Protein AF-0000000079658920 (afdb_homodimer)

Nearest PDB structures (foldseek):
  7w26-assembly2_B  TM=8.190E-01  e=7.888E-38  Angelica sinensis
  4g22-assembly1_A  TM=8.101E-01  e=5.324E-33  Coffea canephora
  4g22-assembly3_B-2  TM=8.137E-01  e=1.956E-32  Coffea canephora
  6mk2-assembly1_A  TM=7.259E-01  e=1.239E-28  Coleus scutellarioides
  2e1v-assembly2_B  TM=7.189E-01  e=1.686E-25  Chrysanthemum x morifolium

Structure (mmCIF, N/CA/C/O backbone):
data_AF-0000000079658920-model_v1
#
loop_
_entity.id
_entity.type
_entity.pdbx_description
1 polymer 'Vinorine synthase-like'
#
loop_
_atom_site.group_PDB
_atom_site.id
_atom_site.type_symbol
_atom_site.label_atom_id
_atom_site.label_alt_id
_atom_site.label_comp_id
_atom_site.label_asym_id
_atom_site.label_entity_id
_atom_site.label_seq_id
_atom_site.pdbx_PDB_ins_code
_atom_site.Cartn_x
_atom_site.Cartn_y
_atom_site.Cartn_z
_atom_site.occupancy
_atom_site.B_iso_or_equiv
_atom_site.auth_seq_id
_atom_site.auth_comp_id
_atom_site.auth_asym_id
_atom_site.auth_atom_id
_atom_site.pdbx_PDB_model_num
ATOM 1 N N . MET A 1 1 ? 18.172 -11.586 -19.516 1 80.75 1 MET A N 1
ATOM 2 C CA . MET A 1 1 ? 18.516 -10.297 -18.922 1 80.75 1 MET A CA 1
ATOM 3 C C . MET A 1 1 ? 18.297 -10.312 -17.406 1 80.75 1 MET A C 1
ATOM 5 O O . MET A 1 1 ? 17.406 -11.008 -16.922 1 80.75 1 MET A O 1
ATOM 9 N N . LYS A 1 2 ? 19.141 -9.602 -16.734 1 89.94 2 LYS A N 1
ATOM 10 C CA . LYS A 1 2 ? 18.969 -9.43 -15.289 1 89.94 2 LYS A CA 1
ATOM 11 C C . LYS A 1 2 ? 17.891 -8.391 -14.977 1 89.94 2 LYS A C 1
ATOM 13 O O . LYS A 1 2 ? 17.875 -7.32 -15.578 1 89.94 2 LYS A O 1
ATOM 18 N N . LEU A 1 3 ? 16.922 -8.805 -14.172 1 94.94 3 LEU A N 1
ATOM 19 C CA . LEU A 1 3 ? 15.828 -7.902 -13.812 1 94.94 3 LEU A CA 1
ATOM 20 C C . LEU A 1 3 ? 16.188 -7.082 -12.578 1 94.94 3 LEU A C 1
ATOM 22 O O . LEU A 1 3 ? 16.688 -7.625 -11.594 1 94.94 3 LEU A O 1
ATOM 26 N N . GLU A 1 4 ? 16.062 -5.867 -12.641 1 96.44 4 GLU A N 1
ATOM 27 C CA . GLU A 1 4 ? 16.125 -4.984 -11.477 1 96.44 4 GLU A CA 1
ATOM 28 C C . GLU A 1 4 ? 14.727 -4.648 -10.961 1 96.44 4 GLU A C 1
ATOM 30 O O . GLU A 1 4 ? 13.984 -3.91 -11.617 1 96.44 4 GLU A O 1
ATOM 35 N N . VAL A 1 5 ? 14.383 -5.215 -9.852 1 96.81 5 VAL A N 1
ATOM 36 C CA . VAL A 1 5 ? 13.055 -5.047 -9.266 1 96.81 5 VAL A CA 1
ATOM 37 C C . VAL A 1 5 ? 13.164 -4.328 -7.926 1 96.81 5 VAL A C 1
ATOM 39 O O . VAL A 1 5 ? 13.953 -4.727 -7.062 1 96.81 5 VAL A O 1
ATOM 42 N N . GLU A 1 6 ? 12.445 -3.264 -7.758 1 94.75 6 GLU A N 1
ATOM 43 C CA . GLU A 1 6 ? 12.43 -2.51 -6.508 1 94.75 6 GLU A CA 1
ATOM 44 C C . GLU A 1 6 ? 11.031 -2.441 -5.918 1 94.75 6 GLU A C 1
ATOM 46 O O . GLU A 1 6 ? 10.117 -1.874 -6.527 1 94.75 6 GLU A O 1
ATOM 51 N N . VAL A 1 7 ? 10.852 -3.025 -4.738 1 96.06 7 VAL A N 1
ATOM 52 C CA . VAL A 1 7 ? 9.57 -2.916 -4.047 1 96.06 7 VAL A CA 1
ATOM 53 C C . VAL A 1 7 ? 9.422 -1.518 -3.451 1 96.06 7 VAL A C 1
ATOM 55 O O . VAL A 1 7 ? 10.234 -1.099 -2.623 1 96.06 7 VAL A O 1
ATOM 58 N N . ILE A 1 8 ? 8.398 -0.801 -3.803 1 94.25 8 ILE A N 1
ATOM 59 C CA . ILE A 1 8 ? 8.266 0.607 -3.445 1 94.25 8 ILE A CA 1
ATOM 60 C C . ILE A 1 8 ? 7.305 0.755 -2.27 1 94.25 8 ILE A C 1
ATOM 62 O O . ILE A 1 8 ? 7.383 1.728 -1.514 1 94.25 8 ILE A O 1
ATOM 66 N N . CYS A 1 9 ? 6.352 -0.118 -2.156 1 94.94 9 CYS A N 1
ATOM 67 C CA . CYS A 1 9 ? 5.336 -0.075 -1.106 1 94.94 9 CYS A CA 1
ATOM 68 C C . CYS A 1 9 ? 4.902 -1.48 -0.71 1 94.94 9 CYS A C 1
ATOM 70 O O . CYS A 1 9 ? 4.617 -2.312 -1.572 1 94.94 9 CYS A O 1
ATOM 72 N N . LYS A 1 10 ? 4.988 -1.762 0.534 1 96.56 10 LYS A N 1
ATOM 73 C CA . LYS A 1 10 ? 4.461 -3.012 1.075 1 96.56 10 LYS A CA 1
ATOM 74 C C . LYS A 1 10 ? 3.133 -2.787 1.79 1 96.56 10 LYS A C 1
ATOM 76 O O . LYS A 1 10 ? 3.074 -2.066 2.789 1 96.56 10 LYS A O 1
ATOM 81 N N . GLY A 1 11 ? 2.084 -3.447 1.235 1 96.5 11 GLY A N 1
ATOM 82 C CA . GLY A 1 11 ? 0.766 -3.184 1.789 1 96.5 11 GLY A CA 1
ATOM 83 C C . GLY A 1 11 ? 0.024 -4.445 2.189 1 96.5 11 GLY A C 1
ATOM 84 O O . GLY A 1 11 ? 0.555 -5.551 2.064 1 96.5 11 GLY A O 1
ATOM 85 N N . MET A 1 12 ? -1.154 -4.258 2.826 1 98 12 MET A N 1
ATOM 86 C CA . MET A 1 12 ? -2.102 -5.309 3.188 1 98 12 MET A CA 1
ATOM 87 C C . MET A 1 12 ? -3.5 -4.977 2.676 1 98 12 MET A C 1
ATOM 89 O O . MET A 1 12 ? -3.934 -3.826 2.74 1 98 12 MET A O 1
ATOM 93 N N . ILE A 1 13 ? -4.152 -5.887 2.117 1 98.44 13 ILE A N 1
ATOM 94 C CA . ILE A 1 13 ? -5.547 -5.746 1.71 1 98.44 13 ILE A CA 1
ATOM 95 C C . ILE A 1 13 ? -6.414 -6.734 2.49 1 98.44 13 ILE A C 1
ATOM 97 O O . ILE A 1 13 ? -6.09 -7.922 2.572 1 98.44 13 ILE A O 1
ATOM 101 N N . LYS A 1 14 ? -7.469 -6.309 3.047 1 98 14 LYS A N 1
ATOM 102 C CA . LYS A 1 14 ? -8.398 -7.117 3.834 1 98 14 LYS A CA 1
ATOM 103 C C . LYS A 1 14 ? -9.688 -7.375 3.066 1 98 14 LYS A C 1
ATOM 105 O O . LYS A 1 14 ? -9.992 -6.672 2.102 1 98 14 LYS A O 1
ATOM 110 N N . PRO A 1 15 ? -10.398 -8.438 3.465 1 98 15 PRO A N 1
ATOM 111 C CA . PRO A 1 15 ? -11.711 -8.633 2.846 1 98 15 PRO A CA 1
ATOM 112 C C . PRO A 1 15 ? -12.656 -7.449 3.059 1 98 15 PRO A C 1
ATOM 114 O O . PRO A 1 15 ? -12.523 -6.727 4.051 1 98 15 PRO A O 1
ATOM 117 N N . SER A 1 16 ? -13.516 -7.277 2.086 1 96.06 16 SER A N 1
ATOM 118 C CA . SER A 1 16 ? -14.445 -6.148 2.127 1 96.06 16 SER A CA 1
ATOM 119 C C . SER A 1 16 ? -15.461 -6.312 3.252 1 96.06 16 SER A C 1
ATOM 121 O O . SER A 1 16 ? -16.016 -5.324 3.73 1 96.06 16 SER A O 1
ATOM 123 N N . SER A 1 17 ? -15.719 -7.523 3.65 1 96.12 17 SER A N 1
ATOM 124 C CA . SER A 1 17 ? -16.625 -7.828 4.758 1 96.12 17 SER A CA 1
ATOM 125 C C . SER A 1 17 ? -15.992 -8.836 5.715 1 96.12 17 SER A C 1
ATOM 127 O O . SER A 1 17 ? -15.242 -9.719 5.289 1 96.12 17 SER A O 1
ATOM 129 N N . PRO A 1 18 ? -16.312 -8.719 6.93 1 96.06 18 PRO A N 1
ATOM 130 C CA . PRO A 1 18 ? -15.711 -9.641 7.898 1 96.06 18 PRO A CA 1
ATOM 131 C C . PRO A 1 18 ? -16.188 -11.078 7.719 1 96.06 18 PRO A C 1
ATOM 133 O O . PRO A 1 18 ? -17.359 -11.305 7.398 1 96.06 18 PRO A O 1
ATOM 136 N N . THR A 1 19 ? -15.305 -11.969 7.961 1 97.62 19 THR A N 1
ATOM 137 C CA . THR A 1 19 ? -15.672 -13.375 7.953 1 97.62 19 THR A CA 1
ATOM 138 C C . THR A 1 19 ? -16.578 -13.711 9.141 1 97.62 19 THR A C 1
ATOM 140 O O . THR A 1 19 ? -16.25 -13.398 10.281 1 97.62 19 THR A O 1
ATOM 143 N N . PRO A 1 20 ? -17.75 -14.289 8.867 1 96.69 20 PRO A N 1
ATOM 144 C CA . PRO A 1 20 ? -18.625 -14.703 9.969 1 96.69 20 PRO A CA 1
ATOM 145 C C . PRO A 1 20 ? -17.922 -15.609 10.977 1 96.69 20 PRO A C 1
ATOM 147 O O . PRO A 1 20 ? -17.031 -16.375 10.602 1 96.69 20 PRO A O 1
ATOM 150 N N . GLN A 1 21 ? -18.359 -15.594 12.156 1 96.25 21 GLN A N 1
ATOM 151 C CA . GLN A 1 21 ? -17.719 -16.297 13.266 1 96.25 21 GLN A CA 1
ATOM 152 C C . GLN A 1 21 ? -17.672 -17.797 13 1 96.25 21 GLN A C 1
ATOM 154 O O . GLN A 1 21 ? -16.672 -18.453 13.305 1 96.25 21 GLN A O 1
ATOM 159 N N . GLN A 1 22 ? -18.688 -18.344 12.422 1 95.62 22 GLN A N 1
ATOM 160 C CA . GLN A 1 22 ? -18.797 -19.797 12.211 1 95.62 22 GLN A CA 1
ATOM 161 C C . GLN A 1 22 ? -17.812 -20.266 11.141 1 95.62 22 GLN A C 1
ATOM 163 O O . GLN A 1 22 ? -17.562 -21.469 11 1 95.62 22 GLN A O 1
ATOM 168 N N . LEU A 1 23 ? -17.281 -19.297 10.383 1 96.38 23 LEU A N 1
ATOM 169 C CA . LEU A 1 23 ? -16.391 -19.656 9.273 1 96.38 23 LEU A CA 1
ATOM 170 C C . LEU A 1 23 ? -14.945 -19.312 9.602 1 96.38 23 LEU A C 1
ATOM 172 O O . LEU A 1 23 ? -14.062 -19.422 8.75 1 96.38 23 LEU A O 1
ATOM 176 N N . ARG A 1 24 ? -14.664 -18.922 10.742 1 97.19 24 ARG A N 1
ATOM 177 C CA . ARG A 1 24 ? -13.352 -18.391 11.086 1 97.19 24 ARG A CA 1
ATOM 178 C C . ARG A 1 24 ? -12.344 -19.516 11.289 1 97.19 24 ARG A C 1
ATOM 180 O O . ARG A 1 24 ? -11.141 -19.266 11.352 1 97.19 24 ARG A O 1
ATOM 187 N N . HIS A 1 25 ? -12.875 -20.703 11.391 1 97.31 25 HIS A N 1
ATOM 188 C CA . HIS A 1 25 ? -12.023 -21.875 11.484 1 97.31 25 HIS A CA 1
ATOM 189 C C . HIS A 1 25 ? -12.125 -22.734 10.234 1 97.31 25 HIS A C 1
ATOM 191 O O . HIS A 1 25 ? -13.086 -23.5 10.078 1 97.31 25 HIS A O 1
ATOM 197 N N . TYR A 1 26 ? -11.156 -22.703 9.406 1 97.5 26 TYR A N 1
ATOM 198 C CA . TYR A 1 26 ? -11.109 -23.547 8.219 1 97.5 26 TYR A CA 1
ATOM 199 C C . TYR A 1 26 ? -10.211 -24.766 8.453 1 97.5 26 TYR A C 1
ATOM 201 O O . TYR A 1 26 ? -8.984 -24.641 8.469 1 97.5 26 TYR A O 1
ATOM 209 N N . GLN A 1 27 ? -10.797 -25.859 8.539 1 96.06 27 GLN A N 1
ATOM 210 C CA . GLN A 1 27 ? -10.078 -27.094 8.82 1 96.06 27 GLN A CA 1
ATOM 211 C C . GLN A 1 27 ? -9.375 -27.625 7.578 1 96.06 27 GLN A C 1
ATOM 213 O O . GLN A 1 27 ? -10 -27.828 6.535 1 96.06 27 GLN A O 1
ATOM 218 N N . LEU A 1 28 ? -8.062 -27.828 7.715 1 95.19 28 LEU A N 1
ATOM 219 C CA . LEU A 1 28 ? -7.34 -28.469 6.625 1 95.19 28 LEU A CA 1
ATOM 220 C C . LEU A 1 28 ? -7.746 -29.938 6.5 1 95.19 28 LEU A C 1
ATOM 222 O O . LEU A 1 28 ? -7.93 -30.625 7.508 1 95.19 28 LEU A O 1
ATOM 226 N N . SER A 1 29 ? -7.914 -30.406 5.285 1 93.88 29 SER A N 1
ATOM 227 C CA . SER A 1 29 ? -8.25 -31.797 5.039 1 93.88 29 SER A CA 1
ATOM 228 C C . SER A 1 29 ? -7.027 -32.688 5.172 1 93.88 29 SER A C 1
ATOM 230 O O . SER A 1 29 ? -5.902 -32.219 5.297 1 93.88 29 SER A O 1
ATOM 232 N N . LEU A 1 30 ? -7.281 -33.969 5.16 1 90.75 30 LEU A N 1
ATOM 233 C CA . LEU A 1 30 ? -6.191 -34.938 5.141 1 90.75 30 LEU A CA 1
ATOM 234 C C . LEU A 1 30 ? -5.25 -34.656 3.973 1 90.75 30 LEU A C 1
ATOM 236 O O . LEU A 1 30 ? -4.027 -34.719 4.125 1 90.75 30 LEU A O 1
ATOM 240 N N . LEU A 1 31 ? -5.832 -34.375 2.822 1 91.81 31 LEU A N 1
ATOM 241 C CA . LEU A 1 31 ? -5.035 -34.125 1.628 1 91.81 31 LEU A CA 1
ATOM 242 C C . LEU A 1 31 ? -4.215 -32.844 1.782 1 91.81 31 LEU A C 1
ATOM 244 O O . LEU A 1 31 ? -3.07 -32.781 1.332 1 91.81 31 LEU A O 1
ATOM 248 N N . ASP A 1 32 ? -4.793 -31.844 2.402 1 92.44 32 ASP A N 1
ATOM 249 C CA . ASP A 1 32 ? -4.062 -30.609 2.684 1 92.44 32 ASP A CA 1
ATOM 250 C C . ASP A 1 32 ? -2.852 -30.875 3.572 1 92.44 32 ASP A C 1
ATOM 252 O O . ASP A 1 32 ? -1.776 -30.312 3.35 1 92.44 32 ASP A O 1
ATOM 256 N N . GLN A 1 33 ? -3.014 -31.688 4.504 1 89.88 33 GLN A N 1
ATOM 257 C CA . GLN A 1 33 ? -1.978 -31.953 5.492 1 89.88 33 GLN A CA 1
ATOM 258 C C . GLN A 1 33 ? -0.792 -32.688 4.867 1 89.88 33 GLN A C 1
ATOM 260 O O . GLN A 1 33 ? 0.311 -32.688 5.414 1 89.88 33 GLN A O 1
ATOM 265 N N . GLN A 1 34 ? -0.975 -33.281 3.734 1 87.06 34 GLN A N 1
ATOM 266 C CA . GLN A 1 34 ? 0.05 -34.094 3.096 1 87.06 34 GLN A CA 1
ATOM 267 C C . GLN A 1 34 ? 0.848 -33.281 2.078 1 87.06 34 GLN A C 1
ATOM 269 O O . GLN A 1 34 ? 1.744 -33.812 1.419 1 87.06 34 GLN A O 1
ATOM 274 N N . ILE A 1 35 ? 0.505 -32.062 1.986 1 88.69 35 ILE A N 1
ATOM 275 C CA . ILE A 1 35 ? 1.158 -31.219 0.992 1 88.69 35 ILE A CA 1
ATOM 276 C C . ILE A 1 35 ? 2.168 -30.297 1.678 1 88.69 35 ILE A C 1
ATOM 278 O O . ILE A 1 35 ? 1.922 -29.812 2.785 1 88.69 35 ILE A O 1
ATOM 282 N N . ASN A 1 36 ? 3.289 -30.062 0.989 1 86.5 36 ASN A N 1
ATOM 283 C CA . ASN A 1 36 ? 4.309 -29.156 1.504 1 86.5 36 ASN A CA 1
ATOM 284 C C . ASN A 1 36 ? 3.836 -27.703 1.465 1 86.5 36 ASN A C 1
ATOM 286 O O . ASN A 1 36 ? 2.986 -27.344 0.647 1 86.5 36 ASN A O 1
ATOM 290 N N . SER A 1 37 ? 4.477 -26.953 2.342 1 91.25 37 SER A N 1
ATOM 291 C CA . SER A 1 37 ? 4.125 -25.531 2.445 1 91.25 37 SER A CA 1
ATOM 292 C C . SER A 1 37 ? 4.883 -24.703 1.419 1 91.25 37 SER A C 1
ATOM 294 O O . SER A 1 37 ? 5.797 -23.953 1.771 1 91.25 37 SER A O 1
ATOM 296 N N . VAL A 1 38 ? 4.52 -24.812 0.204 1 93.81 38 VAL A N 1
ATOM 297 C CA . VAL A 1 38 ? 5.07 -24.016 -0.888 1 93.81 38 VAL A CA 1
ATOM 298 C C . VAL A 1 38 ? 3.951 -23.234 -1.563 1 93.81 38 VAL A C 1
ATOM 300 O O . VAL A 1 38 ? 2.77 -23.5 -1.344 1 93.81 38 VAL A O 1
ATOM 303 N N . TYR A 1 39 ? 4.328 -22.266 -2.332 1 96.31 39 TYR A N 1
ATOM 304 C CA . TYR A 1 39 ? 3.314 -21.469 -3.002 1 96.31 39 TYR A CA 1
ATOM 305 C C . TYR A 1 39 ? 3.084 -21.953 -4.426 1 96.31 39 TYR A C 1
ATOM 307 O O . TYR A 1 39 ? 4.039 -22.219 -5.16 1 96.31 39 TYR A O 1
ATOM 315 N N . ASN A 1 40 ? 1.771 -22.172 -4.746 1 96.44 40 ASN A N 1
ATOM 316 C CA . ASN A 1 40 ? 1.408 -22.047 -6.152 1 96.44 40 ASN A CA 1
ATOM 317 C C . ASN A 1 40 ? 1.573 -20.609 -6.645 1 96.44 40 ASN A C 1
ATOM 319 O O . ASN A 1 40 ? 1.182 -19.672 -5.957 1 96.44 40 ASN A O 1
ATOM 323 N N . HIS A 1 41 ? 2.18 -20.484 -7.785 1 97.38 41 HIS A N 1
ATOM 324 C CA . HIS A 1 41 ? 2.531 -19.125 -8.18 1 97.38 41 HIS A CA 1
ATOM 325 C C . HIS A 1 41 ? 2.5 -18.953 -9.695 1 97.38 41 HIS A C 1
ATOM 327 O O . HIS A 1 41 ? 2.848 -19.891 -10.43 1 97.38 41 HIS A O 1
ATOM 333 N N . LEU A 1 42 ? 2.021 -17.828 -10.164 1 98.25 42 LEU A N 1
ATOM 334 C CA . LEU A 1 42 ? 2.098 -17.391 -11.547 1 98.25 42 LEU A CA 1
ATOM 335 C C . LEU A 1 42 ? 2.234 -15.875 -11.633 1 98.25 42 LEU A C 1
ATOM 337 O O . LEU A 1 42 ? 1.786 -15.164 -10.734 1 98.25 42 LEU A O 1
ATOM 341 N N . VAL A 1 43 ? 2.889 -15.445 -12.602 1 98.38 43 VAL A N 1
ATOM 342 C CA . VAL A 1 43 ? 2.865 -14.023 -12.953 1 98.38 43 VAL A CA 1
ATOM 343 C C . VAL A 1 43 ? 2.121 -13.828 -14.266 1 98.38 43 VAL A C 1
ATOM 345 O O . VAL A 1 43 ? 2.398 -14.516 -15.258 1 98.38 43 VAL A O 1
ATOM 348 N N . LEU A 1 44 ? 1.164 -12.984 -14.297 1 98.56 44 LEU A N 1
ATOM 349 C CA . LEU A 1 44 ? 0.409 -12.617 -15.484 1 98.56 44 LEU A CA 1
ATOM 350 C C . LEU A 1 44 ? 0.852 -11.258 -16.016 1 98.56 44 LEU A C 1
ATOM 352 O O . LEU A 1 44 ? 0.847 -10.266 -15.281 1 98.56 44 LEU A O 1
ATOM 356 N N . PHE A 1 45 ? 1.228 -11.18 -17.281 1 97.69 45 PHE A N 1
ATOM 357 C CA . PHE A 1 45 ? 1.754 -9.945 -17.859 1 97.69 45 PHE A CA 1
ATOM 358 C C . PHE A 1 45 ? 0.73 -9.289 -18.781 1 97.69 45 PHE A C 1
ATOM 360 O O . PHE A 1 45 ? 0.148 -9.953 -19.641 1 97.69 45 PHE A O 1
ATOM 367 N N . TYR A 1 46 ? 0.534 -8.008 -18.594 1 95.75 46 TYR A N 1
ATOM 368 C CA . TYR A 1 46 ? -0.399 -7.207 -19.375 1 95.75 46 TYR A CA 1
ATOM 369 C C . TYR A 1 46 ? 0.312 -6.027 -20.016 1 95.75 46 TYR A C 1
ATOM 371 O O . TYR A 1 46 ? 0.923 -5.203 -19.328 1 95.75 46 TYR A O 1
ATOM 379 N N . PRO A 1 47 ? 0.262 -5.949 -21.297 1 92.06 47 PRO A N 1
ATOM 380 C CA . PRO A 1 47 ? 0.896 -4.816 -21.969 1 92.06 47 PRO A CA 1
ATOM 381 C C . PRO A 1 47 ? 0.106 -3.518 -21.812 1 92.06 47 PRO A C 1
ATOM 383 O O . PRO A 1 47 ? -1.061 -3.547 -21.406 1 92.06 47 PRO A O 1
ATOM 386 N N . THR A 1 48 ? 0.91 -2.438 -22.016 1 82.31 48 THR A N 1
ATOM 387 C CA . THR A 1 48 ? 0.221 -1.151 -22.047 1 82.31 48 THR A CA 1
ATOM 388 C C . THR A 1 48 ? -0.742 -1.075 -23.219 1 82.31 48 THR A C 1
ATOM 390 O O . THR A 1 48 ? -0.492 -1.672 -24.281 1 82.31 48 THR A O 1
ATOM 393 N N . LYS A 1 49 ? -1.898 -0.657 -23.125 1 65.69 49 LYS A N 1
ATOM 394 C CA . LYS A 1 49 ? -2.82 -0.544 -24.25 1 65.69 49 LYS A CA 1
ATOM 395 C C . LYS A 1 49 ? -2.322 0.475 -25.281 1 65.69 49 LYS A C 1
ATOM 397 O O . LYS A 1 49 ? -1.954 1.595 -24.906 1 65.69 49 LYS A O 1
ATOM 402 N N . THR A 1 50 ? -1.525 -0.015 -26.375 1 53 50 THR A N 1
ATOM 403 C CA . THR A 1 50 ? -1.01 0.824 -27.453 1 53 50 THR A CA 1
ATOM 404 C C . THR A 1 50 ? -2.105 1.734 -28 1 53 50 THR A C 1
ATOM 406 O O . THR A 1 50 ? -1.822 2.674 -28.75 1 53 50 THR A O 1
ATOM 409 N N . ASN A 1 51 ? -3.303 1.264 -28.484 1 44 51 ASN A N 1
ATOM 410 C CA . ASN A 1 51 ? -4.039 2.203 -29.312 1 44 51 ASN A CA 1
ATOM 411 C C . ASN A 1 51 ? -4.16 3.572 -28.656 1 44 51 ASN A C 1
ATOM 413 O O . ASN A 1 51 ? -4.145 3.676 -27.422 1 44 51 ASN A O 1
ATOM 417 N N . VAL A 1 52 ? -4.293 4.59 -29.703 1 41.78 52 VAL A N 1
ATOM 418 C CA . VAL A 1 52 ? -4.297 6.035 -29.5 1 41.78 52 VAL A CA 1
ATOM 419 C C . VAL A 1 52 ? -4.941 6.363 -28.156 1 41.78 52 VAL A C 1
ATOM 421 O O . VAL A 1 52 ? -4.406 7.156 -27.375 1 41.78 52 VAL A O 1
ATOM 424 N N . GLN A 1 53 ? -6.195 6.375 -28.344 1 41.91 53 GLN A N 1
ATOM 425 C CA . GLN A 1 53 ? -7.008 7.148 -27.406 1 41.91 53 GLN A CA 1
ATOM 426 C C . GLN A 1 53 ? -6.871 6.609 -25.984 1 41.91 53 GLN A C 1
ATOM 428 O O . GLN A 1 53 ? -7.414 7.191 -25.047 1 41.91 53 GLN A O 1
ATOM 433 N N . THR A 1 54 ? -6.762 5.176 -25.797 1 47.06 54 THR A N 1
ATOM 434 C CA . THR A 1 54 ? -7.035 4.566 -24.5 1 47.06 54 THR A CA 1
ATOM 435 C C . THR A 1 54 ? -5.789 4.586 -23.609 1 47.06 54 THR A C 1
ATOM 437 O O . THR A 1 54 ? -4.684 4.324 -24.094 1 47.06 54 THR A O 1
ATOM 440 N N . HIS A 1 55 ? -5.906 5.156 -22.312 1 54.25 55 HIS A N 1
ATOM 441 C CA . HIS A 1 55 ? -5.383 5.656 -21.047 1 54.25 55 HIS A CA 1
ATOM 442 C C . HIS A 1 55 ? -4.66 4.555 -20.281 1 54.25 55 HIS A C 1
ATOM 444 O O . HIS A 1 55 ? -5.094 3.402 -20.281 1 54.25 55 HIS A O 1
ATOM 450 N N . ASN A 1 56 ? -3.223 4.488 -20.172 1 67.62 56 ASN A N 1
ATOM 451 C CA . ASN A 1 56 ? -2.508 3.881 -19.062 1 67.62 56 ASN A CA 1
ATOM 452 C C . ASN A 1 56 ? -3.432 3.645 -17.859 1 67.62 56 ASN A C 1
ATOM 454 O O . ASN A 1 56 ? -4.441 4.336 -17.719 1 67.62 56 ASN A O 1
ATOM 458 N N . ILE A 1 57 ? -3.223 2.398 -17.359 1 81.62 57 ILE A N 1
ATOM 459 C CA . ILE A 1 57 ? -3.932 2.166 -16.109 1 81.62 57 ILE A CA 1
ATOM 460 C C . ILE A 1 57 ? -3.879 3.426 -15.242 1 81.62 57 ILE A C 1
ATOM 462 O O . ILE A 1 57 ? -2.797 3.928 -14.93 1 81.62 57 ILE A O 1
ATOM 466 N N . ASN A 1 58 ? -5.027 4.012 -15.086 1 85.62 58 ASN A N 1
ATOM 467 C CA . ASN A 1 58 ? -5.059 5.227 -14.273 1 85.62 58 ASN A CA 1
ATOM 468 C C . ASN A 1 58 ? -5.332 4.914 -12.805 1 85.62 58 ASN A C 1
ATOM 470 O O . ASN A 1 58 ? -5.488 3.75 -12.438 1 85.62 58 ASN A O 1
ATOM 474 N N . ILE A 1 59 ? -5.41 5.887 -12.008 1 86.56 59 ILE A N 1
ATOM 475 C CA . ILE A 1 59 ? -5.5 5.734 -10.555 1 86.56 59 ILE A CA 1
ATOM 476 C C . ILE A 1 59 ? -6.832 5.082 -10.188 1 86.56 59 ILE A C 1
ATOM 478 O O . ILE A 1 59 ? -6.898 4.277 -9.258 1 86.56 59 ILE A O 1
ATOM 482 N N . LEU A 1 60 ? -7.906 5.441 -10.898 1 87 60 LEU A N 1
ATOM 483 C CA . LEU A 1 60 ? -9.211 4.852 -10.609 1 87 60 LEU A CA 1
ATOM 484 C C . LEU A 1 60 ? -9.227 3.367 -10.953 1 87 60 LEU A C 1
ATOM 486 O O . LEU A 1 60 ? -9.82 2.562 -10.234 1 87 60 LEU A O 1
ATOM 490 N N . ASP A 1 61 ? -8.562 3.047 -12.062 1 88.94 61 ASP A N 1
ATOM 491 C CA . ASP A 1 61 ? -8.422 1.643 -12.438 1 88.94 61 ASP A CA 1
ATOM 492 C C . ASP A 1 61 ? -7.703 0.852 -11.344 1 88.94 61 ASP A C 1
ATOM 494 O O . ASP A 1 61 ? -8.109 -0.258 -11 1 88.94 61 ASP A O 1
ATOM 498 N N . LEU A 1 62 ? -6.672 1.408 -10.891 1 90.25 62 LEU A N 1
ATOM 499 C CA . LEU A 1 62 ? -5.871 0.743 -9.867 1 90.25 62 LEU A CA 1
ATOM 500 C C . LEU A 1 62 ? -6.664 0.575 -8.578 1 90.25 62 LEU A C 1
ATOM 502 O O . LEU A 1 62 ? -6.566 -0.458 -7.914 1 90.25 62 LEU A O 1
ATOM 506 N N . HIS A 1 63 ? -7.398 1.564 -8.188 1 90.44 63 HIS A N 1
ATOM 507 C CA . HIS A 1 63 ? -8.25 1.474 -7.008 1 90.44 63 HIS A CA 1
ATOM 508 C C . HIS A 1 63 ? -9.297 0.377 -7.168 1 90.44 63 HIS A C 1
ATOM 510 O O . HIS A 1 63 ? -9.539 -0.394 -6.238 1 90.44 63 HIS A O 1
ATOM 516 N N . HIS A 1 64 ? -9.883 0.399 -8.312 1 92.31 64 HIS A N 1
ATOM 517 C CA . HIS A 1 64 ? -10.875 -0.637 -8.594 1 92.31 64 HIS A CA 1
ATOM 518 C C . HIS A 1 64 ? -10.25 -2.027 -8.523 1 92.31 64 HIS A C 1
ATOM 520 O O . HIS A 1 64 ? -10.867 -2.963 -8.016 1 92.31 64 HIS A O 1
ATOM 526 N N . PHE A 1 65 ? -9.133 -2.117 -9.094 1 95.75 65 PHE A N 1
ATOM 527 C CA . PHE A 1 65 ? -8.391 -3.373 -9.07 1 95.75 65 PHE A CA 1
ATOM 528 C C . PHE A 1 65 ? -8.156 -3.838 -7.633 1 95.75 65 PHE A C 1
ATOM 530 O O . PHE A 1 65 ? -8.445 -4.988 -7.293 1 95.75 65 PHE A O 1
ATOM 537 N N . LYS A 1 66 ? -7.664 -2.979 -6.777 1 96.19 66 LYS A N 1
ATOM 538 C CA . LYS A 1 66 ? -7.398 -3.316 -5.383 1 96.19 66 LYS A CA 1
ATOM 539 C C . LYS A 1 66 ? -8.688 -3.643 -4.641 1 96.19 66 LYS A C 1
ATOM 541 O O . LYS A 1 66 ? -8.734 -4.578 -3.838 1 96.19 66 LYS A O 1
ATOM 546 N N . LEU A 1 67 ? -9.734 -2.895 -4.895 1 95.94 67 LEU A N 1
ATOM 547 C CA . LEU A 1 67 ? -11.031 -3.158 -4.277 1 95.94 67 LEU A CA 1
ATOM 548 C C . LEU A 1 67 ? -11.547 -4.543 -4.66 1 95.94 67 LEU A C 1
ATOM 550 O O . LEU A 1 67 ? -12.164 -5.23 -3.84 1 95.94 67 LEU A O 1
ATOM 554 N N . SER A 1 68 ? -11.312 -4.891 -5.91 1 97.88 68 SER A N 1
ATOM 555 C CA . SER A 1 68 ? -11.781 -6.191 -6.371 1 97.88 68 SER A CA 1
ATOM 556 C C . SER A 1 68 ? -11.078 -7.324 -5.641 1 97.88 68 SER A C 1
ATOM 558 O O . SER A 1 68 ? -11.656 -8.391 -5.422 1 97.88 68 SER A O 1
ATOM 560 N N . VAL A 1 69 ? -9.766 -7.16 -5.273 1 98.56 69 VAL A N 1
ATOM 561 C CA . VAL A 1 69 ? -9.078 -8.148 -4.453 1 98.56 69 VAL A CA 1
ATOM 562 C C . VAL A 1 69 ? -9.836 -8.344 -3.139 1 98.56 69 VAL A C 1
ATOM 564 O O . VAL A 1 69 ? -10.109 -9.477 -2.74 1 98.56 69 VAL A O 1
ATOM 567 N N . SER A 1 70 ? -10.156 -7.219 -2.512 1 98.12 70 SER A N 1
ATOM 568 C CA . SER A 1 70 ? -10.859 -7.234 -1.237 1 98.12 70 SER A CA 1
ATOM 569 C C . SER A 1 70 ? -12.203 -7.957 -1.359 1 98.12 70 SER A C 1
ATOM 571 O O . SER A 1 70 ? -12.562 -8.75 -0.49 1 98.12 70 SER A O 1
ATOM 573 N N . GLN A 1 71 ? -12.883 -7.672 -2.381 1 97.81 71 GLN A N 1
ATOM 574 C CA . GLN A 1 71 ? -14.188 -8.297 -2.619 1 97.81 71 GLN A CA 1
ATOM 575 C C . GLN A 1 71 ? -14.039 -9.797 -2.852 1 97.81 71 GLN A C 1
ATOM 577 O O . GLN A 1 71 ? -14.828 -10.586 -2.332 1 97.81 71 GLN A O 1
ATOM 582 N N . ALA A 1 72 ? -13.062 -10.172 -3.639 1 98.5 72 ALA A N 1
ATOM 583 C CA . ALA A 1 72 ? -12.828 -11.594 -3.896 1 98.5 72 ALA A CA 1
ATOM 584 C C . ALA A 1 72 ? -12.508 -12.336 -2.605 1 98.5 72 ALA A C 1
ATOM 586 O O . ALA A 1 72 ? -13 -13.445 -2.381 1 98.5 72 ALA A O 1
ATOM 587 N N . LEU A 1 73 ? -11.727 -11.719 -1.748 1 98.56 73 LEU A N 1
ATOM 588 C CA . LEU A 1 73 ? -11.289 -12.344 -0.504 1 98.56 73 LEU A CA 1
ATOM 589 C C . LEU A 1 73 ? -12.477 -12.617 0.413 1 98.56 73 LEU A C 1
ATOM 591 O O . LEU A 1 73 ? -12.422 -13.531 1.242 1 98.56 73 LEU A O 1
ATOM 595 N N . THR A 1 74 ? -13.531 -11.859 0.273 1 97.62 74 THR A N 1
ATOM 596 C CA . THR A 1 74 ? -14.734 -12.094 1.075 1 97.62 74 THR A CA 1
ATOM 597 C C . THR A 1 74 ? -15.305 -13.484 0.798 1 97.62 74 THR A C 1
ATOM 599 O O . THR A 1 74 ? -15.836 -14.133 1.702 1 97.62 74 THR A O 1
ATOM 602 N N . HIS A 1 75 ? -15.211 -13.898 -0.432 1 97.56 75 HIS A N 1
ATOM 603 C CA . HIS A 1 75 ? -15.719 -15.211 -0.82 1 97.56 75 HIS A CA 1
ATOM 604 C C . HIS A 1 75 ? -14.703 -16.312 -0.537 1 97.56 75 HIS A C 1
ATOM 606 O O . HIS A 1 75 ? -15.07 -17.469 -0.334 1 97.56 75 HIS A O 1
ATOM 612 N N . PHE A 1 76 ? -13.453 -15.977 -0.566 1 98.44 76 PHE A N 1
ATOM 613 C CA . PHE A 1 76 ? -12.359 -16.906 -0.329 1 98.44 76 PHE A CA 1
ATOM 614 C C . PHE A 1 76 ? -11.672 -16.625 1 1 98.44 76 PHE A C 1
ATOM 616 O O . PHE A 1 76 ? -10.453 -16.469 1.053 1 98.44 76 PHE A O 1
ATOM 623 N N . TYR A 1 77 ? -12.445 -16.625 2.066 1 97.81 77 TYR A N 1
ATOM 624 C CA . TYR A 1 77 ? -12.07 -16.078 3.363 1 97.81 77 TYR A CA 1
ATOM 625 C C . TYR A 1 77 ? -10.844 -16.797 3.928 1 97.81 77 TYR A C 1
ATOM 627 O O . TYR A 1 77 ? -10.016 -16.172 4.598 1 97.81 77 TYR A O 1
ATOM 635 N N . PRO A 1 78 ? -10.57 -18.094 3.666 1 98.44 78 PRO A N 1
ATOM 636 C CA . PRO A 1 78 ? -9.352 -18.719 4.203 1 98.44 78 PRO A CA 1
ATOM 637 C C . PRO A 1 78 ? -8.078 -18.078 3.668 1 98.44 78 PRO A C 1
ATOM 639 O O . PRO A 1 78 ? -7.043 -18.078 4.344 1 98.44 78 PRO A O 1
ATOM 642 N N . LEU A 1 79 ? -8.164 -17.5 2.461 1 98.62 79 LEU A N 1
ATOM 643 C CA . LEU A 1 79 ? -6.977 -16.922 1.835 1 98.62 79 LEU A CA 1
ATOM 644 C C . LEU A 1 79 ? -6.551 -15.656 2.557 1 98.62 79 LEU A C 1
ATOM 646 O O . LEU A 1 79 ? -5.414 -15.195 2.398 1 98.62 79 LEU A O 1
ATOM 650 N N . ALA A 1 80 ? -7.434 -15.023 3.297 1 98.56 80 ALA A N 1
ATOM 651 C CA . ALA A 1 80 ? -7.141 -13.781 4.004 1 98.56 80 ALA A CA 1
ATOM 652 C C . ALA A 1 80 ? -6.785 -14.047 5.461 1 98.56 80 ALA A C 1
ATOM 654 O O . ALA A 1 80 ? -6.695 -13.117 6.27 1 98.56 80 ALA A O 1
ATOM 655 N N . GLY A 1 81 ? -6.652 -15.367 5.859 1 98.56 81 GLY A N 1
ATOM 656 C CA . GLY A 1 81 ? -6.34 -15.75 7.227 1 98.56 81 GLY A CA 1
ATOM 657 C C . GLY A 1 81 ? -4.863 -16.016 7.445 1 98.56 81 GLY A C 1
ATOM 658 O O . GLY A 1 81 ? -4.016 -15.453 6.75 1 98.56 81 GLY A O 1
ATOM 659 N N . ARG A 1 82 ? -4.59 -16.812 8.484 1 98.75 82 ARG A N 1
ATOM 660 C CA . ARG A 1 82 ? -3.256 -17.281 8.844 1 98.75 82 ARG A CA 1
ATOM 661 C C . ARG A 1 82 ? -3.248 -18.781 9.086 1 98.75 82 ARG A C 1
ATOM 663 O O . ARG A 1 82 ? -4.09 -19.297 9.828 1 98.75 82 ARG A O 1
ATOM 670 N N . ILE A 1 83 ? -2.369 -19.453 8.344 1 97.31 83 ILE A N 1
ATOM 671 C CA . ILE A 1 83 ? -2.24 -20.891 8.531 1 97.31 83 ILE A CA 1
ATOM 672 C C . ILE A 1 83 ? -1.636 -21.172 9.906 1 97.31 83 ILE A C 1
ATOM 674 O O . ILE A 1 83 ? -0.632 -20.562 10.289 1 97.31 83 ILE A O 1
ATOM 678 N N . LYS A 1 84 ? -2.252 -22.016 10.562 1 95.5 84 LYS A N 1
ATOM 679 C CA . LYS A 1 84 ? -1.77 -22.422 11.875 1 95.5 84 LYS A CA 1
ATOM 680 C C . LYS A 1 84 ? -1.253 -23.859 11.836 1 95.5 84 LYS A C 1
ATOM 682 O O . LYS A 1 84 ? -2.02 -24.812 12.031 1 95.5 84 LYS A O 1
ATOM 687 N N . GLY A 1 85 ? 0.095 -23.906 11.625 1 90.38 85 GLY A N 1
ATOM 688 C CA . GLY A 1 85 ? 0.685 -25.219 11.516 1 90.38 85 GLY A CA 1
ATOM 689 C C . GLY A 1 85 ? 0.119 -26.031 10.359 1 90.38 85 GLY A C 1
ATOM 690 O O . GLY A 1 85 ? 0.039 -25.531 9.234 1 90.38 85 GLY A O 1
ATOM 691 N N . ASN A 1 86 ? -0.096 -27.359 10.617 1 91.44 86 ASN A N 1
ATOM 692 C CA . ASN A 1 86 ? -0.662 -28.281 9.633 1 91.44 86 ASN A CA 1
ATOM 693 C C . ASN A 1 86 ? -2.08 -28.703 10.008 1 91.44 86 ASN A C 1
ATOM 695 O O . ASN A 1 86 ? -2.477 -29.844 9.781 1 91.44 86 ASN A O 1
ATOM 699 N N . SER A 1 87 ? -2.775 -27.75 10.586 1 92.44 87 SER A N 1
ATOM 700 C CA . SER A 1 87 ? -4.051 -28.156 11.172 1 92.44 87 SER A CA 1
ATOM 701 C C . SER A 1 87 ? -5.203 -27.344 10.578 1 92.44 87 SER A C 1
ATOM 703 O O . SER A 1 87 ? -6.195 -27.922 10.117 1 92.44 87 SER A O 1
ATOM 705 N N . PHE A 1 88 ? -5.113 -26.016 10.711 1 95.75 88 PHE A N 1
ATOM 706 C CA . PHE A 1 88 ? -6.23 -25.203 10.242 1 95.75 88 PHE A CA 1
ATOM 707 C C . PHE A 1 88 ? -5.758 -23.812 9.828 1 95.75 88 PHE A C 1
ATOM 709 O O . PHE A 1 88 ? -4.586 -23.484 10 1 95.75 88 PHE A O 1
ATOM 716 N N . VAL A 1 89 ? -6.609 -23.094 9.172 1 97.56 89 VAL A N 1
ATOM 717 C CA . VAL A 1 89 ? -6.402 -21.688 8.891 1 97.56 89 VAL A CA 1
ATOM 718 C C . VAL A 1 89 ? -7.281 -20.844 9.812 1 97.56 89 VAL A C 1
ATOM 720 O O . VAL A 1 89 ? -8.484 -21.078 9.922 1 97.56 89 VAL A O 1
ATOM 723 N N . ASP A 1 90 ? -6.652 -19.953 10.547 1 98.56 90 ASP A N 1
ATOM 724 C CA . ASP A 1 90 ? -7.391 -18.938 11.297 1 98.56 90 ASP A CA 1
ATOM 725 C C . ASP A 1 90 ? -7.863 -17.828 10.375 1 98.56 90 ASP A C 1
ATOM 727 O O . ASP A 1 90 ? -7.086 -16.938 10.023 1 98.56 90 ASP A O 1
ATOM 731 N N . CYS A 1 91 ? -9.125 -17.906 10.008 1 98.56 91 CYS A N 1
ATOM 732 C CA . CYS A 1 91 ? -9.695 -16.906 9.109 1 98.56 91 CYS A CA 1
ATOM 733 C C . CYS A 1 91 ? -10 -15.609 9.859 1 98.56 91 CYS A C 1
ATOM 735 O O . CYS A 1 91 ? -11.164 -15.227 9.992 1 98.56 91 CYS A O 1
ATOM 737 N N . ASN A 1 92 ? -9.008 -14.891 10.227 1 98 92 ASN A N 1
ATOM 738 C CA . ASN A 1 92 ? -9.078 -13.734 11.117 1 98 92 ASN A CA 1
ATOM 739 C C . ASN A 1 92 ? -9.133 -12.422 10.328 1 98 92 ASN A C 1
ATOM 741 O O . ASN A 1 92 ? -9.055 -11.344 10.906 1 98 92 ASN A O 1
ATOM 745 N N . ASP A 1 93 ? -9.172 -12.453 9.039 1 97.69 93 ASP A N 1
ATOM 746 C CA . ASP A 1 93 ? -9.344 -11.312 8.148 1 97.69 93 ASP A CA 1
ATOM 747 C C . ASP A 1 93 ? -8.172 -10.344 8.258 1 97.69 93 ASP A C 1
ATOM 749 O O . ASP A 1 93 ? -8.336 -9.133 8.086 1 97.69 93 ASP A O 1
ATOM 753 N N . GLU A 1 94 ? -7 -10.844 8.648 1 97.38 94 GLU A N 1
ATOM 754 C CA . GLU A 1 94 ? -5.82 -9.984 8.703 1 97.38 94 GLU A CA 1
ATOM 755 C C . GLU A 1 94 ? -5.379 -9.562 7.305 1 97.38 94 GLU A C 1
ATOM 757 O O . GLU A 1 94 ? -4.586 -8.633 7.152 1 97.38 94 GLU A O 1
ATOM 762 N N . GLY A 1 95 ? -5.922 -10.234 6.297 1 98 95 GLY A N 1
ATOM 763 C CA . GLY A 1 95 ? -5.699 -9.805 4.926 1 98 95 GLY A CA 1
ATOM 764 C C . GLY A 1 95 ? -4.477 -10.445 4.293 1 98 95 GLY A C 1
ATOM 765 O O . GLY A 1 95 ? -3.938 -11.422 4.816 1 98 95 GLY A O 1
ATOM 766 N N . ILE A 1 96 ? -4.141 -10.016 3.117 1 98.75 96 ILE A N 1
ATOM 767 C CA . ILE A 1 96 ? -3.027 -10.586 2.359 1 98.75 96 ILE A CA 1
ATOM 768 C C . ILE A 1 96 ? -2.002 -9.492 2.059 1 98.75 96 ILE A C 1
ATOM 770 O O . ILE A 1 96 ? -2.363 -8.328 1.872 1 98.75 96 ILE A O 1
ATOM 774 N N . PRO A 1 97 ? -0.713 -9.859 2.004 1 98.44 97 PRO A N 1
ATOM 775 C CA . PRO A 1 97 ? 0.278 -8.906 1.501 1 98.44 97 PRO A CA 1
ATOM 776 C C . PRO A 1 97 ? 0.011 -8.484 0.058 1 98.44 97 PRO A C 1
ATOM 778 O O . PRO A 1 97 ? -0.337 -9.32 -0.78 1 98.44 97 PRO A O 1
ATOM 781 N N . PHE A 1 98 ? 0.057 -7.258 -0.187 1 98.38 98 PHE A N 1
ATOM 782 C CA . PHE A 1 98 ? -0.043 -6.652 -1.51 1 98.38 98 PHE A CA 1
ATOM 783 C C . PHE A 1 98 ? 1.104 -5.68 -1.747 1 98.38 98 PHE A C 1
ATOM 785 O O . PHE A 1 98 ? 1.04 -4.52 -1.329 1 98.38 98 PHE A O 1
ATOM 792 N N . ASN A 1 99 ? 2.111 -6.078 -2.469 1 98.06 99 ASN A N 1
ATOM 793 C CA . ASN A 1 99 ? 3.283 -5.25 -2.725 1 98.06 99 ASN A CA 1
ATOM 794 C C . ASN A 1 99 ? 3.195 -4.555 -4.078 1 98.06 99 ASN A C 1
ATOM 796 O O . ASN A 1 99 ? 2.607 -5.094 -5.02 1 98.06 99 ASN A O 1
ATOM 800 N N . GLU A 1 100 ? 3.715 -3.41 -4.133 1 96.94 100 GLU A N 1
ATOM 801 C CA . GLU A 1 100 ? 3.908 -2.697 -5.395 1 96.94 100 GLU A CA 1
ATOM 802 C C . GLU A 1 100 ? 5.391 -2.539 -5.715 1 96.94 100 GLU A C 1
ATOM 804 O O . GLU A 1 100 ? 6.156 -2.025 -4.898 1 96.94 100 GLU A O 1
ATOM 809 N N . ALA A 1 101 ? 5.781 -2.971 -6.906 1 97.44 101 ALA A N 1
ATOM 810 C CA . ALA A 1 101 ? 7.188 -2.943 -7.293 1 97.44 101 ALA A CA 1
ATOM 811 C C . ALA A 1 101 ? 7.367 -2.305 -8.664 1 97.44 101 ALA A C 1
ATOM 813 O O . ALA A 1 101 ? 6.449 -2.324 -9.492 1 97.44 101 ALA A O 1
ATOM 814 N N . GLN A 1 102 ? 8.492 -1.761 -8.875 1 95.5 102 GLN A N 1
ATOM 815 C CA . GLN A 1 102 ? 8.922 -1.257 -10.172 1 95.5 102 GLN A CA 1
ATOM 816 C C . GLN A 1 102 ? 9.984 -2.166 -10.789 1 95.5 102 GLN A C 1
ATOM 818 O O . GLN A 1 102 ? 10.93 -2.574 -10.117 1 95.5 102 GLN A O 1
ATOM 823 N N . VAL A 1 103 ? 9.719 -2.547 -11.969 1 96.81 103 VAL A N 1
ATOM 824 C CA . VAL A 1 103 ? 10.703 -3.299 -12.742 1 96.81 103 VAL A CA 1
ATOM 825 C C . VAL A 1 103 ? 11.406 -2.367 -13.727 1 96.81 103 VAL A C 1
ATOM 827 O O . VAL A 1 103 ? 10.766 -1.816 -14.625 1 96.81 103 VAL A O 1
ATOM 830 N N . LYS A 1 104 ? 12.695 -2.211 -13.633 1 95.62 104 LYS A N 1
ATOM 831 C CA . LYS A 1 104 ? 13.438 -1.213 -14.391 1 95.62 104 LYS A CA 1
ATOM 832 C C . LYS A 1 104 ? 13.773 -1.727 -15.789 1 95.62 104 LYS A C 1
ATOM 834 O O . LYS A 1 104 ? 14.953 -1.83 -16.141 1 95.62 104 LYS A O 1
ATOM 839 N N . CYS A 1 105 ? 12.844 -1.985 -16.594 1 96.25 105 CYS A N 1
ATOM 840 C CA . CYS A 1 105 ? 12.938 -2.354 -18 1 96.25 105 CYS A CA 1
ATOM 841 C C . CYS A 1 105 ? 11.57 -2.305 -18.672 1 96.25 105 CYS A C 1
ATOM 843 O O . CYS A 1 105 ? 10.562 -2.061 -18 1 96.25 105 CYS A O 1
ATOM 845 N N . ARG A 1 106 ? 11.57 -2.346 -19.938 1 94.62 106 ARG A N 1
ATOM 846 C CA . ARG A 1 106 ? 10.32 -2.459 -20.672 1 94.62 106 ARG A CA 1
ATOM 847 C C . ARG A 1 106 ? 9.781 -3.887 -20.625 1 94.62 106 ARG A C 1
ATOM 849 O O . ARG A 1 106 ? 10.555 -4.844 -20.594 1 94.62 106 ARG A O 1
ATOM 856 N N . LEU A 1 107 ? 8.477 -4.066 -20.625 1 95.62 107 LEU A N 1
ATOM 857 C CA . LEU A 1 107 ? 7.871 -5.395 -20.594 1 95.62 107 LEU A CA 1
ATOM 858 C C . LEU A 1 107 ? 8.32 -6.219 -21.797 1 95.62 107 LEU A C 1
ATOM 860 O O . LEU A 1 107 ? 8.57 -7.422 -21.672 1 95.62 107 LEU A O 1
ATOM 864 N N . SER A 1 108 ? 8.453 -5.57 -22.953 1 95.12 108 SER A N 1
ATOM 865 C CA . SER A 1 108 ? 8.867 -6.258 -24.172 1 95.12 108 SER A CA 1
ATOM 866 C C . SER A 1 108 ? 10.242 -6.895 -24 1 95.12 108 SER A C 1
ATOM 868 O O . SER A 1 108 ? 10.508 -7.957 -24.578 1 95.12 108 SER A O 1
ATOM 870 N N . ASP A 1 109 ? 11.078 -6.215 -23.219 1 95.25 109 ASP A N 1
ATOM 871 C CA . ASP A 1 109 ? 12.414 -6.75 -22.984 1 95.25 109 ASP A CA 1
ATOM 872 C C . ASP A 1 109 ? 12.344 -8.07 -22.219 1 95.25 109 ASP A C 1
ATOM 874 O O . ASP A 1 109 ? 13.062 -9.023 -22.531 1 95.25 109 ASP A O 1
ATOM 878 N N . LEU A 1 110 ? 11.539 -8.117 -21.234 1 95.5 110 LEU A N 1
ATOM 879 C CA . LEU A 1 110 ? 11.367 -9.336 -20.453 1 95.5 110 LEU A CA 1
ATOM 880 C C . LEU A 1 110 ? 10.758 -10.445 -21.312 1 95.5 110 LEU A C 1
ATOM 882 O O . LEU A 1 110 ? 11.203 -11.594 -21.25 1 95.5 110 LEU A O 1
ATOM 886 N N . LEU A 1 111 ? 9.742 -10.078 -22.109 1 94.81 111 LEU A N 1
ATOM 887 C CA . LEU A 1 111 ? 9.031 -11.062 -22.922 1 94.81 111 LEU A CA 1
ATOM 888 C C . LEU A 1 111 ? 9.945 -11.664 -23.969 1 94.81 111 LEU A C 1
ATOM 890 O O . LEU A 1 111 ? 9.797 -12.828 -24.344 1 94.81 111 LEU A O 1
ATOM 894 N N . HIS A 1 112 ? 10.875 -10.922 -24.422 1 92.81 112 HIS A N 1
ATOM 895 C CA . HIS A 1 112 ? 11.773 -11.352 -25.484 1 92.81 112 HIS A CA 1
ATOM 896 C C . HIS A 1 112 ? 12.781 -12.383 -24.969 1 92.81 112 HIS A C 1
ATOM 898 O O . HIS A 1 112 ? 13.117 -13.336 -25.672 1 92.81 112 HIS A O 1
ATOM 904 N N . ASP A 1 113 ? 13.242 -12.195 -23.812 1 90.62 113 ASP A N 1
ATOM 905 C CA . ASP A 1 113 ? 14.258 -13.094 -23.281 1 90.62 113 ASP A CA 1
ATOM 906 C C . ASP A 1 113 ? 14.07 -13.312 -21.781 1 90.62 113 ASP A C 1
ATOM 908 O O . ASP A 1 113 ? 14.914 -12.898 -20.984 1 90.62 113 ASP A O 1
ATOM 912 N N . PRO A 1 114 ? 13.07 -14 -21.5 1 92.56 114 PRO A N 1
ATOM 913 C CA . PRO A 1 114 ? 12.867 -14.242 -20.062 1 92.56 114 PRO A CA 1
ATOM 914 C C . PRO A 1 114 ? 13.906 -15.195 -19.469 1 92.56 114 PRO A C 1
ATOM 916 O O . PRO A 1 114 ? 14.219 -16.219 -20.078 1 92.56 114 PRO A O 1
ATOM 919 N N . VAL A 1 115 ? 14.477 -14.852 -18.406 1 92.62 115 VAL A N 1
ATOM 920 C CA . VAL A 1 115 ? 15.383 -15.703 -17.625 1 92.62 115 VAL A CA 1
ATOM 921 C C . VAL A 1 115 ? 14.656 -16.25 -16.406 1 92.62 115 VAL A C 1
ATOM 923 O O . VAL A 1 115 ? 14.328 -15.492 -15.484 1 92.62 115 VAL A O 1
ATOM 926 N N . PRO A 1 116 ? 14.445 -17.547 -16.328 1 91.94 116 PRO A N 1
ATOM 927 C CA . PRO A 1 116 ? 13.602 -18.125 -15.289 1 91.94 116 PRO A CA 1
ATOM 928 C C . PRO A 1 116 ? 14.039 -17.734 -13.883 1 91.94 116 PRO A C 1
ATOM 930 O O . PRO A 1 116 ? 13.203 -17.359 -13.047 1 91.94 116 PRO A O 1
ATOM 933 N N . ASP A 1 117 ? 15.273 -17.656 -13.594 1 88.38 117 ASP A N 1
ATOM 934 C CA . ASP A 1 117 ? 15.789 -17.359 -12.258 1 88.38 117 ASP A CA 1
ATOM 935 C C . ASP A 1 117 ? 15.477 -15.922 -11.859 1 88.38 117 ASP A C 1
ATOM 937 O O . ASP A 1 117 ? 15.367 -15.617 -10.664 1 88.38 117 ASP A O 1
ATOM 941 N N . GLU A 1 118 ? 15.375 -15.062 -12.828 1 94.88 118 GLU A N 1
ATOM 942 C CA . GLU A 1 118 ? 15.117 -13.656 -12.562 1 94.88 118 GLU A CA 1
ATOM 943 C C . GLU A 1 118 ? 13.648 -13.406 -12.242 1 94.88 118 GLU A C 1
ATOM 945 O O . GLU A 1 118 ? 13.305 -12.422 -11.594 1 94.88 118 GLU A O 1
ATOM 950 N N . LEU A 1 119 ? 12.82 -14.352 -12.602 1 96.75 119 LEU A N 1
ATOM 951 C CA . LEU A 1 119 ? 11.383 -14.148 -12.461 1 96.75 119 LEU A CA 1
ATOM 952 C C . LEU A 1 119 ? 10.961 -14.25 -11 1 96.75 119 LEU A C 1
ATOM 954 O O . LEU A 1 119 ? 9.906 -13.742 -10.625 1 96.75 119 LEU A O 1
ATOM 958 N N . ASN A 1 120 ? 11.781 -14.898 -10.148 1 96.31 120 ASN A N 1
ATOM 959 C CA . ASN A 1 120 ? 11.477 -15.039 -8.734 1 96.31 120 ASN A CA 1
ATOM 960 C C . ASN A 1 120 ? 11.406 -13.68 -8.039 1 96.31 120 ASN A C 1
ATOM 962 O O . ASN A 1 120 ? 10.727 -13.539 -7.02 1 96.31 120 ASN A O 1
ATOM 966 N N . LYS A 1 121 ? 12.047 -12.672 -8.625 1 97.19 121 LYS A N 1
ATOM 967 C CA . LYS A 1 121 ? 12.086 -11.336 -8.039 1 97.19 121 LYS A CA 1
ATOM 968 C C . LYS A 1 121 ? 10.727 -10.641 -8.156 1 97.19 121 LYS A C 1
ATOM 970 O O . LYS A 1 121 ? 10.484 -9.625 -7.504 1 97.19 121 LYS A O 1
ATOM 975 N N . LEU A 1 122 ? 9.859 -11.188 -8.953 1 98.19 122 LEU A N 1
ATOM 976 C CA . LEU A 1 122 ? 8.578 -10.531 -9.234 1 98.19 122 LEU A CA 1
ATOM 977 C C . LEU A 1 122 ? 7.531 -10.93 -8.203 1 98.19 122 LEU A C 1
ATOM 979 O O . LEU A 1 122 ? 6.418 -10.391 -8.203 1 98.19 122 LEU A O 1
ATOM 983 N N . TYR A 1 123 ? 7.863 -11.875 -7.312 1 97.94 123 TYR A N 1
ATOM 984 C CA . TYR A 1 123 ? 6.895 -12.375 -6.344 1 97.94 123 TYR A CA 1
ATOM 985 C C . TYR A 1 123 ? 7.051 -11.672 -5 1 97.94 123 TYR A C 1
ATOM 987 O O . TYR A 1 123 ? 8.117 -11.133 -4.695 1 97.94 123 TYR A O 1
ATOM 995 N N . PRO A 1 124 ? 5.988 -11.633 -4.16 1 96.44 124 PRO A N 1
ATOM 996 C CA . PRO A 1 124 ? 6.023 -10.891 -2.896 1 96.44 124 PRO A CA 1
ATOM 997 C C . PRO A 1 124 ? 6.84 -11.602 -1.818 1 96.44 124 PRO A C 1
ATOM 999 O O . PRO A 1 124 ? 7.234 -10.984 -0.828 1 96.44 124 PRO A O 1
ATOM 1002 N N . PHE A 1 125 ? 7.047 -12.961 -2.016 1 92.12 125 PHE A N 1
ATOM 1003 C CA . PHE A 1 125 ? 7.746 -13.766 -1.019 1 92.12 125 PHE A CA 1
ATOM 1004 C C . PHE A 1 125 ? 8.492 -14.914 -1.68 1 92.12 125 PHE A C 1
ATOM 1006 O O . PHE A 1 125 ? 8.25 -15.234 -2.846 1 92.12 125 PHE A O 1
ATOM 1013 N N . PRO A 1 126 ? 9.445 -15.469 -0.756 1 92.19 126 PRO A N 1
ATOM 1014 C CA . PRO A 1 126 ? 10.016 -16.719 -1.239 1 92.19 126 PRO A CA 1
ATOM 1015 C C . PRO A 1 126 ? 8.961 -17.797 -1.482 1 92.19 126 PRO A C 1
ATOM 1017 O O . PRO A 1 126 ? 8.07 -18 -0.649 1 92.19 126 PRO A O 1
ATOM 1020 N N . LEU A 1 127 ? 9.07 -18.484 -2.527 1 93.69 127 LEU A N 1
ATOM 1021 C CA . LEU A 1 127 ? 8.023 -19.391 -2.982 1 93.69 127 LEU A CA 1
ATOM 1022 C C . LEU A 1 127 ? 8.008 -20.672 -2.141 1 93.69 127 LEU A C 1
ATOM 1024 O O . LEU A 1 127 ? 7.023 -21.406 -2.158 1 93.69 127 LEU A O 1
ATOM 1028 N N . ASP A 1 128 ? 9.07 -20.984 -1.388 1 91.25 128 ASP A N 1
ATOM 1029 C CA . ASP A 1 128 ? 9.156 -22.219 -0.621 1 91.25 128 ASP A CA 1
ATOM 1030 C C . ASP A 1 128 ? 8.797 -21.984 0.844 1 91.25 128 ASP A C 1
ATOM 1032 O O . ASP A 1 128 ? 8.992 -22.859 1.688 1 91.25 128 ASP A O 1
ATOM 1036 N N . ASP A 1 129 ? 8.281 -20.828 1.11 1 89.56 129 ASP A N 1
ATOM 1037 C CA . ASP A 1 129 ? 7.91 -20.516 2.486 1 89.56 129 ASP A CA 1
ATOM 1038 C C . ASP A 1 129 ? 6.449 -20.078 2.574 1 89.56 129 ASP A C 1
ATOM 1040 O O . ASP A 1 129 ? 6.16 -18.891 2.734 1 89.56 129 ASP A O 1
ATOM 1044 N N . ALA A 1 130 ? 5.621 -21.047 2.625 1 92.62 130 ALA A N 1
ATOM 1045 C CA . ALA A 1 130 ? 4.188 -20.766 2.703 1 92.62 130 ALA A CA 1
ATOM 1046 C C . ALA A 1 130 ? 3.594 -21.312 4 1 92.62 130 ALA A C 1
ATOM 1048 O O . ALA A 1 130 ? 2.523 -21.922 3.992 1 92.62 130 ALA A O 1
ATOM 1049 N N . LYS A 1 131 ? 4.219 -21.062 5.133 1 91.44 131 LYS A N 1
ATOM 1050 C CA . LYS A 1 131 ? 3.816 -21.688 6.387 1 91.44 131 LYS A CA 1
ATOM 1051 C C . LYS A 1 131 ? 2.738 -20.875 7.094 1 91.44 131 LYS A C 1
ATOM 1053 O O . LYS A 1 131 ? 1.934 -21.422 7.848 1 91.44 131 LYS A O 1
ATOM 1058 N N . VAL A 1 132 ? 2.715 -19.609 6.777 1 96.12 132 VAL A N 1
ATOM 1059 C CA . VAL A 1 132 ? 1.858 -18.766 7.598 1 96.12 132 VAL A CA 1
ATOM 1060 C C . VAL A 1 132 ? 0.862 -18.016 6.711 1 96.12 132 VAL A C 1
ATOM 1062 O O . VAL A 1 132 ? -0.342 -18.031 6.977 1 96.12 132 VAL A O 1
ATOM 1065 N N . LEU A 1 133 ? 1.339 -17.391 5.637 1 97.88 133 LEU A N 1
ATOM 1066 C CA . LEU A 1 133 ? 0.508 -16.578 4.762 1 97.88 133 LEU A CA 1
ATOM 1067 C C . LEU A 1 133 ? -0.096 -17.406 3.639 1 97.88 133 LEU A C 1
ATOM 1069 O O . LEU A 1 133 ? 0.632 -17.984 2.828 1 97.88 133 LEU A O 1
ATOM 1073 N N . PRO A 1 134 ? -1.393 -17.438 3.523 1 98.12 134 PRO A N 1
ATOM 1074 C CA . PRO A 1 134 ? -2.01 -18.266 2.488 1 98.12 134 PRO A CA 1
ATOM 1075 C C . PRO A 1 134 ? -1.871 -17.672 1.09 1 98.12 134 PRO A C 1
ATOM 1077 O O . PRO A 1 134 ? -1.886 -18.406 0.098 1 98.12 134 PRO A O 1
ATOM 1080 N N . MET A 1 135 ? -1.769 -16.359 1.069 1 98.5 135 MET A N 1
ATOM 1081 C CA . MET A 1 135 ? -1.816 -15.719 -0.241 1 98.5 135 MET A CA 1
ATOM 1082 C C . MET A 1 135 ? -1.078 -14.383 -0.219 1 98.5 135 MET A C 1
ATOM 1084 O O . MET A 1 135 ? -0.96 -13.75 0.833 1 98.5 135 MET A O 1
ATOM 1088 N N . GLY A 1 136 ? -0.602 -14.008 -1.352 1 98.56 136 GLY A N 1
ATOM 1089 C CA . GLY A 1 136 ? -0.015 -12.688 -1.555 1 98.56 136 GLY A CA 1
ATOM 1090 C C . GLY A 1 136 ? 0.048 -12.281 -3.014 1 98.56 136 GLY A C 1
ATOM 1091 O O . GLY A 1 136 ? -0 -13.133 -3.904 1 98.56 136 GLY A O 1
ATOM 1092 N N . ILE A 1 137 ? 0.093 -10.961 -3.23 1 98.81 137 ILE A N 1
ATOM 1093 C CA . ILE A 1 137 ? 0.143 -10.398 -4.578 1 98.81 137 ILE A CA 1
ATOM 1094 C C . ILE A 1 137 ? 1.252 -9.359 -4.664 1 98.81 137 ILE A C 1
ATOM 1096 O O . ILE A 1 137 ? 1.455 -8.578 -3.729 1 98.81 137 ILE A O 1
ATOM 1100 N N . GLN A 1 138 ? 1.996 -9.375 -5.66 1 98.62 138 GLN A N 1
ATOM 1101 C CA . GLN A 1 138 ? 2.867 -8.258 -6.004 1 98.62 138 GLN A CA 1
ATOM 1102 C C . GLN A 1 138 ? 2.51 -7.68 -7.371 1 98.62 138 GLN A C 1
ATOM 1104 O O . GLN A 1 138 ? 2.441 -8.414 -8.359 1 98.62 138 GLN A O 1
ATOM 1109 N N . LEU A 1 139 ? 2.168 -6.438 -7.398 1 97.81 139 LEU A N 1
ATOM 1110 C CA . LEU A 1 139 ? 1.946 -5.699 -8.633 1 97.81 139 LEU A CA 1
ATOM 1111 C C . LEU A 1 139 ? 3.252 -5.113 -9.156 1 97.81 139 LEU A C 1
ATOM 1113 O O . LEU A 1 139 ? 3.824 -4.211 -8.547 1 97.81 139 LEU A O 1
ATOM 1117 N N . ASN A 1 140 ? 3.773 -5.598 -10.328 1 97.69 140 ASN A N 1
ATOM 1118 C CA . ASN A 1 140 ? 5.012 -5.148 -10.953 1 97.69 140 ASN A CA 1
ATOM 1119 C C . ASN A 1 140 ? 4.738 -4.188 -12.109 1 97.69 140 ASN A C 1
ATOM 1121 O O . ASN A 1 140 ? 4.066 -4.551 -13.078 1 97.69 140 ASN A O 1
ATOM 1125 N N . THR A 1 141 ? 5.195 -3.047 -12 1 95.44 141 THR A N 1
ATOM 1126 C CA . THR A 1 141 ? 5.023 -2.062 -13.062 1 95.44 141 THR A CA 1
ATOM 1127 C C . THR A 1 141 ? 6.324 -1.87 -13.836 1 95.44 141 THR A C 1
ATOM 1129 O O . THR A 1 141 ? 7.379 -1.626 -13.242 1 95.44 141 THR A O 1
ATOM 1132 N N . PHE A 1 142 ? 6.23 -1.976 -15.109 1 95.62 142 PHE A N 1
ATOM 1133 C CA . PHE A 1 142 ? 7.383 -1.822 -15.992 1 95.62 142 PHE A CA 1
ATOM 1134 C C . PHE A 1 142 ? 7.527 -0.375 -16.438 1 95.62 142 PHE A C 1
ATOM 1136 O O . PHE A 1 142 ? 6.594 0.418 -16.328 1 95.62 142 PHE A O 1
ATOM 1143 N N . ASP A 1 143 ? 8.648 -0.015 -16.969 1 93.12 143 ASP A N 1
ATOM 1144 C CA . ASP A 1 143 ? 8.945 1.354 -17.375 1 93.12 143 ASP A CA 1
ATOM 1145 C C . ASP A 1 143 ? 7.996 1.825 -18.484 1 93.12 143 ASP A C 1
ATOM 1147 O O . ASP A 1 143 ? 7.723 3.021 -18.594 1 93.12 143 ASP A O 1
ATOM 1151 N N . CYS A 1 144 ? 7.461 0.97 -19.25 1 92 144 CYS A N 1
ATOM 1152 C CA . CYS A 1 144 ? 6.594 1.307 -20.375 1 92 144 CYS A CA 1
ATOM 1153 C C . CYS A 1 144 ? 5.145 1.433 -19.922 1 92 144 CYS A C 1
ATOM 1155 O O . CYS A 1 144 ? 4.266 1.75 -20.734 1 92 144 CYS A O 1
ATOM 1157 N N . GLY A 1 145 ? 4.887 1.076 -18.672 1 90.75 145 GLY A N 1
ATOM 1158 C CA . GLY A 1 145 ? 3.52 1.118 -18.172 1 90.75 145 GLY A CA 1
ATOM 1159 C C . GLY A 1 145 ? 2.842 -0.24 -18.172 1 90.75 145 GLY A C 1
ATOM 1160 O O . GLY A 1 145 ? 1.74 -0.39 -17.641 1 90.75 145 GLY A O 1
ATOM 1161 N N . GLY A 1 146 ? 3.502 -1.27 -18.797 1 93.69 146 GLY A N 1
ATOM 1162 C CA . GLY A 1 146 ? 3.006 -2.629 -18.656 1 93.69 146 GLY A CA 1
ATOM 1163 C C . GLY A 1 146 ? 3.043 -3.139 -17.234 1 93.69 146 GLY A C 1
ATOM 1164 O O . GLY A 1 146 ? 3.768 -2.598 -16.391 1 93.69 146 GLY A O 1
ATOM 1165 N N . ILE A 1 147 ? 2.24 -4.164 -16.953 1 94.94 147 ILE A N 1
ATOM 1166 C CA . ILE A 1 147 ? 2.195 -4.637 -15.57 1 94.94 147 ILE A CA 1
ATOM 1167 C C . ILE A 1 147 ? 2.346 -6.156 -15.547 1 94.94 147 ILE A C 1
ATOM 1169 O O . ILE A 1 147 ? 2.023 -6.836 -16.516 1 94.94 147 ILE A O 1
ATOM 1173 N N . GLY A 1 148 ? 2.955 -6.629 -14.539 1 97.31 148 GLY A N 1
ATOM 1174 C CA . GLY A 1 148 ? 2.982 -8.031 -14.141 1 97.31 148 GLY A CA 1
ATOM 1175 C C . GLY A 1 148 ? 2.332 -8.281 -12.797 1 97.31 148 GLY A C 1
ATOM 1176 O O . GLY A 1 148 ? 2.742 -7.703 -11.789 1 97.31 148 GLY A O 1
ATOM 1177 N N . ILE A 1 149 ? 1.287 -9.094 -12.75 1 98.38 149 ILE A N 1
ATOM 1178 C CA . ILE A 1 149 ? 0.613 -9.453 -11.508 1 98.38 149 ILE A CA 1
ATOM 1179 C C . ILE A 1 149 ? 1.102 -10.82 -11.031 1 98.38 149 ILE A C 1
ATOM 1181 O O . ILE A 1 149 ? 0.81 -11.844 -11.656 1 98.38 149 ILE A O 1
ATOM 1185 N N . ALA A 1 150 ? 1.837 -10.828 -10 1 98.75 150 ALA A N 1
ATOM 1186 C CA . ALA A 1 150 ? 2.285 -12.078 -9.398 1 98.75 150 ALA A CA 1
ATOM 1187 C C . ALA A 1 150 ? 1.34 -12.523 -8.289 1 98.75 150 ALA A C 1
ATOM 1189 O O . ALA A 1 150 ? 1.128 -11.797 -7.312 1 98.75 150 ALA A O 1
ATOM 1190 N N . LEU A 1 151 ? 0.786 -13.641 -8.414 1 98.62 151 LEU A N 1
ATOM 1191 C CA . LEU A 1 151 ? -0.131 -14.203 -7.438 1 98.62 151 LEU A CA 1
ATOM 1192 C C . LEU A 1 151 ? 0.456 -15.469 -6.809 1 98.62 151 LEU A C 1
ATOM 1194 O O . LEU A 1 151 ? 0.887 -16.375 -7.52 1 98.62 151 LEU A O 1
ATOM 1198 N N . CYS A 1 152 ? 0.554 -15.5 -5.516 1 98.38 152 CYS A N 1
ATOM 1199 C CA . CYS A 1 152 ? 0.966 -16.672 -4.746 1 98.38 152 CYS A CA 1
ATOM 1200 C C . CYS A 1 152 ? -0.169 -17.156 -3.857 1 98.38 152 CYS A C 1
ATOM 1202 O O . CYS A 1 152 ? -0.787 -16.375 -3.137 1 98.38 152 CYS A O 1
ATOM 1204 N N . ILE A 1 153 ? -0.488 -18.359 -3.932 1 98.31 153 ILE A N 1
ATOM 1205 C CA . ILE A 1 153 ? -1.427 -19.031 -3.029 1 98.31 153 ILE A CA 1
ATOM 1206 C C . ILE A 1 153 ? -0.784 -20.281 -2.438 1 98.31 153 ILE A C 1
ATOM 1208 O O . ILE A 1 153 ? -0.232 -21.109 -3.17 1 98.31 153 ILE A O 1
ATOM 1212 N N . SER A 1 154 ? -0.836 -20.453 -1.191 1 97.5 154 SER A N 1
ATOM 1213 C CA . SER A 1 154 ? -0.214 -21.594 -0.514 1 97.5 154 SER A CA 1
ATOM 1214 C C . SER A 1 154 ? -0.799 -22.906 -0.998 1 97.5 154 SER A C 1
ATOM 1216 O O . SER A 1 154 ? -2.02 -23.078 -1.015 1 97.5 154 SER A O 1
ATOM 1218 N N . HIS A 1 155 ? 0.075 -23.781 -1.335 1 95.69 155 HIS A N 1
ATOM 1219 C CA . HIS A 1 155 ? -0.341 -25.125 -1.729 1 95.69 155 HIS A CA 1
ATOM 1220 C C . HIS A 1 155 ? -0.983 -25.875 -0.563 1 95.69 155 HIS A C 1
ATOM 1222 O O . HIS A 1 155 ? -1.677 -26.875 -0.766 1 95.69 155 HIS A O 1
ATOM 1228 N N . LYS A 1 156 ? -0.83 -25.391 0.616 1 94.12 156 LYS A N 1
ATOM 1229 C CA . LYS A 1 156 ? -1.449 -25.984 1.802 1 94.12 156 LYS A CA 1
ATOM 1230 C C . LYS A 1 156 ? -2.969 -25.844 1.754 1 94.12 156 LYS A C 1
ATOM 1232 O O . LYS A 1 156 ? -3.688 -26.609 2.398 1 94.12 156 LYS A O 1
ATOM 1237 N N . ILE A 1 157 ? -3.422 -24.938 0.968 1 94.94 157 ILE A N 1
ATOM 1238 C CA . ILE A 1 157 ? -4.844 -24.625 1.068 1 94.94 157 ILE A CA 1
ATOM 1239 C C . ILE A 1 157 ? -5.543 -24.969 -0.243 1 94.94 157 ILE A C 1
ATOM 1241 O O . ILE A 1 157 ? -6.77 -25.094 -0.285 1 94.94 157 ILE A O 1
ATOM 1245 N N . GLY A 1 158 ? -4.715 -25.109 -1.241 1 96.25 158 GLY A N 1
ATOM 1246 C CA . GLY A 1 158 ? -5.387 -25.344 -2.508 1 96.25 158 GLY A CA 1
ATOM 1247 C C . GLY A 1 158 ? -4.457 -25.875 -3.588 1 96.25 158 GLY A C 1
ATOM 1248 O O . GLY A 1 158 ? -3.242 -25.672 -3.514 1 96.25 158 GLY A O 1
ATOM 1249 N N . ASP A 1 159 ? -5.078 -26.5 -4.586 1 97 159 ASP A N 1
ATOM 1250 C CA . ASP A 1 159 ? -4.379 -27.016 -5.754 1 97 159 ASP A CA 1
ATOM 1251 C C . ASP A 1 159 ? -4.52 -26.078 -6.949 1 97 159 ASP A C 1
ATOM 1253 O O . ASP A 1 159 ? -4.898 -24.922 -6.785 1 97 159 ASP A O 1
ATOM 1257 N N . ALA A 1 160 ? -4.176 -26.5 -8.125 1 97.19 160 ALA A N 1
ATOM 1258 C CA . ALA A 1 160 ? -4.176 -25.656 -9.32 1 97.19 160 ALA A CA 1
ATOM 1259 C C . ALA A 1 160 ? -5.582 -25.156 -9.641 1 97.19 160 ALA A C 1
ATOM 1261 O O . ALA A 1 160 ? -5.773 -23.984 -9.953 1 97.19 160 ALA A O 1
ATOM 1262 N N . LEU A 1 161 ? -6.523 -26.094 -9.586 1 97.38 161 LEU A N 1
ATOM 1263 C CA . LEU A 1 161 ? -7.883 -25.672 -9.914 1 97.38 161 LEU A CA 1
ATOM 1264 C C . LEU A 1 161 ? -8.391 -24.641 -8.906 1 97.38 161 LEU A C 1
ATOM 1266 O O . LEU A 1 161 ? -9.07 -23.688 -9.281 1 97.38 161 LEU A O 1
ATOM 1270 N N . SER A 1 162 ? -8.125 -24.844 -7.637 1 97.94 162 SER A N 1
ATOM 1271 C CA . SER A 1 162 ? -8.453 -23.844 -6.625 1 97.94 162 SER A CA 1
ATOM 1272 C C . SER A 1 162 ? -7.805 -22.5 -6.949 1 97.94 162 SER A C 1
ATOM 1274 O O . SER A 1 162 ? -8.445 -21.453 -6.836 1 97.94 162 SER A O 1
ATOM 1276 N N . TYR A 1 163 ? -6.523 -22.562 -7.348 1 98.06 163 TYR A N 1
ATOM 1277 C CA . TYR A 1 163 ? -5.781 -21.375 -7.734 1 98.06 163 TYR A CA 1
ATOM 1278 C C . TYR A 1 163 ? -6.508 -20.609 -8.836 1 98.06 163 TYR A C 1
ATOM 1280 O O . TYR A 1 163 ? -6.762 -19.422 -8.703 1 98.06 163 TYR A O 1
ATOM 1288 N N . PHE A 1 164 ? -6.922 -21.297 -9.852 1 97.94 164 PHE A N 1
ATOM 1289 C CA . PHE A 1 164 ? -7.523 -20.656 -11.008 1 97.94 164 PHE A CA 1
ATOM 1290 C C . PHE A 1 164 ? -8.961 -20.25 -10.711 1 97.94 164 PHE A C 1
ATOM 1292 O O . PHE A 1 164 ? -9.469 -19.266 -11.273 1 97.94 164 PHE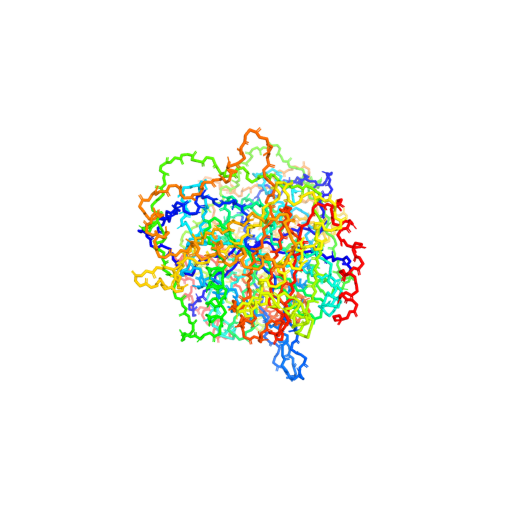 A O 1
ATOM 1299 N N . THR A 1 165 ? -9.625 -21 -9.844 1 97.69 165 THR A N 1
ATOM 1300 C CA . THR A 1 165 ? -10.953 -20.578 -9.43 1 97.69 165 THR A CA 1
ATOM 1301 C C . THR A 1 165 ? -10.906 -19.188 -8.773 1 97.69 165 THR A C 1
ATOM 1303 O O . THR A 1 165 ? -11.695 -18.312 -9.109 1 97.69 165 THR A O 1
ATOM 1306 N N . PHE A 1 166 ? -9.969 -19.062 -7.895 1 98.44 166 PHE A N 1
ATOM 1307 C CA . PHE A 1 166 ? -9.812 -17.75 -7.281 1 98.44 166 PHE A CA 1
ATOM 1308 C C . PHE A 1 166 ? -9.461 -16.703 -8.328 1 98.44 166 PHE A C 1
ATOM 1310 O O . PHE A 1 166 ? -10.117 -15.664 -8.422 1 98.44 166 PHE A O 1
ATOM 1317 N N . LEU A 1 167 ? -8.398 -16.922 -9.086 1 98.56 167 LEU A N 1
ATOM 1318 C CA . LEU A 1 167 ? -7.863 -15.953 -10.047 1 98.56 167 LEU A CA 1
ATOM 1319 C C . LEU A 1 167 ? -8.945 -15.484 -11.008 1 98.56 167 LEU A C 1
ATOM 1321 O O . LEU A 1 167 ? -9.133 -14.273 -11.195 1 98.56 167 LEU A O 1
ATOM 1325 N N . ASN A 1 168 ? -9.68 -16.391 -11.547 1 97.62 168 ASN A N 1
ATOM 1326 C CA . ASN A 1 168 ? -10.656 -16.016 -12.57 1 97.62 168 ASN A CA 1
ATOM 1327 C C . ASN A 1 168 ? -11.906 -15.406 -11.953 1 97.62 168 ASN A C 1
ATOM 1329 O O . ASN A 1 168 ? -12.547 -14.555 -12.562 1 97.62 168 ASN A O 1
ATOM 1333 N N . THR A 1 169 ? -12.25 -15.859 -10.758 1 98.12 169 THR A N 1
ATOM 1334 C CA . THR A 1 169 ? -13.336 -15.203 -10.039 1 98.12 169 THR A CA 1
ATOM 1335 C C . THR A 1 169 ? -12.961 -13.758 -9.695 1 98.12 169 THR A C 1
ATOM 1337 O O . THR A 1 169 ? -13.773 -12.844 -9.875 1 98.12 169 THR A O 1
ATOM 1340 N N . TRP A 1 170 ? -11.758 -13.633 -9.211 1 98.62 170 TRP A N 1
ATOM 1341 C CA . TRP A 1 170 ? -11.234 -12.297 -8.93 1 98.62 170 TRP A CA 1
ATOM 1342 C C . TRP A 1 170 ? -11.312 -11.414 -10.172 1 98.62 170 TRP A C 1
ATOM 1344 O O . TRP A 1 170 ? -11.805 -10.281 -10.102 1 98.62 170 TRP A O 1
ATOM 1354 N N . ALA A 1 171 ? -10.859 -11.867 -11.312 1 98.19 171 ALA A N 1
ATOM 1355 C CA . ALA A 1 171 ? -10.914 -11.125 -12.562 1 98.19 171 ALA A CA 1
ATOM 1356 C C . ALA A 1 171 ? -12.352 -10.789 -12.945 1 98.19 171 ALA A C 1
ATOM 1358 O O . ALA A 1 171 ? -12.641 -9.68 -13.406 1 98.19 171 ALA A O 1
ATOM 1359 N N . ALA A 1 172 ? -13.234 -11.711 -12.75 1 98.12 172 ALA A N 1
ATOM 1360 C CA . ALA A 1 172 ? -14.648 -11.477 -13.047 1 98.12 172 ALA A CA 1
ATOM 1361 C C . ALA A 1 172 ? -15.219 -10.383 -12.156 1 98.12 172 ALA A C 1
ATOM 1363 O O . ALA A 1 172 ? -15.945 -9.5 -12.633 1 98.12 172 ALA A O 1
ATOM 1364 N N . ILE A 1 173 ? -14.883 -10.438 -10.906 1 98 173 ILE A N 1
ATOM 1365 C CA . ILE A 1 173 ? -15.336 -9.422 -9.969 1 98 173 ILE A CA 1
ATOM 1366 C C . ILE A 1 173 ? -14.805 -8.055 -10.398 1 98 173 ILE A C 1
ATOM 1368 O O . ILE A 1 173 ? -15.547 -7.066 -10.391 1 98 173 ILE A O 1
ATOM 1372 N N . ALA A 1 174 ? -13.562 -7.988 -10.773 1 96.88 174 ALA A N 1
ATOM 1373 C CA . ALA A 1 174 ? -12.938 -6.738 -11.195 1 96.88 174 ALA A CA 1
ATOM 1374 C C . ALA A 1 174 ? -13.688 -6.125 -12.375 1 96.88 174 ALA A C 1
ATOM 1376 O O . ALA A 1 174 ? -13.797 -4.902 -12.484 1 96.88 174 ALA A O 1
ATOM 1377 N N . ARG A 1 175 ? -14.266 -6.93 -13.211 1 95.44 175 ARG A N 1
ATOM 1378 C CA . ARG A 1 175 ? -14.961 -6.449 -14.398 1 95.44 175 ARG A CA 1
ATOM 1379 C C . ARG A 1 175 ? -16.438 -6.242 -14.117 1 95.44 175 ARG A C 1
ATOM 1381 O O . ARG A 1 175 ? -17.188 -5.781 -14.984 1 95.44 175 ARG A O 1
ATOM 1388 N N . GLY A 1 176 ? -16.891 -6.668 -13.008 1 95.06 176 GLY A N 1
ATOM 1389 C CA . GLY A 1 176 ? -18.312 -6.617 -12.719 1 95.06 176 GLY A CA 1
ATOM 1390 C C . GLY A 1 176 ? -19.109 -7.695 -13.43 1 95.06 176 GLY A C 1
ATOM 1391 O O . GLY A 1 176 ? -20.297 -7.523 -13.695 1 95.06 176 GLY A O 1
ATOM 1392 N N . ASP A 1 177 ? -18.422 -8.695 -13.82 1 96 177 ASP A N 1
ATOM 1393 C CA . ASP A 1 177 ? -19.031 -9.82 -14.531 1 96 177 ASP A CA 1
ATOM 1394 C C . ASP A 1 177 ? -19.625 -10.828 -13.555 1 96 177 ASP A C 1
ATOM 1396 O O . ASP A 1 177 ? -19.047 -11.906 -13.344 1 96 177 ASP A O 1
ATOM 1400 N N . THR A 1 178 ? -20.75 -10.633 -13.086 1 94 178 THR A N 1
ATOM 1401 C CA . THR A 1 178 ? -21.391 -11.43 -12.039 1 94 178 THR A CA 1
ATOM 1402 C C . THR A 1 178 ? -21.688 -12.836 -12.531 1 94 178 THR A C 1
ATOM 1404 O O . THR A 1 178 ? -21.703 -13.789 -11.742 1 94 178 THR A O 1
ATOM 1407 N N . LYS A 1 179 ? -21.906 -12.969 -13.805 1 94.31 179 LYS A N 1
ATOM 1408 C CA . LYS A 1 179 ? -22.25 -14.258 -14.391 1 94.31 179 LYS A CA 1
ATOM 1409 C C . LYS A 1 179 ? -21.109 -15.25 -14.281 1 94.31 179 LYS A C 1
ATOM 1411 O O . LYS A 1 179 ? -21.328 -16.469 -14.195 1 94.31 179 LYS A O 1
ATOM 1416 N N . ASN A 1 180 ? -19.906 -14.711 -14.281 1 93.75 180 ASN A N 1
ATOM 1417 C CA . ASN A 1 180 ? -18.75 -15.594 -14.281 1 93.75 180 ASN A CA 1
ATOM 1418 C C . ASN A 1 180 ? -18.078 -15.648 -12.914 1 93.75 180 ASN A C 1
ATOM 1420 O O . ASN A 1 180 ? -16.953 -16.141 -12.781 1 93.75 180 ASN A O 1
ATOM 1424 N N . VAL A 1 181 ? -18.703 -15.078 -11.898 1 95.56 181 VAL A N 1
ATOM 1425 C CA . VAL A 1 181 ? -18.234 -15.227 -10.531 1 95.56 181 VAL A CA 1
ATOM 1426 C C . VAL A 1 181 ? -18.594 -16.609 -10.008 1 95.56 181 VAL A C 1
ATOM 1428 O O . VAL A 1 181 ? -19.766 -17 -10.023 1 95.56 181 VAL A O 1
ATOM 1431 N N . VAL A 1 182 ? -17.641 -17.391 -9.664 1 94.88 182 VAL A N 1
ATOM 1432 C CA . VAL A 1 182 ? -17.812 -18.75 -9.164 1 94.88 182 VAL A CA 1
ATOM 1433 C C . VAL A 1 182 ? -17.438 -18.812 -7.684 1 94.88 182 VAL A C 1
ATOM 1435 O O . VAL A 1 182 ? -16.281 -18.547 -7.32 1 94.88 182 VAL A O 1
ATOM 1438 N N . LEU A 1 183 ? -18.344 -19.156 -6.852 1 95.88 183 LEU A N 1
ATOM 1439 C CA . LEU A 1 183 ? -18.078 -19.234 -5.422 1 95.88 183 LEU A CA 1
ATOM 1440 C C . LEU A 1 183 ? -17.438 -20.562 -5.051 1 95.88 183 LEU A C 1
ATOM 1442 O O . LEU A 1 183 ? -17.859 -21.609 -5.555 1 95.88 183 LEU A O 1
ATOM 1446 N N . PRO A 1 184 ? -16.406 -20.516 -4.246 1 97.56 184 PRO A N 1
ATOM 1447 C CA . PRO A 1 184 ? -15.758 -21.766 -3.826 1 97.56 184 PRO A CA 1
ATOM 1448 C C . PRO A 1 184 ? -16.625 -22.594 -2.877 1 97.56 184 PRO A C 1
ATOM 1450 O O . PRO A 1 184 ? -17.422 -22.031 -2.115 1 97.56 184 PRO A O 1
ATOM 1453 N N . GLU A 1 185 ? -16.484 -23.859 -2.975 1 97.62 185 GLU A N 1
ATOM 1454 C CA . GLU A 1 185 ? -17.078 -24.812 -2.029 1 97.62 185 GLU A CA 1
ATOM 1455 C C . GLU A 1 185 ? -16.016 -25.406 -1.117 1 97.62 185 GLU A C 1
ATOM 1457 O O . GLU A 1 185 ? -15.125 -26.141 -1.579 1 97.62 185 GLU A O 1
ATOM 1462 N N . PHE A 1 186 ? -16.109 -25.078 0.135 1 97.44 186 PHE A N 1
ATOM 1463 C CA . PHE A 1 186 ? -15.117 -25.562 1.091 1 97.44 186 PHE A CA 1
ATOM 1464 C C . PHE A 1 186 ? -15.57 -26.859 1.74 1 97.44 186 PHE A C 1
ATOM 1466 O O . PHE A 1 186 ? -15.922 -26.875 2.922 1 97.44 186 PHE A O 1
ATOM 1473 N N . VAL A 1 187 ? -15.422 -27.969 1.01 1 95.69 187 VAL A N 1
ATOM 1474 C CA . VAL A 1 187 ? -15.977 -29.25 1.466 1 95.69 187 VAL A CA 1
ATOM 1475 C C . VAL A 1 187 ? -14.852 -30.266 1.656 1 95.69 187 VAL A C 1
ATOM 1477 O O . VAL A 1 187 ? -15.102 -31.422 2.006 1 95.69 187 VAL A O 1
ATOM 1480 N N . SER A 1 188 ? -13.625 -29.875 1.437 1 95 188 SER A N 1
ATOM 1481 C CA . SER A 1 188 ? -12.508 -30.797 1.379 1 95 188 SER A CA 1
ATOM 1482 C C . SER A 1 188 ? -12.352 -31.562 2.689 1 95 188 SER A C 1
ATOM 1484 O O . SER A 1 188 ? -12.164 -32.781 2.686 1 95 188 SER A O 1
ATOM 1486 N N . ALA A 1 189 ? -12.469 -30.891 3.807 1 94.19 189 ALA A N 1
ATOM 1487 C CA . ALA A 1 189 ? -12.281 -31.531 5.102 1 94.19 189 ALA A CA 1
ATOM 1488 C C . ALA A 1 189 ? -13.406 -32.531 5.391 1 94.19 189 ALA A C 1
ATOM 1490 O O . ALA A 1 189 ? -13.203 -33.5 6.094 1 94.19 189 ALA A O 1
ATOM 1491 N N . LYS A 1 190 ? -14.578 -32.219 4.926 1 94.25 190 LYS A N 1
ATOM 1492 C CA . LYS A 1 190 ? -15.695 -33.125 5.062 1 94.25 190 LYS A CA 1
ATOM 1493 C C . LYS A 1 190 ? -15.469 -34.375 4.219 1 94.25 190 LYS A C 1
ATOM 1495 O O . LYS A 1 190 ? -15.766 -35.5 4.652 1 94.25 190 LYS A O 1
ATOM 1500 N N . LEU A 1 191 ? -14.969 -34.219 3.014 1 94.19 191 LEU A N 1
ATOM 1501 C CA . LEU A 1 191 ? -14.727 -35.312 2.088 1 94.19 191 LEU A CA 1
ATOM 1502 C C . LEU A 1 191 ? -13.539 -36.156 2.543 1 94.19 191 LEU A C 1
ATOM 1504 O O . LEU A 1 191 ? -13.531 -37.375 2.369 1 94.19 191 LEU A O 1
ATOM 1508 N N . PHE A 1 192 ? -12.531 -35.469 3.055 1 93.25 192 PHE A N 1
ATOM 1509 C CA . PHE A 1 192 ? -11.312 -36.125 3.541 1 93.25 192 PHE A CA 1
ATOM 1510 C C . PHE A 1 192 ? -10.953 -35.594 4.934 1 93.25 192 PHE A C 1
ATOM 1512 O O . PHE A 1 192 ? -10.062 -34.781 5.09 1 93.25 192 PHE A O 1
ATOM 1519 N N . PRO A 1 193 ? -11.523 -36.156 5.93 1 91.88 193 PRO A N 1
ATOM 1520 C CA . PRO A 1 193 ? -11.297 -35.688 7.293 1 91.88 193 PRO A CA 1
ATOM 1521 C C . PRO A 1 193 ? -9.828 -35.781 7.715 1 91.88 193 PRO A C 1
ATOM 1523 O O . PRO A 1 193 ? -9.141 -36.75 7.375 1 91.88 193 PRO A O 1
ATOM 1526 N N . PRO A 1 194 ? -9.406 -34.625 8.406 1 88.88 194 PRO A N 1
ATOM 1527 C CA . PRO A 1 194 ? -8.008 -34.625 8.836 1 88.88 194 PRO A CA 1
ATOM 1528 C C . PRO A 1 194 ? -7.688 -35.719 9.836 1 88.88 194 PRO A C 1
ATOM 1530 O O . PRO A 1 194 ? -8.594 -36.25 10.508 1 88.88 194 PRO A O 1
ATOM 1533 N N . ARG A 1 195 ? -6.477 -36.188 9.867 1 77.81 195 ARG A N 1
ATOM 1534 C CA . ARG A 1 195 ? -6.004 -37.125 10.875 1 77.81 195 ARG A CA 1
ATOM 1535 C C . ARG A 1 195 ? -5.414 -36.375 12.078 1 77.81 195 ARG A C 1
ATOM 1537 O O . ARG A 1 195 ? -4.895 -35.281 11.945 1 77.81 195 ARG A O 1
ATOM 1544 N N . ASN A 1 196 ? -5.988 -36.344 13.32 1 64.12 196 ASN A N 1
ATOM 1545 C CA . ASN A 1 196 ? -5.48 -35.719 14.539 1 64.12 196 ASN A CA 1
ATOM 1546 C C . ASN A 1 196 ? -3.957 -35.719 14.586 1 64.12 196 ASN A C 1
ATOM 1548 O O . ASN A 1 196 ? -3.361 -35.5 15.641 1 64.12 196 ASN A O 1
ATOM 1552 N N . ILE A 1 197 ? -3.189 -36.375 13.703 1 52.94 197 ILE A N 1
ATOM 1553 C CA . ILE A 1 197 ? -1.788 -36.688 13.945 1 52.94 197 ILE A CA 1
ATOM 1554 C C . ILE A 1 197 ? -0.924 -35.469 13.68 1 52.94 197 ILE A C 1
ATOM 1556 O O . ILE A 1 197 ? -1.118 -34.781 12.68 1 52.94 197 ILE A O 1
ATOM 1560 N N . SER A 1 198 ? -0.36 -34.906 14.672 1 52.94 198 SER A N 1
ATOM 1561 C CA . SER A 1 198 ? 0.803 -34.031 14.531 1 52.94 198 SER A CA 1
ATOM 1562 C C . SER A 1 198 ? 1.654 -34.406 13.336 1 52.94 198 SER A C 1
ATOM 1564 O O . SER A 1 198 ? 2.742 -34.969 13.492 1 52.94 198 SER A O 1
ATOM 1566 N N . LEU A 1 199 ? 1.098 -34.875 12.352 1 52.41 199 LEU A N 1
ATOM 1567 C CA . LEU A 1 199 ? 1.941 -35.312 11.258 1 52.41 199 LEU A CA 1
ATOM 1568 C C . LEU A 1 199 ? 2.875 -34.219 10.789 1 52.41 199 LEU A C 1
ATOM 1570 O O . LEU A 1 199 ? 2.436 -33.094 10.555 1 52.41 199 LEU A O 1
ATOM 1574 N N . PRO A 1 200 ? 4.137 -34.531 11.164 1 53.69 200 PRO A N 1
ATOM 1575 C CA . PRO A 1 200 ? 5.121 -33.562 10.664 1 53.69 200 PRO A CA 1
ATOM 1576 C C . PRO A 1 200 ? 4.914 -33.219 9.188 1 53.69 200 PRO A C 1
ATOM 1578 O O . PRO A 1 200 ? 4.359 -34 8.438 1 53.69 200 PRO A O 1
ATOM 1581 N N . GLU A 1 201 ? 4.879 -32 8.844 1 56.69 201 GLU A N 1
ATOM 1582 C CA . GLU A 1 201 ? 4.914 -31.594 7.438 1 56.69 201 GLU A CA 1
ATOM 1583 C C . GLU A 1 201 ? 5.828 -32.5 6.625 1 56.69 201 GLU A C 1
ATOM 1585 O O . GLU A 1 201 ? 6.883 -32.938 7.109 1 56.69 201 GLU A O 1
ATOM 1590 N N . PRO A 1 202 ? 5.273 -33.25 5.551 1 51.5 202 PRO A N 1
ATOM 1591 C CA . PRO A 1 202 ? 6.191 -34.031 4.719 1 51.5 202 PRO A CA 1
ATOM 1592 C C . PRO A 1 202 ? 7.512 -33.312 4.465 1 51.5 202 PRO A C 1
ATOM 1594 O O . PRO A 1 202 ? 7.535 -32.094 4.32 1 51.5 202 PRO A O 1
ATOM 1597 N N . ALA A 1 203 ? 8.578 -33.875 5.141 1 46.47 203 ALA A N 1
ATOM 1598 C CA . ALA A 1 203 ? 9.914 -33.312 4.961 1 46.47 203 ALA A CA 1
ATOM 1599 C C . ALA A 1 203 ? 10.219 -33.062 3.486 1 46.47 203 ALA A C 1
ATOM 1601 O O . ALA A 1 203 ? 10.422 -34 2.721 1 46.47 203 ALA A O 1
ATOM 1602 N N . LEU A 1 204 ? 9.406 -32.281 2.826 1 48.72 204 LEU A N 1
ATOM 1603 C CA . LEU A 1 204 ? 9.961 -32.062 1.493 1 48.72 204 LEU A CA 1
ATOM 1604 C C . LEU A 1 204 ? 11.477 -31.938 1.544 1 48.72 204 LEU A C 1
ATOM 1606 O O . LEU A 1 204 ? 12.023 -31.328 2.461 1 48.72 204 LEU A O 1
ATOM 1610 N N . GLU A 1 205 ? 12.141 -32.844 1.053 1 47.91 205 GLU A N 1
ATOM 1611 C CA . GLU A 1 205 ? 13.547 -32.562 0.831 1 47.91 205 GLU A CA 1
ATOM 1612 C C . GLU A 1 205 ? 13.773 -31.047 0.634 1 47.91 205 GLU A C 1
ATOM 1614 O O . GLU A 1 205 ? 13.062 -30.406 -0.138 1 47.91 205 GLU A O 1
ATOM 1619 N N . THR A 1 206 ? 14.25 -30.328 1.612 1 49 206 THR A N 1
ATOM 1620 C CA . THR A 1 206 ? 14.695 -28.953 1.711 1 49 206 THR A CA 1
ATOM 1621 C C . THR A 1 206 ? 14.992 -28.375 0.327 1 49 206 THR A C 1
ATOM 1623 O O . THR A 1 206 ? 15.352 -29.109 -0.591 1 49 206 THR A O 1
ATOM 1626 N N . SER A 1 207 ? 14.602 -27.047 0.194 1 56.25 207 SER A N 1
ATOM 1627 C CA . SER A 1 207 ? 15.133 -26.141 -0.827 1 56.25 207 SER A CA 1
ATOM 1628 C C . SER A 1 207 ? 16.562 -26.5 -1.196 1 56.25 207 SER A C 1
ATOM 1630 O O . SER A 1 207 ? 17.453 -26.531 -0.335 1 56.25 207 SER A O 1
ATOM 1632 N N . GLU A 1 208 ? 16.656 -27.344 -2.219 1 63.06 208 GLU A N 1
ATOM 1633 C CA . GLU A 1 208 ? 18.016 -27.562 -2.701 1 63.06 208 GLU A CA 1
ATOM 1634 C C . GLU A 1 208 ? 18.594 -26.297 -3.322 1 63.06 208 GLU A C 1
ATOM 1636 O O . GLU A 1 208 ? 17.922 -25.625 -4.105 1 63.06 208 GLU A O 1
ATOM 1641 N N . LYS A 1 209 ? 19.469 -25.797 -2.801 1 66.62 209 LYS A N 1
ATOM 1642 C CA . LYS A 1 209 ? 20.141 -24.562 -3.182 1 66.62 209 LYS A CA 1
ATOM 1643 C C . LYS A 1 209 ? 20.75 -24.672 -4.574 1 66.62 209 LYS A C 1
ATOM 1645 O O . LYS A 1 209 ? 20.922 -23.656 -5.27 1 66.62 209 LYS A O 1
ATOM 1650 N N . ASN A 1 210 ? 20.656 -25.938 -5.234 1 86 210 ASN A N 1
ATOM 1651 C CA . ASN A 1 210 ? 21.344 -26.094 -6.508 1 86 210 ASN A CA 1
ATOM 1652 C C . ASN A 1 210 ? 20.422 -26.609 -7.598 1 86 210 ASN A C 1
ATOM 1654 O O . ASN A 1 210 ? 20.75 -27.547 -8.312 1 86 210 ASN A O 1
ATOM 1658 N N . ILE A 1 211 ? 19.312 -25.906 -7.633 1 91.88 211 ILE A N 1
ATOM 1659 C CA . ILE A 1 211 ? 18.359 -26.266 -8.672 1 91.88 211 ILE A CA 1
ATOM 1660 C C . ILE A 1 211 ? 18.438 -25.25 -9.812 1 91.88 211 ILE A C 1
ATOM 1662 O O . ILE A 1 211 ? 18.531 -24.047 -9.578 1 91.88 211 ILE A O 1
ATOM 1666 N N . ALA A 1 212 ? 18.5 -25.75 -10.953 1 93 212 ALA A N 1
ATOM 1667 C CA . ALA A 1 212 ? 18.438 -24.922 -12.156 1 93 212 ALA A CA 1
ATOM 1668 C C . ALA A 1 212 ? 17.109 -25.141 -12.898 1 93 212 ALA A C 1
ATOM 1670 O O . ALA A 1 212 ? 16.609 -26.266 -12.938 1 93 212 ALA A O 1
ATOM 1671 N N . THR A 1 213 ? 16.578 -24.094 -13.477 1 95.06 213 THR A N 1
ATOM 1672 C CA . THR A 1 213 ? 15.32 -24.156 -14.211 1 95.06 213 THR A CA 1
ATOM 1673 C C . THR A 1 213 ? 15.531 -23.812 -15.68 1 95.06 213 THR A C 1
ATOM 1675 O O . THR A 1 213 ? 16.25 -22.875 -16 1 95.06 213 THR A O 1
ATOM 1678 N N . LYS A 1 214 ? 14.953 -24.609 -16.516 1 93.69 214 LYS A N 1
ATOM 1679 C CA . LYS A 1 214 ? 14.945 -24.359 -17.953 1 93.69 214 LYS A CA 1
ATOM 1680 C C . LYS A 1 214 ? 13.523 -24.312 -18.5 1 93.69 214 LYS A C 1
ATOM 1682 O O . LYS A 1 214 ? 12.703 -25.172 -18.172 1 93.69 214 LYS A O 1
ATOM 1687 N N . ARG A 1 215 ? 13.234 -23.281 -19.219 1 94.31 215 ARG A N 1
ATOM 1688 C CA . ARG A 1 215 ? 11.969 -23.156 -19.938 1 94.31 215 ARG A CA 1
ATOM 1689 C C . ARG A 1 215 ? 12.102 -23.594 -21.375 1 94.31 215 ARG A C 1
ATOM 1691 O O . ARG A 1 215 ? 12.953 -23.078 -22.109 1 94.31 215 ARG A O 1
ATOM 1698 N N . VAL A 1 216 ? 11.32 -24.547 -21.781 1 94.38 216 VAL A N 1
ATOM 1699 C CA . VAL A 1 216 ? 11.305 -25.016 -23.156 1 94.38 216 VAL A CA 1
ATOM 1700 C C . VAL A 1 216 ? 9.906 -24.844 -23.75 1 94.38 216 VAL A C 1
ATOM 1702 O O . VAL A 1 216 ? 8.922 -25.312 -23.172 1 94.38 216 VAL A O 1
ATOM 1705 N N . VAL A 1 217 ? 9.859 -24.188 -24.875 1 94.5 217 VAL A N 1
ATOM 1706 C CA . VAL A 1 217 ? 8.57 -23.984 -25.531 1 94.5 217 VAL A CA 1
ATOM 1707 C C . VAL A 1 217 ? 8.438 -24.953 -26.719 1 94.5 217 VAL A C 1
ATOM 1709 O O . VAL A 1 217 ? 9.234 -24.906 -27.656 1 94.5 217 VAL A O 1
ATOM 1712 N N . PHE A 1 218 ? 7.477 -25.844 -26.656 1 96.31 218 PHE A N 1
ATOM 1713 C CA . PHE A 1 218 ? 7.16 -26.766 -27.734 1 96.31 218 PHE A CA 1
ATOM 1714 C C . PHE A 1 218 ? 6.016 -26.219 -28.594 1 96.31 218 PHE A C 1
ATOM 1716 O O . PHE A 1 218 ? 4.918 -26 -28.078 1 96.31 218 PHE A O 1
ATOM 1723 N N . SER A 1 219 ? 6.293 -26.031 -29.844 1 94.94 219 SER A N 1
ATOM 1724 C CA . SER A 1 219 ? 5.25 -25.609 -30.766 1 94.94 219 SER A CA 1
ATOM 1725 C C . SER A 1 219 ? 4.25 -26.719 -31.031 1 94.94 219 SER A C 1
ATOM 1727 O O . SER A 1 219 ? 4.516 -27.891 -30.719 1 94.94 219 SER A O 1
ATOM 1729 N N . ALA A 1 220 ? 3.141 -26.344 -31.641 1 94.62 220 ALA A N 1
ATOM 1730 C CA . ALA A 1 220 ? 2.119 -27.328 -32 1 94.62 220 ALA A CA 1
ATOM 1731 C C . ALA A 1 220 ? 2.686 -28.391 -32.938 1 94.62 220 ALA A C 1
ATOM 1733 O O . ALA A 1 220 ? 2.412 -29.578 -32.75 1 94.62 220 ALA A O 1
ATOM 1734 N N . SER A 1 221 ? 3.449 -28 -33.906 1 94.44 221 SER A N 1
ATOM 1735 C CA . SER A 1 221 ? 4.023 -28.922 -34.875 1 94.44 221 SER A CA 1
ATOM 1736 C C . SER A 1 221 ? 5.008 -29.891 -34.219 1 94.44 221 SER A C 1
ATOM 1738 O O . SER A 1 221 ? 5.016 -31.078 -34.5 1 94.44 221 SER A O 1
ATOM 1740 N N . LYS A 1 222 ? 5.781 -29.344 -33.312 1 94.69 222 LYS A N 1
ATOM 1741 C CA . LYS A 1 222 ? 6.766 -30.172 -32.625 1 94.69 222 LYS A CA 1
ATOM 1742 C C . LYS A 1 222 ? 6.082 -31.172 -31.703 1 94.69 222 LYS A C 1
ATOM 1744 O O . LYS A 1 222 ? 6.531 -32.312 -31.562 1 94.69 222 LYS A O 1
ATOM 1749 N N . ILE A 1 223 ? 5.078 -30.75 -31.047 1 95.62 223 ILE A N 1
ATOM 1750 C CA . ILE A 1 223 ? 4.316 -31.641 -30.172 1 95.62 223 ILE A CA 1
ATOM 1751 C C . ILE A 1 223 ? 3.742 -32.812 -30.984 1 95.62 223 ILE A C 1
ATOM 1753 O O . ILE A 1 223 ? 3.801 -33.969 -30.562 1 95.62 223 ILE A O 1
ATOM 1757 N N . GLU A 1 224 ? 3.197 -32.5 -32.188 1 94.12 224 GLU A N 1
ATOM 1758 C CA . GLU A 1 224 ? 2.639 -33.531 -33.031 1 94.12 224 GLU A CA 1
ATOM 1759 C C . GLU A 1 224 ? 3.715 -34.531 -33.5 1 94.12 224 GLU A C 1
ATOM 1761 O O . GLU A 1 224 ? 3.463 -35.719 -33.594 1 94.12 224 GLU A O 1
ATOM 1766 N N . GLU A 1 225 ? 4.855 -33.969 -33.781 1 93.31 225 GLU A N 1
ATOM 1767 C CA . GLU A 1 225 ? 5.973 -34.812 -34.156 1 93.31 225 GLU A CA 1
ATOM 1768 C C . GLU A 1 225 ? 6.32 -35.781 -33 1 93.31 225 GLU A C 1
ATOM 1770 O O . GLU A 1 225 ? 6.535 -36.969 -33.25 1 93.31 225 GLU A O 1
ATOM 1775 N N . ILE A 1 226 ? 6.402 -35.281 -31.797 1 93.06 226 ILE A N 1
ATOM 1776 C CA . ILE A 1 226 ? 6.746 -36.062 -30.625 1 93.06 226 ILE A CA 1
ATOM 1777 C C . ILE A 1 226 ? 5.637 -37.094 -30.359 1 93.06 226 ILE A C 1
ATOM 1779 O O . ILE A 1 226 ? 5.906 -38.25 -30.047 1 93.06 226 ILE A O 1
ATOM 1783 N N . ARG A 1 227 ? 4.402 -36.625 -30.453 1 93.56 227 ARG A N 1
ATOM 1784 C CA . ARG A 1 227 ? 3.262 -37.531 -30.281 1 93.56 227 ARG A CA 1
ATOM 1785 C C . ARG A 1 227 ? 3.344 -38.719 -31.25 1 93.56 227 ARG A C 1
ATOM 1787 O O . ARG A 1 227 ? 3.068 -39.844 -30.859 1 93.56 227 ARG A O 1
ATOM 1794 N N . ALA A 1 228 ? 3.701 -38.438 -32.5 1 90.75 228 ALA A N 1
ATOM 1795 C CA . ALA A 1 228 ? 3.797 -39.5 -33.531 1 90.75 228 ALA A CA 1
ATOM 1796 C C . ALA A 1 228 ? 4.871 -40.5 -33.156 1 90.75 228 ALA A C 1
ATOM 1798 O O . ALA A 1 228 ? 4.711 -41.719 -33.438 1 90.75 228 ALA A O 1
ATOM 1799 N N . LYS A 1 229 ? 5.879 -40.031 -32.625 1 86.94 229 LYS A N 1
ATOM 1800 C CA . LYS A 1 229 ? 6.973 -40.906 -32.219 1 86.94 229 LYS A CA 1
ATOM 1801 C C . LYS A 1 229 ? 6.52 -41.906 -31.156 1 86.94 229 LYS A C 1
ATOM 1803 O O . LYS A 1 229 ? 7 -43.031 -31.125 1 86.94 229 LYS A O 1
ATOM 1808 N N . TYR A 1 230 ? 5.637 -41.5 -30.328 1 87.75 230 TYR A N 1
ATOM 1809 C CA . TYR A 1 230 ? 5.227 -42.344 -29.203 1 87.75 230 TYR A CA 1
ATOM 1810 C C . TYR A 1 230 ? 3.904 -43.031 -29.5 1 87.75 230 TYR A C 1
ATOM 1812 O O . TYR A 1 230 ? 3.387 -43.781 -28.672 1 87.75 230 TYR A O 1
ATOM 1820 N N . ALA A 1 231 ? 3.189 -42.719 -30.688 1 84.12 231 ALA A N 1
ATOM 1821 C CA . ALA A 1 231 ? 1.916 -43.312 -31.094 1 84.12 231 ALA A CA 1
ATOM 1822 C C . ALA A 1 231 ? 2.111 -44.719 -31.594 1 84.12 231 ALA A C 1
ATOM 1824 O O . ALA A 1 231 ? 1.224 -45.562 -31.453 1 84.12 231 ALA A O 1
ATOM 1825 N N . ALA A 1 232 ? 3.082 -45.094 -32.344 1 66.44 232 ALA A N 1
ATOM 1826 C CA . ALA A 1 232 ? 3.264 -46.312 -33.094 1 66.44 232 ALA A CA 1
ATOM 1827 C C . ALA A 1 232 ? 3.016 -47.531 -32.25 1 66.44 232 ALA A C 1
ATOM 1829 O O . ALA A 1 232 ? 2.578 -48.594 -32.75 1 66.44 232 ALA A O 1
ATOM 1830 N N . ASP A 1 233 ? 3.041 -47.438 -31.062 1 61.22 233 ASP A N 1
ATOM 1831 C CA . ASP A 1 233 ? 2.93 -48.625 -30.25 1 61.22 233 ASP A CA 1
ATOM 1832 C C . ASP A 1 233 ? 1.62 -48.656 -29.453 1 61.22 233 ASP A C 1
ATOM 1834 O O . ASP A 1 233 ? 1.397 -49.531 -28.625 1 61.22 233 ASP A O 1
ATOM 1838 N N . HIS A 1 234 ? 0.785 -47.625 -29.812 1 65 234 HIS A N 1
ATOM 1839 C CA . HIS A 1 234 ? -0.342 -47.531 -28.891 1 65 234 HIS A CA 1
ATOM 1840 C C . HIS A 1 234 ? -1.67 -47.531 -29.641 1 65 234 HIS A C 1
ATOM 1842 O O . HIS A 1 234 ? -1.739 -47.125 -30.797 1 65 234 HIS A O 1
ATOM 1848 N N . GLU A 1 235 ? -2.566 -48.312 -29.109 1 67.06 235 GLU A N 1
ATOM 1849 C CA . GLU A 1 235 ? -3.93 -48.375 -29.625 1 67.06 235 GLU A CA 1
ATOM 1850 C C . GLU A 1 235 ? -4.547 -47 -29.703 1 67.06 235 GLU A C 1
ATOM 1852 O O . GLU A 1 235 ? -5.246 -46.656 -30.672 1 67.06 235 GLU A O 1
ATOM 1857 N N . ARG A 1 236 ? -4.273 -46.156 -28.703 1 83.75 236 ARG A N 1
ATOM 1858 C CA . ARG A 1 236 ? -4.777 -44.781 -28.641 1 83.75 236 ARG A CA 1
ATOM 1859 C C . ARG A 1 236 ? -3.639 -43.781 -28.734 1 83.75 236 ARG A C 1
ATOM 1861 O O . ARG A 1 236 ? -2.58 -43.969 -28.141 1 83.75 236 ARG A O 1
ATOM 1868 N N . ARG A 1 237 ? -3.832 -42.812 -29.516 1 88.94 237 ARG A N 1
ATOM 1869 C CA . ARG A 1 237 ? -2.85 -41.75 -29.672 1 88.94 237 ARG A CA 1
ATOM 1870 C C . ARG A 1 237 ? -2.533 -41.094 -28.328 1 88.94 237 ARG A C 1
ATOM 1872 O O . ARG A 1 237 ? -3.439 -40.812 -27.547 1 88.94 237 ARG A O 1
ATOM 1879 N N . PRO A 1 238 ? -1.272 -40.906 -28.016 1 92.75 238 PRO A N 1
ATOM 1880 C CA . PRO A 1 238 ? -0.907 -40.25 -26.766 1 92.75 238 PRO A CA 1
ATOM 1881 C C . PRO A 1 238 ? -1.399 -38.812 -26.672 1 92.75 238 PRO A C 1
ATOM 1883 O O . PRO A 1 238 ? -1.452 -38.125 -27.688 1 92.75 238 PRO A O 1
ATOM 1886 N N . SER A 1 239 ? -1.903 -38.375 -25.516 1 93.5 239 SER A N 1
ATOM 1887 C CA . SER A 1 239 ? -2.182 -36.969 -25.312 1 93.5 239 SER A CA 1
ATOM 1888 C C . SER A 1 239 ? -0.907 -36.125 -25.406 1 93.5 239 SER A C 1
ATOM 1890 O O . SER A 1 239 ? 0.199 -36.688 -25.375 1 93.5 239 SER A O 1
ATOM 1892 N N . ARG A 1 240 ? -0.972 -34.875 -25.578 1 95.38 240 ARG A N 1
ATOM 1893 C CA . ARG A 1 240 ? 0.175 -33.969 -25.656 1 95.38 240 ARG A CA 1
ATOM 1894 C C . ARG A 1 240 ? 1.043 -34.094 -24.406 1 95.38 240 ARG A C 1
ATOM 1896 O O . ARG A 1 240 ? 2.268 -34.188 -24.5 1 95.38 240 ARG A O 1
ATOM 1903 N N . VAL A 1 241 ? 0.425 -34.156 -23.219 1 95.56 241 VAL A N 1
ATOM 1904 C CA . VAL A 1 241 ? 1.132 -34.188 -21.938 1 95.56 241 VAL A CA 1
ATOM 1905 C C . VAL A 1 241 ? 1.836 -35.562 -21.797 1 95.56 241 VAL A C 1
ATOM 1907 O O . VAL A 1 241 ? 2.986 -35.594 -21.359 1 95.56 241 VAL A O 1
ATOM 1910 N N . GLU A 1 242 ? 1.191 -36.656 -22.172 1 94.25 242 GLU A N 1
ATOM 1911 C CA . GLU A 1 242 ? 1.802 -37.969 -22.109 1 94.25 242 GLU A CA 1
ATOM 1912 C C . GLU A 1 242 ? 3.053 -38.062 -22.984 1 94.25 242 GLU A C 1
ATOM 1914 O O . GLU A 1 242 ? 4.098 -38.531 -22.531 1 94.25 242 GLU A O 1
ATOM 1919 N N . ALA A 1 243 ? 2.859 -37.594 -24.172 1 94.5 243 ALA A N 1
ATOM 1920 C CA . ALA A 1 243 ? 3.961 -37.656 -25.125 1 94.5 243 ALA A CA 1
ATOM 1921 C C . ALA A 1 243 ? 5.145 -36.812 -24.656 1 94.5 243 ALA A C 1
ATOM 1923 O O . ALA A 1 243 ? 6.289 -37.25 -24.688 1 94.5 243 ALA A O 1
ATOM 1924 N N . LEU A 1 244 ? 4.895 -35.594 -24.203 1 96.44 244 LEU A N 1
ATOM 1925 C CA . LEU A 1 244 ? 5.961 -34.688 -23.766 1 96.44 244 LEU A CA 1
ATOM 1926 C C . LEU A 1 244 ? 6.617 -35.219 -22.5 1 96.44 244 LEU A C 1
ATOM 1928 O O . LEU A 1 244 ? 7.824 -35.062 -22.297 1 96.44 244 LEU A O 1
ATOM 1932 N N . SER A 1 245 ? 5.805 -35.812 -21.562 1 96.31 245 SER A N 1
ATOM 1933 C CA . SER A 1 245 ? 6.371 -36.438 -20.375 1 96.31 245 SER A CA 1
ATOM 1934 C C . SER A 1 245 ? 7.34 -37.531 -20.75 1 96.31 245 SER A C 1
ATOM 1936 O O . SER A 1 245 ? 8.453 -37.594 -20.219 1 96.31 245 SER A O 1
ATOM 1938 N N . ALA A 1 246 ? 6.871 -38.375 -21.641 1 93.06 246 ALA A N 1
ATOM 1939 C CA . ALA A 1 246 ? 7.711 -39.5 -22.078 1 93.06 246 ALA A CA 1
ATOM 1940 C C . ALA A 1 246 ? 8.984 -38.969 -22.734 1 93.06 246 ALA A C 1
ATOM 1942 O O . ALA A 1 246 ? 10.078 -39.5 -22.5 1 93.06 246 ALA A O 1
ATOM 1943 N N . TYR A 1 247 ? 8.82 -38.031 -23.578 1 94.19 247 TYR A N 1
ATOM 1944 C CA . TYR A 1 247 ? 9.953 -37.469 -24.297 1 94.19 247 TYR A CA 1
ATOM 1945 C C . TYR A 1 247 ? 10.977 -36.875 -23.344 1 94.19 247 TYR A C 1
ATOM 1947 O O . TYR A 1 247 ? 12.164 -37.188 -23.422 1 94.19 247 TYR A O 1
ATOM 1955 N N . ILE A 1 248 ? 10.57 -36 -22.438 1 95.38 248 ILE A N 1
ATOM 1956 C CA . ILE A 1 248 ? 11.469 -35.344 -21.5 1 95.38 248 ILE A CA 1
ATOM 1957 C C . ILE A 1 248 ? 12.141 -36.375 -20.594 1 95.38 248 ILE A C 1
ATOM 1959 O O . ILE A 1 248 ? 13.344 -36.281 -20.344 1 95.38 248 ILE A O 1
ATOM 1963 N N . TRP A 1 249 ? 11.336 -37.312 -20.109 1 93.31 249 TRP A N 1
ATOM 1964 C CA . TRP A 1 249 ? 11.891 -38.406 -19.312 1 93.31 249 TRP A CA 1
ATOM 1965 C C . TRP A 1 249 ? 12.977 -39.125 -20.078 1 93.31 249 TRP A C 1
ATOM 1967 O O . TRP A 1 249 ? 14.062 -39.375 -19.547 1 93.31 249 TRP A O 1
ATOM 1977 N N . SER A 1 250 ? 12.703 -39.5 -21.281 1 91.06 250 SER A N 1
ATOM 1978 C CA . SER A 1 250 ? 13.656 -40.219 -22.094 1 91.06 250 SER A CA 1
ATOM 1979 C C . SER A 1 250 ? 14.945 -39.438 -22.312 1 91.06 250 SER A C 1
ATOM 1981 O O . SER A 1 250 ? 16.047 -40 -22.25 1 91.06 250 SER A O 1
ATOM 1983 N N . ARG A 1 251 ? 14.734 -38.156 -22.609 1 93.38 251 ARG A N 1
ATOM 1984 C CA . ARG A 1 251 ? 15.906 -37.312 -22.797 1 93.38 251 ARG A CA 1
ATOM 1985 C C . ARG A 1 251 ? 16.703 -37.188 -21.5 1 93.38 251 ARG A C 1
ATOM 1987 O O . ARG A 1 251 ? 17.938 -37.156 -21.531 1 93.38 251 ARG A O 1
ATOM 1994 N N . PHE A 1 252 ? 16.031 -37.094 -20.406 1 93.12 252 PHE A N 1
ATOM 1995 C CA . PHE A 1 252 ? 16.688 -37 -19.094 1 93.12 252 PHE A CA 1
ATOM 1996 C C . PHE A 1 252 ? 17.516 -38.25 -18.812 1 93.12 252 PHE A C 1
ATOM 1998 O O . PHE A 1 252 ? 18.688 -38.125 -18.422 1 93.12 252 PHE A O 1
ATOM 2005 N N . ILE A 1 253 ? 16.922 -39.406 -19 1 89.5 253 ILE A N 1
ATOM 2006 C CA . ILE A 1 253 ? 17.609 -40.656 -18.75 1 89.5 253 ILE A CA 1
ATOM 2007 C C . ILE A 1 253 ? 18.797 -40.812 -19.688 1 89.5 253 ILE A C 1
ATOM 2009 O O . ILE A 1 253 ? 19.891 -41.188 -19.266 1 89.5 253 ILE A O 1
ATOM 2013 N N . ALA A 1 254 ? 18.578 -40.469 -20.906 1 89.56 254 ALA A N 1
ATOM 2014 C CA . ALA A 1 254 ? 19.625 -40.625 -21.922 1 89.56 254 ALA A CA 1
ATOM 2015 C C . ALA A 1 254 ? 20.797 -39.719 -21.641 1 89.56 254 ALA A C 1
ATOM 2017 O O . ALA A 1 254 ? 21.953 -40.094 -21.797 1 89.56 254 ALA A O 1
ATOM 2018 N N . SER A 1 255 ? 20.5 -38.5 -21.281 1 92.12 255 SER A N 1
ATOM 2019 C CA . SER A 1 255 ? 21.547 -37.5 -21.125 1 92.12 255 SER A CA 1
ATOM 2020 C C . SER A 1 255 ? 22.297 -37.656 -19.812 1 92.12 255 SER A C 1
ATOM 2022 O O . SER A 1 255 ? 23.5 -37.438 -19.734 1 92.12 255 SER A O 1
ATOM 2024 N N . THR A 1 256 ? 21.625 -38.031 -18.734 1 89.31 256 THR A N 1
ATOM 2025 C CA . THR A 1 256 ? 22.25 -38.125 -17.422 1 89.31 256 THR A CA 1
ATOM 2026 C C . THR A 1 256 ? 22.828 -39.531 -17.219 1 89.31 256 THR A C 1
ATOM 2028 O O . THR A 1 256 ? 23.594 -39.75 -16.281 1 89.31 256 THR A O 1
ATOM 2031 N N . LYS A 1 257 ? 22.531 -40.438 -18.047 1 82.94 257 LYS A N 1
ATOM 2032 C CA . LYS A 1 257 ? 22.984 -41.844 -17.984 1 82.94 257 LYS A CA 1
ATOM 2033 C C . LYS A 1 257 ? 22.562 -42.5 -16.672 1 82.94 257 LYS A C 1
ATOM 2035 O O . LYS A 1 257 ? 23.266 -43.375 -16.156 1 82.94 257 LYS A O 1
ATOM 2040 N N . LYS A 1 258 ? 21.641 -41.875 -16.125 1 78 258 LYS A N 1
ATOM 2041 C CA . LYS A 1 258 ? 21.094 -42.5 -14.922 1 78 258 LYS A CA 1
ATOM 2042 C C . LYS A 1 258 ? 20.234 -43.719 -15.266 1 78 258 LYS A C 1
ATOM 2044 O O . LYS A 1 258 ? 19.734 -43.812 -16.391 1 78 258 LYS A O 1
ATOM 2049 N N . LYS A 1 259 ? 20.391 -44.625 -14.32 1 72.31 259 LYS A N 1
ATOM 2050 C CA . LYS A 1 259 ? 19.5 -45.781 -14.523 1 72.31 259 LYS A CA 1
ATOM 2051 C C . LYS A 1 259 ? 18.047 -45.406 -14.289 1 72.31 259 LYS A C 1
ATOM 2053 O O . LYS A 1 259 ? 17.734 -44.625 -13.391 1 72.31 259 LYS A O 1
ATOM 2058 N N . PRO A 1 260 ? 17.266 -45.875 -15.234 1 62.03 260 PRO A N 1
ATOM 2059 C CA . PRO A 1 260 ? 15.836 -45.625 -15.016 1 62.03 260 PRO A CA 1
ATOM 2060 C C . PRO A 1 260 ? 15.359 -46.031 -13.625 1 62.03 260 PRO A C 1
ATOM 2062 O O . PRO A 1 260 ? 14.555 -45.344 -13.008 1 62.03 260 PRO A O 1
ATOM 2065 N N . SER A 1 261 ? 15.867 -47.125 -13.25 1 64.19 261 SER A N 1
ATOM 2066 C CA . SER A 1 261 ? 15.633 -47.531 -11.867 1 64.19 261 SER A CA 1
ATOM 2067 C C . SER A 1 261 ? 16.75 -47 -10.953 1 64.19 261 SER A C 1
ATOM 2069 O O . SER A 1 261 ? 17.906 -46.969 -11.352 1 64.19 261 SER A O 1
ATOM 2071 N N . PRO A 1 262 ? 16.359 -46.375 -9.906 1 68.56 262 PRO A N 1
ATOM 2072 C CA . PRO A 1 262 ? 15.133 -46.344 -9.109 1 68.56 262 PRO A CA 1
ATOM 2073 C C . PRO A 1 262 ? 14.297 -45.094 -9.383 1 68.56 262 PRO A C 1
ATOM 2075 O O . PRO A 1 262 ? 13.469 -44.719 -8.562 1 68.56 262 PRO A O 1
ATOM 2078 N N . ASN A 1 263 ? 14.469 -44.562 -10.555 1 78 263 ASN A N 1
ATOM 2079 C CA . ASN A 1 263 ? 13.703 -43.375 -10.859 1 78 263 ASN A CA 1
ATOM 2080 C C . ASN A 1 263 ? 12.258 -43.688 -11.234 1 78 263 ASN A C 1
ATOM 2082 O O . ASN A 1 263 ? 12.008 -44.688 -11.938 1 78 263 ASN A O 1
ATOM 2086 N N . VAL A 1 264 ? 11.336 -43 -10.594 1 87.88 264 VAL A N 1
ATOM 2087 C CA . VAL A 1 264 ? 9.922 -43.219 -10.898 1 87.88 264 VAL A CA 1
ATOM 2088 C C . VAL A 1 264 ? 9.312 -41.906 -11.422 1 87.88 264 VAL A C 1
ATOM 2090 O O . VAL A 1 264 ? 9.719 -40.812 -11.016 1 87.88 264 VAL A O 1
ATOM 2093 N N . MET A 1 265 ? 8.352 -42.125 -12.352 1 92.31 265 MET A N 1
ATOM 2094 C CA . MET A 1 265 ? 7.602 -40.969 -12.852 1 92.31 265 MET A CA 1
ATOM 2095 C C . MET A 1 265 ? 6.336 -40.75 -12.039 1 92.31 265 MET A C 1
ATOM 2097 O O . MET A 1 265 ? 5.629 -41.688 -11.703 1 92.31 265 MET A O 1
ATOM 2101 N N . ILE A 1 266 ? 6.129 -39.5 -11.672 1 93.12 266 ILE A N 1
ATOM 2102 C CA . ILE A 1 266 ? 4.934 -39.125 -10.906 1 93.12 266 ILE A CA 1
ATOM 2103 C C . ILE A 1 266 ? 4.098 -38.125 -11.703 1 93.12 266 ILE A C 1
ATOM 2105 O O . ILE A 1 266 ? 4.625 -37.156 -12.227 1 93.12 266 ILE A O 1
ATOM 2109 N N . HIS A 1 267 ? 2.812 -38.438 -11.875 1 94.56 267 HIS A N 1
ATOM 2110 C CA . HIS A 1 267 ? 1.875 -37.5 -12.5 1 94.56 267 HIS A CA 1
ATOM 2111 C C . HIS A 1 267 ? 0.762 -37.094 -11.531 1 94.56 267 HIS A C 1
ATOM 2113 O O . HIS A 1 267 ? 0.269 -37.938 -10.773 1 94.56 267 HIS A O 1
ATOM 2119 N N . THR A 1 268 ? 0.411 -35.875 -11.508 1 94 268 THR A N 1
ATOM 2120 C CA . THR A 1 268 ? -0.689 -35.406 -10.664 1 94 268 THR A CA 1
ATOM 2121 C C . THR A 1 268 ? -2.031 -35.625 -11.359 1 94 268 THR A C 1
ATOM 2123 O O . THR A 1 268 ? -2.148 -35.469 -12.57 1 94 268 THR A O 1
ATOM 2126 N N . VAL A 1 269 ? -3.006 -36.062 -10.602 1 94.25 269 VAL A N 1
ATOM 2127 C CA . VAL A 1 269 ? -4.32 -36.406 -11.141 1 94.25 269 VAL A CA 1
ATOM 2128 C C . VAL A 1 269 ? -5.406 -35.688 -10.344 1 94.25 269 VAL A C 1
ATOM 2130 O O . VAL A 1 269 ? -5.438 -35.75 -9.109 1 94.25 269 VAL A O 1
ATOM 2133 N N . ASN A 1 270 ? -6.242 -34.969 -11.023 1 94.81 270 ASN A N 1
ATOM 2134 C CA . ASN A 1 270 ? -7.395 -34.312 -10.406 1 94.81 270 ASN A CA 1
ATOM 2135 C C . ASN A 1 270 ? -8.438 -35.312 -9.953 1 94.81 270 ASN A C 1
ATOM 2137 O O . ASN A 1 270 ? -8.953 -36.094 -10.766 1 94.81 270 ASN A O 1
ATOM 2141 N N . LEU A 1 271 ? -8.836 -35.281 -8.75 1 96.12 271 LEU A N 1
ATOM 2142 C CA . LEU A 1 271 ? -9.742 -36.312 -8.195 1 96.12 271 LEU A CA 1
ATOM 2143 C C . LEU A 1 271 ? -11.195 -35.906 -8.414 1 96.12 271 LEU A C 1
ATOM 2145 O O . LEU A 1 271 ? -12.102 -36.719 -8.297 1 96.12 271 LEU A O 1
ATOM 2149 N N . ARG A 1 272 ? -11.422 -34.625 -8.602 1 96.75 272 ARG A N 1
ATOM 2150 C CA . ARG A 1 272 ? -12.789 -34.094 -8.648 1 96.75 272 ARG A CA 1
ATOM 2151 C C . ARG A 1 272 ? -13.617 -34.875 -9.68 1 96.75 272 ARG A C 1
ATOM 2153 O O . ARG A 1 272 ? -14.789 -35.156 -9.445 1 96.75 272 ARG A O 1
ATOM 2160 N N . THR A 1 273 ? -13.023 -35.219 -10.75 1 94.69 273 THR A N 1
ATOM 2161 C CA . THR A 1 273 ? -13.742 -35.875 -11.836 1 94.69 273 THR A CA 1
ATOM 2162 C C . THR A 1 273 ? -13.859 -37.375 -11.578 1 94.69 273 THR A C 1
ATOM 2164 O O . THR A 1 273 ? -14.555 -38.094 -12.312 1 94.69 273 THR A O 1
ATOM 2167 N N . LYS A 1 274 ? -13.195 -37.906 -10.562 1 95.69 274 LYS A N 1
ATOM 2168 C CA . LYS A 1 274 ? -13.188 -39.312 -10.258 1 95.69 274 LYS A CA 1
ATOM 2169 C C . LYS A 1 274 ? -14.258 -39.688 -9.234 1 95.69 274 LYS A C 1
ATOM 2171 O O . LYS A 1 274 ? -14.469 -40.844 -8.922 1 95.69 274 LYS A O 1
ATOM 2176 N N . PHE A 1 275 ? -14.883 -38.656 -8.711 1 95.19 275 PHE A N 1
ATOM 2177 C CA . PHE A 1 275 ? -16.016 -38.875 -7.816 1 95.19 275 PHE A CA 1
ATOM 2178 C C . PHE A 1 275 ? -17.234 -39.344 -8.594 1 95.19 275 PHE A C 1
ATOM 2180 O O . PHE A 1 275 ? -17.328 -39.125 -9.805 1 95.19 275 PHE A O 1
ATOM 2187 N N . GLU A 1 276 ? -18.156 -40.031 -7.832 1 93.25 276 GLU A N 1
ATOM 2188 C CA . GLU A 1 276 ? -19.453 -40.375 -8.391 1 93.25 276 GLU A CA 1
ATOM 2189 C C . GLU A 1 276 ? -20.594 -39.906 -7.484 1 93.25 276 GLU A C 1
ATOM 2191 O O . GLU A 1 276 ? -20.797 -40.469 -6.398 1 93.25 276 GLU A O 1
ATOM 2196 N N . PRO A 1 277 ? -21.344 -39 -7.977 1 94.62 277 PRO A N 1
ATOM 2197 C CA . PRO A 1 277 ? -21.094 -38.156 -9.164 1 94.62 277 PRO A CA 1
ATOM 2198 C C . PRO A 1 277 ? -19.859 -37.281 -9.016 1 94.62 277 PRO A C 1
ATOM 2200 O O . PRO A 1 277 ? -19.359 -37.094 -7.906 1 94.62 277 PRO A O 1
ATOM 2203 N N . PRO A 1 278 ? -19.359 -36.75 -10.133 1 95.75 278 PRO A N 1
ATOM 2204 C CA . PRO A 1 278 ? -18.188 -35.875 -10.039 1 95.75 278 PRO A CA 1
ATOM 2205 C C . PRO A 1 278 ? -18.406 -34.688 -9.117 1 95.75 278 PRO A C 1
ATOM 2207 O O . PRO A 1 278 ? -19.531 -34.188 -9 1 95.75 278 PRO A O 1
ATOM 2210 N N . LEU A 1 279 ? -17.328 -34.312 -8.477 1 96 279 LEU A N 1
ATOM 2211 C CA . LEU A 1 279 ? -17.391 -33.125 -7.645 1 96 279 LEU A CA 1
ATOM 2212 C C . LEU A 1 279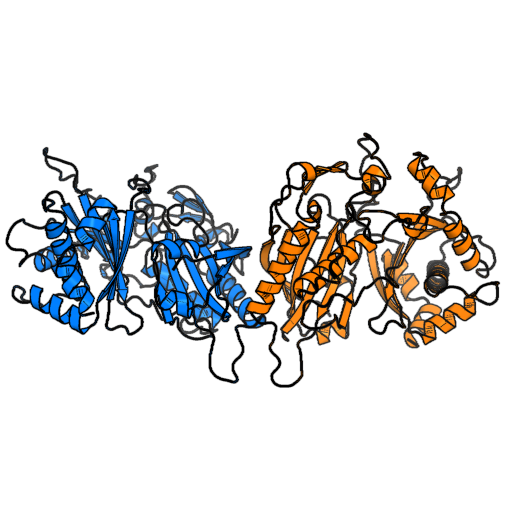 ? -17.453 -31.859 -8.5 1 96 279 LEU A C 1
ATOM 2214 O O . LEU A 1 279 ? -16.953 -31.844 -9.633 1 96 279 LEU A O 1
ATOM 2218 N N . SER A 1 280 ? -18.016 -30.859 -7.938 1 94.75 280 SER A N 1
ATOM 2219 C CA . SER A 1 280 ? -18.016 -29.562 -8.617 1 94.75 280 SER A CA 1
ATOM 2220 C C . SER A 1 280 ? -16.594 -29.047 -8.812 1 94.75 280 SER A C 1
ATOM 2222 O O . SER A 1 280 ? -15.719 -29.281 -7.98 1 94.75 280 SER A O 1
ATOM 2224 N N . ALA A 1 281 ? -16.406 -28.312 -9.906 1 93.19 281 ALA A N 1
ATOM 2225 C CA . ALA A 1 281 ? -15.109 -27.688 -10.164 1 93.19 281 ALA A CA 1
ATOM 2226 C C . ALA A 1 281 ? -14.789 -26.641 -9.102 1 93.19 281 ALA A C 1
ATOM 2228 O O . ALA A 1 281 ? -13.625 -26.266 -8.922 1 93.19 281 ALA A O 1
ATOM 2229 N N . GLN A 1 282 ? -15.812 -26.219 -8.398 1 94.81 282 GLN A N 1
ATOM 2230 C CA . GLN A 1 282 ? -15.633 -25.156 -7.426 1 94.81 282 GLN A CA 1
ATOM 2231 C C . GLN A 1 282 ? -15.25 -25.719 -6.059 1 94.81 282 GLN A C 1
ATOM 2233 O O . GLN A 1 282 ? -15.023 -24.953 -5.113 1 94.81 282 GLN A O 1
ATOM 2238 N N . SER A 1 283 ? -15.164 -27.062 -6.012 1 97.5 283 SER A N 1
ATOM 2239 C CA . SER A 1 283 ? -14.648 -27.641 -4.77 1 97.5 283 SER A CA 1
ATOM 2240 C C . SER A 1 283 ? -13.219 -27.188 -4.496 1 97.5 283 SER A C 1
ATOM 2242 O O . SER A 1 283 ? -12.289 -27.594 -5.199 1 97.5 283 SER A O 1
ATOM 2244 N N . PHE A 1 284 ? -13.094 -26.391 -3.447 1 97.81 284 PHE A N 1
ATOM 2245 C CA . PHE A 1 284 ? -11.828 -25.719 -3.139 1 97.81 284 PHE A CA 1
ATOM 2246 C C . PHE A 1 284 ? -10.977 -26.594 -2.221 1 97.81 284 PHE A C 1
ATOM 2248 O O . PHE A 1 284 ? -11.492 -27.219 -1.298 1 97.81 284 PHE A O 1
ATOM 2255 N N . GLY A 1 285 ? -9.664 -26.656 -2.49 1 97.31 285 GLY A N 1
ATOM 2256 C CA . GLY A 1 285 ? -8.734 -27.438 -1.686 1 97.31 285 GLY A CA 1
ATOM 2257 C C . GLY A 1 285 ? -7.758 -28.25 -2.516 1 97.31 285 GLY A C 1
ATOM 2258 O O . GLY A 1 285 ? -7.707 -28.109 -3.738 1 97.31 285 GLY A O 1
ATOM 2259 N N . ASN A 1 286 ? -6.891 -28.938 -1.818 1 96.38 286 ASN A N 1
ATOM 2260 C CA . ASN A 1 286 ? -6.047 -29.922 -2.48 1 96.38 286 ASN A CA 1
ATOM 2261 C C . ASN A 1 286 ? -6.805 -31.219 -2.756 1 96.38 286 ASN A C 1
ATOM 2263 O O . ASN A 1 286 ? -6.812 -32.125 -1.926 1 96.38 286 ASN A O 1
ATOM 2267 N N . ILE A 1 287 ? -7.414 -31.266 -3.938 1 96.5 287 ILE A N 1
ATOM 2268 C CA . ILE A 1 287 ? -8.203 -32.438 -4.305 1 96.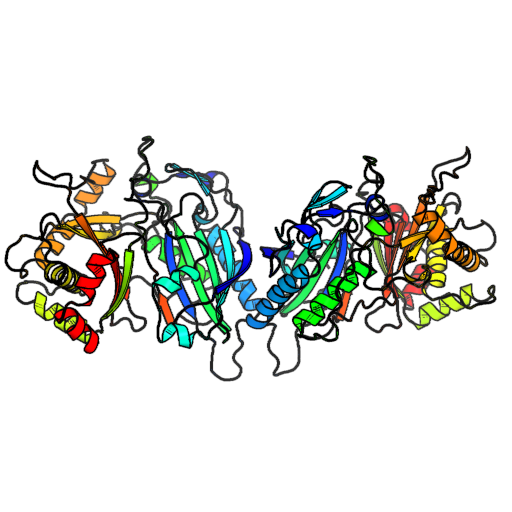5 287 ILE A CA 1
ATOM 2269 C C . ILE A 1 287 ? -7.562 -33.125 -5.496 1 96.5 287 ILE A C 1
ATOM 2271 O O . ILE A 1 287 ? -8.141 -33.188 -6.582 1 96.5 287 ILE A O 1
ATOM 2275 N N . PHE A 1 288 ? -6.387 -33.625 -5.242 1 94.94 288 PHE A N 1
ATOM 2276 C CA . PHE A 1 288 ? -5.633 -34.375 -6.25 1 94.94 288 PHE A CA 1
ATOM 2277 C C . PHE A 1 288 ? -4.812 -35.469 -5.609 1 94.94 288 PHE A C 1
ATOM 2279 O O . PHE A 1 288 ? -4.664 -35.531 -4.387 1 94.94 288 PHE A O 1
ATOM 2286 N N . ARG A 1 289 ? -4.391 -36.375 -6.414 1 92.81 289 ARG A N 1
ATOM 2287 C CA . ARG A 1 289 ? -3.455 -37.438 -6.035 1 92.81 289 ARG A CA 1
ATOM 2288 C C . ARG A 1 289 ? -2.418 -37.656 -7.125 1 92.81 289 ARG A C 1
ATOM 2290 O O . ARG A 1 289 ? -2.406 -36.969 -8.141 1 92.81 289 ARG A O 1
ATOM 2297 N N . VAL A 1 290 ? -1.496 -38.5 -6.82 1 92.81 290 VAL A N 1
ATOM 2298 C CA . VAL A 1 290 ? -0.403 -38.719 -7.766 1 92.81 290 VAL A CA 1
ATOM 2299 C C . VAL A 1 290 ? -0.441 -40.156 -8.289 1 92.81 290 VAL A C 1
ATOM 2301 O O . VAL A 1 290 ? -0.749 -41.094 -7.543 1 92.81 290 VAL A O 1
ATOM 2304 N N . ALA A 1 291 ? -0.219 -40.281 -9.547 1 93.19 291 ALA A N 1
ATOM 2305 C CA . ALA A 1 291 ? 0.002 -41.594 -10.18 1 93.19 291 ALA A CA 1
ATOM 2306 C C . ALA A 1 291 ? 1.492 -41.875 -10.328 1 93.19 291 ALA A C 1
ATOM 2308 O O . ALA A 1 291 ? 2.242 -41.062 -10.867 1 93.19 291 ALA A O 1
ATOM 2309 N N . ILE A 1 292 ? 1.923 -43 -9.867 1 91.19 292 ILE A N 1
ATOM 2310 C CA . ILE A 1 292 ? 3.334 -43.375 -9.891 1 91.19 292 ILE A CA 1
ATOM 2311 C C . ILE A 1 292 ? 3.568 -44.406 -10.977 1 91.19 292 ILE A C 1
ATOM 2313 O O . ILE A 1 292 ? 2.91 -45.469 -10.984 1 91.19 292 ILE A O 1
ATOM 2317 N N . THR A 1 293 ? 4.391 -44.156 -11.867 1 90.88 293 THR A N 1
ATOM 2318 C CA . THR A 1 293 ? 4.793 -45.062 -12.922 1 90.88 293 THR A CA 1
ATOM 2319 C C . THR A 1 293 ? 6.246 -45.5 -12.734 1 90.88 293 THR A C 1
ATOM 2321 O O . THR A 1 293 ? 7.145 -44.656 -12.672 1 90.88 293 THR A O 1
ATOM 2324 N N . VAL A 1 294 ? 6.496 -46.719 -12.594 1 87.44 294 VAL A N 1
ATOM 2325 C CA . VAL A 1 294 ? 7.84 -47.281 -12.602 1 87.44 294 VAL A CA 1
ATOM 2326 C C . VAL A 1 294 ? 8.188 -47.781 -14 1 87.44 294 VAL A C 1
ATOM 2328 O O . VAL A 1 294 ? 7.801 -48.875 -14.391 1 87.44 294 VAL A O 1
ATOM 2331 N N . PRO A 1 295 ? 8.891 -46.938 -14.719 1 84.88 295 PRO A N 1
ATOM 2332 C CA . PRO A 1 295 ? 9.164 -47.312 -16.109 1 84.88 295 PRO A CA 1
ATOM 2333 C C . PRO A 1 295 ? 9.969 -48.625 -16.219 1 84.88 295 PRO A C 1
ATOM 2335 O O . PRO A 1 295 ? 10.898 -48.844 -15.438 1 84.88 295 PRO A O 1
ATOM 2338 N N . SER A 1 296 ? 9.523 -49.594 -16.969 1 76.19 296 SER A N 1
ATOM 2339 C CA . SER A 1 296 ? 10.234 -50.844 -17.234 1 76.19 296 SER A CA 1
ATOM 2340 C C . SER A 1 296 ? 11.406 -50.625 -18.188 1 76.19 296 SER A C 1
ATOM 2342 O O . SER A 1 296 ? 11.375 -49.719 -19.016 1 76.19 296 SER A O 1
ATOM 2344 N N . MET A 1 297 ? 12.617 -51.031 -17.891 1 61.62 297 MET A N 1
ATOM 2345 C CA . MET A 1 297 ? 13.867 -50.906 -18.625 1 61.62 297 MET A CA 1
ATOM 2346 C C . MET A 1 297 ? 13.695 -51.344 -20.078 1 61.62 297 MET A C 1
ATOM 2348 O O . MET A 1 297 ? 14.586 -51.125 -20.906 1 61.62 297 MET A O 1
ATOM 2352 N N . ASP A 1 298 ? 12.648 -51.969 -20.406 1 58.12 298 ASP A N 1
ATOM 2353 C CA . ASP A 1 298 ? 12.648 -52.406 -21.797 1 58.12 298 ASP A CA 1
ATOM 2354 C C . ASP A 1 298 ? 12.508 -51.219 -22.734 1 58.12 298 ASP A C 1
ATOM 2356 O O . ASP A 1 298 ? 12.352 -50.062 -22.297 1 58.12 298 ASP A O 1
ATOM 2360 N N . ASP A 1 299 ? 12.305 -51.344 -24.172 1 49.69 299 ASP A N 1
ATOM 2361 C CA . ASP A 1 299 ? 12.359 -50.406 -25.281 1 49.69 299 ASP A CA 1
ATOM 2362 C C . ASP A 1 299 ? 11.32 -49.281 -25.125 1 49.69 299 ASP A C 1
ATOM 2364 O O . ASP A 1 299 ? 10.125 -49.562 -24.969 1 49.69 299 ASP A O 1
ATOM 2368 N N . GLY A 1 300 ? 11.617 -48.094 -24.438 1 55.28 300 GLY A N 1
ATOM 2369 C CA . GLY A 1 300 ? 10.914 -46.844 -24.375 1 55.28 300 GLY A CA 1
ATOM 2370 C C . GLY A 1 300 ? 9.523 -46.906 -24.984 1 55.28 300 GLY A C 1
ATOM 2371 O O . GLY A 1 300 ? 8.719 -45.969 -24.797 1 55.28 300 GLY A O 1
ATOM 2372 N N . SER A 1 301 ? 9.219 -47.875 -25.906 1 57.69 301 SER A N 1
ATOM 2373 C CA . SER A 1 301 ? 8.008 -47.906 -26.719 1 57.69 301 SER A CA 1
ATOM 2374 C C . SER A 1 301 ? 6.773 -48.156 -25.859 1 57.69 301 SER A C 1
ATOM 2376 O O . SER A 1 301 ? 5.672 -47.719 -26.219 1 57.69 301 SER A O 1
ATOM 2378 N N . ASN A 1 302 ? 6.98 -48.438 -24.531 1 81.56 302 ASN A N 1
ATOM 2379 C CA . ASN A 1 302 ? 5.828 -48.781 -23.719 1 81.56 302 ASN A CA 1
ATOM 2380 C C . ASN A 1 302 ? 5.629 -47.812 -22.562 1 81.56 302 ASN A C 1
ATOM 2382 O O . ASN A 1 302 ? 4.711 -47.969 -21.766 1 81.56 302 ASN A O 1
ATOM 2386 N N . LEU A 1 303 ? 6.328 -46.719 -22.703 1 87.38 303 LEU A N 1
ATOM 2387 C CA . LEU A 1 303 ? 6.309 -45.812 -21.562 1 87.38 303 LEU A CA 1
ATOM 2388 C C . LEU A 1 303 ? 4.961 -45.125 -21.438 1 87.38 303 LEU A C 1
ATOM 2390 O O . LEU A 1 303 ? 4.406 -45 -20.344 1 87.38 303 LEU A O 1
ATOM 2394 N N . VAL A 1 304 ? 4.367 -44.656 -22.562 1 91.75 304 VAL A N 1
ATOM 2395 C CA . VAL A 1 304 ? 3.086 -43.969 -22.562 1 91.75 304 VAL A CA 1
ATOM 2396 C C . VAL A 1 304 ? 1.994 -44.875 -22.016 1 91.75 304 VAL A C 1
ATOM 2398 O O . VAL A 1 304 ? 1.139 -44.438 -21.25 1 91.75 304 VAL A O 1
ATOM 2401 N N . SER A 1 305 ? 2.084 -46.094 -22.422 1 89.19 305 SER A N 1
ATOM 2402 C CA . SER A 1 305 ? 1.102 -47.062 -21.938 1 89.19 305 SER A CA 1
ATOM 2403 C C . SER A 1 305 ? 1.232 -47.25 -20.422 1 89.19 305 SER A C 1
ATOM 2405 O O . SER A 1 305 ? 0.23 -47.406 -19.719 1 89.19 305 SER A O 1
ATOM 2407 N N . GLN A 1 306 ? 2.438 -47.312 -20 1 90 306 GLN A N 1
ATOM 2408 C CA . GLN A 1 306 ? 2.678 -47.469 -18.562 1 90 306 GLN A CA 1
ATOM 2409 C C . GLN A 1 306 ? 2.141 -46.281 -17.781 1 90 306 GLN A C 1
ATOM 2411 O O . GLN A 1 306 ? 1.538 -46.438 -16.719 1 90 306 GLN A O 1
ATOM 2416 N N . ILE A 1 307 ? 2.412 -45.094 -18.328 1 92.31 307 ILE A N 1
ATOM 2417 C CA . ILE A 1 307 ? 1.906 -43.875 -17.703 1 92.31 307 ILE A CA 1
ATOM 2418 C C . ILE A 1 307 ? 0.381 -43.906 -17.641 1 92.31 307 ILE A C 1
ATOM 2420 O O . ILE A 1 307 ? -0.21 -43.688 -16.594 1 92.31 307 ILE A O 1
ATOM 2424 N N . ARG A 1 308 ? -0.239 -44.312 -18.703 1 91.88 308 ARG A N 1
ATOM 2425 C CA . ARG A 1 308 ? -1.694 -44.375 -18.781 1 91.88 308 ARG A CA 1
ATOM 2426 C C . ARG A 1 308 ? -2.258 -45.375 -17.781 1 91.88 308 ARG A C 1
ATOM 2428 O O . ARG A 1 308 ? -3.273 -45.094 -17.141 1 91.88 308 ARG A O 1
ATOM 2435 N N . ASN A 1 309 ? -1.641 -46.469 -17.781 1 90.38 309 ASN A N 1
ATOM 2436 C CA . ASN A 1 309 ? -2.092 -47.5 -16.844 1 90.38 309 ASN A CA 1
ATOM 2437 C C . ASN A 1 309 ? -2.012 -47.031 -15.398 1 90.38 309 ASN A C 1
ATOM 2439 O O . ASN A 1 309 ? -2.906 -47.312 -14.602 1 90.38 309 ASN A O 1
ATOM 2443 N N . SER A 1 310 ? -0.94 -46.375 -15.078 1 91.94 310 SER A N 1
ATOM 2444 C CA . SER A 1 310 ? -0.78 -45.844 -13.727 1 91.94 310 SER A CA 1
ATOM 2445 C C . SER A 1 310 ? -1.854 -44.781 -13.414 1 91.94 310 SER A C 1
ATOM 2447 O O . SER A 1 310 ? -2.404 -44.781 -12.312 1 91.94 310 SER A O 1
ATOM 2449 N N . ILE A 1 311 ? -2.143 -43.875 -14.32 1 93.31 311 ILE A N 1
ATOM 2450 C CA . ILE A 1 311 ? -3.137 -42.844 -14.125 1 93.31 311 ILE A CA 1
ATOM 2451 C C . ILE A 1 311 ? -4.523 -43.438 -13.984 1 93.31 311 ILE A C 1
ATOM 2453 O O . ILE A 1 311 ? -5.324 -43 -13.156 1 93.31 311 ILE A O 1
ATOM 2457 N N . ARG A 1 312 ? -4.809 -44.531 -14.719 1 93 312 ARG A N 1
ATOM 2458 C CA . ARG A 1 312 ? -6.109 -45.188 -14.727 1 93 312 ARG A CA 1
ATOM 2459 C C . ARG A 1 312 ? -6.41 -45.812 -13.383 1 93 312 ARG A C 1
ATOM 2461 O O . ARG A 1 312 ? -7.57 -46.031 -13.031 1 93 312 ARG A O 1
ATOM 2468 N N . LYS A 1 313 ? -5.371 -46.125 -12.664 1 93.38 313 LYS A N 1
ATOM 2469 C CA . LYS A 1 313 ? -5.551 -46.719 -11.352 1 93.38 313 LYS A CA 1
ATOM 2470 C C . LYS A 1 313 ? -6.234 -45.75 -10.383 1 93.38 313 LYS A C 1
ATOM 2472 O O . LYS A 1 313 ? -6.816 -46.188 -9.383 1 93.38 313 LYS A O 1
ATOM 2477 N N . ILE A 1 314 ? -6.094 -44.5 -10.656 1 94.62 314 ILE A N 1
ATOM 2478 C CA . ILE A 1 314 ? -6.785 -43.5 -9.852 1 94.62 314 ILE A CA 1
ATOM 2479 C C . ILE A 1 314 ? -8.203 -43.281 -10.383 1 94.62 314 ILE A C 1
ATOM 2481 O O . ILE A 1 314 ? -8.438 -42.406 -11.219 1 94.62 314 ILE A O 1
ATOM 2485 N N . ASP A 1 315 ? -9.109 -44.094 -9.93 1 94.69 315 ASP A N 1
ATOM 2486 C CA . ASP A 1 315 ? -10.492 -44.094 -10.398 1 94.69 315 ASP A CA 1
ATOM 2487 C C . ASP A 1 315 ? -11.469 -43.906 -9.234 1 94.69 315 ASP A C 1
ATOM 2489 O O . ASP A 1 315 ? -11.078 -43.469 -8.156 1 94.69 315 ASP A O 1
ATOM 2493 N N . ASN A 1 316 ? -12.703 -44.188 -9.523 1 95.25 316 ASN A N 1
ATOM 2494 C CA . ASN A 1 316 ? -13.742 -44.031 -8.516 1 95.25 316 ASN A CA 1
ATOM 2495 C C . ASN A 1 316 ? -13.5 -44.906 -7.293 1 95.25 316 ASN A C 1
ATOM 2497 O O . ASN A 1 316 ? -13.75 -44.469 -6.16 1 95.25 316 ASN A O 1
ATOM 2501 N N . ASP A 1 317 ? -13.07 -46.062 -7.52 1 94.25 317 ASP A N 1
ATOM 2502 C CA . ASP A 1 317 ? -12.773 -46.969 -6.414 1 94.25 317 ASP A CA 1
ATOM 2503 C C . ASP A 1 317 ? -11.633 -46.438 -5.559 1 94.25 317 ASP A C 1
ATOM 2505 O O . ASP A 1 317 ? -11.656 -46.562 -4.332 1 94.25 317 ASP A O 1
ATOM 2509 N N . TYR A 1 318 ? -10.664 -45.938 -6.207 1 93.25 318 TYR A N 1
ATOM 2510 C CA . TYR A 1 318 ? -9.555 -45.281 -5.504 1 93.25 318 TYR A CA 1
ATOM 2511 C C . TYR A 1 318 ? -10.047 -44.188 -4.57 1 93.25 318 TYR A C 1
ATOM 2513 O O . TYR A 1 318 ? -9.633 -44.125 -3.408 1 93.25 318 TYR A O 1
ATOM 2521 N N . VAL A 1 319 ? -10.906 -43.344 -5.055 1 93.5 319 VAL A N 1
ATOM 2522 C CA . VAL A 1 319 ? -11.453 -42.219 -4.289 1 93.5 319 VAL A CA 1
ATOM 2523 C C . VAL A 1 319 ? -12.227 -42.75 -3.082 1 93.5 319 VAL A C 1
ATOM 2525 O O . VAL A 1 319 ? -12.102 -42.188 -1.979 1 93.5 319 VAL A O 1
ATOM 2528 N N . ARG A 1 320 ? -12.969 -43.75 -3.285 1 92.88 320 ARG A N 1
ATOM 2529 C CA . ARG A 1 320 ? -13.742 -44.344 -2.195 1 92.88 320 ARG A CA 1
ATOM 2530 C C . ARG A 1 320 ? -12.828 -44.875 -1.098 1 92.88 320 ARG A C 1
ATOM 2532 O O . ARG A 1 320 ? -13.102 -44.688 0.09 1 92.88 320 ARG A O 1
ATOM 2539 N N . LYS A 1 321 ? -11.82 -45.531 -1.522 1 90.81 321 LYS A N 1
ATOM 2540 C CA . LYS A 1 321 ? -10.859 -46.031 -0.558 1 90.81 321 LYS A CA 1
ATOM 2541 C C . LYS A 1 321 ? -10.18 -44.906 0.212 1 90.81 321 LYS A C 1
ATOM 2543 O O . LYS A 1 321 ? -9.953 -45.031 1.419 1 90.81 321 LYS A O 1
ATOM 2548 N N . LEU A 1 322 ? -9.852 -43.938 -0.52 1 89.25 322 LEU A N 1
ATOM 2549 C CA . LEU A 1 322 ? -9.219 -42.75 0.094 1 89.25 322 LEU A CA 1
ATOM 2550 C C . LEU A 1 322 ? -10.133 -42.125 1.132 1 89.25 322 LEU A C 1
ATOM 2552 O O . LEU A 1 322 ? -9.688 -41.75 2.219 1 89.25 322 LEU A O 1
ATOM 2556 N N . GLN A 1 323 ? -11.352 -41.938 0.774 1 89.12 323 GLN A N 1
ATOM 2557 C CA . GLN A 1 323 ? -12.328 -41.344 1.682 1 89.12 323 GLN A CA 1
ATOM 2558 C C . GLN A 1 323 ? -12.523 -42.219 2.92 1 89.12 323 GLN A C 1
ATOM 2560 O O . GLN A 1 323 ? -12.836 -41.719 4 1 89.12 323 GLN A O 1
ATOM 2565 N N . ALA A 1 324 ? -12.344 -43.531 2.703 1 84.81 324 ALA A N 1
ATOM 2566 C CA . ALA A 1 324 ? -12.516 -44.469 3.805 1 84.81 324 ALA A CA 1
ATOM 2567 C C . ALA A 1 324 ? -11.289 -44.469 4.723 1 84.81 324 ALA A C 1
ATOM 2569 O O . ALA A 1 324 ? -11.297 -45.094 5.781 1 84.81 324 ALA A O 1
ATOM 2570 N N . GLY A 1 325 ? -10.297 -43.719 4.324 1 75.25 325 GLY A N 1
ATOM 2571 C CA . GLY A 1 325 ? -9.141 -43.531 5.188 1 75.25 325 GLY A CA 1
ATOM 2572 C C . GLY A 1 325 ? -8.008 -44.5 4.859 1 75.25 325 GLY A C 1
ATOM 2573 O O . GLY A 1 325 ? -7.051 -44.625 5.625 1 75.25 325 GLY A O 1
ATOM 2574 N N . GLU A 1 326 ? -8.172 -45.25 3.809 1 75.88 326 GLU A N 1
ATOM 2575 C CA . GLU A 1 326 ? -7.074 -46.125 3.43 1 75.88 326 GLU A CA 1
ATOM 2576 C C . GLU A 1 326 ? -5.836 -45.344 3.021 1 75.88 326 GLU A C 1
ATOM 2578 O O . GLU A 1 326 ? -5.949 -44.312 2.355 1 75.88 326 GLU A O 1
ATOM 2583 N N . ASP A 1 327 ? -4.781 -45.625 3.666 1 62.53 327 ASP A N 1
ATOM 2584 C CA . ASP A 1 327 ? -3.543 -44.938 3.324 1 62.53 327 ASP A CA 1
ATOM 2585 C C . ASP A 1 327 ? -3.053 -45.344 1.937 1 62.53 327 ASP A C 1
ATOM 2587 O O . ASP A 1 327 ? -2.441 -46.406 1.771 1 62.53 327 ASP A O 1
ATOM 2591 N N . LEU A 1 328 ? -3.586 -44.719 1.077 1 58.69 328 LEU A N 1
ATOM 2592 C CA . LEU A 1 328 ? -3.27 -45.062 -0.305 1 58.69 328 LEU A CA 1
ATOM 2593 C C . LEU A 1 328 ? -1.969 -44.406 -0.745 1 58.69 328 LEU A C 1
ATOM 2595 O O . LEU A 1 328 ? -1.503 -44.625 -1.865 1 58.69 328 LEU A O 1
ATOM 2599 N N . PHE A 1 329 ? -1.469 -43.469 0.139 1 56.88 329 PHE A N 1
ATOM 2600 C CA . PHE A 1 329 ? -0.207 -42.844 -0.237 1 56.88 329 PHE A CA 1
ATOM 2601 C C . PHE A 1 329 ? 0.965 -43.781 0.049 1 56.88 329 PHE A C 1
ATOM 2603 O O . PHE A 1 329 ? 1.379 -43.938 1.2 1 56.88 329 PHE A O 1
ATOM 2610 N N . GLU A 1 330 ? 0.893 -45.125 -0.245 1 48.88 330 GLU A N 1
ATOM 2611 C CA . GLU A 1 330 ? 2.115 -45.875 0.014 1 48.88 330 GLU A CA 1
ATOM 2612 C C . GLU A 1 330 ? 3.342 -45.125 -0.511 1 48.88 330 GLU A C 1
ATOM 2614 O O . GLU A 1 330 ? 3.504 -44.969 -1.723 1 48.88 330 GLU A O 1
ATOM 2619 N N . PRO A 1 331 ? 3.803 -44.25 0.185 1 43.47 331 PRO A N 1
ATOM 2620 C CA . PRO A 1 331 ? 5.125 -43.938 -0.351 1 43.47 331 PRO A CA 1
ATOM 2621 C C . PRO A 1 331 ? 5.801 -45.125 -1.029 1 43.47 331 PRO A C 1
ATOM 2623 O O . PRO A 1 331 ? 5.586 -46.281 -0.63 1 43.47 331 PRO A O 1
ATOM 2626 N N . THR A 1 332 ? 5.977 -45.188 -2.328 1 40.66 332 THR A N 1
ATOM 2627 C CA . THR A 1 332 ? 6.863 -46.219 -2.863 1 40.66 332 THR A CA 1
ATOM 2628 C C . THR A 1 332 ? 7.934 -46.594 -1.842 1 40.66 332 THR A C 1
ATOM 2630 O O . THR A 1 332 ? 8.977 -45.938 -1.762 1 40.66 332 THR A O 1
ATOM 2633 N N . ASN A 1 333 ? 7.676 -46.531 -0.655 1 37.66 333 ASN A N 1
ATOM 2634 C CA . ASN A 1 333 ? 8.641 -47.375 0.039 1 37.66 333 ASN A CA 1
ATOM 2635 C C . ASN A 1 333 ? 8.797 -48.75 -0.648 1 37.66 333 ASN A C 1
ATOM 2637 O O . ASN A 1 333 ? 9.148 -49.719 -0.005 1 37.66 333 ASN A O 1
ATOM 2641 N N . GLN A 1 334 ? 8.031 -49 -1.585 1 36.16 334 GLN A N 1
ATOM 2642 C CA . GLN A 1 334 ? 8.398 -50.25 -2.209 1 36.16 334 GLN A CA 1
ATOM 2643 C C . GLN A 1 334 ? 9.875 -50.281 -2.592 1 36.16 334 GLN A C 1
ATOM 2645 O O . GLN A 1 334 ? 10.219 -50.438 -3.766 1 36.16 334 GLN A O 1
ATOM 2650 N N . GLY A 1 335 ? 10.656 -49.375 -2.182 1 34.5 335 GLY A N 1
ATOM 2651 C CA . GLY A 1 335 ? 12.039 -49.812 -2.182 1 34.5 335 GLY A CA 1
ATOM 2652 C C . GLY A 1 335 ? 12.219 -51.188 -1.537 1 34.5 335 GLY A C 1
ATOM 2653 O O . GLY A 1 335 ? 11.797 -51.406 -0.397 1 34.5 335 GLY A O 1
ATOM 2654 N N . ASP A 1 336 ? 11.969 -52.281 -2.238 1 36.88 336 ASP A N 1
ATOM 2655 C CA . ASP A 1 336 ? 12.648 -53.469 -1.716 1 36.88 336 ASP A CA 1
ATOM 2656 C C . ASP A 1 336 ? 13.844 -53.094 -0.848 1 36.88 336 ASP A C 1
ATOM 2658 O O . ASP A 1 336 ? 14.242 -51.906 -0.824 1 36.88 336 ASP A O 1
ATOM 2662 N N . GLU A 1 337 ? 14.695 -54.219 -0.224 1 38.41 337 GLU A N 1
ATOM 2663 C CA . GLU A 1 337 ? 16.016 -54.125 0.393 1 38.41 337 GLU A CA 1
ATOM 2664 C C . GLU A 1 337 ? 16.859 -53.062 -0.27 1 38.41 337 GLU A C 1
ATOM 2666 O O . GLU A 1 337 ? 17.922 -52.688 0.241 1 38.41 337 GLU A O 1
ATOM 2671 N N . LYS A 1 338 ? 16.953 -53 -1.635 1 40.22 338 LYS A N 1
ATOM 2672 C CA . LYS A 1 338 ? 18.016 -52.5 -2.5 1 40.22 338 LYS A CA 1
ATOM 2673 C C . LYS A 1 338 ? 17.641 -51.125 -3.092 1 40.22 338 LYS A C 1
ATOM 2675 O O . LYS A 1 338 ? 16.922 -51.062 -4.082 1 40.22 338 LYS A O 1
ATOM 2680 N N . GLY A 1 339 ? 17.516 -49.844 -2.307 1 46.44 339 GLY A N 1
ATOM 2681 C CA . GLY A 1 339 ? 17.938 -48.438 -2.441 1 46.44 339 GLY A CA 1
ATOM 2682 C C . GLY A 1 339 ? 16.781 -47.469 -2.605 1 46.44 339 GLY A C 1
ATOM 2683 O O . GLY A 1 339 ? 15.648 -47.906 -2.855 1 46.44 339 GLY A O 1
ATOM 2684 N N . GLU A 1 340 ? 16.688 -46 -2.191 1 59.91 340 GLU A N 1
ATOM 2685 C CA . GLU A 1 340 ? 15.898 -44.781 -2.164 1 59.91 340 GLU A CA 1
ATOM 2686 C C . GLU A 1 340 ? 15.438 -44.375 -3.566 1 59.91 340 GLU A C 1
ATOM 2688 O O . GLU A 1 340 ? 16.266 -44.281 -4.484 1 59.91 340 GLU A O 1
ATOM 2693 N N . THR A 1 341 ? 13.992 -44.5 -4.008 1 70.81 341 THR A N 1
ATOM 2694 C CA . THR A 1 341 ? 13.469 -44.062 -5.301 1 70.81 341 THR A CA 1
ATOM 2695 C C . THR A 1 341 ? 13.578 -42.531 -5.449 1 70.81 341 THR A C 1
ATOM 2697 O O . THR A 1 341 ? 13.398 -41.812 -4.477 1 70.81 341 THR A O 1
ATOM 2700 N N . THR A 1 342 ? 14.016 -42.188 -6.664 1 82.44 342 THR A N 1
ATOM 2701 C CA . THR A 1 342 ? 14.109 -40.75 -6.98 1 82.44 342 THR A CA 1
ATOM 2702 C C . THR A 1 342 ? 12.938 -40.312 -7.859 1 82.44 342 THR A C 1
ATOM 2704 O O . THR A 1 342 ? 12.852 -40.719 -9.023 1 82.44 342 THR A O 1
ATOM 2707 N N . PRO A 1 343 ? 12.008 -39.594 -7.289 1 89.12 343 PRO A N 1
ATOM 2708 C CA . PRO A 1 343 ? 10.82 -39.188 -8.047 1 89.12 343 PRO A CA 1
ATOM 2709 C C . PRO A 1 343 ? 11.141 -38.125 -9.102 1 89.12 343 PRO A C 1
ATOM 2711 O O . PRO A 1 343 ? 11.969 -37.25 -8.859 1 89.12 343 PRO A O 1
ATOM 2714 N N . PHE A 1 344 ? 10.586 -38.281 -10.289 1 92.19 344 PHE A N 1
ATOM 2715 C CA . PHE A 1 344 ? 10.508 -37.281 -11.336 1 92.19 344 PHE A CA 1
ATOM 2716 C C . PHE A 1 344 ? 9.062 -36.875 -11.578 1 92.19 344 PHE A C 1
ATOM 2718 O O . PHE A 1 344 ? 8.281 -37.625 -12.164 1 92.19 344 PHE A O 1
ATOM 2725 N N . ILE A 1 345 ? 8.727 -35.625 -11.172 1 94.44 345 ILE A N 1
ATOM 2726 C CA . ILE A 1 345 ? 7.332 -35.219 -11.078 1 94.44 345 ILE A CA 1
ATOM 2727 C C . ILE A 1 345 ? 6.938 -34.438 -12.32 1 94.44 345 ILE A C 1
ATOM 2729 O O . ILE A 1 345 ? 7.641 -33.5 -12.727 1 94.44 345 ILE A O 1
ATOM 2733 N N . PHE A 1 346 ? 5.863 -34.844 -12.953 1 95.75 346 PHE A N 1
ATOM 2734 C CA . PHE A 1 346 ? 5.223 -34.094 -14.031 1 95.75 346 PHE A CA 1
ATOM 2735 C C . PHE A 1 346 ? 3.873 -33.562 -13.586 1 95.75 346 PHE A C 1
ATOM 2737 O O . PHE A 1 346 ? 2.996 -34.312 -13.164 1 95.75 346 PHE A O 1
ATOM 2744 N N . THR A 1 347 ? 3.719 -32.281 -13.555 1 95.62 347 THR A N 1
ATOM 2745 C CA . THR A 1 347 ? 2.432 -31.641 -13.305 1 95.62 347 THR A CA 1
ATOM 2746 C C . THR A 1 347 ? 2.037 -30.75 -14.484 1 95.62 347 THR A C 1
ATOM 2748 O O . THR A 1 347 ? 2.9 -30.25 -15.203 1 95.62 347 THR A O 1
ATOM 2751 N N . SER A 1 348 ? 0.762 -30.703 -14.797 1 96.75 348 SER A N 1
ATOM 2752 C CA . SER A 1 348 ? 0.31 -29.984 -15.977 1 96.75 348 SER A CA 1
ATOM 2753 C C . SER A 1 348 ? -0.775 -28.969 -15.625 1 96.75 348 SER A C 1
ATOM 2755 O O . SER A 1 348 ? -1.758 -29.312 -14.961 1 96.75 348 SER A O 1
ATOM 2757 N N . LEU A 1 349 ? -0.558 -27.781 -16.031 1 97.25 349 LEU A N 1
ATOM 2758 C CA . LEU A 1 349 ? -1.572 -26.734 -15.969 1 97.25 349 LEU A CA 1
ATOM 2759 C C . LEU A 1 349 ? -2.244 -26.531 -17.328 1 97.25 349 LEU A C 1
ATOM 2761 O O . LEU A 1 349 ? -2.963 -25.547 -17.531 1 97.25 349 LEU A O 1
ATOM 2765 N N . CYS A 1 350 ? -2.021 -27.469 -18.219 1 95.88 350 CYS A N 1
ATOM 2766 C CA . CYS A 1 350 ? -2.674 -27.406 -19.531 1 95.88 350 CYS A CA 1
ATOM 2767 C C . CYS A 1 350 ? -4.184 -27.562 -19.391 1 95.88 350 CYS A C 1
ATOM 2769 O O . CYS A 1 350 ? -4.66 -28.297 -18.531 1 95.88 350 CYS A O 1
ATOM 2771 N N . ARG A 1 351 ? -4.918 -26.797 -20.203 1 92.06 351 ARG A N 1
ATOM 2772 C CA . ARG A 1 351 ? -6.371 -26.812 -20.312 1 92.06 351 ARG A CA 1
ATOM 2773 C C . ARG A 1 351 ? -7.012 -26.109 -19.109 1 92.06 351 ARG A C 1
ATOM 2775 O O . ARG A 1 351 ? -8.242 -26.047 -19.016 1 92.06 351 ARG A O 1
ATOM 2782 N N . PHE A 1 352 ? -6.227 -25.719 -18.094 1 95.19 352 PHE A N 1
ATOM 2783 C CA . PHE A 1 352 ? -6.719 -24.734 -17.141 1 95.19 352 PHE A CA 1
ATOM 2784 C C . PHE A 1 352 ? -6.895 -23.375 -17.797 1 95.19 352 PHE A C 1
ATOM 2786 O O . PHE A 1 352 ? -6.312 -23.109 -18.844 1 95.19 352 PHE A O 1
ATOM 2793 N N . PRO A 1 353 ? -7.734 -22.531 -17.234 1 94.62 353 PRO A N 1
ATOM 2794 C CA . PRO A 1 353 ? -7.93 -21.203 -17.828 1 94.62 353 PRO A CA 1
ATOM 2795 C C . PRO A 1 353 ? -6.812 -20.219 -17.469 1 94.62 353 PRO A C 1
ATOM 2797 O O . PRO A 1 353 ? -7.07 -19.188 -16.859 1 94.62 353 PRO A O 1
ATOM 2800 N N . LEU A 1 354 ? -5.641 -20.5 -17.984 1 96.19 354 LEU A N 1
ATOM 2801 C CA . LEU A 1 354 ? -4.41 -19.797 -17.641 1 96.19 354 LEU A CA 1
ATOM 2802 C C . LEU A 1 354 ? -4.461 -18.344 -18.141 1 96.19 354 LEU A C 1
ATOM 2804 O O . LEU A 1 354 ? -3.947 -17.438 -17.469 1 96.19 354 LEU A O 1
ATOM 2808 N N . TYR A 1 355 ? -5.039 -18.078 -19.297 1 97.19 355 TYR A N 1
ATOM 2809 C CA . TYR A 1 355 ? -4.941 -16.781 -19.969 1 97.19 355 TYR A CA 1
ATOM 2810 C C . TYR A 1 355 ? -6.285 -16.062 -19.969 1 97.19 355 TYR A C 1
ATOM 2812 O O . TYR A 1 355 ? -6.512 -15.156 -20.766 1 97.19 355 TYR A O 1
ATOM 2820 N N . ASP A 1 356 ? -7.176 -16.453 -19.016 1 96 356 ASP A N 1
ATOM 2821 C CA . ASP A 1 356 ? -8.539 -15.938 -19.047 1 96 356 ASP A CA 1
ATOM 2822 C C . ASP A 1 356 ? -8.695 -14.742 -18.109 1 96 356 ASP A C 1
ATOM 2824 O O . ASP A 1 356 ? -9.688 -14.016 -18.188 1 96 356 ASP A O 1
ATOM 2828 N N . ALA A 1 357 ? -7.77 -14.547 -17.234 1 97.31 357 ALA A N 1
ATOM 2829 C CA . ALA A 1 357 ? -7.914 -13.523 -16.203 1 97.31 357 ALA A CA 1
ATOM 2830 C C . ALA A 1 357 ? -7.805 -12.125 -16.812 1 97.31 357 ALA A C 1
ATOM 2832 O O . ALA A 1 357 ? -6.703 -11.586 -16.953 1 97.31 357 ALA A O 1
ATOM 2833 N N . ASP A 1 358 ? -8.945 -11.562 -17.156 1 95.94 358 ASP A N 1
ATOM 2834 C CA . ASP A 1 358 ? -9.07 -10.188 -17.625 1 95.94 358 ASP A CA 1
ATOM 2835 C C . ASP A 1 358 ? -9.594 -9.273 -16.516 1 95.94 358 ASP A C 1
ATOM 2837 O O . ASP A 1 358 ? -10.75 -9.391 -16.109 1 95.94 358 ASP A O 1
ATOM 2841 N N . PHE A 1 359 ? -8.828 -8.336 -16.094 1 95.12 359 PHE A N 1
ATOM 2842 C CA . PHE A 1 359 ? -9.227 -7.445 -15 1 95.12 359 PHE A CA 1
ATOM 2843 C C . PHE A 1 359 ? -9.828 -6.156 -15.547 1 95.12 359 PHE A C 1
ATOM 2845 O O . PHE A 1 359 ? -10.016 -5.191 -14.797 1 95.12 359 PHE A O 1
ATOM 2852 N N . GLY A 1 360 ? -10.047 -6.121 -16.812 1 89.5 360 GLY A N 1
ATOM 2853 C CA . GLY A 1 360 ? -10.625 -4.953 -17.453 1 89.5 360 GLY A CA 1
ATOM 2854 C C . GLY A 1 360 ? -9.711 -4.332 -18.5 1 89.5 360 GLY A C 1
ATOM 2855 O O . GLY A 1 360 ? -10.125 -3.43 -19.219 1 89.5 360 GLY A O 1
ATOM 2856 N N . TRP A 1 361 ? -8.555 -4.75 -18.594 1 86.88 361 TRP A N 1
ATOM 2857 C CA . TRP A 1 361 ? -7.617 -4.156 -19.547 1 86.88 361 TRP A CA 1
ATOM 2858 C C . TRP A 1 361 ? -7.098 -5.199 -20.516 1 86.88 361 TRP A C 1
ATOM 2860 O O . TRP A 1 361 ? -6.039 -5.02 -21.125 1 86.88 361 TRP A O 1
ATOM 2870 N N . GLY A 1 362 ? -7.82 -6.293 -20.672 1 90.44 362 GLY A N 1
ATOM 2871 C CA . GLY A 1 362 ? -7.48 -7.348 -21.609 1 90.44 362 GLY A CA 1
ATOM 2872 C C . GLY A 1 362 ? -6.898 -8.578 -20.938 1 90.44 362 GLY A C 1
ATOM 2873 O O . GLY A 1 362 ? -6.758 -8.617 -19.719 1 90.44 362 GLY A O 1
ATOM 2874 N N . LYS A 1 363 ? -6.637 -9.531 -21.734 1 94.5 363 LYS A N 1
ATOM 2875 C CA . LYS A 1 363 ? -6.07 -10.797 -21.266 1 94.5 363 LYS A CA 1
ATOM 2876 C C . LYS A 1 363 ? -4.547 -10.719 -21.188 1 94.5 363 LYS A C 1
ATOM 2878 O O . LYS A 1 363 ? -3.93 -9.875 -21.844 1 94.5 363 LYS A O 1
ATOM 2883 N N . PRO A 1 364 ? -3.973 -11.508 -20.344 1 96.88 364 PRO A N 1
ATOM 2884 C CA . PRO A 1 364 ? -2.51 -11.477 -20.281 1 96.88 364 PRO A CA 1
ATOM 2885 C C . PRO A 1 364 ? -1.851 -11.953 -21.578 1 96.88 364 PRO A C 1
ATOM 2887 O O . PRO A 1 364 ? -2.355 -12.867 -22.234 1 96.88 364 PRO A O 1
ATOM 2890 N N . VAL A 1 365 ? -0.731 -11.367 -21.875 1 96.5 365 VAL A N 1
ATOM 2891 C CA . VAL A 1 365 ? -0.007 -11.719 -23.094 1 96.5 365 VAL A CA 1
ATOM 2892 C C . VAL A 1 365 ? 0.928 -12.898 -22.812 1 96.5 365 VAL A C 1
ATOM 2894 O O . VAL A 1 365 ? 1.328 -13.617 -23.719 1 96.5 365 VAL A O 1
ATOM 2897 N N . TRP A 1 366 ? 1.266 -13.031 -21.578 1 97.44 366 TRP A N 1
ATOM 2898 C CA . TRP A 1 366 ? 2.084 -14.164 -21.141 1 97.44 366 TRP A CA 1
ATOM 2899 C C . TRP A 1 366 ? 1.831 -14.484 -19.672 1 97.44 366 TRP A C 1
ATOM 2901 O O . TRP A 1 366 ? 1.601 -13.578 -18.875 1 97.44 366 TRP A O 1
ATOM 2911 N N . VAL A 1 367 ? 1.711 -15.688 -19.312 1 98.12 367 VAL A N 1
ATOM 2912 C CA . VAL A 1 367 ? 1.659 -16.203 -17.953 1 98.12 367 VAL A CA 1
ATOM 2913 C C . VAL A 1 367 ? 2.883 -17.062 -17.672 1 98.12 367 VAL A C 1
ATOM 2915 O O . VAL A 1 367 ? 3.162 -18.016 -18.422 1 98.12 367 VAL A O 1
ATOM 2918 N N . SER A 1 368 ? 3.57 -16.719 -16.625 1 96.75 368 SER A N 1
ATOM 2919 C CA . SER A 1 368 ? 4.844 -17.406 -16.422 1 96.75 368 SER A CA 1
ATOM 2920 C C . SER A 1 368 ? 4.91 -18.078 -15.055 1 96.75 368 SER A C 1
ATOM 2922 O O . SER A 1 368 ? 4.207 -17.672 -14.125 1 96.75 368 SER A O 1
ATOM 2924 N N . SER A 1 369 ? 5.637 -19.109 -15.023 1 95.44 369 SER A N 1
ATOM 2925 C CA . SER A 1 369 ? 6.129 -19.672 -13.773 1 95.44 369 SER A CA 1
ATOM 2926 C C . SER A 1 369 ? 7.484 -19.078 -13.398 1 95.44 369 SER A C 1
ATOM 2928 O O . SER A 1 369 ? 7.859 -18 -13.883 1 95.44 369 SER A O 1
ATOM 2930 N N . ALA A 1 370 ? 8.133 -19.641 -12.445 1 93.38 370 ALA A N 1
ATOM 2931 C CA . ALA A 1 370 ? 9.469 -19.234 -12 1 93.38 370 ALA A CA 1
ATOM 2932 C C . ALA A 1 370 ? 10.281 -20.438 -11.547 1 93.38 370 ALA A C 1
ATOM 2934 O O . ALA A 1 370 ? 9.891 -21.578 -11.773 1 93.38 370 ALA A O 1
ATOM 2935 N N . ARG A 1 371 ? 11.445 -20.156 -11.117 1 88.62 371 ARG A N 1
ATOM 2936 C CA . ARG A 1 371 ? 12.297 -21.219 -10.602 1 88.62 371 ARG A CA 1
ATOM 2937 C C . ARG A 1 371 ? 11.727 -21.797 -9.312 1 88.62 371 ARG A C 1
ATOM 2939 O O . ARG A 1 371 ? 11.32 -21.047 -8.414 1 88.62 371 ARG A O 1
ATOM 2946 N N . LEU A 1 372 ? 11.734 -23.094 -9.336 1 87.12 372 LEU A N 1
ATOM 2947 C CA . LEU A 1 372 ? 11.258 -23.797 -8.148 1 87.12 372 LEU A CA 1
ATOM 2948 C C . LEU A 1 372 ? 12.414 -24.453 -7.402 1 87.12 372 LEU A C 1
ATOM 2950 O O . LEU A 1 372 ? 13.5 -24.625 -7.957 1 87.12 372 LEU A O 1
ATOM 2954 N N . SER A 1 373 ? 12.203 -24.719 -6.168 1 83.38 373 SER A N 1
ATOM 2955 C CA . SER A 1 373 ? 13.258 -25.281 -5.34 1 83.38 373 SER A CA 1
ATOM 2956 C C . SER A 1 373 ? 13.195 -26.812 -5.344 1 83.38 373 SER A C 1
ATOM 2958 O O . SER A 1 373 ? 14.062 -27.469 -4.777 1 83.38 373 SER A O 1
ATOM 2960 N N . ALA A 1 374 ? 12.289 -27.359 -6.031 1 84.69 374 ALA A N 1
ATOM 2961 C CA . ALA A 1 374 ? 12.172 -28.812 -6.102 1 84.69 374 ALA A CA 1
ATOM 2962 C C . ALA A 1 374 ? 12.898 -29.359 -7.324 1 84.69 374 ALA A C 1
ATOM 2964 O O . ALA A 1 374 ? 12.758 -28.828 -8.43 1 84.69 374 ALA A O 1
ATOM 2965 N N . LYS A 1 375 ? 13.68 -30.359 -7.059 1 88.12 375 LYS A N 1
ATOM 2966 C CA . LYS A 1 375 ? 14.367 -30.984 -8.188 1 88.12 375 LYS A CA 1
ATOM 2967 C C . LYS A 1 375 ? 13.453 -31.953 -8.922 1 88.12 375 LYS A C 1
ATOM 2969 O O . LYS A 1 375 ? 12.484 -32.469 -8.344 1 88.12 375 LYS A O 1
ATOM 2974 N N . ASN A 1 376 ? 13.766 -32.281 -10.141 1 92.19 376 ASN A N 1
ATOM 2975 C CA . ASN A 1 376 ? 13.07 -33.25 -10.977 1 92.19 376 ASN A CA 1
ATOM 2976 C C . ASN A 1 376 ? 11.578 -32.969 -11.062 1 92.19 376 ASN A C 1
ATOM 2978 O O . ASN A 1 376 ? 10.75 -33.844 -10.828 1 92.19 376 ASN A O 1
ATOM 2982 N N . LEU A 1 377 ? 11.297 -31.75 -11.344 1 94.94 377 LEU A N 1
ATOM 2983 C CA . LEU A 1 377 ? 9.922 -31.281 -11.469 1 94.94 377 LEU A CA 1
ATOM 2984 C C . LEU A 1 377 ? 9.719 -30.562 -12.805 1 94.94 377 LEU A C 1
ATOM 2986 O O . LEU A 1 377 ? 10.484 -29.656 -13.156 1 94.94 377 LEU A O 1
ATOM 2990 N N . VAL A 1 378 ? 8.742 -31.031 -13.562 1 96.69 378 VAL A N 1
ATOM 2991 C CA . VAL A 1 378 ? 8.367 -30.391 -14.812 1 96.69 378 VAL A CA 1
ATOM 2992 C C . VAL A 1 378 ? 6.934 -29.875 -14.727 1 96.69 378 VAL A C 1
ATOM 2994 O O . VAL A 1 378 ? 6.02 -30.625 -14.359 1 96.69 378 VAL A O 1
ATOM 2997 N N . VAL A 1 379 ? 6.746 -28.625 -15.008 1 97.38 379 VAL A N 1
ATOM 2998 C CA . VAL A 1 379 ? 5.418 -28.016 -15.07 1 97.38 379 VAL A CA 1
ATOM 2999 C C . VAL A 1 379 ? 5.074 -27.672 -16.516 1 97.38 379 VAL A C 1
ATOM 3001 O O . VAL A 1 379 ? 5.805 -26.938 -17.172 1 97.38 379 VAL A O 1
ATOM 3004 N N . PHE A 1 380 ? 4.004 -28.266 -17.047 1 98.12 380 PHE A N 1
ATOM 3005 C CA . PHE A 1 380 ? 3.518 -27.969 -18.391 1 98.12 380 PHE A CA 1
ATOM 3006 C C . PHE A 1 380 ? 2.463 -26.875 -18.359 1 98.12 380 PHE A C 1
ATOM 3008 O O . PHE A 1 380 ? 1.534 -26.922 -17.547 1 98.12 380 PHE A O 1
ATOM 3015 N N . MET A 1 381 ? 2.59 -25.891 -19.172 1 98 381 MET A N 1
ATOM 3016 C CA . MET A 1 381 ? 1.644 -24.781 -19.297 1 98 381 MET A CA 1
ATOM 3017 C C . MET A 1 381 ? 1.332 -24.5 -20.766 1 98 381 MET A C 1
ATOM 3019 O O . MET A 1 381 ? 2.227 -24.531 -21.609 1 98 381 MET A O 1
ATOM 3023 N N . ASP A 1 382 ? 0.087 -24.234 -21.031 1 97.38 382 ASP A N 1
ATOM 3024 C CA . ASP A 1 382 ? -0.263 -23.828 -22.391 1 97.38 382 ASP A CA 1
ATOM 3025 C C . ASP A 1 382 ? 0.416 -22.516 -22.766 1 97.38 382 ASP A C 1
ATOM 3027 O O . ASP A 1 382 ? 0.611 -21.641 -21.922 1 97.38 382 ASP A O 1
ATOM 3031 N N . THR A 1 383 ? 0.802 -22.391 -24.016 1 95.75 383 THR A N 1
ATOM 3032 C CA . THR A 1 383 ? 1.218 -21.094 -24.531 1 95.75 383 THR A CA 1
ATOM 3033 C C . THR A 1 383 ? 0.016 -20.156 -24.688 1 95.75 383 THR A C 1
ATOM 3035 O O . THR A 1 383 ? -1.132 -20.609 -24.594 1 95.75 383 THR A O 1
ATOM 3038 N N . ALA A 1 384 ? 0.284 -18.938 -24.922 1 93.19 384 ALA A N 1
ATOM 3039 C CA . ALA A 1 384 ? -0.778 -17.938 -25.047 1 93.19 384 ALA A CA 1
ATOM 3040 C C . ALA A 1 384 ? -1.7 -18.266 -26.219 1 93.19 384 ALA A C 1
ATOM 3042 O O . ALA A 1 384 ? -2.904 -18.016 -26.156 1 93.19 384 ALA A O 1
ATOM 3043 N N . THR A 1 385 ? -1.173 -18.875 -27.281 1 92.12 385 THR A N 1
ATOM 3044 C CA . THR A 1 385 ? -1.955 -19.203 -28.469 1 92.12 385 THR A CA 1
ATOM 3045 C C . THR A 1 385 ? -2.777 -20.469 -28.25 1 92.12 385 THR A C 1
ATOM 3047 O O . THR A 1 385 ? -3.711 -20.75 -29 1 92.12 385 THR A O 1
ATOM 3050 N N . GLY A 1 386 ? -2.42 -21.25 -27.297 1 91.06 386 GLY A N 1
ATOM 3051 C CA . GLY A 1 386 ? -3.188 -22.422 -26.938 1 91.06 386 GLY A CA 1
ATOM 3052 C C . GLY A 1 386 ? -2.742 -23.688 -27.672 1 91.06 386 GLY A C 1
ATOM 3053 O O . GLY A 1 386 ? -3.158 -24.781 -27.328 1 91.06 386 GLY A O 1
ATOM 3054 N N . ASP A 1 387 ? -1.926 -23.562 -28.656 1 92.5 387 ASP A N 1
ATOM 3055 C CA . ASP A 1 387 ? -1.581 -24.719 -29.484 1 92.5 387 ASP A CA 1
ATOM 3056 C C . ASP A 1 387 ? -0.218 -25.281 -29.078 1 92.5 387 ASP A C 1
ATOM 3058 O O . ASP A 1 387 ? 0.138 -26.406 -29.484 1 92.5 387 ASP A O 1
ATOM 3062 N N . GLY A 1 388 ? 0.542 -24.531 -28.359 1 95.62 388 GLY A N 1
ATOM 3063 C CA . GLY A 1 388 ? 1.827 -25.016 -27.875 1 95.62 388 GLY A CA 1
ATOM 3064 C C . GLY A 1 388 ? 1.851 -25.25 -26.375 1 95.62 388 GLY A C 1
ATOM 3065 O O . GLY A 1 388 ? 0.843 -25.047 -25.703 1 95.62 388 GLY A O 1
ATOM 3066 N N . ILE A 1 389 ? 2.939 -25.828 -25.875 1 97.31 389 ILE A N 1
ATOM 3067 C CA . ILE A 1 389 ? 3.121 -26.078 -24.453 1 97.31 389 ILE A CA 1
ATOM 3068 C C . ILE A 1 389 ? 4.5 -25.594 -24.016 1 97.31 389 ILE A C 1
ATOM 3070 O O . ILE A 1 389 ? 5.496 -25.828 -24.703 1 97.31 389 ILE A O 1
ATOM 3074 N N . GLU A 1 390 ? 4.523 -24.812 -22.953 1 96.38 390 GLU A N 1
ATOM 3075 C CA . GLU A 1 390 ? 5.77 -24.5 -22.25 1 96.38 390 GLU A CA 1
ATOM 3076 C C . GLU A 1 390 ? 6.074 -25.531 -21.172 1 96.38 390 GLU A C 1
ATOM 3078 O O . GLU A 1 390 ? 5.203 -25.875 -20.375 1 96.38 390 GLU A O 1
ATOM 3083 N N . ALA A 1 391 ? 7.25 -26.078 -21.188 1 97 391 ALA A N 1
ATOM 3084 C CA . ALA A 1 391 ? 7.719 -26.953 -20.125 1 97 391 ALA A CA 1
ATOM 3085 C C . ALA A 1 391 ? 8.727 -26.25 -19.219 1 97 391 ALA A C 1
ATOM 3087 O O . ALA A 1 391 ? 9.781 -25.797 -19.688 1 97 391 ALA A O 1
ATOM 3088 N N . TRP A 1 392 ? 8.375 -26.062 -18.016 1 96.81 392 TRP A N 1
ATOM 3089 C CA . TRP A 1 392 ? 9.297 -25.547 -17 1 96.81 392 TRP A CA 1
ATOM 3090 C C . TRP A 1 392 ? 9.984 -26.688 -16.266 1 96.81 392 TRP A C 1
ATOM 3092 O O . TRP A 1 392 ? 9.375 -27.328 -15.406 1 96.81 392 TRP A O 1
ATOM 3102 N N . ILE A 1 393 ? 11.203 -26.922 -16.594 1 96 393 ILE A N 1
ATOM 3103 C CA . ILE A 1 393 ? 11.945 -28.094 -16.125 1 96 393 ILE A CA 1
ATOM 3104 C C . ILE A 1 393 ? 12.914 -27.688 -15.023 1 96 393 ILE A C 1
ATOM 3106 O O . ILE A 1 393 ? 13.742 -26.797 -15.219 1 96 393 ILE A O 1
ATOM 3110 N N . ASN A 1 394 ? 12.781 -28.25 -13.898 1 94.75 394 ASN A N 1
ATOM 3111 C CA . ASN A 1 394 ? 13.641 -28 -12.742 1 94.75 394 ASN A CA 1
ATOM 3112 C C . ASN A 1 394 ? 14.469 -29.219 -12.383 1 94.75 394 ASN A C 1
ATOM 3114 O O . ASN A 1 394 ? 13.922 -30.266 -12.031 1 94.75 394 ASN A O 1
ATOM 3118 N N . LEU A 1 395 ? 15.75 -29.125 -12.477 1 94.31 395 LEU A N 1
ATOM 3119 C CA . LEU A 1 395 ? 16.688 -30.203 -12.164 1 94.31 395 LEU A CA 1
ATOM 3120 C C . LEU A 1 395 ? 17.844 -29.688 -11.305 1 94.31 395 LEU A C 1
ATOM 3122 O O . LEU A 1 395 ? 18.047 -28.469 -11.195 1 94.31 395 LEU A O 1
ATOM 3126 N N . LYS A 1 396 ? 18.484 -30.625 -10.688 1 92.56 396 LYS A N 1
ATOM 3127 C CA . LYS A 1 396 ? 19.766 -30.234 -10.102 1 92.56 396 LYS A CA 1
ATOM 3128 C C . LYS A 1 396 ? 20.703 -29.641 -11.156 1 92.56 396 LYS A C 1
ATOM 3130 O O . LYS A 1 396 ? 20.688 -30.062 -12.312 1 92.56 396 LYS A O 1
ATOM 3135 N N . GLU A 1 397 ? 21.531 -28.75 -10.727 1 93.06 397 GLU A N 1
ATOM 3136 C CA . GLU A 1 397 ? 22.391 -28.016 -11.656 1 93.06 397 GLU A CA 1
ATOM 3137 C C . GLU A 1 397 ? 23.219 -28.984 -12.5 1 93.06 397 GLU A C 1
ATOM 3139 O O . GLU A 1 397 ? 23.375 -28.781 -13.703 1 93.06 397 GLU A O 1
ATOM 3144 N N . GLU A 1 398 ? 23.766 -30 -11.859 1 92.19 398 GLU A N 1
ATOM 3145 C CA . GLU A 1 398 ? 24.594 -30.969 -12.578 1 92.19 398 GLU A CA 1
ATOM 3146 C C . GLU A 1 398 ? 23.766 -31.734 -13.609 1 92.19 398 GLU A C 1
ATOM 3148 O O . GLU A 1 398 ? 24.219 -31.938 -14.742 1 92.19 398 GLU A O 1
ATOM 3153 N N . ASP A 1 399 ? 22.625 -32.156 -13.242 1 93.31 399 ASP A N 1
ATOM 3154 C CA . ASP A 1 399 ? 21.734 -32.875 -14.164 1 93.31 399 ASP A CA 1
ATOM 3155 C C . ASP A 1 399 ? 21.266 -31.969 -15.289 1 93.31 399 ASP A C 1
ATOM 3157 O O . ASP A 1 399 ? 21.125 -32.406 -16.438 1 93.31 399 ASP A O 1
ATOM 3161 N N . MET A 1 400 ? 20.984 -30.719 -14.938 1 94.81 400 MET A N 1
ATOM 3162 C CA . MET A 1 400 ? 20.531 -29.75 -15.938 1 94.81 400 MET A CA 1
ATOM 3163 C C . MET A 1 400 ? 21.594 -29.516 -17 1 94.81 400 MET A C 1
ATOM 3165 O O . MET A 1 400 ? 21.281 -29.375 -18.188 1 94.81 400 MET A O 1
ATOM 3169 N N . ALA A 1 401 ? 22.844 -29.438 -16.516 1 94.44 401 ALA A N 1
ATOM 3170 C CA . ALA A 1 401 ? 23.938 -29.266 -17.469 1 94.44 401 ALA A CA 1
ATOM 3171 C C . ALA A 1 401 ? 23.969 -30.391 -18.484 1 94.44 401 ALA A C 1
ATOM 3173 O O . ALA A 1 401 ? 24.125 -30.156 -19.688 1 94.44 401 ALA A O 1
ATOM 3174 N N . GLU A 1 402 ? 23.844 -31.625 -18.016 1 95.38 402 GLU A N 1
ATOM 3175 C CA . GLU A 1 402 ? 23.812 -32.781 -18.891 1 95.38 402 GLU A CA 1
ATOM 3176 C C . GLU A 1 402 ? 22.562 -32.781 -19.766 1 95.38 402 GLU A C 1
ATOM 3178 O O . GLU A 1 402 ? 22.656 -33 -20.984 1 95.38 402 GLU A O 1
ATOM 3183 N N . PHE A 1 403 ? 21.469 -32.562 -19.172 1 94.75 403 PHE A N 1
ATOM 3184 C CA . PHE A 1 403 ? 20.188 -32.531 -19.859 1 94.75 403 PHE A CA 1
ATOM 3185 C C . PHE A 1 403 ? 20.172 -31.469 -20.953 1 94.75 403 PHE A C 1
ATOM 3187 O O . PHE A 1 403 ? 19.719 -31.719 -22.062 1 94.75 403 PHE A O 1
ATOM 3194 N N . GLY A 1 404 ? 20.656 -30.297 -20.641 1 92.56 404 GLY A N 1
ATOM 3195 C CA . GLY A 1 404 ? 20.688 -29.156 -21.547 1 92.56 404 GLY A CA 1
ATOM 3196 C C . GLY A 1 404 ? 21.609 -29.375 -22.734 1 92.56 404 GLY A C 1
ATOM 3197 O O . GLY A 1 404 ? 21.484 -28.688 -23.75 1 92.56 404 GLY A O 1
ATOM 3198 N N . SER A 1 405 ? 22.5 -30.297 -22.578 1 91.69 405 SER A N 1
ATOM 3199 C CA . SER A 1 405 ? 23.453 -30.578 -23.656 1 91.69 405 SER A CA 1
ATOM 3200 C C . SER A 1 405 ? 23.016 -31.766 -24.5 1 91.69 405 SER A C 1
ATOM 3202 O O . SER A 1 405 ? 23.734 -32.156 -25.422 1 91.69 405 SER A O 1
ATOM 3204 N N . ASP A 1 406 ? 21.891 -32.281 -24.188 1 92.81 406 ASP A N 1
ATOM 3205 C CA . ASP A 1 406 ? 21.375 -33.406 -24.953 1 92.81 406 ASP A CA 1
ATOM 3206 C C . ASP A 1 406 ? 21.141 -33.031 -26.406 1 92.81 406 ASP A C 1
ATOM 3208 O O . ASP A 1 406 ? 20.391 -32.094 -26.703 1 92.81 406 ASP A O 1
ATOM 3212 N N . GLU A 1 407 ? 21.703 -33.75 -27.359 1 91.5 407 GLU A N 1
ATOM 3213 C CA . GLU A 1 407 ? 21.688 -33.375 -28.766 1 91.5 407 GLU A CA 1
ATOM 3214 C C . GLU A 1 407 ? 20.281 -33.469 -29.344 1 91.5 407 GLU A C 1
ATOM 3216 O O . GLU A 1 407 ? 19.891 -32.625 -30.156 1 91.5 407 GLU A O 1
ATOM 3221 N N . GLU A 1 408 ? 19.625 -34.469 -28.953 1 90.19 408 GLU A N 1
ATOM 3222 C CA . GLU A 1 408 ? 18.266 -34.625 -29.469 1 90.19 408 GLU A CA 1
ATOM 3223 C C . GLU A 1 408 ? 17.375 -33.5 -28.984 1 90.19 408 GLU A C 1
ATOM 3225 O O . GLU A 1 408 ? 16.562 -32.969 -29.734 1 90.19 408 GLU A O 1
ATOM 3230 N N . LEU A 1 409 ? 17.469 -33.188 -27.734 1 91 409 LEU A N 1
ATOM 3231 C CA . LEU A 1 409 ? 16.703 -32.062 -27.172 1 91 409 LEU A CA 1
ATOM 3232 C C . LEU A 1 409 ? 17.047 -30.766 -27.875 1 91 409 LEU A C 1
ATOM 3234 O O . LEU A 1 409 ? 16.156 -30 -28.25 1 91 409 LEU A O 1
ATOM 3238 N N . LEU A 1 410 ? 18.312 -30.531 -28.031 1 90.44 410 LEU A N 1
ATOM 3239 C CA . LEU A 1 410 ? 18.766 -29.297 -28.688 1 90.44 410 LEU A CA 1
ATOM 3240 C C . LEU A 1 410 ? 18.25 -29.219 -30.109 1 90.44 410 LEU A C 1
ATOM 3242 O O . LEU A 1 410 ? 17.875 -28.141 -30.594 1 90.44 410 LEU A O 1
ATOM 3246 N N . ALA A 1 411 ? 18.25 -30.312 -30.797 1 88 411 ALA A N 1
ATOM 3247 C CA . ALA A 1 411 ? 17.719 -30.359 -32.156 1 88 411 ALA A CA 1
ATOM 3248 C C . ALA A 1 411 ? 16.234 -30.047 -32.188 1 88 411 ALA A C 1
ATOM 3250 O O . ALA A 1 411 ? 15.758 -29.375 -33.094 1 88 411 ALA A O 1
ATOM 3251 N N . THR A 1 412 ? 15.586 -30.516 -31.203 1 84.5 412 THR A N 1
ATOM 3252 C CA . THR A 1 412 ? 14.156 -30.266 -31.078 1 84.5 412 THR A CA 1
ATOM 3253 C C . THR A 1 412 ? 13.883 -28.781 -30.828 1 84.5 412 THR A C 1
ATOM 3255 O O . THR A 1 412 ? 12.945 -28.219 -31.375 1 84.5 412 THR A O 1
ATOM 3258 N N . LEU A 1 413 ? 14.695 -28.141 -29.984 1 81.5 413 LEU A N 1
ATOM 3259 C CA . LEU A 1 413 ? 14.508 -26.75 -29.578 1 81.5 413 LEU A CA 1
ATOM 3260 C C . LEU A 1 413 ? 14.797 -25.797 -30.734 1 81.5 413 LEU A C 1
ATOM 3262 O O . LEU A 1 413 ? 14.219 -24.719 -30.812 1 81.5 413 LEU A O 1
ATOM 3266 N N . LYS A 1 414 ? 15.766 -26.141 -31.594 1 76 414 LYS A N 1
ATOM 3267 C CA . LYS A 1 414 ? 16.094 -25.344 -32.75 1 76 414 LYS A CA 1
ATOM 3268 C C . LYS A 1 414 ? 14.938 -25.312 -33.75 1 76 414 LYS A C 1
ATOM 3270 O O . LYS A 1 414 ? 14.82 -24.391 -34.562 1 76 414 LYS A O 1
ATOM 3275 N N . SER A 1 415 ? 14.141 -26.281 -33.656 1 61.75 415 SER A N 1
ATOM 3276 C CA . SER A 1 415 ? 13.039 -26.391 -34.594 1 61.75 415 SER A CA 1
ATOM 3277 C C . SER A 1 415 ? 11.742 -25.844 -34.031 1 61.75 415 SER A C 1
ATOM 3279 O O . SER A 1 415 ? 10.695 -25.906 -34.656 1 61.75 415 SER A O 1
ATOM 3281 N N . CYS A 1 416 ? 11.781 -25.344 -32.844 1 68.69 416 CYS A N 1
ATOM 3282 C CA . CYS A 1 416 ? 10.594 -24.797 -32.188 1 68.69 416 CYS A CA 1
ATOM 3283 C C . CYS A 1 416 ? 10.422 -23.312 -32.531 1 68.69 416 CYS A C 1
ATOM 3285 O O . CYS A 1 416 ? 11.406 -22.625 -32.812 1 68.69 416 CYS A O 1
ATOM 3287 N N . MET B 1 1 ? -21.562 17.969 3.812 1 81 1 MET B N 1
ATOM 3288 C CA . MET B 1 1 ? -21.906 16.625 3.389 1 81 1 MET B CA 1
ATOM 3289 C C . MET B 1 1 ? -21.094 15.586 4.172 1 81 1 MET B C 1
ATOM 3291 O O . MET B 1 1 ? -19.969 15.859 4.582 1 81 1 MET B O 1
ATOM 3295 N N . LYS B 1 2 ? -21.719 14.484 4.414 1 89.88 2 LYS B N 1
ATOM 3296 C CA . LYS B 1 2 ? -21.031 13.375 5.062 1 89.88 2 LYS B CA 1
ATOM 3297 C C . LYS B 1 2 ? -20.125 12.633 4.078 1 89.88 2 LYS B C 1
ATOM 3299 O O . LYS B 1 2 ? -20.531 12.344 2.953 1 89.88 2 LYS B O 1
ATOM 3304 N N . LEU B 1 3 ? -18.859 12.492 4.438 1 94.88 3 LEU B N 1
ATOM 3305 C CA . LEU B 1 3 ? -17.906 11.828 3.562 1 94.88 3 LEU B CA 1
ATOM 3306 C C . LEU B 1 3 ? -17.859 10.328 3.84 1 94.88 3 LEU B C 1
ATOM 3308 O O . LEU B 1 3 ? -17.828 9.906 5 1 94.88 3 LEU B O 1
ATOM 3312 N N . GLU B 1 4 ? -18 9.562 2.9 1 96.44 4 GLU B N 1
ATOM 3313 C CA . GLU B 1 4 ? -17.75 8.125 2.973 1 96.44 4 GLU B CA 1
ATOM 3314 C C . GLU B 1 4 ? -16.359 7.781 2.465 1 96.44 4 GLU B C 1
ATOM 3316 O O . GLU B 1 4 ? -16.094 7.871 1.265 1 96.44 4 GLU B O 1
ATOM 3321 N N . VAL B 1 5 ? -15.508 7.426 3.375 1 96.88 5 VAL B N 1
ATOM 3322 C CA . VAL B 1 5 ? -14.109 7.137 3.055 1 96.88 5 VAL B CA 1
ATOM 3323 C C . VAL B 1 5 ? -13.805 5.672 3.365 1 96.88 5 VAL B C 1
ATOM 3325 O O . VAL B 1 5 ? -14.086 5.191 4.465 1 96.88 5 VAL B O 1
ATOM 3328 N N . GLU B 1 6 ? -13.281 4.961 2.424 1 94.81 6 GLU B N 1
ATOM 3329 C CA . GLU B 1 6 ? -12.906 3.562 2.607 1 94.81 6 GLU B CA 1
ATOM 3330 C C . GLU B 1 6 ? -11.414 3.35 2.342 1 94.81 6 GLU B C 1
ATOM 3332 O O . GLU B 1 6 ? -10.945 3.559 1.222 1 94.81 6 GLU B O 1
ATOM 3337 N N . VAL B 1 7 ? -10.68 2.938 3.361 1 96.19 7 VAL B N 1
ATOM 3338 C CA . VAL B 1 7 ? -9.273 2.604 3.176 1 96.19 7 VAL B CA 1
ATOM 3339 C C . VAL B 1 7 ? -9.148 1.255 2.471 1 96.19 7 VAL B C 1
ATOM 3341 O O . VAL B 1 7 ? -9.617 0.234 2.984 1 96.19 7 VAL B O 1
ATOM 3344 N N . ILE B 1 8 ? -8.5 1.21 1.346 1 94.38 8 ILE B N 1
ATOM 3345 C CA . ILE B 1 8 ? -8.484 0.02 0.502 1 94.38 8 ILE B CA 1
ATOM 3346 C C . ILE B 1 8 ? -7.18 -0.747 0.709 1 94.38 8 ILE B C 1
ATOM 3348 O O . ILE B 1 8 ? -7.129 -1.96 0.498 1 94.38 8 ILE B O 1
ATOM 3352 N N . CYS B 1 9 ? -6.113 -0.062 1.013 1 94.94 9 CYS B N 1
ATOM 3353 C CA . CYS B 1 9 ? -4.793 -0.656 1.19 1 94.94 9 CYS B CA 1
ATOM 3354 C C . CYS B 1 9 ? -3.994 0.101 2.244 1 94.94 9 CYS B C 1
ATOM 3356 O O . CYS B 1 9 ? -3.93 1.331 2.215 1 94.94 9 CYS B O 1
ATOM 3358 N N . LYS B 1 10 ? -3.523 -0.609 3.201 1 96.62 10 LYS B N 1
ATOM 3359 C CA . LYS B 1 10 ? -2.609 -0.045 4.191 1 96.62 10 LYS B CA 1
ATOM 3360 C C . LYS B 1 10 ? -1.17 -0.47 3.916 1 96.62 10 LYS B C 1
ATOM 3362 O O . LYS B 1 10 ? -0.848 -1.659 3.963 1 96.62 10 LYS B O 1
ATOM 3367 N N . GLY B 1 11 ? -0.323 0.56 3.633 1 96.44 11 GLY B N 1
ATOM 3368 C CA . GLY B 1 11 ? 1.037 0.222 3.242 1 96.44 11 GLY B CA 1
ATOM 3369 C C . GLY B 1 11 ? 2.09 0.932 4.07 1 96.44 11 GLY B C 1
ATOM 3370 O O . GLY B 1 11 ? 1.762 1.679 4.996 1 96.44 11 GLY B O 1
ATOM 3371 N N . MET B 1 12 ? 3.371 0.573 3.832 1 98 12 MET B N 1
ATOM 3372 C CA . MET B 1 12 ? 4.555 1.202 4.41 1 98 12 MET B CA 1
ATOM 3373 C C . MET B 1 12 ? 5.551 1.587 3.32 1 98 12 MET B C 1
ATOM 3375 O O . MET B 1 12 ? 5.758 0.833 2.367 1 98 12 MET B O 1
ATOM 3379 N N . ILE B 1 13 ? 6.07 2.717 3.383 1 98.44 13 ILE B N 1
ATOM 3380 C CA . ILE B 1 13 ? 7.137 3.16 2.488 1 98.44 13 ILE B CA 1
ATOM 3381 C C . ILE B 1 13 ? 8.406 3.436 3.293 1 98.44 13 ILE B C 1
ATOM 3383 O O . ILE B 1 13 ? 8.367 4.133 4.309 1 98.44 13 ILE B O 1
ATOM 3387 N N . LYS B 1 14 ? 9.5 2.941 2.9 1 98 14 LYS B N 1
ATOM 3388 C CA . LYS B 1 14 ? 10.797 3.1 3.561 1 98 14 LYS B CA 1
ATOM 3389 C C . LYS B 1 14 ? 11.695 4.051 2.777 1 98 14 LYS B C 1
ATOM 3391 O O . LYS B 1 14 ? 11.453 4.312 1.597 1 98 14 LYS B O 1
ATOM 3396 N N . PRO B 1 15 ? 12.68 4.625 3.469 1 98.06 15 PRO B N 1
ATOM 3397 C CA . PRO B 1 15 ? 13.648 5.434 2.725 1 98.06 15 PRO B CA 1
ATOM 3398 C C . PRO B 1 15 ? 14.367 4.645 1.631 1 98.06 15 PRO B C 1
ATOM 3400 O O . PRO B 1 15 ? 14.508 3.422 1.737 1 98.06 15 PRO B O 1
ATOM 3403 N N . SER B 1 16 ? 14.727 5.367 0.599 1 96.12 16 SER B N 1
ATOM 3404 C CA . SER B 1 16 ? 15.375 4.734 -0.546 1 96.12 16 SER B CA 1
ATOM 3405 C C . SER B 1 16 ? 16.766 4.227 -0.183 1 96.12 16 SER B C 1
ATOM 3407 O O . SER B 1 16 ? 17.281 3.307 -0.818 1 96.12 16 SER B O 1
ATOM 3409 N N . SER B 1 17 ? 17.375 4.84 0.793 1 96.25 17 SER B N 1
ATOM 3410 C CA . SER B 1 17 ? 18.688 4.426 1.298 1 96.25 17 SER B CA 1
ATOM 3411 C C . SER B 1 17 ? 18.688 4.328 2.82 1 96.25 17 SER B C 1
ATOM 3413 O O . SER B 1 17 ? 18 5.109 3.496 1 96.25 17 SER B O 1
ATOM 3415 N N . PRO B 1 18 ? 19.422 3.424 3.322 1 96.19 18 PRO B N 1
ATOM 3416 C CA . PRO B 1 18 ? 19.438 3.258 4.777 1 96.19 18 PRO B CA 1
ATOM 3417 C C . PRO B 1 18 ? 20.062 4.449 5.5 1 96.19 18 PRO B C 1
ATOM 3419 O O . PRO B 1 18 ? 21.031 5.031 5.012 1 96.19 18 PRO B O 1
ATOM 3422 N N . THR B 1 19 ? 19.516 4.754 6.617 1 97.81 19 THR B N 1
ATOM 3423 C CA . THR B 1 19 ? 20.094 5.793 7.465 1 97.81 19 THR B CA 1
ATOM 3424 C C . THR B 1 19 ? 21.438 5.344 8.031 1 97.81 19 THR B C 1
ATOM 3426 O O . THR B 1 19 ? 21.547 4.258 8.609 1 97.81 19 THR B O 1
ATOM 3429 N N . PRO B 1 20 ? 22.484 6.137 7.824 1 96.75 20 PRO B N 1
ATOM 3430 C CA . PRO B 1 20 ? 23.781 5.789 8.406 1 96.75 20 PRO B CA 1
ATOM 3431 C C . PRO B 1 20 ? 23.719 5.566 9.914 1 96.75 20 PRO B C 1
ATOM 3433 O O . PRO B 1 20 ? 22.906 6.203 10.602 1 96.75 20 PRO B O 1
ATOM 3436 N N . GLN B 1 21 ? 24.578 4.797 10.406 1 96.31 21 GLN B N 1
ATOM 3437 C CA . GLN B 1 21 ? 24.578 4.379 11.805 1 96.31 21 GLN B CA 1
ATOM 3438 C C . GLN B 1 21 ? 24.703 5.578 12.742 1 96.31 21 GLN B C 1
ATOM 3440 O O . GLN B 1 21 ? 24.031 5.637 13.773 1 96.31 21 GLN B O 1
ATOM 3445 N N . GLN B 1 22 ? 25.484 6.539 12.383 1 95.75 22 GLN B N 1
ATOM 3446 C CA . GLN B 1 22 ? 25.766 7.688 13.242 1 95.75 22 GLN B CA 1
ATOM 3447 C C . GLN B 1 22 ? 24.531 8.594 13.352 1 95.75 22 GLN B C 1
ATOM 3449 O O . GLN B 1 22 ? 24.484 9.461 14.227 1 95.75 22 GLN B O 1
ATOM 3454 N N . LEU B 1 23 ? 23.594 8.398 12.445 1 96.38 23 LEU B N 1
ATOM 3455 C CA . LEU B 1 23 ? 22.422 9.273 12.406 1 96.38 23 LEU B CA 1
ATOM 3456 C C . LEU B 1 23 ? 21.188 8.555 12.938 1 96.38 23 LEU B C 1
ATOM 3458 O O . LEU B 1 23 ? 20.078 9.094 12.891 1 96.38 23 LEU B O 1
ATOM 3462 N N . ARG B 1 24 ? 21.312 7.43 13.414 1 97.12 24 ARG B N 1
ATOM 3463 C CA . ARG B 1 24 ? 20.172 6.59 13.758 1 97.12 24 ARG B CA 1
ATOM 3464 C C . ARG B 1 24 ? 19.547 7.023 15.086 1 97.12 24 ARG B C 1
ATOM 3466 O O . ARG B 1 24 ? 18.438 6.598 15.422 1 97.12 24 ARG B O 1
ATOM 3473 N N . HIS B 1 25 ? 20.281 7.852 15.781 1 97.25 25 HIS B N 1
ATOM 3474 C CA . HIS B 1 25 ? 19.766 8.422 17.016 1 97.25 25 HIS B CA 1
ATOM 3475 C C . HIS B 1 25 ? 19.516 9.922 16.875 1 97.25 25 HIS B C 1
ATOM 3477 O O . HIS B 1 25 ? 20.438 10.727 16.969 1 97.25 25 HIS B O 1
ATOM 3483 N N . TYR B 1 26 ? 18.297 10.305 16.734 1 97.5 26 TYR B N 1
ATOM 3484 C CA . TYR B 1 26 ? 17.922 11.711 16.656 1 97.5 26 TYR B CA 1
ATOM 3485 C C . TYR B 1 26 ? 17.438 12.211 18.016 1 97.5 26 TYR B C 1
ATOM 3487 O O . TYR B 1 26 ? 16.312 11.898 18.438 1 97.5 26 TYR B O 1
ATOM 3495 N N . GLN B 1 27 ? 18.188 12.992 18.609 1 96.06 27 GLN B N 1
ATOM 3496 C CA . GLN B 1 27 ? 17.891 13.508 19.938 1 96.06 27 GLN B CA 1
ATOM 3497 C C . GLN B 1 27 ? 16.844 14.617 19.875 1 96.06 27 GLN B C 1
ATOM 3499 O O . GLN B 1 27 ? 17.031 15.609 19.156 1 96.06 27 GLN B O 1
ATOM 3504 N N . LEU B 1 28 ? 15.758 14.414 20.609 1 95.12 28 LEU B N 1
ATOM 3505 C CA . LEU B 1 28 ? 14.789 15.5 20.734 1 95.12 28 LEU B CA 1
ATOM 3506 C C . LEU B 1 28 ? 15.367 16.672 21.531 1 95.12 28 LEU B C 1
ATOM 3508 O O . LEU B 1 28 ? 16.062 16.453 22.531 1 95.12 28 LEU B O 1
ATOM 3512 N N . SER B 1 29 ? 15.117 17.875 21.078 1 93.88 29 SER B N 1
ATOM 3513 C CA . SER B 1 29 ? 15.578 19.062 21.797 1 93.88 29 SER B CA 1
ATOM 3514 C C . SER B 1 29 ? 14.688 19.359 23 1 93.88 29 SER B C 1
ATOM 3516 O O . SER B 1 29 ? 13.633 18.75 23.172 1 93.88 29 SER B O 1
ATOM 3518 N N . LEU B 1 30 ? 15.141 20.281 23.781 1 90.69 30 LEU B N 1
ATOM 3519 C CA . LEU B 1 30 ? 14.328 20.766 24.891 1 90.69 30 LEU B CA 1
ATOM 3520 C C . LEU B 1 30 ? 12.961 21.234 24.406 1 90.69 30 LEU B C 1
ATOM 3522 O O . LEU B 1 30 ? 11.938 20.953 25.031 1 90.69 30 LEU B O 1
ATOM 3526 N N . LEU B 1 31 ? 12.969 21.969 23.297 1 91.69 31 LEU B N 1
ATOM 3527 C CA . LEU B 1 31 ? 11.727 22.484 22.734 1 91.69 31 LEU B CA 1
ATOM 3528 C C . LEU B 1 31 ? 10.828 21.359 22.25 1 91.69 31 LEU B C 1
ATOM 3530 O O . LEU B 1 31 ? 9.602 21.438 22.406 1 91.69 31 LEU B O 1
ATOM 3534 N N . ASP B 1 32 ? 11.414 20.344 21.672 1 92.38 32 ASP B N 1
ATOM 3535 C CA . ASP B 1 32 ? 10.648 19.172 21.25 1 92.38 32 ASP B CA 1
ATOM 3536 C C . ASP B 1 32 ? 9.961 18.516 22.438 1 92.38 32 ASP B C 1
ATOM 3538 O O . ASP B 1 32 ? 8.812 18.094 22.344 1 92.38 32 ASP B O 1
ATOM 3542 N N . GLN B 1 33 ? 10.633 18.438 23.484 1 89.75 33 GLN B N 1
ATOM 3543 C CA . GLN B 1 33 ? 10.148 17.734 24.672 1 89.75 33 GLN B CA 1
ATOM 3544 C C . GLN B 1 33 ? 8.961 18.469 25.297 1 89.75 33 GLN B C 1
ATOM 3546 O O . GLN B 1 33 ? 8.18 17.875 26.047 1 89.75 33 GLN B O 1
ATOM 3551 N N . GLN B 1 34 ? 8.773 19.703 24.984 1 86.81 34 GLN B N 1
ATOM 3552 C CA . GLN B 1 34 ? 7.742 20.531 25.609 1 86.81 34 GLN B CA 1
ATOM 3553 C C . GLN B 1 34 ? 6.473 20.562 24.766 1 86.81 34 GLN B C 1
ATOM 3555 O O . GLN B 1 34 ? 5.496 21.219 25.109 1 86.81 34 GLN B O 1
ATOM 3560 N N . ILE B 1 35 ? 6.516 19.844 23.703 1 88.62 35 ILE B N 1
ATOM 3561 C CA . ILE B 1 35 ? 5.379 19.859 22.797 1 88.62 35 ILE B CA 1
ATOM 3562 C C . ILE B 1 35 ? 4.586 18.562 22.953 1 88.62 35 ILE B C 1
ATOM 3564 O O . ILE B 1 35 ? 5.164 17.5 23.141 1 88.62 35 ILE B O 1
ATOM 3568 N N . ASN B 1 36 ? 3.266 18.688 22.844 1 86.44 36 ASN B N 1
ATOM 3569 C CA . ASN B 1 36 ? 2.396 17.516 22.906 1 86.44 36 ASN B CA 1
ATOM 3570 C C . ASN B 1 36 ? 2.543 16.641 21.672 1 86.44 36 ASN B C 1
ATOM 3572 O O . ASN B 1 36 ? 2.912 17.125 20.594 1 86.44 36 ASN B O 1
ATOM 3576 N N . SER B 1 37 ? 2.188 15.391 21.891 1 91.19 37 SER B N 1
ATOM 3577 C CA . SER B 1 37 ? 2.293 14.414 20.812 1 91.19 37 SER B CA 1
ATOM 3578 C C . SER B 1 37 ? 1.051 14.438 19.922 1 91.19 37 SER B C 1
ATOM 3580 O O . SER B 1 37 ? 0.237 13.508 19.969 1 91.19 37 SER B O 1
ATOM 3582 N N . VAL B 1 38 ? 0.912 15.438 19.156 1 93.75 38 VAL B N 1
ATOM 3583 C CA . VAL B 1 38 ? -0.161 15.57 18.172 1 93.75 38 VAL B CA 1
ATOM 3584 C C . VAL B 1 38 ? 0.432 15.711 16.781 1 93.75 38 VAL B C 1
ATOM 3586 O O . VAL B 1 38 ? 1.633 15.945 16.625 1 93.75 38 VAL B O 1
ATOM 3589 N N . TYR B 1 39 ? -0.386 15.539 15.805 1 96.31 39 TYR B N 1
ATOM 3590 C CA . TYR B 1 39 ? 0.112 15.648 14.438 1 96.31 39 TYR B CA 1
ATOM 3591 C C . TYR B 1 39 ? -0.167 17.031 13.859 1 96.31 39 TYR B C 1
ATOM 3593 O O . TYR B 1 39 ? -1.274 17.562 14 1 96.31 39 TYR B O 1
ATOM 3601 N N . ASN B 1 40 ? 0.928 17.641 13.312 1 96.44 40 ASN B N 1
ATOM 3602 C CA . ASN B 1 40 ? 0.667 18.625 12.25 1 96.44 40 ASN B CA 1
ATOM 3603 C C . ASN B 1 40 ? 0.066 17.953 11.016 1 96.44 40 ASN B C 1
ATOM 3605 O O . ASN B 1 40 ? 0.521 16.891 10.594 1 96.44 40 ASN B O 1
ATOM 3609 N N . HIS B 1 41 ? -0.962 18.578 10.5 1 97.38 41 HIS B N 1
ATOM 3610 C CA . HIS B 1 41 ? -1.675 17.859 9.445 1 97.38 41 HIS B CA 1
ATOM 3611 C C . HIS B 1 41 ? -2.287 18.828 8.445 1 97.38 41 HIS B C 1
ATOM 3613 O O . HIS B 1 41 ? -2.725 19.922 8.812 1 97.38 41 HIS B O 1
ATOM 3619 N N . LEU B 1 42 ? -2.246 18.484 7.188 1 98.25 42 LEU B N 1
ATOM 3620 C CA . LEU B 1 42 ? -2.951 19.156 6.102 1 98.25 42 LEU B CA 1
ATOM 3621 C C . LEU B 1 42 ? -3.373 18.156 5.027 1 98.25 42 LEU B C 1
ATOM 3623 O O . LEU B 1 42 ? -2.732 17.109 4.855 1 98.25 42 LEU B O 1
ATOM 3627 N N . VAL B 1 43 ? -4.434 18.422 4.402 1 98.31 43 VAL B N 1
ATOM 3628 C CA . VAL B 1 43 ? -4.809 17.703 3.189 1 98.31 43 VAL B CA 1
ATOM 3629 C C . VAL B 1 43 ? -4.699 18.625 1.985 1 98.31 43 VAL B C 1
ATOM 3631 O O . VAL B 1 43 ? -5.219 19.75 2.01 1 98.31 43 VAL B O 1
ATOM 3634 N N . LEU B 1 44 ? -4 18.234 0.989 1 98.56 44 LEU B N 1
ATOM 3635 C CA . LEU B 1 44 ? -3.863 18.969 -0.266 1 98.56 44 LEU B CA 1
ATOM 3636 C C . LEU B 1 44 ? -4.719 18.344 -1.359 1 98.56 44 LEU B C 1
ATOM 3638 O O . LEU B 1 44 ? -4.598 17.141 -1.635 1 98.56 44 LEU B O 1
ATOM 3642 N N . PHE B 1 45 ? -5.578 19.125 -2.004 1 97.69 45 PHE B N 1
ATOM 3643 C CA . PHE B 1 45 ? -6.504 18.594 -2.998 1 97.69 45 PHE B CA 1
ATOM 3644 C C . PHE B 1 45 ? -6.07 18.984 -4.406 1 97.69 45 PHE B C 1
ATOM 3646 O O . PHE B 1 45 ? -5.773 20.141 -4.668 1 97.69 45 PHE B O 1
ATOM 3653 N N . TYR B 1 46 ? -6.055 18.016 -5.281 1 95.75 46 TYR B N 1
ATOM 3654 C CA . TYR B 1 46 ? -5.672 18.188 -6.68 1 95.75 46 TYR B CA 1
ATOM 3655 C C . TYR B 1 46 ? -6.785 17.719 -7.605 1 95.75 46 TYR B C 1
ATOM 3657 O O . TYR B 1 46 ? -7.207 16.547 -7.547 1 95.75 46 TYR B O 1
ATOM 3665 N N . PRO B 1 47 ? -7.273 18.578 -8.414 1 92 47 PRO B N 1
ATOM 3666 C CA . PRO B 1 47 ? -8.32 18.172 -9.359 1 92 47 PRO B CA 1
ATOM 3667 C C . PRO B 1 47 ? -7.781 17.312 -10.5 1 92 47 PRO B C 1
ATOM 3669 O O . PRO B 1 47 ? -6.57 17.281 -10.727 1 92 47 PRO B O 1
ATOM 3672 N N . THR B 1 48 ? -8.812 16.594 -11.078 1 82.62 48 THR B N 1
ATOM 3673 C CA . THR B 1 48 ? -8.43 15.867 -12.289 1 82.62 48 THR B CA 1
ATOM 3674 C C . THR B 1 48 ? -8.086 16.828 -13.414 1 82.62 48 THR B C 1
ATOM 3676 O O . THR B 1 48 ? -8.641 17.922 -13.492 1 82.62 48 THR B O 1
ATOM 3679 N N . LYS B 1 49 ? -7.121 16.75 -14.195 1 65.81 49 LYS B N 1
ATOM 3680 C CA . LYS B 1 49 ? -6.789 17.641 -15.297 1 65.81 49 LYS B CA 1
ATOM 3681 C C . LYS B 1 49 ? -7.852 17.578 -16.391 1 65.81 49 LYS B C 1
ATOM 3683 O O . LYS B 1 49 ? -8.25 16.5 -16.812 1 65.81 49 LYS B O 1
ATOM 3688 N N . THR B 1 50 ? -8.953 18.609 -16.406 1 53.47 50 THR B N 1
ATOM 3689 C CA . THR B 1 50 ? -10.016 18.703 -17.406 1 53.47 50 THR B CA 1
ATOM 3690 C C . THR B 1 50 ? -9.445 18.656 -18.812 1 53.47 50 THR B C 1
ATOM 3692 O O . THR B 1 50 ? -10.18 18.453 -19.781 1 53.47 50 THR B O 1
ATOM 3695 N N . ASN B 1 51 ? -8.609 19.734 -19.375 1 43.53 51 ASN B N 1
ATOM 3696 C CA . ASN B 1 51 ? -8.516 19.891 -20.812 1 43.53 51 ASN B CA 1
ATOM 3697 C C . ASN B 1 51 ? -8.414 18.531 -21.531 1 43.53 51 ASN B C 1
ATOM 3699 O O . ASN B 1 51 ? -8.133 17.516 -20.891 1 43.53 51 ASN B O 1
ATOM 3703 N N . VAL B 1 52 ? -7.953 18.797 -23.031 1 40.34 52 VAL B N 1
ATOM 3704 C CA . VAL B 1 52 ? -7.973 17.828 -24.109 1 40.34 52 VAL B CA 1
ATOM 3705 C C . VAL B 1 52 ? -7.652 16.438 -23.578 1 40.34 52 VAL B C 1
ATOM 3707 O O . VAL B 1 52 ? -8.43 15.5 -23.766 1 40.34 52 VAL B O 1
ATOM 3710 N N . GLN B 1 53 ? -6.668 15.883 -24.281 1 41.78 53 GLN B N 1
ATOM 3711 C CA . GLN B 1 53 ? -6.062 14.562 -24.312 1 41.78 53 GLN B CA 1
ATOM 3712 C C . GLN B 1 53 ? -5.723 14.07 -22.906 1 41.78 53 GLN B C 1
ATOM 3714 O O . GLN B 1 53 ? -4.844 13.219 -22.734 1 41.78 53 GLN B O 1
ATOM 3719 N N . THR B 1 54 ? -5.625 14.852 -21.797 1 45.66 54 THR B N 1
ATOM 3720 C CA . THR B 1 54 ? -4.91 14.906 -20.531 1 45.66 54 THR B CA 1
ATOM 3721 C C . THR B 1 54 ? -5.387 13.797 -19.594 1 45.66 54 THR B C 1
ATOM 3723 O O . THR B 1 54 ? -6.59 13.625 -19.391 1 45.66 54 THR B O 1
ATOM 3726 N N . HIS B 1 55 ? -4.512 12.914 -19.156 1 54.06 55 HIS B N 1
ATOM 3727 C CA . HIS B 1 55 ? -4.051 11.664 -18.562 1 54.06 55 HIS B CA 1
ATOM 3728 C C . HIS B 1 55 ? -4.289 11.648 -17.062 1 54.06 55 HIS B C 1
ATOM 3730 O O . HIS B 1 55 ? -3.85 12.555 -16.344 1 54.06 55 HIS B O 1
ATOM 3736 N N . ASN B 1 56 ? -5.547 11.344 -16.484 1 68.12 56 ASN B N 1
ATOM 3737 C CA . ASN B 1 56 ? -5.605 10.82 -15.125 1 68.12 56 ASN B CA 1
ATOM 3738 C C . ASN B 1 56 ? -4.246 10.305 -14.664 1 68.12 56 ASN B C 1
ATOM 3740 O O . ASN B 1 56 ? -3.406 9.93 -15.484 1 68.12 56 ASN B O 1
ATOM 3744 N N . ILE B 1 57 ? -4.039 10.711 -13.414 1 81.31 57 ILE B N 1
ATOM 3745 C CA . ILE B 1 57 ? -2.846 10.117 -12.82 1 81.31 57 ILE B CA 1
ATOM 3746 C C . ILE B 1 57 ? -2.77 8.641 -13.195 1 81.31 57 ILE B C 1
ATOM 3748 O O . ILE B 1 57 ? -3.703 7.875 -12.93 1 81.31 57 ILE B O 1
ATOM 3752 N N . ASN B 1 58 ? -1.797 8.328 -13.984 1 85.5 58 ASN B N 1
ATOM 3753 C CA . ASN B 1 58 ? -1.659 6.93 -14.391 1 85.5 58 ASN B CA 1
ATOM 3754 C C . ASN B 1 58 ? -0.77 6.152 -13.43 1 85.5 58 ASN B C 1
ATOM 3756 O O . ASN B 1 58 ? -0.272 6.707 -12.445 1 85.5 58 ASN B O 1
ATOM 3760 N N . ILE B 1 59 ? -0.556 4.934 -13.688 1 86.12 59 ILE B N 1
ATOM 3761 C CA . ILE B 1 59 ? 0.129 4.023 -12.773 1 86.12 59 ILE B CA 1
ATOM 3762 C C . ILE B 1 59 ? 1.59 4.441 -12.625 1 86.12 59 ILE B C 1
ATOM 3764 O O . ILE B 1 59 ? 2.166 4.336 -11.539 1 86.12 59 ILE B O 1
ATOM 3768 N N . LEU B 1 60 ? 2.207 4.898 -13.719 1 86.75 60 LEU B N 1
ATOM 3769 C CA . LEU B 1 60 ? 3.6 5.332 -13.656 1 86.75 60 LEU B CA 1
ATOM 3770 C C . LEU B 1 60 ? 3.738 6.59 -12.805 1 86.75 60 LEU B C 1
ATOM 3772 O O . LEU B 1 60 ? 4.703 6.73 -12.055 1 86.75 60 LEU B O 1
ATOM 3776 N N . ASP B 1 61 ? 2.76 7.469 -12.953 1 88.75 61 ASP B N 1
ATOM 3777 C CA . ASP B 1 61 ? 2.736 8.664 -12.117 1 88.75 61 ASP B CA 1
ATOM 3778 C C . ASP B 1 61 ? 2.66 8.305 -10.641 1 88.75 61 ASP B C 1
ATOM 3780 O O . ASP B 1 61 ? 3.363 8.891 -9.812 1 88.75 61 ASP B O 1
ATOM 3784 N N . LEU B 1 62 ? 1.815 7.41 -10.359 1 90.12 62 LEU B N 1
ATOM 3785 C CA . LEU B 1 62 ? 1.625 6.996 -8.969 1 90.12 62 LEU B CA 1
ATOM 3786 C C . LEU B 1 62 ? 2.885 6.336 -8.422 1 90.12 62 LEU B C 1
ATOM 3788 O O . LEU B 1 62 ? 3.25 6.551 -7.266 1 90.12 62 LEU B O 1
ATOM 3792 N N . HIS B 1 63 ? 3.52 5.523 -9.203 1 90.19 63 HIS B N 1
ATOM 3793 C CA . HIS B 1 63 ? 4.77 4.895 -8.797 1 90.19 63 HIS B CA 1
ATOM 3794 C C . HIS B 1 63 ? 5.848 5.941 -8.523 1 90.19 63 HIS B C 1
ATOM 3796 O O . HIS B 1 63 ? 6.578 5.844 -7.531 1 90.19 63 HIS B O 1
ATOM 3802 N N . HIS B 1 64 ? 5.922 6.855 -9.422 1 92.12 64 HIS B N 1
ATOM 3803 C CA . HIS B 1 64 ? 6.887 7.934 -9.25 1 92.12 64 HIS B CA 1
ATOM 3804 C C . HIS B 1 64 ? 6.605 8.719 -7.973 1 92.12 64 HIS B C 1
ATOM 3806 O O . HIS B 1 64 ? 7.535 9.109 -7.258 1 92.12 64 HIS B O 1
ATOM 3812 N N . PHE B 1 65 ? 5.387 8.977 -7.801 1 95.62 65 PHE B N 1
ATOM 3813 C CA . PHE B 1 65 ? 4.957 9.68 -6.602 1 95.62 65 PHE B CA 1
ATOM 3814 C C . PHE B 1 65 ? 5.402 8.938 -5.344 1 95.62 65 PHE B C 1
ATOM 3816 O O . PHE B 1 65 ? 6.004 9.539 -4.449 1 95.62 65 PHE B O 1
ATOM 3823 N N . LYS B 1 66 ? 5.152 7.66 -5.25 1 96.12 66 LYS B N 1
ATOM 3824 C CA . LYS B 1 66 ? 5.531 6.855 -4.094 1 96.12 66 LYS B CA 1
ATOM 3825 C C . LYS B 1 66 ? 7.051 6.785 -3.949 1 96.12 66 LYS B C 1
ATOM 3827 O O . LYS B 1 66 ? 7.574 6.855 -2.838 1 96.12 66 LYS B O 1
ATOM 3832 N N . LEU B 1 67 ? 7.758 6.652 -5.043 1 95.88 67 LEU B N 1
ATOM 3833 C CA . LEU B 1 67 ? 9.219 6.625 -5.016 1 95.88 67 LEU B CA 1
ATOM 3834 C C . LEU B 1 67 ? 9.773 7.934 -4.457 1 95.88 67 LEU B C 1
ATOM 3836 O O . LEU B 1 67 ? 10.773 7.93 -3.744 1 95.88 67 LEU B O 1
ATOM 3840 N N . SER B 1 68 ? 9.125 9.016 -4.848 1 97.81 68 SER B N 1
ATOM 3841 C CA . SER B 1 68 ? 9.594 10.312 -4.379 1 97.81 68 SER B CA 1
ATOM 3842 C C . SER B 1 68 ? 9.453 10.438 -2.867 1 97.81 68 SER B C 1
ATOM 3844 O O . SER B 1 68 ? 10.258 11.117 -2.219 1 97.81 68 SER B O 1
ATOM 3846 N N . VAL B 1 69 ? 8.398 9.828 -2.254 1 98.56 69 VAL B N 1
ATOM 3847 C CA . VAL B 1 69 ? 8.281 9.797 -0.8 1 98.56 69 VAL B CA 1
ATOM 3848 C C . VAL B 1 69 ? 9.516 9.133 -0.198 1 98.56 69 VAL B C 1
ATOM 3850 O O . VAL B 1 69 ? 10.133 9.672 0.728 1 98.56 69 VAL B O 1
ATOM 3853 N N . SER B 1 70 ? 9.852 7.984 -0.772 1 98.06 70 SER B N 1
ATOM 3854 C CA . SER B 1 70 ? 11.008 7.219 -0.302 1 98.06 70 SER B CA 1
ATOM 3855 C C . SER B 1 70 ? 12.289 8.039 -0.39 1 98.06 70 SER B C 1
ATOM 3857 O O . SER B 1 70 ? 13.102 8.031 0.536 1 98.06 70 SER B O 1
ATOM 3859 N N . GLN B 1 71 ? 12.453 8.695 -1.451 1 97.81 71 GLN B N 1
ATOM 3860 C CA . GLN B 1 71 ? 13.633 9.523 -1.664 1 97.81 71 GLN B CA 1
ATOM 3861 C C . GLN B 1 71 ? 13.68 10.688 -0.674 1 97.81 71 GLN B C 1
ATOM 3863 O O . GLN B 1 71 ? 14.734 11 -0.128 1 97.81 71 GLN B O 1
ATOM 3868 N N . ALA B 1 72 ? 12.547 11.32 -0.477 1 98.56 72 ALA B N 1
ATOM 3869 C CA . ALA B 1 72 ? 12.492 12.422 0.474 1 98.56 72 ALA B CA 1
ATOM 3870 C C . ALA B 1 72 ? 12.844 11.961 1.883 1 98.56 72 ALA B C 1
ATOM 3872 O O . ALA B 1 72 ? 13.57 12.641 2.605 1 98.56 72 ALA B O 1
ATOM 3873 N N . LEU B 1 73 ? 12.375 10.797 2.248 1 98.56 73 LEU B N 1
ATOM 3874 C CA . LEU B 1 73 ? 12.586 10.258 3.586 1 98.56 73 LEU B CA 1
ATOM 3875 C C . LEU B 1 73 ? 14.07 10 3.842 1 98.56 73 LEU B C 1
ATOM 3877 O O . LEU B 1 73 ? 14.516 10.031 4.988 1 98.56 73 LEU B O 1
ATOM 3881 N N . THR B 1 74 ? 14.82 9.758 2.795 1 97.75 74 THR B N 1
ATOM 3882 C CA . THR B 1 74 ? 16.25 9.555 2.943 1 97.75 74 THR B CA 1
ATOM 3883 C C . THR B 1 74 ? 16.922 10.797 3.533 1 97.75 74 THR B C 1
ATOM 3885 O O . THR B 1 74 ? 17.875 10.695 4.309 1 97.75 74 THR B O 1
ATOM 3888 N N . HIS B 1 75 ? 16.422 11.938 3.148 1 97.62 75 HIS B N 1
ATOM 3889 C CA . HIS B 1 75 ? 16.969 13.195 3.65 1 97.62 75 HIS B CA 1
ATOM 3890 C C . HIS B 1 75 ? 16.359 13.555 5.008 1 97.62 75 HIS B C 1
ATOM 3892 O O . HIS B 1 75 ? 17 14.234 5.812 1 97.62 75 HIS B O 1
ATOM 3898 N N . PHE B 1 76 ? 15.148 13.164 5.23 1 98.44 76 PHE B N 1
ATOM 3899 C CA . PHE B 1 76 ? 14.43 13.445 6.469 1 98.44 76 PHE B CA 1
ATOM 3900 C C . PHE B 1 76 ? 14.289 12.18 7.312 1 98.44 76 PHE B C 1
ATOM 3902 O O . PHE B 1 76 ? 13.18 11.805 7.703 1 98.44 76 PHE B O 1
ATOM 3909 N N . TYR B 1 77 ? 15.422 11.586 7.656 1 97.88 77 TYR B N 1
ATOM 3910 C CA . TYR B 1 77 ? 15.5 10.219 8.172 1 97.88 77 TYR B CA 1
ATOM 3911 C C . TYR B 1 77 ? 14.758 10.094 9.492 1 97.88 77 TYR B C 1
ATOM 3913 O O . TYR B 1 77 ? 14.172 9.047 9.781 1 97.88 77 TYR B O 1
ATOM 3921 N N . PRO B 1 78 ? 14.641 11.117 10.383 1 98.44 78 PRO B N 1
ATOM 3922 C CA . PRO B 1 78 ? 13.875 10.945 11.617 1 98.44 78 PRO B CA 1
ATOM 3923 C C . PRO B 1 78 ? 12.398 10.648 11.359 1 98.44 78 PRO B C 1
ATOM 3925 O O . PRO B 1 78 ? 11.742 9.984 12.172 1 98.44 78 PRO B O 1
ATOM 3928 N N . LEU B 1 79 ? 11.891 11.125 10.219 1 98.69 79 LEU B N 1
ATOM 3929 C CA . LEU B 1 79 ? 10.469 10.953 9.914 1 98.69 79 LEU B CA 1
ATOM 3930 C C . LEU B 1 79 ? 10.148 9.5 9.609 1 98.69 79 LEU B C 1
ATOM 3932 O O . LEU B 1 79 ? 8.984 9.086 9.664 1 98.69 79 LEU B O 1
ATOM 3936 N N . ALA B 1 80 ? 11.125 8.711 9.227 1 98.56 80 ALA B N 1
ATOM 3937 C CA . ALA B 1 80 ? 10.922 7.309 8.875 1 98.56 80 ALA B CA 1
ATOM 3938 C C . ALA B 1 80 ? 11.234 6.395 10.055 1 98.56 80 ALA B C 1
ATOM 3940 O O . ALA B 1 80 ? 11.305 5.172 9.898 1 98.56 80 ALA B O 1
ATOM 3941 N N . GLY B 1 81 ? 11.523 6.977 11.266 1 98.56 81 GLY B N 1
ATOM 3942 C CA . GLY B 1 81 ? 11.852 6.215 12.461 1 98.56 81 GLY B CA 1
ATOM 3943 C C . GLY B 1 81 ? 10.664 5.98 13.367 1 98.56 81 GLY B C 1
ATOM 3944 O O . GLY B 1 81 ? 9.516 5.938 12.906 1 98.56 81 GLY B O 1
ATOM 3945 N N . ARG B 1 82 ? 10.977 5.738 14.656 1 98.75 82 ARG B N 1
ATOM 3946 C CA . ARG B 1 82 ? 10 5.566 15.734 1 98.75 82 ARG B CA 1
ATOM 3947 C C . ARG B 1 82 ? 10.359 6.418 16.938 1 98.75 82 ARG B C 1
ATOM 3949 O O . ARG B 1 82 ? 11.508 6.402 17.406 1 98.75 82 ARG B O 1
ATOM 3956 N N . ILE B 1 83 ? 9.391 7.23 17.328 1 97.31 83 ILE B N 1
ATOM 3957 C CA . ILE B 1 83 ? 9.609 8.062 18.5 1 97.31 83 ILE B CA 1
ATOM 3958 C C . ILE B 1 83 ? 9.664 7.176 19.75 1 97.31 83 ILE B C 1
ATOM 3960 O O . ILE B 1 83 ? 8.805 6.312 19.953 1 97.31 83 ILE B O 1
ATOM 3964 N N . LYS B 1 84 ? 10.641 7.402 20.484 1 95.5 84 LYS B N 1
ATOM 3965 C CA . LYS B 1 84 ? 10.805 6.672 21.734 1 95.5 84 LYS B CA 1
ATOM 3966 C C . LYS B 1 84 ? 10.578 7.586 22.938 1 95.5 84 LYS B C 1
ATOM 3968 O O . LYS B 1 84 ? 11.523 8.219 23.422 1 95.5 84 LYS B O 1
ATOM 3973 N N . GLY B 1 85 ? 9.289 7.504 23.391 1 90.25 85 GLY B N 1
ATOM 3974 C CA . GLY B 1 85 ? 8.953 8.383 24.484 1 90.25 85 GLY B CA 1
ATOM 3975 C C . GLY B 1 85 ? 9.141 9.852 24.172 1 90.25 85 GLY B C 1
ATOM 3976 O O . GLY B 1 85 ? 8.664 10.328 23.141 1 90.25 85 GLY B O 1
ATOM 3977 N N . ASN B 1 86 ? 9.68 10.617 25.172 1 91.31 86 ASN B N 1
ATOM 3978 C CA . ASN B 1 86 ? 9.961 12.039 25.016 1 91.31 86 ASN B CA 1
ATOM 3979 C C . ASN B 1 86 ? 11.461 12.312 24.969 1 91.31 86 ASN B C 1
ATOM 3981 O O . ASN B 1 86 ? 11.93 13.336 25.469 1 91.31 86 ASN B O 1
ATOM 3985 N N . SER B 1 87 ? 12.141 11.398 24.344 1 92.44 87 SER B N 1
ATOM 3986 C CA . SER B 1 87 ? 13.594 11.477 24.453 1 92.44 87 SER B CA 1
ATOM 3987 C C . SER B 1 87 ? 14.25 11.562 23.078 1 92.44 87 SER B C 1
ATOM 3989 O O . SER B 1 87 ? 15.055 12.461 22.828 1 92.44 87 SER B O 1
ATOM 3991 N N . PHE B 1 88 ? 13.984 10.547 22.25 1 95.75 88 PHE B N 1
ATOM 3992 C CA . PHE B 1 88 ? 14.656 10.531 20.969 1 95.75 88 PHE B CA 1
ATOM 3993 C C . PHE B 1 88 ? 13.82 9.789 19.922 1 95.75 88 PHE B C 1
ATOM 3995 O O . PHE B 1 88 ? 12.773 9.219 20.266 1 95.75 88 PHE B O 1
ATOM 4002 N N . VAL B 1 89 ? 14.188 9.914 18.703 1 97.56 89 VAL B N 1
ATOM 4003 C CA . VAL B 1 89 ? 13.633 9.117 17.609 1 97.56 89 VAL B CA 1
ATOM 4004 C C . VAL B 1 89 ? 14.641 8.047 17.188 1 97.56 89 VAL B C 1
ATOM 4006 O O . VAL B 1 89 ? 15.812 8.344 16.938 1 97.56 89 VAL B O 1
ATOM 4009 N N . ASP B 1 90 ? 14.203 6.816 17.266 1 98.56 90 ASP B N 1
ATOM 4010 C CA . ASP B 1 90 ? 14.984 5.727 16.672 1 98.56 90 ASP B CA 1
ATOM 4011 C C . ASP B 1 90 ? 14.836 5.699 15.156 1 98.56 90 ASP B C 1
ATOM 4013 O O . ASP B 1 90 ? 13.844 5.199 14.633 1 98.56 90 ASP B O 1
ATOM 4017 N N . CYS B 1 91 ? 15.852 6.234 14.5 1 98.56 91 CYS B N 1
ATOM 4018 C CA . CYS B 1 91 ? 15.82 6.285 13.047 1 98.56 91 CYS B CA 1
ATOM 4019 C C . CYS B 1 91 ? 16.172 4.926 12.445 1 98.56 91 CYS B C 1
ATOM 4021 O O . CYS B 1 91 ? 17.188 4.781 11.773 1 98.56 91 CYS B O 1
ATOM 4023 N N . ASN B 1 92 ? 15.305 4.004 12.547 1 98 92 ASN B N 1
ATOM 4024 C CA . ASN B 1 92 ? 15.516 2.602 12.211 1 98 92 ASN B CA 1
ATOM 4025 C C . ASN B 1 92 ? 15.016 2.275 10.812 1 98 92 ASN B C 1
ATOM 4027 O O . ASN B 1 92 ? 14.984 1.108 10.414 1 98 92 ASN B O 1
ATOM 4031 N N . ASP B 1 93 ? 14.531 3.217 10.07 1 97.75 93 ASP B N 1
ATOM 4032 C CA . ASP B 1 93 ? 14.125 3.1 8.672 1 97.75 93 ASP B CA 1
ATOM 4033 C C . ASP B 1 93 ? 12.945 2.141 8.516 1 97.75 93 ASP B C 1
ATOM 4035 O O . ASP B 1 93 ? 12.828 1.458 7.496 1 97.75 93 ASP B O 1
ATOM 4039 N N . GLU B 1 94 ? 12.133 1.991 9.562 1 97.44 94 GLU B N 1
ATOM 4040 C CA . GLU B 1 94 ? 10.945 1.148 9.453 1 97.44 94 GLU B CA 1
ATOM 4041 C C . GLU B 1 94 ? 9.914 1.764 8.516 1 97.44 94 GLU B C 1
ATOM 4043 O O . GLU B 1 94 ? 8.984 1.087 8.078 1 97.44 94 GLU B O 1
ATOM 4048 N N . GLY B 1 95 ? 10.109 3.035 8.18 1 98 95 GLY B N 1
ATOM 4049 C CA . GLY B 1 95 ? 9.281 3.668 7.168 1 98 95 GLY B CA 1
ATOM 4050 C C . GLY B 1 95 ? 8.047 4.34 7.742 1 98 95 GLY B C 1
ATOM 4051 O O . GLY B 1 95 ? 7.949 4.539 8.953 1 98 95 GLY B O 1
ATOM 4052 N N . ILE B 1 96 ? 7.199 4.824 6.895 1 98.75 96 ILE B N 1
ATOM 4053 C CA . ILE B 1 96 ? 6 5.547 7.301 1 98.75 96 ILE B CA 1
ATOM 4054 C C . ILE B 1 96 ? 4.762 4.832 6.762 1 98.75 96 ILE B C 1
ATOM 4056 O O . ILE B 1 96 ? 4.797 4.238 5.684 1 98.75 96 ILE B O 1
ATOM 4060 N N . PRO B 1 97 ? 3.652 4.898 7.508 1 98.5 97 PRO B N 1
ATOM 4061 C CA . PRO B 1 97 ? 2.387 4.43 6.941 1 98.5 97 PRO B CA 1
ATOM 4062 C C . PRO B 1 97 ? 1.975 5.207 5.691 1 98.5 97 PRO B C 1
ATOM 4064 O O . PRO B 1 97 ? 2.104 6.434 5.656 1 98.5 97 PRO B O 1
ATOM 4067 N N . PHE B 1 98 ? 1.612 4.535 4.695 1 98.38 98 PHE B N 1
ATOM 4068 C CA . PHE B 1 98 ? 1.063 5.074 3.459 1 98.38 98 PHE B CA 1
ATOM 4069 C C . PHE B 1 98 ? -0.238 4.371 3.092 1 98.38 98 PHE B C 1
ATOM 4071 O O . PHE B 1 98 ? -0.221 3.295 2.492 1 98.38 98 PHE B O 1
ATOM 4078 N N . ASN B 1 99 ? -1.362 4.98 3.354 1 98.12 99 ASN B N 1
ATOM 4079 C CA . ASN B 1 99 ? -2.668 4.383 3.09 1 98.12 99 ASN B CA 1
ATOM 4080 C C . ASN B 1 99 ? -3.256 4.883 1.773 1 98.12 99 ASN B C 1
ATOM 4082 O O . ASN B 1 99 ? -3.012 6.023 1.373 1 98.12 99 ASN B O 1
ATOM 4086 N N . GLU B 1 100 ? -3.951 4.043 1.138 1 97 100 GLU B N 1
ATOM 4087 C CA . GLU B 1 100 ? -4.758 4.414 -0.023 1 97 100 GLU B CA 1
ATOM 4088 C C . GLU B 1 100 ? -6.246 4.27 0.27 1 97 100 GLU B C 1
ATOM 4090 O O . GLU B 1 100 ? -6.703 3.201 0.685 1 97 100 GLU B O 1
ATOM 4095 N N . ALA B 1 101 ? -6.988 5.352 0.039 1 97.5 101 ALA B N 1
ATOM 4096 C CA . ALA B 1 101 ? -8.414 5.355 0.361 1 97.5 101 ALA B CA 1
ATOM 4097 C C . ALA B 1 101 ? -9.242 5.859 -0.819 1 97.5 101 ALA B C 1
ATOM 4099 O O . ALA B 1 101 ? -8.742 6.629 -1.648 1 97.5 101 ALA B O 1
ATOM 4100 N N . GLN B 1 102 ? -10.438 5.43 -0.88 1 95.62 102 GLN B N 1
ATOM 4101 C CA . GLN B 1 102 ? -11.438 5.93 -1.818 1 95.62 102 GLN B CA 1
ATOM 4102 C C . GLN B 1 102 ? -12.477 6.793 -1.107 1 95.62 102 GLN B C 1
ATOM 4104 O O . GLN B 1 102 ? -12.984 6.422 -0.048 1 95.62 102 GLN B O 1
ATOM 4109 N N . VAL B 1 103 ? -12.648 7.941 -1.62 1 96.88 103 VAL B N 1
ATOM 4110 C CA . VAL B 1 103 ? -13.7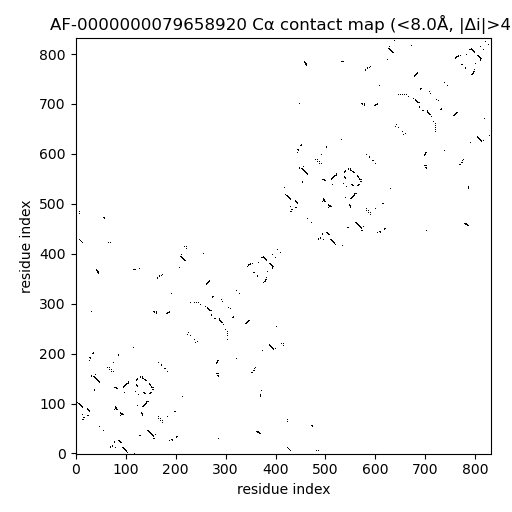03 8.82 -1.142 1 96.88 103 VAL B CA 1
ATOM 4111 C C . VAL B 1 103 ? -14.898 8.766 -2.094 1 96.88 103 VAL B C 1
ATOM 4113 O O . VAL B 1 103 ? -14.789 9.141 -3.262 1 96.88 103 VAL B O 1
ATOM 4116 N N . LYS B 1 104 ? -16.047 8.375 -1.637 1 95.69 104 LYS B N 1
ATOM 4117 C CA . LYS B 1 104 ? -17.203 8.102 -2.486 1 95.69 104 LYS B CA 1
ATOM 4118 C C . LYS B 1 104 ? -17.969 9.383 -2.797 1 95.69 104 LYS B C 1
ATOM 4120 O O . LYS B 1 104 ? -19.156 9.5 -2.461 1 95.69 104 LYS B O 1
ATOM 4125 N N . CYS B 1 105 ? -17.406 10.281 -3.443 1 96.25 105 CYS B N 1
ATOM 4126 C CA . CYS B 1 105 ? -17.984 11.516 -3.961 1 96.25 105 CYS B CA 1
ATOM 4127 C C . CYS B 1 105 ? -17.047 12.203 -4.934 1 96.25 105 CYS B C 1
ATOM 4129 O O . CYS B 1 105 ? -15.906 11.758 -5.121 1 96.25 105 CYS B O 1
ATOM 4131 N N . ARG B 1 106 ? -17.547 13.141 -5.648 1 94.62 106 ARG B N 1
ATOM 4132 C CA . ARG B 1 106 ? -16.688 13.961 -6.5 1 94.62 106 ARG B CA 1
ATOM 4133 C C . ARG B 1 106 ? -15.93 15 -5.676 1 94.62 106 ARG B C 1
ATOM 4135 O O . ARG B 1 106 ? -16.438 15.484 -4.66 1 94.62 106 ARG B O 1
ATOM 4142 N N . LEU B 1 107 ? -14.719 15.336 -6.062 1 95.69 107 LEU B N 1
ATOM 4143 C CA . LEU B 1 107 ? -13.922 16.344 -5.355 1 95.69 107 LEU B CA 1
ATOM 4144 C C . LEU B 1 107 ? -14.656 17.672 -5.285 1 95.69 107 LEU B C 1
ATOM 4146 O O . LEU B 1 107 ? -14.609 18.359 -4.262 1 95.69 107 LEU B O 1
ATOM 4150 N N . SER B 1 108 ? -15.352 18.031 -6.355 1 95.12 108 SER B N 1
ATOM 4151 C CA . SER B 1 108 ? -16.078 19.281 -6.41 1 95.12 108 SER B CA 1
ATOM 4152 C C . SER B 1 108 ? -17.141 19.359 -5.312 1 95.12 108 SER B C 1
ATOM 4154 O O . SER B 1 108 ? -17.406 20.438 -4.777 1 95.12 108 SER B O 1
ATOM 4156 N N . ASP B 1 109 ? -17.703 18.188 -5.004 1 95.19 109 ASP B N 1
ATOM 4157 C CA . ASP B 1 109 ? -18.703 18.141 -3.943 1 95.19 109 ASP B CA 1
ATOM 4158 C C . ASP B 1 109 ? -18.094 18.516 -2.594 1 95.19 109 ASP B C 1
ATOM 4160 O O . ASP B 1 109 ? -18.703 19.25 -1.816 1 95.19 109 ASP B O 1
ATOM 4164 N N . LEU B 1 110 ? -16.969 18 -2.32 1 95.5 110 LEU B N 1
ATOM 4165 C CA . LEU B 1 110 ? -16.281 18.312 -1.074 1 95.5 110 LEU B CA 1
ATOM 4166 C C . LEU B 1 110 ? -15.875 19.781 -1.03 1 95.5 110 LEU B C 1
ATOM 4168 O O . LEU B 1 110 ? -16.031 20.438 -0.005 1 95.5 110 LEU B O 1
ATOM 4172 N N . LEU B 1 111 ? -15.352 20.281 -2.168 1 94.69 111 LEU B N 1
ATOM 4173 C CA . LEU B 1 111 ? -14.859 21.641 -2.221 1 94.69 111 LEU B CA 1
ATOM 4174 C C . LEU B 1 111 ? -15.992 22.641 -2.043 1 94.69 111 LEU B C 1
ATOM 4176 O O . LEU B 1 111 ? -15.797 23.734 -1.49 1 94.69 111 LEU B O 1
ATOM 4180 N N . HIS B 1 112 ? -17.141 22.297 -2.453 1 92.75 112 HIS B N 1
ATOM 4181 C CA . HIS B 1 112 ? -18.297 23.188 -2.398 1 92.75 112 HIS B CA 1
ATOM 4182 C C . HIS B 1 112 ? -18.812 23.328 -0.97 1 92.75 112 HIS B C 1
ATOM 4184 O O . HIS B 1 112 ? -19.234 24.422 -0.565 1 92.75 112 HIS B O 1
ATOM 4190 N N . ASP B 1 113 ? -18.797 22.281 -0.258 1 90.5 113 ASP B N 1
ATOM 4191 C CA . ASP B 1 113 ? -19.344 22.328 1.097 1 90.5 113 ASP B CA 1
ATOM 4192 C C . ASP B 1 113 ? -18.531 21.453 2.043 1 90.5 113 ASP B C 1
ATOM 4194 O O . ASP B 1 113 ? -19.031 20.453 2.555 1 90.5 113 ASP B O 1
ATOM 4198 N N . PRO B 1 114 ? -17.406 21.922 2.311 1 92.38 114 PRO B N 1
ATOM 4199 C CA . PRO B 1 114 ? -16.594 21.109 3.229 1 92.38 114 PRO B CA 1
ATOM 4200 C C . PRO B 1 114 ? -17.109 21.156 4.664 1 92.38 114 PRO B C 1
ATOM 4202 O O . PRO B 1 114 ? -17.453 22.219 5.168 1 92.38 114 PRO B O 1
ATOM 4205 N N . VAL B 1 115 ? -17.266 20.078 5.27 1 92.38 115 VAL B N 1
ATOM 4206 C CA . VAL B 1 115 ? -17.609 19.938 6.68 1 92.38 115 VAL B CA 1
ATOM 4207 C C . VAL B 1 115 ? -16.359 19.562 7.484 1 92.38 115 VAL B C 1
ATOM 4209 O O . VAL B 1 115 ? -15.836 18.469 7.359 1 92.38 115 VAL B O 1
ATOM 4212 N N . PRO B 1 116 ? -15.914 20.438 8.367 1 91.75 116 PRO B N 1
ATOM 4213 C CA . PRO B 1 116 ? -14.633 20.25 9.047 1 91.75 116 PRO B CA 1
ATOM 4214 C C . PRO B 1 116 ? -14.539 18.891 9.758 1 91.75 116 PRO B C 1
ATOM 4216 O O . PRO B 1 116 ? -13.523 18.203 9.648 1 91.75 116 PRO B O 1
ATOM 4219 N N . ASP B 1 117 ? -15.555 18.422 10.359 1 88.25 117 ASP B N 1
ATOM 4220 C CA . ASP B 1 117 ? -15.539 17.188 11.125 1 88.25 117 ASP B CA 1
ATOM 4221 C C . ASP B 1 117 ? -15.352 15.969 10.219 1 88.25 117 ASP B C 1
ATOM 4223 O O . ASP B 1 117 ? -14.844 14.938 10.648 1 88.25 117 ASP B O 1
ATOM 4227 N N . GLU B 1 118 ? -15.797 16.094 9.008 1 94.81 118 GLU B N 1
ATOM 4228 C CA . GLU B 1 118 ? -15.711 14.992 8.062 1 94.81 118 GLU B CA 1
ATOM 4229 C C . GLU B 1 118 ? -14.305 14.859 7.484 1 94.81 118 GLU B C 1
ATOM 4231 O O . GLU B 1 118 ? -13.914 13.789 7.023 1 94.81 118 GLU B O 1
ATOM 4236 N N . LEU B 1 119 ? -13.539 15.914 7.617 1 96.69 119 LEU B N 1
ATOM 4237 C CA . LEU B 1 119 ? -12.227 15.938 6.98 1 96.69 119 LEU B CA 1
ATOM 4238 C C . LEU B 1 119 ? -11.242 15.047 7.73 1 96.69 119 LEU B C 1
ATOM 4240 O O . LEU B 1 119 ? -10.227 14.617 7.164 1 96.69 119 LEU B O 1
ATOM 4244 N N . ASN B 1 120 ? -11.516 14.734 9.016 1 96.31 120 ASN B N 1
ATOM 4245 C CA . ASN B 1 120 ? -10.656 13.875 9.82 1 96.31 120 ASN B CA 1
ATOM 4246 C C . ASN B 1 120 ? -10.562 12.469 9.234 1 96.31 120 ASN B C 1
ATOM 4248 O O . ASN B 1 120 ? -9.562 11.773 9.438 1 96.31 120 ASN B O 1
ATOM 4252 N N . LYS B 1 121 ? -11.555 12.086 8.43 1 97.12 121 LYS B N 1
ATOM 4253 C CA . LYS B 1 121 ? -11.602 10.75 7.84 1 97.12 121 LYS B CA 1
ATOM 4254 C C . LYS B 1 121 ? -10.555 10.602 6.738 1 97.12 121 LYS B C 1
ATOM 4256 O O . LYS B 1 121 ? -10.266 9.484 6.301 1 97.12 121 LYS B O 1
ATOM 4261 N N . LEU B 1 122 ? -10 11.68 6.305 1 98.19 122 LEU B N 1
ATOM 4262 C CA . LEU B 1 122 ? -9.086 11.664 5.168 1 98.19 122 LEU B CA 1
ATOM 4263 C C . LEU B 1 122 ? -7.656 11.383 5.625 1 98.19 122 LEU B C 1
ATOM 4265 O O . LEU B 1 122 ? -6.754 11.219 4.801 1 98.19 122 LEU B O 1
ATOM 4269 N N . TYR B 1 123 ? -7.422 11.352 6.953 1 97.94 123 TYR B N 1
ATOM 4270 C CA . TYR B 1 123 ? -6.074 11.18 7.484 1 97.94 123 TYR B CA 1
ATOM 4271 C C . TYR B 1 123 ? -5.801 9.727 7.828 1 97.94 123 TYR B C 1
ATOM 4273 O O . TYR B 1 123 ? -6.734 8.945 8.055 1 97.94 123 TYR B O 1
ATOM 4281 N N . PRO B 1 124 ? -4.516 9.281 7.867 1 96.44 124 PRO B N 1
ATOM 4282 C CA . PRO B 1 124 ? -4.176 7.879 8.094 1 96.44 124 PRO B CA 1
ATOM 4283 C C . PRO B 1 124 ? -4.344 7.461 9.555 1 96.44 124 PRO B C 1
ATOM 4285 O O . PRO B 1 124 ? -4.41 6.266 9.859 1 96.44 124 PRO B O 1
ATOM 4288 N N . PHE B 1 125 ? -4.375 8.492 10.484 1 92.12 125 PHE B N 1
ATOM 4289 C CA . PHE B 1 125 ? -4.453 8.219 11.914 1 92.12 125 PHE B CA 1
ATOM 4290 C C . PHE B 1 125 ? -5.195 9.328 12.641 1 92.12 125 PHE B C 1
ATOM 4292 O O . PHE B 1 125 ? -5.391 10.414 12.086 1 92.12 125 PHE B O 1
ATOM 4299 N N . PRO B 1 126 ? -5.57 8.875 13.945 1 92.12 126 PRO B N 1
ATOM 4300 C CA . PRO B 1 126 ? -6.055 9.969 14.789 1 92.12 126 PRO B CA 1
ATOM 4301 C C . PRO B 1 126 ? -5.008 11.07 14.992 1 92.12 126 PRO B C 1
ATOM 4303 O O . PRO B 1 126 ? -3.842 10.773 15.258 1 92.12 126 PRO B O 1
ATOM 4306 N N . LEU B 1 127 ? -5.406 12.258 14.898 1 93.69 127 LEU B N 1
ATOM 4307 C CA . LEU B 1 127 ? -4.484 13.391 14.859 1 93.69 127 LEU B CA 1
ATOM 4308 C C . LEU B 1 127 ? -3.9 13.664 16.25 1 93.69 127 LEU B C 1
ATOM 4310 O O . LEU B 1 127 ? -2.889 14.359 16.375 1 93.69 127 LEU B O 1
ATOM 4314 N N . ASP B 1 128 ? -4.492 13.148 17.344 1 91.25 128 ASP B N 1
ATOM 4315 C CA . ASP B 1 128 ? -4.035 13.438 18.703 1 91.25 128 ASP B CA 1
ATOM 4316 C C . ASP B 1 128 ? -3.174 12.297 19.234 1 91.25 128 ASP B C 1
ATOM 4318 O O . ASP B 1 128 ? -2.871 12.258 20.438 1 91.25 128 ASP B O 1
ATOM 4322 N N . ASP B 1 129 ? -2.816 11.414 18.359 1 89.5 129 ASP B N 1
ATOM 4323 C CA . ASP B 1 129 ? -1.993 10.281 18.781 1 89.5 129 ASP B CA 1
ATOM 4324 C C . ASP B 1 129 ? -0.723 10.18 17.938 1 89.5 129 ASP B C 1
ATOM 4326 O O . ASP B 1 129 ? -0.615 9.312 17.062 1 89.5 129 ASP B O 1
ATOM 4330 N N . ALA B 1 130 ? 0.216 10.953 18.328 1 92.62 130 ALA B N 1
ATOM 4331 C CA . ALA B 1 130 ? 1.485 10.969 17.594 1 92.62 130 ALA B CA 1
ATOM 4332 C C . ALA B 1 130 ? 2.635 10.523 18.5 1 92.62 130 ALA B C 1
ATOM 4334 O O . ALA B 1 130 ? 3.703 11.133 18.5 1 92.62 130 ALA B O 1
ATOM 4335 N N . LYS B 1 131 ? 2.473 9.445 19.234 1 91.44 131 LYS B N 1
ATOM 4336 C CA . LYS B 1 131 ? 3.445 9.055 20.25 1 91.44 131 LYS B CA 1
ATOM 4337 C C . LYS B 1 131 ? 4.551 8.188 19.656 1 91.44 131 LYS B C 1
ATOM 4339 O O . LYS B 1 131 ? 5.676 8.18 20.156 1 91.44 131 LYS B O 1
ATOM 4344 N N . VAL B 1 132 ? 4.223 7.543 18.562 1 96.06 132 VAL B N 1
ATOM 4345 C CA . VAL B 1 132 ? 5.168 6.535 18.094 1 96.06 132 VAL B CA 1
ATOM 4346 C C . VAL B 1 132 ? 5.574 6.836 16.656 1 96.06 132 VAL B C 1
ATOM 4348 O O . VAL B 1 132 ? 6.766 6.855 16.328 1 96.06 132 VAL B O 1
ATOM 4351 N N . LEU B 1 133 ? 4.605 7.094 15.781 1 97.81 133 LEU B N 1
ATOM 4352 C CA . LEU B 1 133 ? 4.855 7.297 14.359 1 97.81 133 LEU B CA 1
ATOM 4353 C C . LEU B 1 133 ? 5.102 8.773 14.055 1 97.81 133 LEU B C 1
ATOM 4355 O O . LEU B 1 133 ? 4.223 9.609 14.281 1 97.81 133 LEU B O 1
ATOM 4359 N N . PRO B 1 134 ? 6.223 9.117 13.484 1 98.12 134 PRO B N 1
ATOM 4360 C CA . PRO B 1 134 ? 6.516 10.523 13.227 1 98.12 134 PRO B CA 1
ATOM 4361 C C . PRO B 1 134 ? 5.723 11.086 12.047 1 98.12 134 PRO B C 1
ATOM 4363 O O . PRO B 1 134 ? 5.469 12.297 11.992 1 98.12 134 PRO B O 1
ATOM 4366 N N . MET B 1 135 ? 5.379 10.188 11.148 1 98.5 135 MET B N 1
ATOM 4367 C CA . MET B 1 135 ? 4.785 10.688 9.914 1 98.5 135 MET B CA 1
ATOM 4368 C C . MET B 1 135 ? 3.891 9.633 9.273 1 98.5 135 MET B C 1
ATOM 4370 O O . MET B 1 135 ? 4.09 8.43 9.484 1 98.5 135 MET B O 1
ATOM 4374 N N . GLY B 1 136 ? 2.949 10.094 8.539 1 98.56 136 GLY B N 1
ATOM 4375 C CA . GLY B 1 136 ? 2.105 9.234 7.723 1 98.56 136 GLY B CA 1
ATOM 4376 C C . GLY B 1 136 ? 1.396 9.984 6.609 1 98.56 136 GLY B C 1
ATOM 4377 O O . GLY B 1 136 ? 1.237 11.203 6.676 1 98.56 136 GLY B O 1
ATOM 4378 N N . ILE B 1 137 ? 1.031 9.219 5.566 1 98.81 137 ILE B N 1
ATOM 4379 C CA . ILE B 1 137 ? 0.348 9.789 4.406 1 98.81 137 ILE B CA 1
ATOM 4380 C C . ILE B 1 137 ? -0.869 8.93 4.059 1 98.81 137 ILE B C 1
ATOM 4382 O O . ILE B 1 137 ? -0.815 7.703 4.133 1 98.81 137 ILE B O 1
ATOM 4386 N N . GLN B 1 138 ? -1.938 9.516 3.789 1 98.62 138 GLN B N 1
ATOM 4387 C CA . GLN B 1 138 ? -3.061 8.844 3.146 1 98.62 138 GLN B CA 1
ATOM 4388 C C . GLN B 1 138 ? -3.391 9.477 1.801 1 98.62 138 GLN B C 1
ATOM 4390 O O . GLN B 1 138 ? -3.588 10.695 1.716 1 98.62 138 GLN B O 1
ATOM 4395 N N . LEU B 1 139 ? -3.324 8.711 0.772 1 97.88 139 LEU B N 1
ATOM 4396 C CA . LEU B 1 139 ? -3.752 9.117 -0.561 1 97.88 139 LEU B CA 1
ATOM 4397 C C . LEU B 1 139 ? -5.242 8.859 -0.758 1 97.88 139 LEU B C 1
ATOM 4399 O O . LEU B 1 139 ? -5.672 7.703 -0.81 1 97.88 139 LEU B O 1
ATOM 4403 N N . ASN B 1 140 ? -6.082 9.93 -0.885 1 97.75 140 ASN B N 1
ATOM 4404 C CA . ASN B 1 140 ? -7.527 9.836 -1.073 1 97.75 140 ASN B CA 1
ATOM 4405 C C . ASN B 1 140 ? -7.918 10.055 -2.533 1 97.75 140 ASN B C 1
ATOM 4407 O O . ASN B 1 140 ? -7.633 11.109 -3.107 1 97.75 140 ASN B O 1
ATOM 4411 N N . THR B 1 141 ? -8.5 9.117 -3.092 1 95.56 141 THR B N 1
ATOM 4412 C CA . THR B 1 141 ? -8.945 9.227 -4.477 1 95.56 141 THR B CA 1
ATOM 4413 C C . THR B 1 141 ? -10.461 9.414 -4.543 1 95.56 141 THR B C 1
ATOM 4415 O O . THR B 1 141 ? -11.211 8.633 -3.955 1 95.56 141 THR B O 1
ATOM 4418 N N . PHE B 1 142 ? -10.867 10.414 -5.246 1 95.69 142 PHE B N 1
ATOM 4419 C CA . PHE B 1 142 ? -12.289 10.727 -5.406 1 95.69 142 PHE B CA 1
ATOM 4420 C C . PHE B 1 142 ? -12.859 10.031 -6.633 1 95.69 142 PHE B C 1
ATOM 4422 O O . PHE B 1 142 ? -12.109 9.57 -7.5 1 95.69 142 PHE B O 1
ATOM 4429 N N . ASP B 1 143 ? -14.141 9.961 -6.75 1 93.19 143 ASP B N 1
ATOM 4430 C CA . ASP B 1 143 ? -14.82 9.258 -7.832 1 93.19 143 ASP B CA 1
ATOM 4431 C C . ASP B 1 143 ? -14.492 9.883 -9.188 1 93.19 143 ASP B C 1
ATOM 4433 O O . ASP B 1 143 ? -14.508 9.203 -10.211 1 93.19 143 ASP B O 1
ATOM 4437 N N . CYS B 1 144 ? -14.164 11.102 -9.234 1 92.06 144 CYS B N 1
ATOM 4438 C CA . CYS B 1 144 ? -13.898 11.82 -10.477 1 92.06 144 CYS B CA 1
ATOM 4439 C C . CYS B 1 144 ? -12.438 11.68 -10.883 1 92.06 144 CYS B C 1
ATOM 4441 O O . CYS B 1 144 ? -12.031 12.195 -11.93 1 92.06 144 CYS B O 1
ATOM 4443 N N . GLY B 1 145 ? -11.641 11.086 -10 1 90.81 145 GLY B N 1
ATOM 4444 C CA . GLY B 1 145 ? -10.219 10.953 -10.289 1 90.81 145 GLY B CA 1
ATOM 4445 C C . GLY B 1 145 ? -9.367 12 -9.602 1 90.81 145 GLY B C 1
ATOM 4446 O O . GLY B 1 145 ? -8.141 11.922 -9.617 1 90.81 145 GLY B O 1
ATOM 4447 N N . GLY B 1 146 ? -10.031 13.023 -8.969 1 93.81 146 GLY B N 1
ATOM 4448 C CA . GLY B 1 146 ? -9.289 13.953 -8.125 1 93.81 146 GLY B CA 1
ATOM 4449 C C . GLY B 1 146 ? -8.648 13.281 -6.922 1 93.81 146 GLY B C 1
ATOM 4450 O O . GLY B 1 146 ? -9.055 12.188 -6.527 1 93.81 146 GLY B O 1
ATOM 4451 N N . ILE B 1 147 ? -7.629 13.93 -6.359 1 95 147 ILE B N 1
ATOM 4452 C CA . ILE B 1 147 ? -6.934 13.289 -5.25 1 95 147 ILE B CA 1
ATOM 4453 C C . ILE B 1 147 ? -6.793 14.273 -4.09 1 95 147 ILE B C 1
ATOM 4455 O O . ILE B 1 147 ? -6.777 15.484 -4.301 1 95 147 ILE B O 1
ATOM 4459 N N . GLY B 1 148 ? -6.848 13.766 -2.922 1 97.38 148 GLY B N 1
ATOM 4460 C CA . GLY B 1 148 ? -6.465 14.438 -1.689 1 97.38 148 GLY B CA 1
ATOM 4461 C C . GLY B 1 148 ? -5.297 13.766 -0.989 1 97.38 148 GLY B C 1
ATOM 4462 O O . GLY B 1 148 ? -5.363 12.586 -0.645 1 97.38 148 GLY B O 1
ATOM 4463 N N . ILE B 1 149 ? -4.191 14.477 -0.805 1 98.38 149 ILE B N 1
ATOM 4464 C CA . ILE B 1 149 ? -3.025 13.969 -0.099 1 98.38 149 ILE B CA 1
ATOM 4465 C C . ILE B 1 149 ? -3.027 14.469 1.341 1 98.38 149 ILE B C 1
ATOM 4467 O O . ILE B 1 149 ? -2.834 15.664 1.586 1 98.38 149 ILE B O 1
ATOM 4471 N N . ALA B 1 150 ? -3.266 13.617 2.24 1 98.75 150 ALA B N 1
ATOM 4472 C CA . ALA B 1 150 ? -3.207 13.969 3.656 1 98.75 150 ALA B CA 1
ATOM 4473 C C . ALA B 1 150 ? -1.834 13.648 4.242 1 98.75 150 ALA B C 1
ATOM 4475 O O . ALA B 1 150 ? -1.391 12.5 4.215 1 98.75 150 ALA B O 1
ATOM 4476 N N . LEU B 1 151 ? -1.191 14.602 4.73 1 98.69 151 LEU B N 1
ATOM 4477 C CA . LEU B 1 151 ? 0.127 14.453 5.336 1 98.69 151 LEU B CA 1
ATOM 4478 C C . LEU B 1 151 ? 0.075 14.766 6.828 1 98.69 151 LEU B C 1
ATOM 4480 O O . LEU B 1 151 ? -0.438 15.805 7.234 1 98.69 151 LEU B O 1
ATOM 4484 N N . CYS B 1 152 ? 0.519 13.852 7.648 1 98.38 152 CYS B N 1
ATOM 4485 C CA . CYS B 1 152 ? 0.668 14.031 9.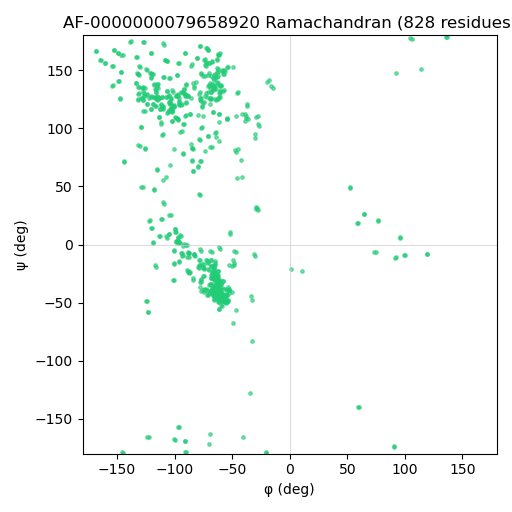086 1 98.38 152 CYS B CA 1
ATOM 4486 C C . CYS B 1 152 ? 2.133 13.945 9.5 1 98.38 152 CYS B C 1
ATOM 4488 O O . CYS B 1 152 ? 2.836 13.008 9.109 1 98.38 152 CYS B O 1
ATOM 4490 N N . ILE B 1 153 ? 2.607 14.875 10.172 1 98.31 153 ILE B N 1
ATOM 4491 C CA . ILE B 1 153 ? 3.93 14.844 10.789 1 98.31 153 ILE B CA 1
ATOM 4492 C C . ILE B 1 153 ? 3.811 15.172 12.273 1 98.31 153 ILE B C 1
ATOM 4494 O O . ILE B 1 153 ? 3.17 16.156 12.656 1 98.31 153 ILE B O 1
ATOM 4498 N N . SER B 1 154 ? 4.387 14.422 13.102 1 97.56 154 SER B N 1
ATOM 4499 C CA . SER B 1 154 ? 4.301 14.609 14.547 1 97.56 154 SER B CA 1
ATOM 4500 C C . SER B 1 154 ? 4.875 15.961 14.969 1 97.56 154 SER B C 1
ATOM 4502 O O . SER B 1 154 ? 5.996 16.312 14.594 1 97.56 154 SER B O 1
ATOM 4504 N N . HIS B 1 155 ? 4.109 16.625 15.742 1 95.69 155 HIS B N 1
ATOM 4505 C CA . HIS B 1 155 ? 4.566 17.891 16.297 1 95.69 155 HIS B CA 1
ATOM 4506 C C . HIS B 1 155 ? 5.746 17.688 17.234 1 95.69 155 HIS B C 1
ATOM 4508 O O . HIS B 1 155 ? 6.477 18.641 17.547 1 95.69 155 HIS B O 1
ATOM 4514 N N . LYS B 1 156 ? 5.992 16.516 17.656 1 94.12 156 LYS B N 1
ATOM 4515 C CA . LYS B 1 156 ? 7.125 16.172 18.516 1 94.12 156 LYS B CA 1
ATOM 4516 C C . LYS B 1 156 ? 8.445 16.375 17.781 1 94.12 156 LYS B C 1
ATOM 4518 O O . LYS B 1 156 ? 9.492 16.562 18.406 1 94.12 156 LYS B O 1
ATOM 4523 N N . ILE B 1 157 ? 8.375 16.406 16.5 1 95 157 ILE B N 1
ATOM 4524 C CA . ILE B 1 157 ? 9.625 16.375 15.758 1 95 157 ILE B CA 1
ATOM 4525 C C . ILE B 1 157 ? 9.797 17.672 14.969 1 95 157 ILE B C 1
ATOM 4527 O O . ILE B 1 157 ? 10.906 18 14.547 1 95 157 ILE B O 1
ATOM 4531 N N . GLY B 1 158 ? 8.68 18.312 14.805 1 96.31 158 GLY B N 1
ATOM 4532 C CA . GLY B 1 158 ? 8.828 19.5 13.977 1 96.31 158 GLY B CA 1
ATOM 4533 C C . GLY B 1 158 ? 7.648 20.453 14.086 1 96.31 158 GLY B C 1
ATOM 4534 O O . GLY B 1 158 ? 6.551 20.047 14.469 1 96.31 158 GLY B O 1
ATOM 4535 N N . ASP B 1 159 ? 7.93 21.703 13.719 1 97 159 ASP B N 1
ATOM 4536 C CA . ASP B 1 159 ? 6.926 22.766 13.688 1 97 159 ASP B CA 1
ATOM 4537 C C . ASP B 1 159 ? 6.406 23 12.266 1 97 159 ASP B C 1
ATOM 4539 O O . ASP B 1 159 ? 6.598 22.156 11.391 1 97 159 ASP B O 1
ATOM 4543 N N . ALA B 1 160 ? 5.695 24.047 12.008 1 97.12 160 ALA B N 1
ATOM 4544 C CA . ALA B 1 160 ? 5.066 24.328 10.719 1 97.12 160 ALA B CA 1
ATOM 4545 C C . ALA B 1 160 ? 6.109 24.453 9.617 1 97.12 160 ALA B C 1
ATOM 4547 O O . ALA B 1 160 ? 5.941 23.922 8.523 1 97.12 160 ALA B O 1
ATOM 4548 N N . LEU B 1 161 ? 7.148 25.234 9.93 1 97.38 161 LEU B N 1
ATOM 4549 C CA . LEU B 1 161 ? 8.164 25.422 8.898 1 97.38 161 LEU B CA 1
ATOM 4550 C C . LEU B 1 161 ? 8.836 24.094 8.547 1 97.38 161 LEU B C 1
ATOM 4552 O O . LEU B 1 161 ? 9.125 23.828 7.383 1 97.38 161 LEU B O 1
ATOM 4556 N N . SER B 1 162 ? 9.141 23.281 9.539 1 98 162 SER B N 1
ATOM 4557 C CA . SER B 1 162 ? 9.656 21.938 9.289 1 98 162 SER B CA 1
ATOM 4558 C C . SER B 1 162 ? 8.703 21.125 8.414 1 98 162 SER B C 1
ATOM 4560 O O . SER B 1 162 ? 9.133 20.453 7.48 1 98 162 SER B O 1
ATOM 4562 N N . TYR B 1 163 ? 7.406 21.234 8.742 1 98.12 163 TYR B N 1
ATOM 4563 C CA . TYR B 1 163 ? 6.367 20.562 7.969 1 98.12 163 TYR B CA 1
ATOM 4564 C C . TYR B 1 163 ? 6.445 20.953 6.496 1 98.12 163 TYR B C 1
ATOM 4566 O O . TYR B 1 163 ? 6.496 20.078 5.621 1 98.12 163 TYR B O 1
ATOM 4574 N N . PHE B 1 164 ? 6.535 22.219 6.223 1 97.94 164 PHE B N 1
ATOM 4575 C CA . PHE B 1 164 ? 6.5 22.703 4.848 1 97.94 164 PHE B CA 1
ATOM 4576 C C . PHE B 1 164 ? 7.84 22.469 4.156 1 97.94 164 PHE B C 1
ATOM 4578 O O . PHE B 1 164 ? 7.891 22.297 2.939 1 97.94 164 PHE B O 1
ATOM 4585 N N . THR B 1 165 ? 8.922 22.484 4.934 1 97.75 165 THR B N 1
ATOM 4586 C CA . THR B 1 165 ? 10.203 22.141 4.344 1 97.75 165 THR B CA 1
ATOM 4587 C C . THR B 1 165 ? 10.172 20.719 3.771 1 97.75 165 THR B C 1
ATOM 4589 O O . THR B 1 165 ? 10.594 20.5 2.633 1 97.75 165 THR B O 1
ATOM 4592 N N . PHE B 1 166 ? 9.656 19.844 4.559 1 98.44 166 PHE B N 1
ATOM 4593 C CA . PHE B 1 166 ? 9.523 18.484 4.047 1 98.44 166 PHE B CA 1
ATOM 4594 C C . PHE B 1 166 ? 8.602 18.453 2.834 1 98.44 166 PHE B C 1
ATOM 4596 O O . PHE B 1 166 ? 8.969 17.922 1.781 1 98.44 166 PHE B O 1
ATOM 4603 N N . LEU B 1 167 ? 7.379 18.953 2.967 1 98.56 167 LEU B N 1
ATOM 4604 C CA . LEU B 1 167 ? 6.344 18.875 1.942 1 98.56 167 LEU B CA 1
ATOM 4605 C C . LEU B 1 167 ? 6.852 19.422 0.614 1 98.56 167 LEU B C 1
ATOM 4607 O O . LEU B 1 167 ? 6.719 18.781 -0.425 1 98.56 167 LEU B O 1
ATOM 4611 N N . ASN B 1 168 ? 7.449 20.562 0.655 1 97.62 168 ASN B N 1
ATOM 4612 C CA . ASN B 1 168 ? 7.852 21.219 -0.586 1 97.62 168 ASN B CA 1
ATOM 4613 C C . ASN B 1 168 ? 9.117 20.578 -1.163 1 97.62 168 ASN B C 1
ATOM 4615 O O . ASN B 1 168 ? 9.297 20.547 -2.383 1 97.62 168 ASN B O 1
ATOM 4619 N N . THR B 1 169 ? 9.977 20.094 -0.29 1 98.19 169 THR B N 1
ATOM 4620 C CA . THR B 1 169 ? 11.117 19.328 -0.774 1 98.19 169 THR B CA 1
ATOM 4621 C C . THR B 1 169 ? 10.664 18.031 -1.445 1 98.19 169 THR B C 1
ATOM 4623 O O . THR B 1 169 ? 11.156 17.672 -2.514 1 98.19 169 THR B O 1
ATOM 4626 N N . TRP B 1 170 ? 9.758 17.391 -0.772 1 98.62 170 TRP B N 1
ATOM 4627 C CA . TRP B 1 170 ? 9.156 16.188 -1.346 1 98.62 170 TRP B CA 1
ATOM 4628 C C . TRP B 1 170 ? 8.578 16.469 -2.727 1 98.62 170 TRP B C 1
ATOM 4630 O O . TRP B 1 170 ? 8.844 15.742 -3.682 1 98.62 170 TRP B O 1
ATOM 4640 N N . ALA B 1 171 ? 7.797 17.516 -2.883 1 98.19 171 ALA B N 1
ATOM 4641 C CA . ALA B 1 171 ? 7.211 17.906 -4.164 1 98.19 171 ALA B CA 1
ATOM 4642 C C . ALA B 1 171 ? 8.297 18.203 -5.195 1 98.19 171 ALA B C 1
ATOM 4644 O O . ALA B 1 171 ? 8.172 17.828 -6.363 1 98.19 171 ALA B O 1
ATOM 4645 N N . ALA B 1 172 ? 9.336 18.859 -4.777 1 98.06 172 ALA B N 1
ATOM 4646 C CA . ALA B 1 172 ? 10.445 19.156 -5.676 1 98.06 172 ALA B CA 1
ATOM 4647 C C . ALA B 1 172 ? 11.117 17.875 -6.168 1 98.06 172 ALA B C 1
ATOM 4649 O O . ALA B 1 172 ? 11.422 17.75 -7.359 1 98.06 172 ALA B O 1
ATOM 4650 N N . ILE B 1 173 ? 11.32 16.969 -5.266 1 98 173 ILE B N 1
ATOM 4651 C CA . ILE B 1 173 ? 11.922 15.688 -5.621 1 98 173 ILE B CA 1
ATOM 4652 C C . ILE B 1 173 ? 11.031 14.961 -6.629 1 98 173 ILE B C 1
ATOM 4654 O O . ILE B 1 173 ? 11.516 14.414 -7.621 1 98 173 ILE B O 1
ATOM 4658 N N . ALA B 1 174 ? 9.75 14.961 -6.398 1 96.88 174 ALA B N 1
ATOM 4659 C CA . ALA B 1 174 ? 8.789 14.297 -7.281 1 96.88 174 ALA B CA 1
ATOM 4660 C C . ALA B 1 174 ? 8.883 14.852 -8.703 1 96.88 174 ALA B C 1
ATOM 4662 O O . ALA B 1 174 ? 8.727 14.109 -9.672 1 96.88 174 ALA B O 1
ATOM 4663 N N . ARG B 1 175 ? 9.219 16.094 -8.844 1 95.38 175 ARG B N 1
ATOM 4664 C CA . ARG B 1 175 ? 9.281 16.734 -10.156 1 95.38 175 ARG B CA 1
ATOM 4665 C C . ARG B 1 175 ? 10.695 16.656 -10.727 1 95.38 175 ARG B C 1
ATOM 4667 O O . ARG B 1 175 ? 10.938 17.094 -11.859 1 95.38 175 ARG B O 1
ATOM 4674 N N . GLY B 1 176 ? 11.625 16.25 -9.961 1 94.94 176 GLY B N 1
ATOM 4675 C CA . GLY B 1 176 ? 13.008 16.266 -10.398 1 94.94 176 GLY B CA 1
ATOM 4676 C C . GLY B 1 176 ? 13.633 17.656 -10.367 1 94.94 176 GLY B C 1
ATOM 4677 O O . GLY B 1 176 ? 14.562 17.938 -11.117 1 94.94 176 GLY B O 1
ATOM 4678 N N . ASP B 1 177 ? 13.023 18.484 -9.594 1 96 177 ASP B N 1
ATOM 4679 C CA . ASP B 1 177 ? 13.492 19.859 -9.461 1 96 177 ASP B CA 1
ATOM 4680 C C . ASP B 1 177 ? 14.594 19.969 -8.406 1 96 177 ASP B C 1
ATOM 4682 O O . ASP B 1 177 ? 14.367 20.469 -7.305 1 96 177 ASP B O 1
ATOM 4686 N N . THR B 1 178 ? 15.766 19.703 -8.727 1 94 178 THR B N 1
ATOM 4687 C CA . THR B 1 178 ? 16.891 19.609 -7.805 1 94 178 THR B CA 1
ATOM 4688 C C . THR B 1 178 ? 17.219 20.984 -7.207 1 94 178 THR B C 1
ATOM 4690 O O . THR B 1 178 ? 17.703 21.062 -6.082 1 94 178 THR B O 1
ATOM 4693 N N . LYS B 1 179 ? 16.922 22.016 -7.934 1 94.31 179 LYS B N 1
ATOM 4694 C CA . LYS B 1 179 ? 17.25 23.375 -7.5 1 94.31 179 LYS B CA 1
ATOM 4695 C C . LYS B 1 179 ? 16.422 23.766 -6.27 1 94.31 179 LYS B C 1
ATOM 4697 O O . LYS B 1 179 ? 16.875 24.562 -5.449 1 94.31 179 LYS B O 1
ATOM 4702 N N . ASN B 1 180 ? 15.25 23.172 -6.184 1 93.69 180 ASN B N 1
ATOM 4703 C CA . ASN B 1 180 ? 14.359 23.578 -5.094 1 93.69 180 ASN B CA 1
ATOM 4704 C C . ASN B 1 180 ? 14.32 22.516 -3.994 1 93.69 180 ASN B C 1
ATOM 4706 O O . ASN B 1 180 ? 13.453 22.562 -3.115 1 93.69 180 ASN B O 1
ATOM 4710 N N . VAL B 1 181 ? 15.188 21.516 -4.066 1 95.62 181 VAL B N 1
ATOM 4711 C CA . VAL B 1 181 ? 15.336 20.562 -2.975 1 95.62 181 VAL B CA 1
ATOM 4712 C C . VAL B 1 181 ? 16.125 21.203 -1.835 1 95.62 181 VAL B C 1
ATOM 4714 O O . VAL B 1 181 ? 17.25 21.688 -2.041 1 95.62 181 VAL B O 1
ATOM 4717 N N . VAL B 1 182 ? 15.539 21.312 -0.697 1 94.94 182 VAL B N 1
ATOM 4718 C CA . VAL B 1 182 ? 16.141 21.922 0.486 1 94.94 182 VAL B CA 1
ATOM 4719 C C . VAL B 1 182 ? 16.406 20.844 1.538 1 94.94 182 VAL B C 1
ATOM 4721 O O . VAL B 1 182 ? 15.469 20.203 2.018 1 94.94 182 VAL B O 1
ATOM 4724 N N . LEU B 1 183 ? 17.609 20.641 1.908 1 96 183 LEU B N 1
ATOM 4725 C CA . LEU B 1 183 ? 17.953 19.625 2.896 1 96 183 LEU B CA 1
ATOM 4726 C C . LEU B 1 183 ? 17.766 20.172 4.312 1 96 183 LEU B C 1
ATOM 4728 O O . LEU B 1 183 ? 18.109 21.312 4.598 1 96 183 LEU B O 1
ATOM 4732 N N . PRO B 1 184 ? 17.172 19.359 5.148 1 97.56 184 PRO B N 1
ATOM 4733 C CA . PRO B 1 184 ? 16.969 19.797 6.531 1 97.56 184 PRO B CA 1
ATOM 4734 C C . PRO B 1 184 ? 18.266 19.859 7.328 1 97.56 184 PRO B C 1
ATOM 4736 O O . PRO B 1 184 ? 19.188 19.062 7.07 1 97.56 184 PRO B O 1
ATOM 4739 N N . GLU B 1 185 ? 18.344 20.781 8.211 1 97.62 185 GLU B N 1
ATOM 4740 C CA . GLU B 1 185 ? 19.422 20.859 9.195 1 97.62 185 GLU B CA 1
ATOM 4741 C C . GLU B 1 185 ? 18.938 20.438 10.578 1 97.62 185 GLU B C 1
ATOM 4743 O O . GLU B 1 185 ? 18.094 21.109 11.18 1 97.62 185 GLU B O 1
ATOM 4748 N N . PHE B 1 186 ? 19.469 19.359 11.039 1 97.5 186 PHE B N 1
ATOM 4749 C CA . PHE B 1 186 ? 19.047 18.828 12.328 1 97.5 186 PHE B CA 1
ATOM 4750 C C . PHE B 1 186 ? 19.938 19.344 13.445 1 97.5 186 PHE B C 1
ATOM 4752 O O . PHE B 1 186 ? 20.734 18.578 14.016 1 97.5 186 PHE B O 1
ATOM 4759 N N . VAL B 1 187 ? 19.719 20.594 13.867 1 95.69 187 VAL B N 1
ATOM 4760 C CA . VAL B 1 187 ? 20.625 21.234 14.812 1 95.69 187 VAL B CA 1
ATOM 4761 C C . VAL B 1 187 ? 19.875 21.594 16.094 1 95.69 187 VAL B C 1
ATOM 4763 O O . VAL B 1 187 ? 20.453 22.172 17.016 1 95.69 187 VAL B O 1
ATOM 4766 N N . SER B 1 188 ? 18.625 21.266 16.188 1 95 188 SER B N 1
ATOM 4767 C CA . SER B 1 188 ? 17.75 21.734 17.25 1 95 188 SER B CA 1
ATOM 4768 C C . SER B 1 188 ? 18.281 21.312 18.625 1 95 188 SER B C 1
ATOM 4770 O O . SER B 1 188 ? 18.328 22.109 19.562 1 95 188 SER B O 1
ATOM 4772 N N . ALA B 1 189 ? 18.703 20.078 18.734 1 94.25 189 ALA B N 1
ATOM 4773 C CA . ALA B 1 189 ? 19.172 19.562 20.031 1 94.25 189 ALA B CA 1
ATOM 4774 C C . ALA B 1 189 ? 20.469 20.234 20.438 1 94.25 189 ALA B C 1
ATOM 4776 O O . ALA B 1 189 ? 20.75 20.391 21.641 1 94.25 189 ALA B O 1
ATOM 4777 N N . LYS B 1 190 ? 21.281 20.547 19.484 1 94.25 190 LYS B N 1
ATOM 4778 C CA . LYS B 1 190 ? 22.516 21.281 19.781 1 94.25 190 LYS B CA 1
ATOM 4779 C C . LYS B 1 190 ? 22.203 22.703 20.25 1 94.25 190 LYS B C 1
ATOM 4781 O O . LYS B 1 190 ? 22.844 23.203 21.172 1 94.25 190 LYS B O 1
ATOM 4786 N N . LEU B 1 191 ? 21.234 23.328 19.625 1 94.19 191 LEU B N 1
ATOM 4787 C CA . LEU B 1 191 ? 20.844 24.703 19.969 1 94.19 191 LEU B CA 1
ATOM 4788 C C . LEU B 1 191 ? 20.109 24.734 21.297 1 94.19 191 LEU B C 1
ATOM 4790 O O . LEU B 1 191 ? 20.25 25.703 22.062 1 94.19 191 LEU B O 1
ATOM 4794 N N . PHE B 1 192 ? 19.281 23.734 21.531 1 93.19 192 PHE B N 1
ATOM 4795 C CA . PHE B 1 192 ? 18.5 23.609 22.75 1 93.19 192 PHE B CA 1
ATOM 4796 C C . PHE B 1 192 ? 18.656 22.219 23.344 1 93.19 192 PHE B C 1
ATOM 4798 O O . PHE B 1 192 ? 17.766 21.375 23.203 1 93.19 192 PHE B O 1
ATOM 4805 N N . PRO B 1 193 ? 19.656 22 24.094 1 91.81 193 PRO B N 1
ATOM 4806 C CA . PRO B 1 193 ? 19.922 20.656 24.641 1 91.81 193 PRO B CA 1
ATOM 4807 C C . PRO B 1 193 ? 18.781 20.172 25.531 1 91.81 193 PRO B C 1
ATOM 4809 O O . PRO B 1 193 ? 18.219 20.938 26.297 1 91.81 193 PRO B O 1
ATOM 4812 N N . PRO B 1 194 ? 18.469 18.812 25.297 1 88.62 194 PRO B N 1
ATOM 4813 C CA . PRO B 1 194 ? 17.391 18.25 26.109 1 88.62 194 PRO B CA 1
ATOM 4814 C C . PRO B 1 194 ? 17.703 18.25 27.594 1 88.62 194 PRO B C 1
ATOM 4816 O O . PRO B 1 194 ? 18.875 18.266 27.984 1 88.62 194 PRO B O 1
ATOM 4819 N N . ARG B 1 195 ? 16.719 18.328 28.422 1 77.31 195 ARG B N 1
ATOM 4820 C CA . ARG B 1 195 ? 16.859 18.188 29.859 1 77.31 195 ARG B CA 1
ATOM 4821 C C . ARG B 1 195 ? 16.688 16.734 30.281 1 77.31 195 ARG B C 1
ATOM 4823 O O . ARG B 1 195 ? 15.969 15.969 29.625 1 77.31 195 ARG B O 1
ATOM 4830 N N . ASN B 1 196 ? 17.688 15.891 30.766 1 63 196 ASN B N 1
ATOM 4831 C CA . ASN B 1 196 ? 17.578 14.516 31.234 1 63 196 ASN B CA 1
ATOM 4832 C C . ASN B 1 196 ? 16.219 14.242 31.844 1 63 196 ASN B C 1
ATOM 4834 O O . ASN B 1 196 ? 16.031 13.234 32.531 1 63 196 ASN B O 1
ATOM 4838 N N . ILE B 1 197 ? 15.305 15.18 32.125 1 52.25 197 ILE B N 1
ATOM 4839 C CA . ILE B 1 197 ? 14.188 14.984 33.031 1 52.25 197 ILE B CA 1
ATOM 4840 C C . ILE B 1 197 ? 13.109 14.133 32.375 1 52.25 197 ILE B C 1
ATOM 4842 O O . ILE B 1 197 ? 12.734 14.391 31.234 1 52.25 197 ILE B O 1
ATOM 4846 N N . SER B 1 198 ? 12.914 12.938 32.812 1 52.38 198 SER B N 1
ATOM 4847 C CA . SER B 1 198 ? 11.672 12.195 32.625 1 52.38 198 SER B CA 1
ATOM 4848 C C . SER B 1 198 ? 10.477 13.141 32.531 1 52.38 198 SER B C 1
ATOM 4850 O O . SER B 1 198 ? 9.664 13.211 33.438 1 52.38 198 SER B O 1
ATOM 4852 N N . LEU B 1 199 ? 10.656 14.25 32.062 1 51.88 199 LEU B N 1
ATOM 4853 C CA . LEU B 1 199 ? 9.523 15.18 32.062 1 51.88 199 LEU B CA 1
ATOM 4854 C C . LEU B 1 199 ? 8.312 14.578 31.375 1 51.88 199 LEU B C 1
ATOM 4856 O O . LEU B 1 199 ? 8.43 14.055 30.266 1 51.88 199 LEU B O 1
ATOM 4860 N N . PRO B 1 200 ? 7.383 14.273 32.281 1 53.44 200 PRO B N 1
ATOM 4861 C CA . PRO B 1 200 ? 6.133 13.789 31.703 1 53.44 200 PRO B CA 1
ATOM 4862 C C . PRO B 1 200 ? 5.672 14.648 30.516 1 53.44 200 PRO B C 1
ATOM 4864 O O . PRO B 1 200 ? 6.012 15.828 30.438 1 53.44 200 PRO B O 1
ATOM 4867 N N . GLU B 1 201 ? 5.336 14.086 29.453 1 56.41 201 GLU B N 1
ATOM 4868 C CA . GLU B 1 201 ? 4.668 14.805 28.359 1 56.41 201 GLU B CA 1
ATOM 4869 C C . GLU B 1 201 ? 3.697 15.844 28.922 1 56.41 201 GLU B C 1
ATOM 4871 O O . GLU B 1 201 ? 3.035 15.609 29.922 1 56.41 201 GLU B O 1
ATOM 4876 N N . PRO B 1 202 ? 3.906 17.188 28.578 1 51.69 202 PRO B N 1
ATOM 4877 C CA . PRO B 1 202 ? 2.9 18.156 29.031 1 51.69 202 PRO B CA 1
ATOM 4878 C C . PRO B 1 202 ? 1.476 17.609 28.938 1 51.69 202 PRO B C 1
ATOM 4880 O O . PRO B 1 202 ? 1.161 16.875 28 1 51.69 202 PRO B O 1
ATOM 4883 N N . ALA B 1 203 ? 0.911 17.281 30.156 1 45.34 203 ALA B N 1
ATOM 4884 C CA . ALA B 1 203 ? -0.472 16.812 30.203 1 45.34 203 ALA B CA 1
ATOM 4885 C C . ALA B 1 203 ? -1.363 17.625 29.266 1 45.34 203 ALA B C 1
ATOM 4887 O O . ALA B 1 203 ? -1.629 18.797 29.516 1 45.34 203 ALA B O 1
ATOM 4888 N N . LEU B 1 204 ? -1.057 17.656 27.984 1 48.56 204 LEU B N 1
ATOM 4889 C CA . LEU B 1 204 ? -2.109 18.328 27.219 1 48.56 204 LEU B CA 1
ATOM 4890 C C . LEU B 1 204 ? -3.482 18 27.797 1 48.56 204 LEU B C 1
ATOM 4892 O O . LEU B 1 204 ? -3.752 16.859 28.172 1 48.56 204 LEU B O 1
ATOM 4896 N N . GLU B 1 205 ? -4.074 18.906 28.406 1 47.97 205 GLU B N 1
ATOM 4897 C CA . GLU B 1 205 ? -5.488 18.625 28.641 1 47.97 205 GLU B CA 1
ATOM 4898 C C . GLU B 1 205 ? -6.051 17.688 27.562 1 47.97 205 GLU B C 1
ATOM 4900 O O . GLU B 1 205 ? -5.82 17.906 26.375 1 47.97 205 GLU B O 1
ATOM 4905 N N . THR B 1 206 ? -6.25 16.438 27.828 1 49.38 206 THR B N 1
ATOM 4906 C CA . THR B 1 206 ? -6.875 15.344 27.078 1 49.38 206 THR B CA 1
ATOM 4907 C C . THR B 1 206 ? -7.781 15.906 25.984 1 49.38 206 THR B C 1
ATOM 4909 O O . THR B 1 206 ? -8.336 17 26.125 1 49.38 206 THR B O 1
ATOM 4912 N N . SER B 1 207 ? -7.703 15.18 24.781 1 56.59 207 SER B N 1
ATOM 4913 C CA . SER B 1 207 ? -8.742 15.234 23.75 1 56.59 207 SER B CA 1
ATOM 4914 C C . SER B 1 207 ? -10.117 15.484 24.359 1 56.59 207 SER B C 1
ATOM 4916 O O . SER B 1 207 ? -10.555 14.734 25.234 1 56.59 207 SER B O 1
ATOM 4918 N N . GLU B 1 208 ? -10.477 16.781 24.375 1 63.59 208 GLU B N 1
ATOM 4919 C CA . GLU B 1 208 ? -11.852 17.047 24.797 1 63.59 208 GLU B CA 1
ATOM 4920 C C . GLU B 1 208 ? -12.852 16.5 23.781 1 63.59 208 GLU B C 1
ATOM 4922 O O . GLU B 1 208 ? -12.695 16.688 22.578 1 63.59 208 GLU B O 1
ATOM 4927 N N . LYS B 1 209 ? -13.531 15.633 24.125 1 66.88 209 LYS B N 1
ATOM 4928 C CA . LYS B 1 209 ? -14.516 14.93 23.312 1 66.88 209 LYS B CA 1
ATOM 4929 C C . LYS B 1 209 ? -15.609 15.875 22.828 1 66.88 209 LYS B C 1
ATOM 4931 O O . LYS B 1 209 ? -16.203 15.656 21.766 1 66.88 209 LYS B O 1
ATOM 4936 N N . ASN B 1 210 ? -15.562 17.234 23.25 1 86.06 210 ASN B N 1
ATOM 4937 C CA . ASN B 1 210 ? -16.672 18.125 22.891 1 86.06 210 ASN B CA 1
ATOM 4938 C C . ASN B 1 210 ? -16.172 19.406 22.25 1 86.06 210 ASN B C 1
ATOM 4940 O O . ASN B 1 210 ? -16.594 20.5 22.641 1 86.06 210 ASN B O 1
ATOM 4944 N N . ILE B 1 211 ? -15.328 19.156 21.312 1 91.88 211 ILE B N 1
ATOM 4945 C CA . ILE B 1 211 ? -14.812 20.297 20.562 1 91.88 211 ILE B CA 1
ATOM 4946 C C . ILE B 1 211 ? -15.523 20.406 19.219 1 91.88 211 ILE B C 1
ATOM 4948 O O . ILE B 1 211 ? -15.742 19.391 18.547 1 91.88 211 ILE B O 1
ATOM 4952 N N . ALA B 1 212 ? -15.953 21.547 18.922 1 93.06 212 ALA B N 1
ATOM 4953 C CA . ALA B 1 212 ? -16.516 21.844 17.609 1 93.06 212 ALA B CA 1
ATOM 4954 C C . ALA B 1 212 ? -15.586 22.75 16.812 1 93.06 212 ALA B C 1
ATOM 4956 O O . ALA B 1 212 ? -14.93 23.641 17.375 1 93.06 212 ALA B O 1
ATOM 4957 N N . THR B 1 213 ? -15.523 22.531 15.516 1 95.06 213 THR B N 1
ATOM 4958 C CA . THR B 1 213 ? -14.672 23.312 14.633 1 95.06 213 THR B CA 1
ATOM 4959 C C . THR B 1 213 ? -15.508 24.094 13.625 1 95.06 213 THR B C 1
ATOM 4961 O O . THR B 1 213 ? -16.453 23.547 13.047 1 95.06 213 THR B O 1
ATOM 4964 N N . LYS B 1 214 ? -15.188 25.328 13.461 1 93.69 214 LYS B N 1
ATOM 4965 C CA . LYS B 1 214 ? -15.797 26.172 12.445 1 93.69 214 LYS B CA 1
ATOM 4966 C C . LYS B 1 214 ? -14.742 26.797 11.531 1 93.69 214 LYS B C 1
ATOM 4968 O O . LYS B 1 214 ? -13.719 27.281 12 1 93.69 214 LYS B O 1
ATOM 4973 N N . ARG B 1 215 ? -14.961 26.641 10.258 1 94.25 215 ARG B N 1
ATOM 4974 C CA . ARG B 1 215 ? -14.125 27.281 9.25 1 94.25 215 ARG B CA 1
ATOM 4975 C C . ARG B 1 215 ? -14.75 28.594 8.773 1 94.25 215 ARG B C 1
ATOM 4977 O O . ARG B 1 215 ? -15.898 28.609 8.328 1 94.25 215 ARG B O 1
ATOM 4984 N N . VAL B 1 216 ? -14.031 29.672 8.891 1 94.38 216 VAL B N 1
ATOM 4985 C CA . VAL B 1 216 ? -14.492 30.969 8.414 1 94.38 216 VAL B CA 1
ATOM 4986 C C . VAL B 1 216 ? -13.492 31.531 7.398 1 94.38 216 VAL B C 1
ATOM 4988 O O . VAL B 1 216 ? -12.297 31.609 7.676 1 94.38 216 VAL B O 1
ATOM 4991 N N . VAL B 1 217 ? -14.023 31.875 6.25 1 94.44 217 VAL B N 1
ATOM 4992 C CA . VAL B 1 217 ? -13.164 32.438 5.211 1 94.44 217 VAL B CA 1
ATOM 4993 C C . VAL B 1 217 ? -13.336 33.938 5.152 1 94.44 217 VAL B C 1
ATOM 4995 O O . VAL B 1 217 ? -14.438 34.438 4.902 1 94.44 217 VAL B O 1
ATOM 4998 N N . PHE B 1 218 ? -12.281 34.688 5.438 1 96.25 218 PHE B N 1
ATOM 4999 C CA . PHE B 1 218 ? -12.266 36.156 5.328 1 96.25 218 PHE B CA 1
ATOM 5000 C C . PHE B 1 218 ? -11.672 36.562 3.994 1 96.25 218 PHE B C 1
ATOM 5002 O O . PHE B 1 218 ? -10.523 36.25 3.684 1 96.25 218 PHE B O 1
ATOM 5009 N N . SER B 1 219 ? -12.461 37.281 3.24 1 94.88 219 SER B N 1
ATOM 5010 C CA . SER B 1 219 ? -11.961 37.844 1.981 1 94.88 219 SER B CA 1
ATOM 5011 C C . SER B 1 219 ? -10.969 38.969 2.223 1 94.88 219 SER B C 1
ATOM 5013 O O . SER B 1 219 ? -10.867 39.469 3.338 1 94.88 219 SER B O 1
ATOM 5015 N N . ALA B 1 220 ? -10.281 39.344 1.146 1 94.62 220 ALA B N 1
ATOM 5016 C CA . ALA B 1 220 ? -9.328 40.438 1.228 1 94.62 220 ALA B CA 1
ATOM 5017 C C . ALA B 1 220 ? -10.016 41.719 1.674 1 94.62 220 ALA B C 1
ATOM 5019 O O . ALA B 1 220 ? -9.484 42.469 2.506 1 94.62 220 ALA B O 1
ATOM 5020 N N . SER B 1 221 ? -11.164 42.031 1.137 1 94.44 221 SER B N 1
ATOM 5021 C CA . SER B 1 221 ? -11.898 43.25 1.462 1 94.44 221 SER B CA 1
ATOM 5022 C C . SER B 1 221 ? -12.344 43.25 2.922 1 94.44 221 SER B C 1
ATOM 5024 O O . SER B 1 221 ? -12.258 44.281 3.598 1 94.44 221 SER B O 1
ATOM 5026 N N . LYS B 1 222 ? -12.781 42.094 3.357 1 94.69 222 LYS B N 1
ATOM 5027 C CA . LYS B 1 222 ? -13.234 42 4.742 1 94.69 222 LYS B CA 1
ATOM 5028 C C . LYS B 1 222 ? -12.07 42.156 5.715 1 94.69 222 LYS B C 1
ATOM 5030 O O . LYS B 1 222 ? -12.219 42.75 6.781 1 94.69 222 LYS B O 1
ATOM 5035 N N . ILE B 1 223 ? -10.984 41.594 5.398 1 95.62 223 ILE B N 1
ATOM 5036 C CA . ILE B 1 223 ? -9.789 41.719 6.23 1 95.62 223 ILE B CA 1
ATOM 5037 C C . ILE B 1 223 ? -9.383 43.188 6.336 1 95.62 223 ILE B C 1
ATOM 5039 O O . ILE B 1 223 ? -9.055 43.656 7.426 1 95.62 223 ILE B O 1
ATOM 5043 N N . GLU B 1 224 ? -9.422 43.906 5.211 1 94.19 224 GLU B N 1
ATOM 5044 C CA . GLU B 1 224 ? -9.078 45.312 5.219 1 94.19 224 GLU B CA 1
ATOM 5045 C C . GLU B 1 224 ? -10.047 46.125 6.086 1 94.19 224 GLU B C 1
ATOM 5047 O O . GLU B 1 224 ? -9.641 47.062 6.773 1 94.19 224 GLU B O 1
ATOM 5052 N N . GLU B 1 225 ? -11.297 45.75 5.984 1 93.31 225 GLU B N 1
ATOM 5053 C CA . GLU B 1 225 ? -12.289 46.406 6.836 1 93.31 225 GLU B CA 1
ATOM 5054 C C . GLU B 1 225 ? -11.969 46.188 8.312 1 93.31 225 GLU B C 1
ATOM 5056 O O . GLU B 1 225 ? -12.039 47.125 9.109 1 93.31 225 GLU B O 1
ATOM 5061 N N . ILE B 1 226 ? -11.656 44.969 8.672 1 93.06 226 ILE B N 1
ATOM 5062 C CA . ILE B 1 226 ? -11.352 44.625 10.062 1 93.06 226 ILE B CA 1
ATOM 5063 C C . ILE B 1 226 ? -10.062 45.312 10.492 1 93.06 226 ILE B C 1
ATOM 5065 O O . ILE B 1 226 ? -9.969 45.812 11.602 1 93.06 226 ILE B O 1
ATOM 5069 N N . ARG B 1 227 ? -9.062 45.281 9.625 1 93.56 227 ARG B N 1
ATOM 5070 C CA . ARG B 1 227 ? -7.812 45.969 9.906 1 93.56 227 ARG B CA 1
ATOM 5071 C C . ARG B 1 227 ? -8.055 47.438 10.203 1 93.56 227 ARG B C 1
ATOM 5073 O O . ARG B 1 227 ? -7.449 48 11.125 1 93.56 227 ARG B O 1
ATOM 5080 N N . ALA B 1 228 ? -8.922 48.094 9.445 1 90.75 228 ALA B N 1
ATOM 5081 C CA . ALA B 1 228 ? -9.227 49.531 9.625 1 90.75 228 ALA B CA 1
ATOM 5082 C C . ALA B 1 228 ? -9.867 49.781 10.984 1 90.75 228 ALA B C 1
ATOM 5084 O O . ALA B 1 228 ? -9.617 50.812 11.609 1 90.75 228 ALA B O 1
ATOM 5085 N N . LYS B 1 229 ? -10.656 48.875 11.359 1 87 229 LYS B N 1
ATOM 5086 C CA . LYS B 1 229 ? -11.328 49 12.656 1 87 229 LYS B CA 1
ATOM 5087 C C . LYS B 1 229 ? -10.312 49 13.797 1 87 229 LYS B C 1
ATOM 5089 O O . LYS B 1 229 ? -10.523 49.656 14.812 1 87 229 LYS B O 1
ATOM 5094 N N . TYR B 1 230 ? -9.258 48.281 13.633 1 87.75 230 TYR B N 1
ATOM 5095 C CA . TYR B 1 230 ? -8.289 48.156 14.719 1 87.75 230 TYR B CA 1
ATOM 5096 C C . TYR B 1 230 ? -7.094 49.062 14.508 1 87.75 230 TYR B C 1
ATOM 5098 O O . TYR B 1 230 ? -6.156 49.094 15.305 1 87.75 230 TYR B O 1
ATOM 5106 N N . ALA B 1 231 ? -6.984 49.812 13.312 1 84.06 231 ALA B N 1
ATOM 5107 C CA . ALA B 1 231 ? -5.891 50.719 12.992 1 84.06 231 ALA B CA 1
ATOM 5108 C C . ALA B 1 231 ? -6.008 52.031 13.789 1 84.06 231 ALA B C 1
ATOM 5110 O O . ALA B 1 231 ? -5 52.656 14.117 1 84.06 231 ALA B O 1
ATOM 5111 N N . ALA B 1 232 ? -7.094 52.594 14 1 66.69 232 ALA B N 1
ATOM 5112 C CA . ALA B 1 232 ? -7.344 53.969 14.492 1 66.69 232 ALA B CA 1
ATOM 5113 C C . ALA B 1 232 ? -6.566 54.219 15.781 1 66.69 232 ALA B C 1
ATOM 5115 O O . ALA B 1 232 ? -6.188 55.375 16.062 1 66.69 232 ALA B O 1
ATOM 5116 N N . ASP B 1 233 ? -6.156 53.312 16.391 1 61.34 233 ASP B N 1
ATOM 5117 C CA . ASP B 1 233 ? -5.527 53.562 17.672 1 61.34 233 ASP B CA 1
ATOM 5118 C C . ASP B 1 233 ? -4.035 53.219 17.625 1 61.34 233 ASP B C 1
ATOM 5120 O O . ASP B 1 233 ? -3.35 53.281 18.656 1 61.34 233 ASP B O 1
ATOM 5124 N N . HIS B 1 234 ? -3.602 52.906 16.359 1 65.25 234 HIS B N 1
ATOM 5125 C CA . HIS B 1 234 ? -2.24 52.406 16.375 1 65.25 234 HIS B CA 1
ATOM 5126 C C . HIS B 1 234 ? -1.337 53.188 15.438 1 65.25 234 HIS B C 1
ATOM 5128 O O . HIS B 1 234 ? -1.806 53.719 14.43 1 65.25 234 HIS B O 1
ATOM 5134 N N . GLU B 1 235 ? -0.203 53.5 15.945 1 67.31 235 GLU B N 1
ATOM 5135 C CA . GLU B 1 235 ? 0.831 54.156 15.156 1 67.31 235 GLU B CA 1
ATOM 5136 C C . GLU B 1 235 ? 1.109 53.375 13.859 1 67.31 235 GLU B C 1
ATOM 5138 O O . GLU B 1 235 ? 1.302 54 12.805 1 67.31 235 GLU B O 1
ATOM 5143 N N . ARG B 1 236 ? 1.107 52.062 13.969 1 83.81 236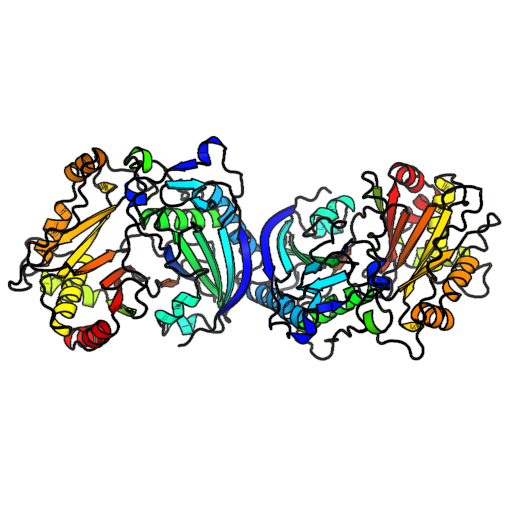 ARG B N 1
ATOM 5144 C CA . ARG B 1 236 ? 1.342 51.188 12.812 1 83.81 236 ARG B CA 1
ATOM 5145 C C . ARG B 1 236 ? 0.104 50.344 12.492 1 83.81 236 ARG B C 1
ATOM 5147 O O . ARG B 1 236 ? -0.58 49.875 13.398 1 83.81 236 ARG B O 1
ATOM 5154 N N . ARG B 1 237 ? -0.176 50.281 11.258 1 88.81 237 ARG B N 1
ATOM 5155 C CA . ARG B 1 237 ? -1.307 49.5 10.797 1 88.81 237 ARG B CA 1
ATOM 5156 C C . ARG B 1 237 ? -1.173 48.031 11.234 1 88.81 237 ARG B C 1
ATOM 5158 O O . ARG B 1 237 ? -0.095 47.438 11.133 1 88.81 237 ARG B O 1
ATOM 5165 N N . PRO B 1 238 ? -2.223 47.469 11.789 1 92.88 238 PRO B N 1
ATOM 5166 C CA . PRO B 1 238 ? -2.166 46.062 12.203 1 92.88 238 PRO B CA 1
ATOM 5167 C C . PRO B 1 238 ? -1.948 45.125 11.039 1 92.88 238 PRO B C 1
ATOM 5169 O O . PRO B 1 238 ? -2.439 45.375 9.93 1 92.88 238 PRO B O 1
ATOM 5172 N N . SER B 1 239 ? -1.123 44.094 11.211 1 93.5 239 SER B N 1
ATOM 5173 C CA . SER B 1 239 ? -1.047 43.031 10.219 1 93.5 239 SER B CA 1
ATOM 5174 C C . SER B 1 239 ? -2.383 42.312 10.078 1 93.5 239 SER B C 1
ATOM 5176 O O . SER B 1 239 ? -3.271 42.469 10.914 1 93.5 239 SER B O 1
ATOM 5178 N N . ARG B 1 240 ? -2.619 41.562 9.055 1 95.31 240 ARG B N 1
ATOM 5179 C CA . ARG B 1 240 ? -3.842 40.812 8.828 1 95.31 240 ARG B CA 1
ATOM 5180 C C . ARG B 1 240 ? -4.105 39.844 9.992 1 95.31 240 ARG B C 1
ATOM 5182 O O . ARG B 1 240 ? -5.23 39.75 10.492 1 95.31 240 ARG B O 1
ATOM 5189 N N . VAL B 1 241 ? -3.068 39.156 10.484 1 95.44 241 VAL B N 1
ATOM 5190 C CA . VAL B 1 241 ? -3.188 38.156 11.547 1 95.44 241 VAL B CA 1
ATOM 5191 C C . VAL B 1 241 ? -3.516 38.844 12.867 1 95.44 241 VAL B C 1
ATOM 5193 O O . VAL B 1 241 ? -4.359 38.375 13.633 1 95.44 241 VAL B O 1
ATOM 5196 N N . GLU B 1 242 ? -2.877 40 13.18 1 94.25 242 GLU B N 1
ATOM 5197 C CA . GLU B 1 242 ? -3.162 40.75 14.391 1 94.25 242 GLU B CA 1
ATOM 5198 C C . GLU B 1 242 ? -4.621 41.188 14.438 1 94.25 242 GLU B C 1
ATOM 5200 O O . GLU B 1 242 ? -5.297 41.031 15.453 1 94.25 242 GLU B O 1
ATOM 5205 N N . ALA B 1 243 ? -5.016 41.75 13.336 1 94.5 243 ALA B N 1
ATOM 5206 C CA . ALA B 1 243 ? -6.375 42.281 13.266 1 94.5 243 ALA B CA 1
ATOM 5207 C C . ALA B 1 243 ? -7.402 41.156 13.422 1 94.5 243 ALA B C 1
ATOM 5209 O O . ALA B 1 243 ? -8.375 41.312 14.164 1 94.5 243 ALA B O 1
ATOM 5210 N N . LEU B 1 244 ? -7.219 40.062 12.719 1 96.44 244 LEU B N 1
ATOM 5211 C CA . LEU B 1 244 ? -8.156 38.938 12.773 1 96.44 244 LEU B CA 1
ATOM 5212 C C . LEU B 1 244 ? -8.148 38.281 14.156 1 96.44 244 LEU B C 1
ATOM 5214 O O . LEU B 1 244 ? -9.188 37.844 14.641 1 96.44 244 LEU B O 1
ATOM 5218 N N . SER B 1 245 ? -6.949 38.156 14.766 1 96.31 245 SER B N 1
ATOM 5219 C CA . SER B 1 245 ? -6.871 37.656 16.125 1 96.31 245 SER B CA 1
ATOM 5220 C C . SER B 1 245 ? -7.688 38.5 17.094 1 96.31 245 SER B C 1
ATOM 5222 O O . SER B 1 245 ? -8.461 37.969 17.891 1 96.31 245 SER B O 1
ATOM 5224 N N . ALA B 1 246 ? -7.465 39.781 16.984 1 93 246 ALA B N 1
ATOM 5225 C CA . ALA B 1 246 ? -8.195 40.719 17.844 1 93 246 ALA B CA 1
ATOM 5226 C C . ALA B 1 246 ? -9.695 40.625 17.609 1 93 246 ALA B C 1
ATOM 5228 O O . ALA B 1 246 ? -10.484 40.625 18.562 1 93 246 ALA B O 1
ATOM 5229 N N . TYR B 1 247 ? -10.062 40.594 16.375 1 94.19 247 TYR B N 1
ATOM 5230 C CA . TYR B 1 247 ? -11.469 40.5 16 1 94.19 247 TYR B CA 1
ATOM 5231 C C . TYR B 1 247 ? -12.117 39.25 16.562 1 94.19 247 TYR B C 1
ATOM 5233 O O . TYR B 1 247 ? -13.156 39.312 17.219 1 94.19 247 TYR B O 1
ATOM 5241 N N . ILE B 1 248 ? -11.531 38.062 16.312 1 95.38 248 ILE B N 1
ATOM 5242 C CA . ILE B 1 248 ? -12.094 36.812 16.75 1 95.38 248 ILE B CA 1
ATOM 5243 C C . ILE B 1 248 ? -12.148 36.75 18.266 1 95.38 248 ILE B C 1
ATOM 5245 O O . ILE B 1 248 ? -13.141 36.281 18.844 1 95.38 248 ILE B O 1
ATOM 5249 N N . TRP B 1 249 ? -11.055 37.188 18.906 1 93.31 249 TRP B N 1
ATOM 5250 C CA . TRP B 1 249 ? -11.039 37.25 20.359 1 93.31 249 TRP B CA 1
ATOM 5251 C C . TRP B 1 249 ? -12.188 38.125 20.875 1 93.31 249 TRP B C 1
ATOM 5253 O O . TRP B 1 249 ? -12.906 37.719 21.797 1 93.31 249 TRP B O 1
ATOM 5263 N N . SER B 1 250 ? -12.367 39.281 20.297 1 91.06 250 SER B N 1
ATOM 5264 C CA . SER B 1 250 ? -13.414 40.188 20.734 1 91.06 250 SER B CA 1
ATOM 5265 C C . SER B 1 250 ? -14.797 39.562 20.562 1 91.06 250 SER B C 1
ATOM 5267 O O . SER B 1 250 ? -15.656 39.719 21.438 1 91.06 250 SER B O 1
ATOM 5269 N N . ARG B 1 251 ? -14.961 38.938 19.406 1 93.38 251 ARG B N 1
ATOM 5270 C CA . ARG B 1 251 ? -16.25 38.281 19.156 1 93.38 251 ARG B CA 1
ATOM 5271 C C . ARG B 1 251 ? -16.469 37.125 20.156 1 93.38 251 ARG B C 1
ATOM 5273 O O . ARG B 1 251 ? -17.594 36.938 20.609 1 93.38 251 ARG B O 1
ATOM 5280 N N . PHE B 1 252 ? -15.453 36.406 20.469 1 93.19 252 PHE B N 1
ATOM 5281 C CA . PHE B 1 252 ? -15.531 35.312 21.406 1 93.19 252 PHE B CA 1
ATOM 5282 C C . PHE B 1 252 ? -15.945 35.812 22.797 1 93.19 252 PHE B C 1
ATOM 5284 O O . PHE B 1 252 ? -16.859 35.25 23.406 1 93.19 252 PHE B O 1
ATOM 5291 N N . ILE B 1 253 ? -15.258 36.844 23.266 1 89.56 253 ILE B N 1
ATOM 5292 C CA . ILE B 1 253 ? -15.547 37.406 24.578 1 89.56 253 ILE B CA 1
ATOM 5293 C C . ILE B 1 253 ? -16.969 37.938 24.609 1 89.56 253 ILE B C 1
ATOM 5295 O O . ILE B 1 253 ? -17.719 37.719 25.562 1 89.56 253 ILE B O 1
ATOM 5299 N N . ALA B 1 254 ? -17.328 38.625 23.578 1 89.62 254 ALA B N 1
ATOM 5300 C CA . ALA B 1 254 ? -18.641 39.281 23.516 1 89.62 254 ALA B CA 1
ATOM 5301 C C . ALA B 1 254 ? -19.766 38.219 23.5 1 89.62 254 ALA B C 1
ATOM 5303 O O . ALA B 1 254 ? -20.797 38.406 24.141 1 89.62 254 ALA B O 1
ATOM 5304 N N . SER B 1 255 ? -19.562 37.219 22.75 1 92.06 255 SER B N 1
ATOM 5305 C CA . SER B 1 255 ? -20.609 36.219 22.547 1 92.06 255 SER B CA 1
ATOM 5306 C C . SER B 1 255 ? -20.734 35.281 23.734 1 92.06 255 SER B C 1
ATOM 5308 O O . SER B 1 255 ? -21.828 34.844 24.094 1 92.06 255 SER B O 1
ATOM 5310 N N . THR B 1 256 ? -19.641 34.875 24.328 1 89.44 256 THR B N 1
ATOM 5311 C CA . THR B 1 256 ? -19.656 33.906 25.422 1 89.44 256 THR B CA 1
ATOM 5312 C C . THR B 1 256 ? -19.844 34.625 26.766 1 89.44 256 THR B C 1
ATOM 5314 O O . THR B 1 256 ? -20.125 33.969 27.781 1 89.44 256 THR B O 1
ATOM 5317 N N . LYS B 1 257 ? -19.75 35.875 26.812 1 82.94 257 LYS B N 1
ATOM 5318 C CA . LYS B 1 257 ? -19.891 36.688 28.016 1 82.94 257 LYS B CA 1
ATOM 5319 C C . LYS B 1 257 ? -18.859 36.312 29.078 1 82.94 257 LYS B C 1
ATOM 5321 O O . LYS B 1 257 ? -19.125 36.438 30.281 1 82.94 257 LYS B O 1
ATOM 5326 N N . LYS B 1 258 ? -17.922 35.688 28.594 1 78.19 258 LYS B N 1
ATOM 5327 C CA . LYS B 1 258 ? -16.844 35.344 29.5 1 78.19 258 LYS B CA 1
ATOM 5328 C C . LYS B 1 258 ? -15.984 36.562 29.812 1 78.19 258 LYS B C 1
ATOM 5330 O O . LYS B 1 258 ? -15.953 37.531 29.031 1 78.19 258 LYS B O 1
ATOM 5335 N N . LYS B 1 259 ? -15.555 36.5 31.047 1 72.44 259 LYS B N 1
ATOM 5336 C CA . LYS B 1 259 ? -14.641 37.562 31.375 1 72.44 259 LYS B CA 1
ATOM 5337 C C . LYS B 1 259 ? -13.305 37.406 30.656 1 72.44 259 LYS B C 1
ATOM 5339 O O . LYS B 1 259 ? -12.812 36.281 30.516 1 72.44 259 LYS B O 1
ATOM 5344 N N . PRO B 1 260 ? -12.906 38.531 30.188 1 62.69 260 PRO B N 1
ATOM 5345 C CA . PRO B 1 260 ? -11.586 38.469 29.562 1 62.69 260 PRO B CA 1
ATOM 5346 C C . PRO B 1 260 ? -10.531 37.844 30.484 1 62.69 260 PRO B C 1
ATOM 5348 O O . PRO B 1 260 ? -9.688 37.062 30.016 1 62.69 260 PRO B O 1
ATOM 5351 N N . SER B 1 261 ? -10.656 38.25 31.656 1 64.12 261 SER B N 1
ATOM 5352 C CA . SER B 1 261 ? -9.828 37.594 32.656 1 64.12 261 SER B CA 1
ATOM 5353 C C . SER B 1 261 ? -10.547 36.406 33.281 1 64.12 261 SER B C 1
ATOM 5355 O O . SER B 1 261 ? -11.766 36.438 33.469 1 64.12 261 SER B O 1
ATOM 5357 N N . PRO B 1 262 ? -9.906 35.312 33.281 1 69.06 262 PRO B N 1
ATOM 5358 C CA . PRO B 1 262 ? -8.492 34.938 33.219 1 69.06 262 PRO B CA 1
ATOM 5359 C C . PRO B 1 262 ? -8.078 34.406 31.859 1 69.06 262 PRO B C 1
ATOM 5361 O O . PRO B 1 262 ? -7.059 33.719 31.734 1 69.06 262 PRO B O 1
ATOM 5364 N N . ASN B 1 263 ? -8.789 34.812 30.875 1 77.75 263 ASN B N 1
ATOM 5365 C CA . ASN B 1 263 ? -8.43 34.344 29.547 1 77.75 263 ASN B CA 1
ATOM 5366 C C . ASN B 1 263 ? -7.227 35.094 28.984 1 77.75 263 ASN B C 1
ATOM 5368 O O . ASN B 1 263 ? -7.102 36.312 29.172 1 77.75 263 ASN B O 1
ATOM 5372 N N . VAL B 1 264 ? -6.266 34.344 28.469 1 87.81 264 VAL B N 1
ATOM 5373 C CA . VAL B 1 264 ? -5.086 34.938 27.875 1 87.81 264 VAL B CA 1
ATOM 5374 C C . VAL B 1 264 ? -4.973 34.531 26.406 1 87.81 264 VAL B C 1
ATOM 5376 O O . VAL B 1 264 ? -5.367 33.438 26.031 1 87.81 264 VAL B O 1
ATOM 5379 N N . MET B 1 265 ? -4.43 35.5 25.625 1 92.19 265 MET B N 1
ATOM 5380 C CA . MET B 1 265 ? -4.164 35.219 24.219 1 92.19 265 MET B CA 1
ATOM 5381 C C . MET B 1 265 ? -2.738 34.688 24.031 1 92.19 265 MET B C 1
ATOM 5383 O O . MET B 1 265 ? -1.799 35.219 24.625 1 92.19 265 MET B O 1
ATOM 5387 N N . ILE B 1 266 ? -2.627 33.625 23.266 1 93.06 266 ILE B N 1
ATOM 5388 C CA . ILE B 1 266 ? -1.313 33.062 22.984 1 93.06 266 ILE B CA 1
ATOM 5389 C C . ILE B 1 266 ? -1.056 33.062 21.484 1 93.06 266 ILE B C 1
ATOM 5391 O O . ILE B 1 266 ? -1.914 32.688 20.688 1 93.06 266 ILE B O 1
ATOM 5395 N N . HIS B 1 267 ? 0.083 33.625 21.078 1 94.44 267 HIS B N 1
ATOM 5396 C CA . HIS B 1 267 ? 0.51 33.594 19.672 1 94.44 267 HIS B CA 1
ATOM 5397 C C . HIS B 1 267 ? 1.826 32.844 19.516 1 94.44 267 HIS B C 1
ATOM 5399 O O . HIS B 1 267 ? 2.721 32.969 20.359 1 94.44 267 HIS B O 1
ATOM 5405 N N . THR B 1 268 ? 1.917 32.031 18.516 1 93.88 268 THR B N 1
ATOM 5406 C CA . THR B 1 268 ? 3.156 31.328 18.219 1 93.88 268 THR B CA 1
ATOM 5407 C C . THR B 1 268 ? 4.129 32.219 17.453 1 93.88 268 THR B C 1
ATOM 5409 O O . THR B 1 268 ? 3.717 32.969 16.578 1 93.88 268 THR B O 1
ATOM 5412 N N . VAL B 1 269 ? 5.387 32.125 17.812 1 94.12 269 VAL B N 1
ATOM 5413 C CA . VAL B 1 269 ? 6.414 32.969 17.203 1 94.12 269 VAL B CA 1
ATOM 5414 C C . VAL B 1 269 ? 7.578 32.125 16.719 1 94.12 269 VAL B C 1
ATOM 5416 O O . VAL B 1 269 ? 8.117 31.312 17.484 1 94.12 269 VAL B O 1
ATOM 5419 N N . ASN B 1 270 ? 7.93 32.25 15.484 1 94.75 270 ASN B N 1
ATOM 5420 C CA . ASN B 1 270 ? 9.094 31.578 14.922 1 94.75 270 ASN B CA 1
ATOM 5421 C C . ASN B 1 270 ? 10.398 32.125 15.484 1 94.75 270 ASN B C 1
ATOM 5423 O O . ASN B 1 270 ? 10.672 33.344 15.352 1 94.75 270 ASN B O 1
ATOM 5427 N N . LEU B 1 271 ? 11.234 31.328 16 1 96.12 271 LEU B N 1
ATOM 5428 C CA . LEU B 1 271 ? 12.445 31.781 16.672 1 96.12 271 LEU B CA 1
ATOM 5429 C C . LEU B 1 271 ? 13.594 31.922 15.68 1 96.12 271 LEU B C 1
ATOM 5431 O O . LEU B 1 271 ? 14.602 32.562 15.969 1 96.12 271 LEU B O 1
ATOM 5435 N N . ARG B 1 272 ? 13.484 31.203 14.57 1 96.75 272 ARG B N 1
ATOM 5436 C CA . ARG B 1 272 ? 14.602 31.141 13.633 1 96.75 272 ARG B CA 1
ATOM 5437 C C . ARG B 1 272 ? 15.062 32.531 13.242 1 96.75 272 ARG B C 1
ATOM 5439 O O . ARG B 1 272 ? 16.266 32.812 13.125 1 96.75 272 ARG B O 1
ATOM 5446 N N . THR B 1 273 ? 14.164 33.438 13.102 1 94.69 273 THR B N 1
ATOM 5447 C CA . THR B 1 273 ? 14.5 34.781 12.641 1 94.69 273 THR B CA 1
ATOM 5448 C C . THR B 1 273 ? 14.984 35.625 13.805 1 94.69 273 THR B C 1
ATOM 5450 O O . THR B 1 273 ? 15.445 36.75 13.602 1 94.69 273 THR B O 1
ATOM 5453 N N . LYS B 1 274 ? 14.898 35.156 15.039 1 95.69 274 LYS B N 1
ATOM 5454 C CA . LYS B 1 274 ? 15.266 35.906 16.219 1 95.69 274 LYS B CA 1
ATOM 5455 C C . LYS B 1 274 ? 16.703 35.625 16.641 1 95.69 274 LYS B C 1
ATOM 5457 O O . LYS B 1 274 ? 17.234 36.25 17.562 1 95.69 274 LYS B O 1
ATOM 5462 N N . PHE B 1 275 ? 17.281 34.656 15.961 1 95.19 275 PHE B N 1
ATOM 5463 C CA . PHE B 1 275 ? 18.703 34.375 16.188 1 95.19 275 PHE B CA 1
ATOM 5464 C C . PHE B 1 275 ? 19.578 35.469 15.57 1 95.19 275 PHE B C 1
ATOM 5466 O O . PHE B 1 275 ? 19.141 36.188 14.68 1 95.19 275 PHE B O 1
ATOM 5473 N N . GLU B 1 276 ? 20.828 35.562 16.156 1 93.19 276 GLU B N 1
ATOM 5474 C CA . GLU B 1 276 ? 21.844 36.438 15.555 1 93.19 276 GLU B CA 1
ATOM 5475 C C . GLU B 1 276 ? 23.125 35.656 15.289 1 93.19 276 GLU B C 1
ATOM 5477 O O . GLU B 1 276 ? 23.844 35.312 16.219 1 93.19 276 GLU B O 1
ATOM 5482 N N . PRO B 1 277 ? 23.453 35.531 14.047 1 94.56 277 PRO B N 1
ATOM 5483 C CA . PRO B 1 277 ? 22.609 35.75 12.875 1 94.56 277 PRO B CA 1
ATOM 5484 C C . PRO B 1 277 ? 21.391 34.844 12.828 1 94.56 277 PRO B C 1
ATOM 5486 O O . PRO B 1 277 ? 21.344 33.844 13.555 1 94.56 277 PRO B O 1
ATOM 5489 N N . PRO B 1 278 ? 20.406 35.156 12 1 95.75 278 PRO B N 1
ATOM 5490 C CA . PRO B 1 278 ? 19.219 34.281 11.906 1 95.75 278 PRO B CA 1
ATOM 5491 C C . PRO B 1 278 ? 19.578 32.875 11.508 1 95.75 278 PRO B C 1
ATOM 5493 O O . PRO B 1 278 ? 20.531 32.625 10.773 1 95.75 278 PRO B O 1
ATOM 5496 N N . LEU B 1 279 ? 18.781 31.953 12.055 1 96 279 LEU B N 1
ATOM 5497 C CA . LEU B 1 279 ? 18.953 30.562 11.656 1 96 279 LEU B CA 1
ATOM 5498 C C . LEU B 1 279 ? 18.422 30.328 10.25 1 96 279 LEU B C 1
ATOM 5500 O O . LEU B 1 279 ? 17.531 31.047 9.789 1 96 279 LEU B O 1
ATOM 5504 N N . SER B 1 280 ? 18.969 29.344 9.664 1 94.88 280 SER B N 1
ATOM 5505 C CA . SER B 1 280 ? 18.469 28.953 8.352 1 94.88 280 SER B CA 1
ATOM 5506 C C . SER B 1 280 ? 17.016 28.484 8.438 1 94.88 280 SER B C 1
ATOM 5508 O O . SER B 1 280 ? 16.609 27.906 9.445 1 94.88 280 SER B O 1
ATOM 5510 N N . ALA B 1 281 ? 16.281 28.719 7.355 1 93.31 281 ALA B N 1
ATOM 5511 C CA . ALA B 1 281 ? 14.898 28.25 7.293 1 93.31 281 ALA B CA 1
ATOM 5512 C C . ALA B 1 281 ? 14.836 26.719 7.293 1 93.31 281 ALA B C 1
ATOM 5514 O O . ALA B 1 281 ? 13.797 26.125 7.617 1 93.31 281 ALA B O 1
ATOM 5515 N N . GLN B 1 282 ? 15.953 26.109 6.988 1 94.94 282 GLN B N 1
ATOM 5516 C CA . GLN B 1 282 ? 15.984 24.656 6.875 1 94.94 282 GLN B CA 1
ATOM 5517 C C . GLN B 1 282 ? 16.312 24 8.219 1 94.94 282 GLN B C 1
ATOM 5519 O O . GLN B 1 282 ? 16.359 22.781 8.32 1 94.94 282 GLN B O 1
ATOM 5524 N N . SER B 1 283 ? 16.516 24.891 9.242 1 97.5 283 SER B N 1
ATOM 5525 C CA . SER B 1 283 ? 16.656 24.312 10.578 1 97.5 283 SER B CA 1
ATOM 5526 C C . SER B 1 283 ? 15.398 23.562 10.992 1 97.5 283 SER B C 1
ATOM 5528 O O . SER B 1 283 ? 14.359 24.172 11.258 1 97.5 283 SER B O 1
ATOM 5530 N N . PHE B 1 284 ? 15.555 22.25 11.086 1 97.81 284 PHE B N 1
ATOM 5531 C CA . PHE B 1 284 ? 14.43 21.344 11.305 1 97.81 284 PHE B CA 1
ATOM 5532 C C . PHE B 1 284 ? 14.18 21.125 12.789 1 97.81 284 PHE B C 1
ATOM 5534 O O . PHE B 1 284 ? 15.133 21 13.57 1 97.81 284 PHE B O 1
ATOM 5541 N N . GLY B 1 285 ? 12.914 21.141 13.203 1 97.38 285 GLY B N 1
ATOM 5542 C CA . GLY B 1 285 ? 12.539 20.938 14.594 1 97.38 285 GLY B CA 1
ATOM 5543 C C . GLY B 1 285 ? 11.477 21.906 15.078 1 97.38 285 GLY B C 1
ATOM 5544 O O . GLY B 1 285 ? 10.906 22.656 14.289 1 97.38 285 GLY B O 1
ATOM 5545 N N . ASN B 1 286 ? 11.102 21.719 16.312 1 96.38 286 ASN B N 1
ATOM 5546 C CA . ASN B 1 286 ? 10.258 22.703 16.969 1 96.38 286 ASN B CA 1
ATOM 5547 C C . ASN B 1 286 ? 11.062 23.922 17.422 1 96.38 286 ASN B C 1
ATOM 5549 O O . ASN B 1 286 ? 11.578 23.953 18.547 1 96.38 286 ASN B O 1
ATOM 5553 N N . ILE B 1 287 ? 11.141 24.906 16.516 1 96.44 287 ILE B N 1
ATOM 5554 C CA . ILE B 1 287 ? 11.914 26.109 16.812 1 96.44 287 ILE B CA 1
ATOM 5555 C C . ILE B 1 287 ? 10.992 27.328 16.875 1 96.44 287 ILE B C 1
ATOM 5557 O O . ILE B 1 287 ? 11.086 28.234 16.047 1 96.44 287 ILE B O 1
ATOM 5561 N N . PHE B 1 288 ? 10.125 27.266 17.844 1 94.88 288 PHE B N 1
ATOM 5562 C CA . PHE B 1 288 ? 9.172 28.344 18.078 1 94.88 288 PHE B CA 1
ATOM 5563 C C . PHE B 1 288 ? 8.898 28.516 19.578 1 94.88 288 PHE B C 1
ATOM 5565 O O . PHE B 1 288 ? 9.266 27.656 20.375 1 94.88 288 PHE B O 1
ATOM 5572 N N . ARG B 1 289 ? 8.359 29.625 19.906 1 92.69 289 ARG B N 1
ATOM 5573 C CA . ARG B 1 289 ? 7.859 29.922 21.25 1 92.69 289 ARG B CA 1
ATOM 5574 C C . ARG B 1 289 ? 6.535 30.672 21.203 1 92.69 289 ARG B C 1
ATOM 5576 O O . ARG B 1 289 ? 5.996 30.906 20.125 1 92.69 289 ARG B O 1
ATOM 5583 N N . VAL B 1 290 ? 5.98 30.859 22.344 1 92.69 290 VAL B N 1
ATOM 5584 C CA . VAL B 1 290 ? 4.66 31.484 22.391 1 92.69 290 VAL B CA 1
ATOM 5585 C C . VAL B 1 290 ? 4.746 32.844 23.078 1 92.69 290 VAL B C 1
ATOM 5587 O O . VAL B 1 290 ? 5.492 33 24.047 1 92.69 290 VAL B O 1
ATOM 5590 N N . ALA B 1 291 ? 4.07 33.781 22.531 1 93.06 291 ALA B N 1
ATOM 5591 C CA . ALA B 1 291 ? 3.85 35.094 23.172 1 93.06 291 ALA B CA 1
ATOM 5592 C C . ALA B 1 291 ? 2.506 35.125 23.891 1 93.06 291 ALA B C 1
ATOM 5594 O O . ALA B 1 291 ? 1.468 34.812 23.297 1 93.06 291 ALA B O 1
ATOM 5595 N N . ILE B 1 292 ? 2.508 35.469 25.125 1 91.06 292 ILE B N 1
ATOM 5596 C CA . ILE B 1 292 ? 1.296 35.5 25.938 1 91.06 292 ILE B CA 1
ATOM 5597 C C . ILE B 1 292 ? 0.842 36.938 26.141 1 91.06 292 ILE B C 1
ATOM 5599 O O . ILE B 1 292 ? 1.615 37.781 26.609 1 91.06 292 ILE B O 1
ATOM 5603 N N . THR B 1 293 ? -0.303 37.25 25.766 1 90.69 293 THR B N 1
ATOM 5604 C CA . THR B 1 293 ? -0.919 38.562 25.969 1 90.69 293 THR B CA 1
ATOM 5605 C C . THR B 1 293 ? -2.072 38.469 26.953 1 90.69 293 THR B C 1
ATOM 5607 O O . THR B 1 293 ? -3.01 37.688 26.75 1 90.69 293 THR B O 1
ATOM 5610 N N . VAL B 1 294 ? -2.012 39.156 28 1 87.31 294 VAL B N 1
ATOM 5611 C CA . VAL B 1 294 ? -3.119 39.312 28.938 1 87.31 294 VAL B CA 1
ATOM 5612 C C . VAL B 1 294 ? -3.906 40.562 28.609 1 87.31 294 VAL B C 1
ATOM 5614 O O . VAL B 1 294 ? -3.525 41.656 29.016 1 87.31 294 VAL B O 1
ATOM 5617 N N . PRO B 1 295 ? -4.984 40.375 27.891 1 84.62 295 PRO B N 1
ATOM 5618 C CA . PRO B 1 295 ? -5.719 41.562 27.469 1 84.62 295 PRO B CA 1
ATOM 5619 C C . PRO B 1 295 ? -6.25 42.375 28.641 1 84.62 295 PRO B C 1
ATOM 5621 O O . PRO B 1 295 ? -6.727 41.812 29.625 1 84.62 295 PRO B O 1
ATOM 5624 N N . SER B 1 296 ? -5.969 43.656 28.719 1 75.69 296 SER B N 1
ATOM 5625 C CA . SER B 1 296 ? -6.477 44.594 29.75 1 75.69 296 SER B CA 1
ATOM 5626 C C . SER B 1 296 ? -7.957 44.875 29.531 1 75.69 296 SER B C 1
ATOM 5628 O O . SER B 1 296 ? -8.445 44.844 28.391 1 75.69 296 SER B O 1
ATOM 5630 N N . MET B 1 297 ? -8.836 44.719 30.5 1 61.03 297 MET B N 1
ATOM 5631 C CA . MET B 1 297 ? -10.281 44.938 30.5 1 61.03 297 MET B CA 1
ATOM 5632 C C . MET B 1 297 ? -10.641 46.281 29.906 1 61.03 297 MET B C 1
ATOM 5634 O O . MET B 1 297 ? -11.812 46.562 29.641 1 61.03 297 MET B O 1
ATOM 5638 N N . ASP B 1 298 ? -9.727 47.156 29.781 1 57.5 298 ASP B N 1
ATOM 5639 C CA . ASP B 1 298 ? -10.227 48.438 29.297 1 57.5 298 ASP B CA 1
ATOM 5640 C C . ASP B 1 298 ? -10.688 48.344 27.844 1 57.5 298 ASP B C 1
ATOM 5642 O O . ASP B 1 298 ? -10.602 47.281 27.234 1 57.5 298 ASP B O 1
ATOM 5646 N N . ASP B 1 299 ? -10.898 49.5 27 1 50.09 299 ASP B N 1
ATOM 5647 C CA . ASP B 1 299 ? -11.516 49.656 25.688 1 50.09 299 ASP B CA 1
ATOM 5648 C C . ASP B 1 299 ? -10.727 48.906 24.625 1 50.09 299 ASP B C 1
ATOM 5650 O O . ASP B 1 299 ? -9.5 48.969 24.594 1 50.09 299 ASP B O 1
ATOM 5654 N N . GLY B 1 300 ? -11.109 47.625 24.219 1 55.22 300 GLY B N 1
ATOM 5655 C CA . GLY B 1 300 ? -10.688 46.844 23.062 1 55.22 300 GLY B CA 1
ATOM 5656 C C . GLY B 1 300 ? -9.672 47.531 22.188 1 55.22 300 GLY B C 1
ATOM 5657 O O . GLY B 1 300 ? -9.055 46.938 21.312 1 55.22 300 GLY B O 1
ATOM 5658 N N . SER B 1 301 ? -9.578 48.875 22.266 1 57.53 301 SER B N 1
ATOM 5659 C CA . SER B 1 301 ? -8.828 49.719 21.312 1 57.53 301 SER B CA 1
ATOM 5660 C C . SER B 1 301 ? -7.328 49.5 21.453 1 57.53 301 SER B C 1
ATOM 5662 O O . SER B 1 301 ? -6.578 49.688 20.484 1 57.53 301 SER B O 1
ATOM 5664 N N . ASN B 1 302 ? -6.918 48.688 22.484 1 81.56 302 ASN B N 1
ATOM 5665 C CA . ASN B 1 302 ? -5.48 48.562 22.703 1 81.56 302 ASN B CA 1
ATOM 5666 C C . ASN B 1 302 ? -5.02 47.094 22.578 1 81.56 302 ASN B C 1
ATOM 5668 O O . ASN B 1 302 ? -3.842 46.812 22.797 1 81.56 302 ASN B O 1
ATOM 5672 N N . LEU B 1 303 ? -5.891 46.344 22.047 1 87.31 303 LEU B N 1
ATOM 5673 C CA . LEU B 1 303 ? -5.578 44.906 22.062 1 87.31 303 LEU B CA 1
ATOM 5674 C C . LEU B 1 303 ? -4.445 44.594 21.094 1 87.31 303 LEU B C 1
ATOM 5676 O O . LEU B 1 303 ? -3.527 43.844 21.438 1 87.31 303 LEU B O 1
ATOM 5680 N N . VAL B 1 304 ? -4.449 45.156 19.891 1 91.69 304 VAL B N 1
ATOM 5681 C CA . VAL B 1 304 ? -3.43 44.906 18.875 1 91.69 304 VAL B CA 1
ATOM 5682 C C . VAL B 1 304 ? -2.064 45.344 19.391 1 91.69 304 VAL B C 1
ATOM 5684 O O . VAL B 1 304 ? -1.064 44.656 19.188 1 91.69 304 VAL B O 1
ATOM 5687 N N . SER B 1 305 ? -2.08 46.469 20.062 1 89.19 305 SER B N 1
ATOM 5688 C CA . SER B 1 305 ? -0.825 46.938 20.641 1 89.19 305 SER B CA 1
ATOM 5689 C C . SER B 1 305 ? -0.308 46 21.719 1 89.19 305 SER B C 1
ATOM 5691 O O . SER B 1 305 ? 0.9 45.781 21.828 1 89.19 305 SER B O 1
ATOM 5693 N N . GLN B 1 306 ? -1.21 45.531 22.484 1 89.94 306 GLN B N 1
ATOM 5694 C CA . GLN B 1 306 ? -0.829 44.562 23.531 1 89.94 306 GLN B CA 1
ATOM 5695 C C . GLN B 1 306 ? -0.249 43.281 22.922 1 89.94 306 GLN B C 1
ATOM 5697 O O . GLN B 1 306 ? 0.745 42.75 23.422 1 89.94 306 GLN B O 1
ATOM 5702 N N . ILE B 1 307 ? -0.919 42.812 21.875 1 92.25 307 ILE B N 1
ATOM 5703 C CA . ILE B 1 307 ? -0.438 41.625 21.172 1 92.25 307 ILE B CA 1
ATOM 5704 C C . ILE B 1 307 ? 0.967 41.875 20.625 1 92.25 307 ILE B C 1
ATOM 5706 O O . ILE B 1 307 ? 1.875 41.062 20.828 1 92.25 307 ILE B O 1
ATOM 5710 N N . ARG B 1 308 ? 1.168 43 20.031 1 91.81 308 ARG B N 1
ATOM 5711 C CA . ARG B 1 308 ? 2.453 43.375 19.453 1 91.81 308 ARG B CA 1
ATOM 5712 C C . ARG B 1 308 ? 3.543 43.438 20.516 1 91.81 308 ARG B C 1
ATOM 5714 O O . ARG B 1 308 ? 4.664 42.969 20.281 1 91.81 308 ARG B O 1
ATOM 5721 N N . ASN B 1 309 ? 3.178 44.094 21.547 1 90.38 309 ASN B N 1
ATOM 5722 C CA . ASN B 1 309 ? 4.141 44.219 22.641 1 90.38 309 ASN B CA 1
ATOM 5723 C C . ASN B 1 309 ? 4.562 42.844 23.172 1 90.38 309 ASN B C 1
ATOM 5725 O O . ASN B 1 309 ? 5.734 42.625 23.484 1 90.38 309 ASN B O 1
ATOM 5729 N N . SER B 1 310 ? 3.609 41.969 23.312 1 91.88 310 SER B N 1
ATOM 5730 C CA . SER B 1 310 ? 3.906 40.625 23.781 1 91.88 310 SER B CA 1
ATOM 5731 C C . SER B 1 310 ? 4.809 39.875 22.812 1 91.88 310 SER B C 1
ATOM 5733 O O . SER B 1 310 ? 5.738 39.188 23.219 1 91.88 310 SER B O 1
ATOM 5735 N N . ILE B 1 311 ? 4.547 39.938 21.531 1 93.19 311 ILE B N 1
ATOM 5736 C CA . ILE B 1 311 ? 5.324 39.281 20.5 1 93.19 311 ILE B CA 1
ATOM 5737 C C . ILE B 1 311 ? 6.742 39.844 20.453 1 93.19 311 ILE B C 1
ATOM 5739 O O . ILE B 1 311 ? 7.711 39.094 20.312 1 93.19 311 ILE B O 1
ATOM 5743 N N . ARG B 1 312 ? 6.898 41.156 20.672 1 93 312 ARG B N 1
ATOM 5744 C CA . ARG B 1 312 ? 8.18 41.844 20.609 1 93 312 ARG B CA 1
ATOM 5745 C C . ARG B 1 312 ? 9.109 41.375 21.734 1 93 312 ARG B C 1
ATOM 5747 O O . ARG B 1 312 ? 10.328 41.469 21.625 1 93 312 ARG B O 1
ATOM 5754 N N . LYS B 1 313 ? 8.508 40.875 22.766 1 93.31 313 LYS B N 1
ATOM 5755 C CA . LYS B 1 313 ? 9.312 40.406 23.891 1 93.31 313 LYS B CA 1
ATOM 5756 C C . LYS B 1 313 ? 10.133 39.156 23.5 1 93.31 313 LYS B C 1
ATOM 5758 O O . LYS B 1 313 ? 11.133 38.844 24.141 1 93.31 313 LYS B O 1
ATOM 5763 N N . ILE B 1 314 ? 9.672 38.469 22.516 1 94.56 314 ILE B N 1
ATOM 5764 C CA . ILE B 1 314 ? 10.43 37.344 21.984 1 94.56 314 ILE B CA 1
ATOM 5765 C C . ILE B 1 314 ? 11.453 37.812 20.969 1 94.56 314 ILE B C 1
ATOM 5767 O O . ILE B 1 314 ? 11.18 37.812 19.766 1 94.56 314 ILE B O 1
ATOM 5771 N N . ASP B 1 315 ? 12.586 38.25 21.422 1 94.62 315 ASP B N 1
ATOM 5772 C CA . ASP B 1 315 ? 13.641 38.812 20.594 1 94.62 315 ASP B CA 1
ATOM 5773 C C . ASP B 1 315 ? 14.945 38.031 20.766 1 94.62 315 ASP B C 1
ATOM 5775 O O . ASP B 1 315 ? 14.945 36.906 21.219 1 94.62 315 ASP B O 1
ATOM 5779 N N . ASN B 1 316 ? 16 38.656 20.297 1 95.19 316 ASN B N 1
ATOM 5780 C CA . ASN B 1 316 ? 17.297 38 20.344 1 95.19 316 ASN B CA 1
ATOM 5781 C C . ASN B 1 316 ? 17.734 37.688 21.766 1 95.19 316 ASN B C 1
ATOM 5783 O O . ASN B 1 316 ? 18.328 36.625 22.031 1 95.19 316 ASN B O 1
ATOM 5787 N N . ASP B 1 317 ? 17.469 38.562 22.641 1 94.25 317 ASP B N 1
ATOM 5788 C CA . ASP B 1 317 ? 17.797 38.344 24.047 1 94.25 317 ASP B CA 1
ATOM 5789 C C . ASP B 1 317 ? 17.016 37.188 24.625 1 94.25 317 ASP B C 1
ATOM 5791 O O . ASP B 1 317 ? 17.547 36.406 25.406 1 94.25 317 ASP B O 1
ATOM 5795 N N . TYR B 1 318 ? 15.797 37.125 24.266 1 93.19 318 TYR B N 1
ATOM 5796 C CA . TYR B 1 318 ? 14.961 36 24.672 1 93.19 318 TYR B CA 1
ATOM 5797 C C . TYR B 1 318 ? 15.586 34.656 24.25 1 93.19 318 TYR B C 1
ATOM 5799 O O . TYR B 1 318 ? 15.664 33.719 25.031 1 93.19 318 TYR B O 1
ATOM 5807 N N . VAL B 1 319 ? 16.016 34.562 23.016 1 93.5 319 VAL B N 1
ATOM 5808 C CA . VAL B 1 319 ? 16.594 33.344 22.453 1 93.5 319 VAL B CA 1
ATOM 5809 C C . VAL B 1 319 ? 17.875 33 23.203 1 93.5 319 VAL B C 1
ATOM 5811 O O . VAL B 1 319 ? 18.109 31.828 23.516 1 93.5 319 VAL B O 1
ATOM 5814 N N . ARG B 1 320 ? 18.641 33.969 23.5 1 92.94 320 ARG B N 1
ATOM 5815 C CA . ARG B 1 320 ? 19.891 33.719 24.234 1 92.94 320 ARG B CA 1
ATOM 5816 C C . ARG B 1 320 ? 19.594 33.156 25.625 1 92.94 320 ARG B C 1
ATOM 5818 O O . ARG B 1 320 ? 20.281 32.25 26.078 1 92.94 320 ARG B O 1
ATOM 5825 N N . LYS B 1 321 ? 18.625 33.719 26.234 1 90.75 321 LYS B N 1
ATOM 5826 C CA . LYS B 1 321 ? 18.25 33.25 27.562 1 90.75 321 LYS B CA 1
ATOM 5827 C C . LYS B 1 321 ? 17.734 31.797 27.484 1 90.75 321 LYS B C 1
ATOM 5829 O O . LYS B 1 321 ? 18.031 30.984 28.359 1 90.75 321 LYS B O 1
ATOM 5834 N N . LEU B 1 322 ? 16.969 31.578 26.484 1 89.25 322 LEU B N 1
ATOM 5835 C CA . LEU B 1 322 ? 16.438 30.234 26.281 1 89.25 322 LEU B CA 1
ATOM 5836 C C . LEU B 1 322 ? 17.547 29.234 26.062 1 89.25 322 LEU B C 1
ATOM 5838 O O . LEU B 1 322 ? 17.516 28.125 26.625 1 89.25 322 LEU B O 1
ATOM 5842 N N . GLN B 1 323 ? 18.469 29.562 25.234 1 89.06 323 GLN B N 1
ATOM 5843 C CA . GLN B 1 323 ? 19.609 28.688 24.953 1 89.06 323 GLN B CA 1
ATOM 5844 C C . GLN B 1 323 ? 20.438 28.453 26.219 1 89.06 323 GLN B C 1
ATOM 5846 O O . GLN B 1 323 ? 21.047 27.391 26.359 1 89.06 323 GLN B O 1
ATOM 5851 N N . ALA B 1 324 ? 20.438 29.469 27.094 1 84.81 324 ALA B N 1
ATOM 5852 C CA . ALA B 1 324 ? 21.203 29.375 28.328 1 84.81 324 ALA B CA 1
ATOM 5853 C C . ALA B 1 324 ? 20.469 28.5 29.344 1 84.81 324 ALA B C 1
ATOM 5855 O O . ALA B 1 324 ? 21.016 28.188 30.406 1 84.81 324 ALA B O 1
ATOM 5856 N N . GLY B 1 325 ? 19.266 28.094 28.984 1 75.44 325 GLY B N 1
ATOM 5857 C CA . GLY B 1 325 ? 18.547 27.172 29.844 1 75.44 325 GLY B CA 1
ATOM 5858 C C . GLY B 1 325 ? 17.578 27.844 30.781 1 75.44 325 GLY B C 1
ATOM 5859 O O . GLY B 1 325 ? 17.047 27.219 31.688 1 75.44 325 GLY B O 1
ATOM 5860 N N . GLU B 1 326 ? 17.438 29.125 30.609 1 76.12 326 GLU B N 1
ATOM 5861 C CA . GLU B 1 326 ? 16.453 29.812 31.453 1 76.12 326 GLU B CA 1
ATOM 5862 C C . GLU B 1 326 ? 15.039 29.328 31.156 1 76.12 326 GLU B C 1
ATOM 5864 O O . GLU B 1 326 ? 14.688 29.109 30 1 76.12 326 GLU B O 1
ATOM 5869 N N . ASP B 1 327 ? 14.398 28.906 32.156 1 62.47 327 ASP B N 1
ATOM 5870 C CA . ASP B 1 327 ? 13.023 28.453 31.969 1 62.47 327 ASP B CA 1
ATOM 5871 C C . ASP B 1 327 ? 12.102 29.625 31.641 1 62.47 327 ASP B C 1
ATOM 5873 O O . ASP B 1 327 ? 11.672 30.359 32.531 1 62.47 327 ASP B O 1
ATOM 5877 N N . LEU B 1 328 ? 12.117 29.891 30.5 1 58.97 328 LEU B N 1
ATOM 5878 C CA . LEU B 1 328 ? 11.344 31.047 30.062 1 58.97 328 LEU B CA 1
ATOM 5879 C C . LEU B 1 328 ? 9.883 30.672 29.859 1 58.97 328 LEU B C 1
ATOM 5881 O O . LEU B 1 328 ? 9.062 31.531 29.516 1 58.97 328 LEU B O 1
ATOM 5885 N N . PHE B 1 329 ? 9.641 29.328 29.938 1 56.84 329 PHE B N 1
ATOM 5886 C CA . PHE B 1 329 ? 8.242 28.953 29.781 1 56.84 329 PHE B CA 1
ATOM 5887 C C . PHE B 1 329 ? 7.465 29.188 31.062 1 56.84 329 PHE B C 1
ATOM 5889 O O . PHE B 1 329 ? 7.566 28.422 32.031 1 56.84 329 PHE B O 1
ATOM 5896 N N . GLU B 1 330 ? 7.66 30.344 31.781 1 48.81 330 GLU B N 1
ATOM 5897 C CA . GLU B 1 330 ? 6.801 30.469 32.969 1 48.81 330 GLU B CA 1
ATOM 5898 C C . GLU B 1 330 ? 5.355 30.125 32.625 1 48.81 330 GLU B C 1
ATOM 5900 O O . GLU B 1 330 ? 4.695 30.844 31.859 1 48.81 330 GLU B O 1
ATOM 5905 N N . PRO B 1 331 ? 5.102 28.938 32.562 1 43.34 331 PRO B N 1
ATOM 5906 C CA . PRO B 1 331 ? 3.641 28.844 32.562 1 43.34 331 PRO B CA 1
ATOM 5907 C C . PRO B 1 331 ? 2.967 30 33.281 1 43.34 331 PRO B C 1
ATOM 5909 O O . PRO B 1 331 ? 3.535 30.562 34.219 1 43.34 331 PRO B O 1
ATOM 5912 N N . THR B 1 332 ? 2.266 30.922 32.625 1 40.56 332 THR B N 1
ATOM 5913 C CA . THR B 1 332 ? 1.433 31.828 33.406 1 40.56 332 THR B CA 1
ATOM 5914 C C . THR B 1 332 ? 0.983 31.172 34.719 1 40.56 332 THR B C 1
ATOM 5916 O O . THR B 1 332 ? -0.027 30.469 34.75 1 40.56 332 THR B O 1
ATOM 5919 N N . ASN B 1 333 ? 1.703 30.344 35.219 1 37.69 333 ASN B N 1
ATOM 5920 C CA . ASN B 1 333 ? 1.286 30.234 36.594 1 37.69 333 ASN B CA 1
ATOM 5921 C C . ASN B 1 333 ? 1.159 31.594 37.25 1 37.69 333 ASN B C 1
ATOM 5923 O O . ASN B 1 333 ? 1.305 31.719 38.469 1 37.69 333 ASN B O 1
ATOM 5927 N N . GLN B 1 334 ? 1.519 32.594 36.594 1 36.06 334 GLN B N 1
ATOM 5928 C CA . GLN B 1 334 ? 1.171 33.781 37.344 1 36.06 334 GLN B CA 1
ATOM 5929 C C . GLN B 1 334 ? -0.291 33.781 37.781 1 36.06 334 GLN B C 1
ATOM 5931 O O . GLN B 1 334 ? -1.075 34.625 37.406 1 36.06 334 GLN B O 1
ATOM 5936 N N . GLY B 1 335 ? -0.993 32.719 37.625 1 34.41 335 GLY B N 1
ATOM 5937 C CA . GLY B 1 335 ? -2.117 32.75 38.562 1 34.41 335 GLY B CA 1
ATOM 5938 C C . GLY B 1 335 ? -1.734 33.219 39.938 1 34.41 335 GLY B C 1
ATOM 5939 O O . GLY B 1 335 ? -0.914 32.562 40.625 1 34.41 335 GLY B O 1
ATOM 5940 N N . ASP B 1 336 ? -1.458 34.469 40.156 1 35.75 336 ASP B N 1
ATOM 5941 C CA . ASP B 1 336 ? -1.673 34.844 41.562 1 35.75 336 ASP B CA 1
ATOM 5942 C C . ASP B 1 336 ? -2.609 33.875 42.25 1 35.75 336 ASP B C 1
ATOM 5944 O O . ASP B 1 336 ? -3.248 33.031 41.594 1 35.75 336 ASP B O 1
ATOM 5948 N N . GLU B 1 337 ? -2.979 34.094 43.656 1 39.47 337 GLU B N 1
ATOM 5949 C CA . GLU B 1 337 ? -4.039 33.531 44.469 1 39.47 337 GLU B CA 1
ATOM 5950 C C . GLU B 1 337 ? -5.293 33.25 43.656 1 39.47 337 GLU B C 1
ATOM 5952 O O . GLU B 1 337 ? -6.223 32.594 44.156 1 39.47 337 GLU B O 1
ATOM 5957 N N . LYS B 1 338 ? -5.812 34.156 42.719 1 41.25 338 LYS B N 1
ATOM 5958 C CA . LYS B 1 338 ? -7.145 34.344 42.156 1 41.25 338 LYS B CA 1
ATOM 5959 C C . LYS B 1 338 ? -7.238 33.719 40.781 1 41.25 338 LYS B C 1
ATOM 5961 O O . LYS B 1 338 ? -6.785 34.312 39.781 1 41.25 338 LYS B O 1
ATOM 5966 N N . GLY B 1 339 ? -7.473 32.312 40.375 1 46 339 GLY B N 1
ATOM 5967 C CA . GLY B 1 339 ? -8.117 31.312 39.531 1 46 339 GLY B CA 1
ATOM 5968 C C . GLY B 1 339 ? -7.305 30.938 38.312 1 46 339 GLY B C 1
ATOM 5969 O O . GLY B 1 339 ? -6.32 31.609 38 1 46 339 GLY B O 1
ATOM 5970 N N . GLU B 1 340 ? -7.227 29.609 37.594 1 59.72 340 GLU B N 1
ATOM 5971 C CA . GLU B 1 340 ? -6.703 28.906 36.438 1 59.72 340 GLU B CA 1
ATOM 5972 C C . GLU B 1 340 ? -6.938 29.703 35.156 1 59.72 340 GLU B C 1
ATOM 5974 O O . GLU B 1 340 ? -8.062 30.125 34.875 1 59.72 340 GLU B O 1
ATOM 5979 N N . THR B 1 341 ? -5.781 30.328 34.406 1 70.81 341 THR B N 1
ATOM 5980 C CA . THR B 1 341 ? -5.918 31.031 33.125 1 70.81 341 THR B CA 1
ATOM 5981 C C . THR B 1 341 ? -6.348 30.062 32.031 1 70.81 341 THR B C 1
ATOM 5983 O O . THR B 1 341 ? -5.938 28.906 32.031 1 70.81 341 THR B O 1
ATOM 5986 N N . THR B 1 342 ? -7.254 30.547 31.25 1 82.44 342 THR B N 1
ATOM 5987 C CA . THR B 1 342 ? -7.723 29.781 30.094 1 82.44 342 THR B CA 1
ATOM 5988 C C . THR B 1 342 ? -7.102 30.312 28.797 1 82.44 342 THR B C 1
ATOM 5990 O O . THR B 1 342 ? -7.426 31.422 28.359 1 82.44 342 THR B O 1
ATOM 5993 N N . PRO B 1 343 ? -6.16 29.562 28.266 1 89.06 343 PRO B N 1
ATOM 5994 C CA . PRO B 1 343 ? -5.477 30.031 27.047 1 89.06 343 PRO B CA 1
ATOM 5995 C C . PRO B 1 343 ? -6.371 30 25.812 1 89.06 343 PRO B C 1
ATOM 5997 O O . PRO B 1 343 ? -7.18 29.078 25.656 1 89.06 343 PRO B O 1
ATOM 6000 N N . PHE B 1 344 ? -6.312 31.031 25.016 1 92.25 344 PHE B N 1
ATOM 6001 C CA . PHE B 1 344 ? -6.836 31.094 23.656 1 92.25 344 PHE B CA 1
ATOM 6002 C C . PHE B 1 344 ? -5.707 31.234 22.641 1 92.25 344 PHE B C 1
ATOM 6004 O O . PHE B 1 344 ? -5.102 32.312 22.516 1 92.25 344 PHE B O 1
ATOM 6011 N N . ILE B 1 345 ? -5.465 30.172 21.875 1 94.38 345 ILE B N 1
ATOM 6012 C CA . ILE B 1 345 ? -4.242 30.078 21.078 1 94.38 345 ILE B CA 1
ATOM 6013 C C . ILE B 1 345 ? -4.523 30.484 19.641 1 94.38 345 ILE B C 1
ATOM 6015 O O . ILE B 1 345 ? -5.488 30.016 19.031 1 94.38 345 ILE B O 1
ATOM 6019 N N . PHE B 1 346 ? -3.732 31.406 19.141 1 95.62 346 PHE B N 1
ATOM 6020 C CA . PHE B 1 346 ? -3.725 31.781 17.734 1 95.62 346 PHE B CA 1
ATOM 6021 C C . PHE B 1 346 ? -2.434 31.328 17.047 1 95.62 346 PHE B C 1
ATOM 6023 O O . PHE B 1 346 ? -1.34 31.703 17.484 1 95.62 346 PHE B O 1
ATOM 6030 N N . THR B 1 347 ? -2.51 30.469 16.109 1 95.62 347 THR B N 1
ATOM 6031 C CA . THR B 1 347 ? -1.373 30.078 15.281 1 95.62 347 THR B CA 1
ATOM 6032 C C . THR B 1 347 ? -1.65 30.375 13.812 1 95.62 347 THR B C 1
ATOM 6034 O O . THR B 1 347 ? -2.807 30.391 13.383 1 95.62 347 THR B O 1
ATOM 6037 N N . SER B 1 348 ? -0.64 30.781 13.086 1 96.69 348 SER B N 1
ATOM 6038 C CA . SER B 1 348 ? -0.837 31.203 11.703 1 96.69 348 SER B CA 1
ATOM 6039 C C . SER B 1 348 ? 0.096 30.453 10.758 1 96.69 348 SER B C 1
ATOM 6041 O O . SER B 1 348 ? 1.306 30.391 10.992 1 96.69 348 SER B O 1
ATOM 6043 N N . LEU B 1 349 ? -0.482 29.891 9.75 1 97.19 349 LEU B N 1
ATOM 6044 C CA . LEU B 1 349 ? 0.265 29.312 8.641 1 97.19 349 LEU B CA 1
ATOM 6045 C C . LEU B 1 349 ? 0.294 30.266 7.449 1 97.19 349 LEU B C 1
ATOM 6047 O O . LEU B 1 349 ? 0.694 29.875 6.352 1 97.19 349 LEU B O 1
ATOM 6051 N N . CYS B 1 350 ? -0.094 31.5 7.695 1 95.75 350 CYS B N 1
ATOM 6052 C CA . CYS B 1 350 ? -0.038 32.5 6.629 1 95.75 350 CYS B CA 1
ATOM 6053 C C . CYS B 1 350 ? 1.402 32.75 6.215 1 95.75 350 CYS B C 1
ATOM 6055 O O . CYS B 1 350 ? 2.309 32.75 7.047 1 95.75 350 CYS B O 1
ATOM 6057 N N . ARG B 1 351 ? 1.606 32.969 4.906 1 91.88 351 ARG B N 1
ATOM 6058 C CA . ARG B 1 351 ? 2.875 33.312 4.27 1 91.88 351 ARG B CA 1
ATOM 6059 C C . ARG B 1 351 ? 3.803 32.094 4.215 1 91.88 351 ARG B C 1
ATOM 6061 O O . ARG B 1 351 ? 4.926 32.188 3.717 1 91.88 351 ARG B O 1
ATOM 6068 N N . PHE B 1 352 ? 3.422 30.953 4.844 1 95.12 352 PHE B N 1
ATOM 6069 C CA . PHE B 1 352 ? 4.074 29.688 4.512 1 95.12 352 PHE B CA 1
ATOM 6070 C C . PHE B 1 352 ? 3.721 29.266 3.092 1 95.12 352 PHE B C 1
ATOM 6072 O O . PHE B 1 352 ? 2.729 29.719 2.525 1 95.12 352 PHE B O 1
ATOM 6079 N N . PRO B 1 353 ? 4.539 28.438 2.488 1 94.56 353 PRO B N 1
ATOM 6080 C CA . PRO B 1 353 ? 4.238 27.984 1.125 1 94.56 353 PRO B CA 1
ATOM 6081 C C . PRO B 1 353 ? 3.201 26.875 1.086 1 94.56 353 PRO B C 1
ATOM 6083 O O . PRO B 1 353 ? 3.492 25.766 0.606 1 94.56 353 PRO B O 1
ATOM 6086 N N . LEU B 1 354 ? 2 27.219 1.461 1 96.12 354 LEU B N 1
ATOM 6087 C CA . LEU B 1 354 ? 0.904 26.266 1.649 1 96.12 354 LEU B CA 1
ATOM 6088 C C . LEU B 1 354 ? 0.49 25.641 0.321 1 96.12 354 LEU B C 1
ATOM 6090 O O . LEU B 1 354 ? 0.123 24.469 0.271 1 96.12 354 LEU B O 1
ATOM 6094 N N . TYR B 1 355 ? 0.499 26.391 -0.791 1 97.12 355 TYR B N 1
ATOM 6095 C CA . TYR B 1 355 ? -0.09 25.953 -2.055 1 97.12 355 TYR B CA 1
ATOM 6096 C C . TYR B 1 355 ? 0.989 25.703 -3.102 1 97.12 355 TYR B C 1
ATOM 6098 O O . TYR B 1 355 ? 0.706 25.703 -4.301 1 97.12 355 TYR B O 1
ATOM 6106 N N . ASP B 1 356 ? 2.238 25.469 -2.629 1 95.88 356 ASP B N 1
ATOM 6107 C CA . ASP B 1 356 ? 3.355 25.375 -3.562 1 95.88 356 ASP B CA 1
ATOM 6108 C C . ASP B 1 356 ? 3.652 23.922 -3.922 1 95.88 356 ASP B C 1
ATOM 6110 O O . ASP B 1 356 ? 4.383 23.641 -4.879 1 95.88 356 ASP B O 1
ATOM 6114 N N . ALA B 1 357 ? 3.127 23 -3.193 1 97.25 357 ALA B N 1
ATOM 6115 C CA . ALA B 1 357 ? 3.477 21.594 -3.377 1 97.25 357 ALA B CA 1
ATOM 6116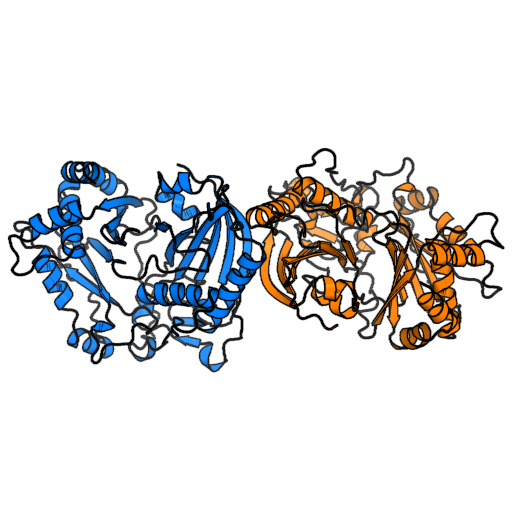 C C . ALA B 1 357 ? 2.891 21.047 -4.676 1 97.25 357 ALA B C 1
ATOM 6118 O O . ALA B 1 357 ? 1.748 20.578 -4.699 1 97.25 357 ALA B O 1
ATOM 6119 N N . ASP B 1 358 ? 3.682 21.109 -5.723 1 95.88 358 ASP B N 1
ATOM 6120 C CA . ASP B 1 358 ? 3.361 20.547 -7.027 1 95.88 358 ASP B CA 1
ATOM 6121 C C . ASP B 1 358 ? 4.113 19.234 -7.25 1 95.88 358 ASP B C 1
ATOM 6123 O O . ASP B 1 358 ? 5.336 19.234 -7.398 1 95.88 358 ASP B O 1
ATOM 6127 N N . PHE B 1 359 ? 3.426 18.141 -7.348 1 95.06 359 PHE B N 1
ATOM 6128 C CA . PHE B 1 359 ? 4.059 16.828 -7.504 1 95.06 359 PHE B CA 1
ATOM 6129 C C . PHE B 1 359 ? 4.16 16.453 -8.977 1 95.06 359 PHE B C 1
ATOM 6131 O O . PHE B 1 359 ? 4.473 15.305 -9.305 1 95.06 359 PHE B O 1
ATOM 6138 N N . GLY B 1 360 ? 3.842 17.359 -9.82 1 89.62 360 GLY B N 1
ATOM 6139 C CA . GLY B 1 360 ? 3.898 17.125 -11.258 1 89.62 360 GLY B CA 1
ATOM 6140 C C . GLY B 1 360 ? 2.551 17.281 -11.938 1 89.62 360 GLY B C 1
ATOM 6141 O O . GLY B 1 360 ? 2.465 17.266 -13.172 1 89.62 360 GLY B O 1
ATOM 6142 N N . TRP B 1 361 ? 1.54 17.422 -11.242 1 87.06 361 TRP B N 1
ATOM 6143 C CA . TRP B 1 361 ? 0.215 17.516 -11.844 1 87.06 361 TRP B CA 1
ATOM 6144 C C . TRP B 1 361 ? -0.465 18.828 -11.453 1 87.06 361 TRP B C 1
ATOM 6146 O O . TRP B 1 361 ? -1.692 18.938 -11.508 1 87.06 361 TRP B O 1
ATOM 6156 N N . GLY B 1 362 ? 0.324 19.797 -11.039 1 90.38 362 GLY B N 1
ATOM 6157 C CA . GLY B 1 362 ? -0.176 21.125 -10.703 1 90.38 362 GLY B CA 1
ATOM 6158 C C . GLY B 1 362 ? -0.207 21.391 -9.211 1 90.38 362 GLY B C 1
ATOM 6159 O O . GLY B 1 362 ? 0.16 20.531 -8.414 1 90.38 362 GLY B O 1
ATOM 6160 N N . LYS B 1 363 ? -0.583 22.562 -8.883 1 94.5 363 LYS B N 1
ATOM 6161 C CA . LYS B 1 363 ? -0.68 22.984 -7.492 1 94.5 363 LYS B CA 1
ATOM 6162 C C . LYS B 1 363 ? -2.031 22.594 -6.891 1 94.5 363 LYS B C 1
ATOM 6164 O O . LYS B 1 363 ? -2.998 22.375 -7.621 1 94.5 363 LYS B O 1
ATOM 6169 N N . PRO B 1 364 ? -2.068 22.453 -5.605 1 96.88 364 PRO B N 1
ATOM 6170 C CA . PRO B 1 364 ? -3.365 22.125 -5.008 1 96.88 364 PRO B CA 1
ATOM 6171 C C . PRO B 1 364 ? -4.387 23.234 -5.16 1 96.88 364 PRO B C 1
ATOM 6173 O O . PRO B 1 364 ? -4.031 24.422 -5.09 1 96.88 364 PRO B O 1
ATOM 6176 N N . VAL B 1 365 ? -5.613 22.859 -5.316 1 96.44 365 VAL B N 1
ATOM 6177 C CA . VAL B 1 365 ? -6.688 23.828 -5.48 1 96.44 365 VAL B CA 1
ATOM 6178 C C . VAL B 1 365 ? -7.207 24.266 -4.113 1 96.44 365 VAL B C 1
ATOM 6180 O O . VAL B 1 365 ? -7.797 25.344 -3.979 1 96.44 365 VAL B O 1
ATOM 6183 N N . TRP B 1 366 ? -6.992 23.438 -3.16 1 97.38 366 TRP B N 1
ATOM 6184 C CA . TRP B 1 366 ? -7.348 23.75 -1.781 1 97.38 366 TRP B CA 1
ATOM 6185 C C . TRP B 1 366 ? -6.477 22.969 -0.802 1 97.38 366 TRP B C 1
ATOM 6187 O O . TRP B 1 366 ? -6.105 21.828 -1.066 1 97.38 366 TRP B O 1
ATOM 6197 N N . VAL B 1 367 ? -6.008 23.562 0.21 1 98.12 367 VAL B N 1
ATOM 6198 C CA . VAL B 1 367 ? -5.328 22.938 1.346 1 98.12 367 VAL B CA 1
ATOM 6199 C C . VAL B 1 367 ? -6.164 23.125 2.609 1 98.12 367 VAL B C 1
ATOM 6201 O O . VAL B 1 367 ? -6.539 24.25 2.957 1 98.12 367 VAL B O 1
ATOM 6204 N N . SER B 1 368 ? -6.422 22.016 3.25 1 96.69 368 SER B N 1
ATOM 6205 C CA . SER B 1 368 ? -7.363 22.125 4.359 1 96.69 368 SER B CA 1
ATOM 6206 C C . SER B 1 368 ? -6.754 21.594 5.652 1 96.69 368 SER B C 1
ATOM 6208 O O . SER B 1 368 ? -5.828 20.781 5.621 1 96.69 368 SER B O 1
ATOM 6210 N N . SER B 1 369 ? -7.203 22.141 6.691 1 95.31 369 SER B N 1
ATOM 6211 C CA . SER B 1 369 ? -7.039 21.547 8.016 1 95.31 369 SER B CA 1
ATOM 6212 C C . SER B 1 369 ? -8.219 20.641 8.359 1 95.31 369 SER B C 1
ATOM 6214 O O . SER B 1 369 ? -8.938 20.188 7.469 1 95.31 369 SER B O 1
ATOM 6216 N N . ALA B 1 370 ? -8.32 20.219 9.57 1 93.38 370 ALA B N 1
ATOM 6217 C CA . ALA B 1 370 ? -9.414 19.391 10.078 1 93.38 370 ALA B CA 1
ATOM 6218 C C . ALA B 1 370 ? -9.742 19.75 11.523 1 93.38 370 ALA B C 1
ATOM 6220 O O . ALA B 1 370 ? -9.266 20.766 12.047 1 93.38 370 ALA B O 1
ATOM 6221 N N . ARG B 1 371 ? -10.672 19.062 12.039 1 88.62 371 ARG B N 1
ATOM 6222 C CA . ARG B 1 371 ? -11.039 19.281 13.43 1 88.62 371 ARG B CA 1
ATOM 6223 C C . ARG B 1 371 ? -9.914 18.875 14.367 1 88.62 371 ARG B C 1
ATOM 6225 O O . ARG B 1 371 ? -9.305 17.812 14.203 1 88.62 371 ARG B O 1
ATOM 6232 N N . LEU B 1 372 ? -9.711 19.781 15.266 1 87.19 372 LEU B N 1
ATOM 6233 C CA . LEU B 1 372 ? -8.672 19.516 16.266 1 87.19 372 LEU B CA 1
ATOM 6234 C C . LEU B 1 372 ? -9.297 19.219 17.625 1 87.19 372 LEU B C 1
ATOM 6236 O O . LEU B 1 372 ? -10.469 19.516 17.859 1 87.19 372 LEU B O 1
ATOM 6240 N N . SER B 1 373 ? -8.555 18.578 18.453 1 83.5 373 SER B N 1
ATOM 6241 C CA . SER B 1 373 ? -9.07 18.188 19.766 1 83.5 373 SER B CA 1
ATOM 6242 C C . SER B 1 373 ? -8.742 19.25 20.828 1 83.5 373 SER B C 1
ATOM 6244 O O . SER B 1 373 ? -9.195 19.156 21.969 1 83.5 373 SER B O 1
ATOM 6246 N N . ALA B 1 374 ? -8.086 20.25 20.453 1 84.69 374 ALA B N 1
ATOM 6247 C CA . ALA B 1 374 ? -7.746 21.312 21.391 1 84.69 374 ALA B CA 1
ATOM 6248 C C . ALA B 1 374 ? -8.789 22.422 21.359 1 84.69 374 ALA B C 1
ATOM 6250 O O . ALA B 1 374 ? -9.203 22.875 20.281 1 84.69 374 ALA B O 1
ATOM 6251 N N . LYS B 1 375 ? -9.219 22.781 22.531 1 88.31 375 LYS B N 1
ATOM 6252 C CA . LYS B 1 375 ? -10.172 23.875 22.594 1 88.31 375 LYS B CA 1
ATOM 6253 C C . LYS B 1 375 ? -9.469 25.219 22.484 1 88.31 375 LYS B C 1
ATOM 6255 O O . LYS B 1 375 ? -8.281 25.328 22.797 1 88.31 375 LYS B O 1
ATOM 6260 N N . ASN B 1 376 ? -10.18 26.266 22.141 1 92.19 376 ASN B N 1
ATOM 6261 C CA . ASN B 1 376 ? -9.711 27.641 22.062 1 92.19 376 ASN B CA 1
ATOM 6262 C C . ASN B 1 376 ? -8.461 27.766 21.203 1 92.19 376 ASN B C 1
ATOM 6264 O O . ASN B 1 376 ? -7.461 28.344 21.625 1 92.19 376 ASN B O 1
ATOM 6268 N N . LEU B 1 377 ? -8.531 27.188 20.062 1 94.94 377 LEU B N 1
ATOM 6269 C CA . LEU B 1 377 ? -7.434 27.203 19.094 1 94.94 377 LEU B CA 1
ATOM 6270 C C . LEU B 1 377 ? -7.91 27.688 17.734 1 94.94 377 LEU B C 1
ATOM 6272 O O . LEU B 1 377 ? -8.906 27.188 17.203 1 94.94 377 LEU B O 1
ATOM 6276 N N . VAL B 1 378 ? -7.25 28.734 17.234 1 96.62 378 VAL B N 1
ATOM 6277 C CA . VAL B 1 378 ? -7.527 29.25 15.906 1 96.62 378 VAL B CA 1
ATOM 6278 C C . VAL B 1 378 ? -6.297 29.078 15.016 1 96.62 378 VAL B C 1
ATOM 6280 O O . VAL B 1 378 ? -5.195 29.5 15.391 1 96.62 378 VAL B O 1
ATOM 6283 N N . VAL B 1 379 ? -6.473 28.453 13.891 1 97.38 379 VAL B N 1
ATOM 6284 C CA . VAL B 1 379 ? -5.414 28.312 12.891 1 97.38 379 VAL B CA 1
ATOM 6285 C C . VAL B 1 379 ? -5.746 29.172 11.672 1 97.38 379 VAL B C 1
ATOM 6287 O O . VAL B 1 379 ? -6.801 29.016 11.055 1 97.38 379 VAL B O 1
ATOM 6290 N N . PHE B 1 380 ? -4.891 30.156 11.359 1 98.06 380 PHE B N 1
ATOM 6291 C CA . PHE B 1 380 ? -5.043 31 10.172 1 98.06 380 PHE B CA 1
ATOM 6292 C C . PHE B 1 380 ? -4.281 30.406 8.992 1 98.06 380 PHE B C 1
ATOM 6294 O O . PHE B 1 380 ? -3.113 30.031 9.125 1 98.06 380 PHE B O 1
ATOM 6301 N N . MET B 1 381 ? -4.898 30.281 7.871 1 97.94 381 MET B N 1
ATOM 6302 C CA . MET B 1 381 ? -4.301 29.781 6.637 1 97.94 381 MET B CA 1
ATOM 6303 C C . MET B 1 381 ? -4.66 30.672 5.457 1 97.94 381 MET B C 1
ATOM 6305 O O . MET B 1 381 ? -5.797 31.141 5.348 1 97.94 381 MET B O 1
ATOM 6309 N N . ASP B 1 382 ? -3.693 30.906 4.609 1 97.25 382 ASP B N 1
ATOM 6310 C CA . ASP B 1 382 ? -3.996 31.656 3.395 1 97.25 382 ASP B CA 1
ATOM 6311 C C . ASP B 1 382 ? -5 30.906 2.521 1 97.25 382 ASP B C 1
ATOM 6313 O O . ASP B 1 382 ? -5 29.672 2.488 1 97.25 382 ASP B O 1
ATOM 6317 N N . THR B 1 383 ? -5.863 31.641 1.861 1 95.62 383 THR B N 1
ATOM 6318 C CA . THR B 1 383 ? -6.676 31.031 0.811 1 95.62 383 THR B CA 1
ATOM 6319 C C . THR B 1 383 ? -5.828 30.734 -0.419 1 95.62 383 THR B C 1
ATOM 6321 O O . THR B 1 383 ? -4.68 31.172 -0.513 1 95.62 383 THR B O 1
ATOM 6324 N N . ALA B 1 384 ? -6.395 30 -1.319 1 92.94 384 ALA B N 1
ATOM 6325 C CA . ALA B 1 384 ? -5.668 29.594 -2.52 1 92.94 384 ALA B CA 1
ATOM 6326 C C . ALA B 1 384 ? -5.246 30.812 -3.342 1 92.94 384 ALA B C 1
ATOM 6328 O O . ALA B 1 384 ? -4.188 30.797 -3.979 1 92.94 384 ALA B O 1
ATOM 6329 N N . THR B 1 385 ? -6.031 31.891 -3.33 1 91.81 385 THR B N 1
ATOM 6330 C CA . THR B 1 385 ? -5.738 33.094 -4.102 1 91.81 385 THR B CA 1
ATOM 6331 C C . THR B 1 385 ? -4.672 33.938 -3.404 1 91.81 385 THR B C 1
ATOM 6333 O O . THR B 1 385 ? -4.074 34.812 -4.02 1 91.81 385 THR B O 1
ATOM 6336 N N . GLY B 1 386 ? -4.473 33.75 -2.154 1 90.94 386 GLY B N 1
ATOM 6337 C CA . GLY B 1 386 ? -3.426 34.438 -1.416 1 90.94 386 GLY B CA 1
ATOM 6338 C C . GLY B 1 386 ? -3.891 35.719 -0.784 1 90.94 386 GLY B C 1
ATOM 6339 O O . GLY B 1 386 ? -3.18 36.312 0.034 1 90.94 386 GLY B O 1
ATOM 6340 N N . ASP B 1 387 ? -5.039 36.188 -1.109 1 92.44 387 ASP B N 1
ATOM 6341 C CA . ASP B 1 387 ? -5.469 37.5 -0.628 1 92.44 387 ASP B CA 1
ATOM 6342 C C . ASP B 1 387 ? -6.43 37.375 0.551 1 92.44 387 ASP B C 1
ATOM 6344 O O . ASP B 1 387 ? -6.691 38.344 1.259 1 92.44 387 ASP B O 1
ATOM 6348 N N . GLY B 1 388 ? -6.961 36.219 0.726 1 95.5 388 GLY B N 1
ATOM 6349 C CA . GLY B 1 388 ? -7.836 35.969 1.861 1 95.5 388 GLY B CA 1
ATOM 6350 C C . GLY B 1 388 ? -7.219 35.062 2.908 1 95.5 388 GLY B C 1
ATOM 6351 O O . GLY B 1 388 ? -6.082 34.625 2.754 1 95.5 388 GLY B O 1
ATOM 6352 N N . ILE B 1 389 ? -7.895 34.938 4.051 1 97.31 389 ILE B N 1
ATOM 6353 C CA . ILE B 1 389 ? -7.445 34.062 5.133 1 97.31 389 ILE B CA 1
ATOM 6354 C C . ILE B 1 389 ? -8.602 33.188 5.598 1 97.31 389 ILE B C 1
ATOM 6356 O O . ILE B 1 389 ? -9.727 33.656 5.762 1 97.31 389 ILE B O 1
ATOM 6360 N N . GLU B 1 390 ? -8.336 31.875 5.688 1 96.38 390 GLU B N 1
ATOM 6361 C CA . GLU B 1 390 ? -9.234 30.953 6.371 1 96.38 390 GLU B CA 1
ATOM 6362 C C . GLU B 1 390 ? -8.891 30.844 7.855 1 96.38 390 GLU B C 1
ATOM 6364 O O . GLU B 1 390 ? -7.723 30.672 8.219 1 96.38 390 GLU B O 1
ATOM 6369 N N . ALA B 1 391 ? -9.859 31.016 8.703 1 96.94 391 ALA B N 1
ATOM 6370 C CA . ALA B 1 391 ? -9.695 30.781 10.133 1 96.94 391 ALA B CA 1
ATOM 6371 C C . ALA B 1 391 ? -10.375 29.469 10.555 1 96.94 391 ALA B C 1
ATOM 6373 O O . ALA B 1 391 ? -11.586 29.312 10.391 1 96.94 391 ALA B O 1
ATOM 6374 N N . TRP B 1 392 ? -9.609 28.562 10.984 1 96.75 392 TRP B N 1
ATOM 6375 C CA . TRP B 1 392 ? -10.117 27.328 11.578 1 96.75 392 TRP B CA 1
ATOM 6376 C C . TRP B 1 392 ? -10.234 27.453 13.094 1 96.75 392 TRP B C 1
ATOM 6378 O O . TRP B 1 392 ? -9.227 27.406 13.805 1 96.75 392 TRP B O 1
ATOM 6388 N N . ILE B 1 393 ? -11.414 27.625 13.562 1 95.94 393 ILE B N 1
ATOM 6389 C CA . ILE B 1 393 ? -11.688 27.969 14.953 1 95.94 393 ILE B CA 1
ATOM 6390 C C . ILE B 1 393 ? -12.195 26.734 15.695 1 95.94 393 ILE B C 1
ATOM 6392 O O . ILE B 1 393 ? -13.172 26.109 15.281 1 95.94 393 ILE B O 1
ATOM 6396 N N . ASN B 1 394 ? -11.516 26.344 16.703 1 94.69 394 ASN B N 1
ATOM 6397 C CA . ASN B 1 394 ? -11.875 25.203 17.547 1 94.69 394 ASN B CA 1
ATOM 6398 C C . ASN B 1 394 ? -12.258 25.641 18.953 1 94.69 394 ASN B C 1
ATOM 6400 O O . ASN B 1 394 ? -11.445 26.203 19.672 1 94.69 394 ASN B O 1
ATOM 6404 N N . LEU B 1 395 ? -13.477 25.422 19.344 1 94.31 395 LEU B N 1
ATOM 6405 C CA . LEU B 1 395 ? -14.008 25.766 20.656 1 94.31 395 LEU B CA 1
ATOM 6406 C C . LEU B 1 395 ? -14.789 24.594 21.25 1 94.31 395 LEU B C 1
ATOM 6408 O O . LEU B 1 395 ? -15.148 23.656 20.531 1 94.31 395 LEU B O 1
ATOM 6412 N N . LYS B 1 396 ? -14.945 24.688 22.531 1 92.56 396 LYS B N 1
ATOM 6413 C CA . LYS B 1 396 ? -15.93 23.766 23.109 1 92.56 396 LYS B CA 1
ATOM 6414 C C . LYS B 1 396 ? -17.297 23.953 22.438 1 92.56 396 LYS B C 1
ATOM 6416 O O . LYS B 1 396 ? -17.672 25.062 22.062 1 92.56 396 LYS B O 1
ATOM 6421 N N . GLU B 1 397 ? -18.031 22.891 22.391 1 93 397 GLU B N 1
ATOM 6422 C CA . GLU B 1 397 ? -19.312 22.906 21.688 1 93 397 GLU B CA 1
ATOM 6423 C C . GLU B 1 397 ? -20.219 24.016 22.203 1 93 397 GLU B C 1
ATOM 6425 O O . GLU B 1 397 ? -20.875 24.703 21.422 1 93 397 GLU B O 1
ATOM 6430 N N . GLU B 1 398 ? -20.281 24.156 23.5 1 92.19 398 GLU B N 1
ATOM 6431 C CA . GLU B 1 398 ? -21.141 25.172 24.094 1 92.19 398 GLU B CA 1
ATOM 6432 C C . GLU B 1 398 ? -20.672 26.578 23.703 1 92.19 398 GLU B C 1
ATOM 6434 O O . GLU B 1 398 ? -21.5 27.438 23.375 1 92.19 398 GLU B O 1
ATOM 6439 N N . ASP B 1 399 ? -19.406 26.812 23.766 1 93.38 399 ASP B N 1
ATOM 6440 C CA . ASP B 1 399 ? -18.844 28.109 23.391 1 93.38 399 ASP B CA 1
ATOM 6441 C C . ASP B 1 399 ? -19.047 28.359 21.891 1 93.38 399 ASP B C 1
ATOM 6443 O O . ASP B 1 399 ? -19.297 29.5 21.484 1 93.38 399 ASP B O 1
ATOM 6447 N N . MET B 1 400 ? -18.875 27.312 21.109 1 94.81 400 MET B N 1
ATOM 6448 C CA . MET B 1 400 ? -19.031 27.438 19.672 1 94.81 400 MET B CA 1
ATOM 6449 C C . MET B 1 400 ? -20.469 27.844 19.312 1 94.81 400 MET B C 1
ATOM 6451 O O . MET B 1 400 ? -20.672 28.625 18.375 1 94.81 400 MET B O 1
ATOM 6455 N N . ALA B 1 401 ? -21.406 27.219 20.016 1 94.44 401 ALA B N 1
ATOM 6456 C CA . ALA B 1 401 ? -22.812 27.578 19.781 1 94.44 401 ALA B CA 1
ATOM 6457 C C . ALA B 1 401 ? -23.031 29.078 20 1 94.44 401 ALA B C 1
ATOM 6459 O O . ALA B 1 401 ? -23.688 29.734 19.203 1 94.44 401 ALA B O 1
ATOM 6460 N N . GLU B 1 402 ? -22.516 29.609 21.094 1 95.38 402 GLU B N 1
ATOM 6461 C CA . GLU B 1 402 ? -22.625 31.031 21.406 1 95.38 402 GLU B CA 1
ATOM 6462 C C . GLU B 1 402 ? -21.859 31.875 20.391 1 95.38 402 GLU B C 1
ATOM 6464 O O . GLU B 1 402 ? -22.375 32.844 19.859 1 95.38 402 GLU B O 1
ATOM 6469 N N . PHE B 1 403 ? -20.656 31.469 20.125 1 94.81 403 PHE B N 1
ATOM 6470 C CA . PHE B 1 403 ? -19.781 32.188 19.203 1 94.81 403 PHE B CA 1
ATOM 6471 C C . PHE B 1 403 ? -20.406 32.219 17.812 1 94.81 403 PHE B C 1
ATOM 6473 O O . PHE B 1 403 ? -20.391 33.281 17.156 1 94.81 403 PHE B O 1
ATOM 6480 N N . GLY B 1 404 ? -20.922 31.1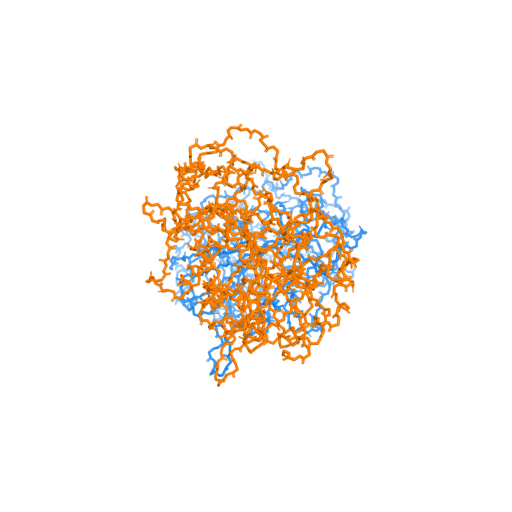09 17.359 1 92.56 404 GLY B N 1
ATOM 6481 C CA . GLY B 1 404 ? -21.516 31 16.047 1 92.56 404 GLY B CA 1
ATOM 6482 C C . GLY B 1 404 ? -22.781 31.812 15.867 1 92.56 404 GLY B C 1
ATOM 6483 O O . GLY B 1 404 ? -23.188 32.094 14.742 1 92.56 404 GLY B O 1
ATOM 6484 N N . SER B 1 405 ? -23.359 32.188 16.969 1 91.69 405 SER B N 1
ATOM 6485 C CA . SER B 1 405 ? -24.594 32.938 16.922 1 91.69 405 SER B CA 1
ATOM 6486 C C . SER B 1 405 ? -24.312 34.438 17.094 1 91.69 405 SER B C 1
ATOM 6488 O O . SER B 1 405 ? -25.25 35.25 17.125 1 91.69 405 SER B O 1
ATOM 6490 N N . ASP B 1 406 ? -23.078 34.781 17.188 1 92.88 406 ASP B N 1
ATOM 6491 C CA . ASP B 1 406 ? -22.719 36.188 17.344 1 92.88 406 ASP B CA 1
ATOM 6492 C C . ASP B 1 406 ? -23.172 37 16.141 1 92.88 406 ASP B C 1
ATOM 6494 O O . ASP B 1 406 ? -22.781 36.688 15 1 92.88 406 ASP B O 1
ATOM 6498 N N . GLU B 1 407 ? -23.906 38.031 16.312 1 91.44 407 GLU B N 1
ATOM 6499 C CA . GLU B 1 407 ? -24.531 38.812 15.242 1 91.44 407 GLU B CA 1
ATOM 6500 C C . GLU B 1 407 ? -23.469 39.531 14.398 1 91.44 407 GLU B C 1
ATOM 6502 O O . GLU B 1 407 ? -23.609 39.594 13.172 1 91.44 407 GLU B O 1
ATOM 6507 N N . GLU B 1 408 ? -22.562 40.062 15.078 1 90.12 408 GLU B N 1
ATOM 6508 C CA . GLU B 1 408 ? -21.516 40.75 14.344 1 90.12 408 GLU B CA 1
ATOM 6509 C C . GLU B 1 408 ? -20.719 39.812 13.461 1 90.12 408 GLU B C 1
ATOM 6511 O O . GLU B 1 408 ? -20.375 40.125 12.32 1 90.12 408 GLU B O 1
ATOM 6516 N N . LEU B 1 409 ? -20.359 38.688 14 1 91.06 409 LEU B N 1
ATOM 6517 C CA . LEU B 1 409 ? -19.641 37.656 13.227 1 91.06 409 LEU B CA 1
ATOM 6518 C C . LEU B 1 409 ? -20.469 37.219 12.031 1 91.06 409 LEU B C 1
ATOM 6520 O O . LEU B 1 409 ? -19.953 37.125 10.914 1 91.06 409 LEU B O 1
ATOM 6524 N N . LEU B 1 410 ? -21.719 36.938 12.281 1 90.56 410 LEU B N 1
ATOM 6525 C CA . LEU B 1 410 ? -22.609 36.5 11.219 1 90.56 410 LEU B CA 1
ATOM 6526 C C . LEU B 1 410 ? -22.734 37.531 10.125 1 90.56 410 LEU B C 1
ATOM 6528 O O . LEU B 1 410 ? -22.781 37.219 8.938 1 90.56 410 LEU B O 1
ATOM 6532 N N . ALA B 1 411 ? -22.812 38.781 10.5 1 88 411 ALA B N 1
ATOM 6533 C CA . ALA B 1 411 ? -22.875 39.875 9.547 1 88 411 ALA B CA 1
ATOM 6534 C C . ALA B 1 411 ? -21.594 39.938 8.703 1 88 411 ALA B C 1
ATOM 6536 O O . ALA B 1 411 ? -21.656 40.219 7.504 1 88 411 ALA B O 1
ATOM 6537 N N . THR B 1 412 ? -20.531 39.656 9.336 1 84.31 412 THR B N 1
ATOM 6538 C CA . THR B 1 412 ? -19.25 39.656 8.648 1 84.31 412 THR B CA 1
ATOM 6539 C C . THR B 1 412 ? -19.172 38.531 7.645 1 84.31 412 THR B C 1
ATOM 6541 O O . THR B 1 412 ? -18.656 38.688 6.543 1 84.31 412 THR B O 1
ATOM 6544 N N . LEU B 1 413 ? -19.688 37.344 8.016 1 81.31 413 LEU B N 1
ATOM 6545 C CA . LEU B 1 413 ? -19.625 36.125 7.188 1 81.31 413 LEU B CA 1
ATOM 6546 C C . LEU B 1 413 ? -20.516 36.25 5.965 1 81.31 413 LEU B C 1
ATOM 6548 O O . LEU B 1 413 ? -20.25 35.688 4.918 1 81.31 413 LEU B O 1
ATOM 6552 N N . LYS B 1 414 ? -21.656 36.938 6.098 1 75.88 414 LYS B N 1
ATOM 6553 C CA . LYS B 1 414 ? -22.578 37.156 4.984 1 75.88 414 LYS B CA 1
ATOM 6554 C C . LYS B 1 414 ? -21.938 38.062 3.922 1 75.88 414 LYS B C 1
ATOM 6556 O O . LYS B 1 414 ? -22.328 38.031 2.754 1 75.88 414 LYS B O 1
ATOM 6561 N N . SER B 1 415 ? -21.016 38.781 4.336 1 61.47 415 SER B N 1
ATOM 6562 C CA . SER B 1 415 ? -20.406 39.719 3.414 1 61.47 415 SER B CA 1
ATOM 6563 C C . SER B 1 415 ? -19.109 39.188 2.836 1 61.47 415 SER B C 1
ATOM 6565 O O . SER B 1 415 ? -18.406 39.875 2.088 1 61.47 415 SER B O 1
ATOM 6567 N N . CYS B 1 416 ? -18.75 38 3.191 1 67.75 416 CYS B N 1
ATOM 6568 C CA . CYS B 1 416 ? -17.547 37.375 2.684 1 67.75 416 CYS B CA 1
ATOM 6569 C C . CYS B 1 416 ? -17.812 36.625 1.386 1 67.75 416 CYS B C 1
ATOM 6571 O O . CYS B 1 416 ? -18.922 36.156 1.159 1 67.75 416 CYS B O 1
#

Secondary structure (DSSP, 8-state):
----EEEEEEEEE--SSPPPGGGSEEEPPHHHHTS-S-EEEEEEEE----STT--SSBHHHHHHHHHHHHHHHHHSGGGGSEEETTTEEE-----EEEEEEEESS-HHHHHHS--HHHHGGGSSS-TT--SS-SEEEEEEEETTS-EEEEEEEETTT--HHHHHHHHHHHHHHHHT-GGG----B--HHHHS---SS-----------TTEEEEEEEEPHHHHHHHHHHHHTT-SSPPPHHHHHHHHHHHHHHHHHT--TTTEEEEEEEESGGGSSSPPPTTB-S--EEEEEE---SS-GGGHHHHHHHHHHTSSHHHHHHHHTT------S----SS---EEEEEEE-TTS-TT---SSS---SEEE----S-SSEEEEEE-TTSSSEEEEEEEEHHHHHHHHT-HHHHHHHHT-/----EEEEEEEEE--SSPPPGGGSEEEPPHHHHTS-S-EEEEEEEE----STT---SBHHHHHHHHHHHHHHHHHSGGGGSEEETTTEEE-----EEEEEEEESS-HHHHHHS--HHHHGGGSSS-TT--SS-SEEEEEEEETTS-EEEEEEEETTT--HHHHHHHHHHHHHHHHT-GGG----B--HHHHS----------------TTEEEEEEEEPHHHHHHHHHHHHTT-SSPPPHHHHHHHHHHHHHHHHHT--TTTEEEEEEEESGGGSSSPPPTTB-S--EEEEEE---SS-GGGHHHHHHHHHHTSSHHHHHHHHTT------S----SS---EEEEEEE-TTS-TT---SSS---SEEE----S-SSEEEEEE-TTSSSEEEEEEEEHHHHHHHHT-HHHHHHHHT-

InterPro domains:
  IPR023213 Chloramphenicol acetyltransferase-like domain superfamily [G3DSA:3.30.559.10] (1-201)
  IPR023213 Chloramphenicol acetyltransferase-like domain superfamily [G3DSA:3.30.559.10] (208-412)

Foldseek 3Di:
DAKDKFWDDKDFAFAPDADDPVPQKAWFFQLLLQDAWFWDKKKFKFDAPPDDPDDQCDPVLVVLLSNLQNHLCNLVQLQQFWADASTITRSGRVGAMEIEMEIEAHPVVCVVDPDQANCCSQAPDRRNDRRIHQKYWYWYAYPNSMIMIMIIGTQSWFDLLLVLLSLQLSLCSLVVNPVSNDGADACRCVLGPHDPDPPDHPPQPPLDPFKDKDKFKAFLVLLVVQQVVLQVLDPDGFDSLLSVQLVLVVLLCVLVVDDLPPEKEKEKAACQVQEVNGHDSRHGGPRIDIFIFSDDPPDSNCRSVSSVVSRVVSHNVVSVCSSVVNPPPPPCPCPDVPDDYDYQYEYEPQPPPQQNRHSPSHTGQAMDDHADSDANYWYWYAHPVNSMIMIIHMHGNVSCVRSVPRPVVVVSRVVD/DAKDKFWDDKDFAFAPDADDPVPQKAWFFQLLLQDAWFWDKKKFKFDQDPDDPGDQCDPVLVVLLSNLLNHLCNLVQLQQFWADASTITRSGRVGAMEIEMEIEAHPVVCVVDPDQANCCSQAPDDRNDRRIHQKYWYWYAYPNSMIMIMIIGTQSWFDLLLVLLSLQLSLCSLVVNPVSNDGADSCRCVLGPHDPDPPDHPPPVPLDPFKDKDKFKAFLVLLVVQQVVLQVLDPDGFDSLLSVQLVLVVLLCVLVVDDLPPEKEKEKAACQVQEVNGHDSRHGGSRIDIFIFSDDPDDSNCRSVSSVVRRVVSHNVVSVCNSVPNPPPPPCPCPDVPDDYDYQYEYEPQPPPQQNRHSPSHTGQAMDDHADSDANYWYWYAHPVNSMIMIIHMHGNVSCVRSVPRPVVVVSRVVD

Organism: Gossypium tomentosum (NCBI:txid34277)

Radius of gyration: 34.05 Å; Cα contacts (8 Å, |Δi|>4): 1780; chains: 2; bounding box: 50×108×79 Å

Sequence (832 aa):
MKLEVEVICKGMIKPSSPTPQQLRHYQLSLLDQQINSVYNHLVLFYPTKTNVQTHNINILDLHHFKLSVSQALTHFYPLAGRIKGNSFVDCNDEGIPFNEAQVKCRLSDLLHDPVPDELNKLYPFPLDDAKVLPMGIQLNTFDCGGIGIALCISHKIGDALSYFTFLNTWAAIARGDTKNVVLPEFVSAKLFPPRNISLPEPALETSEKNIATKRVVFSASKIEEIRAKYAADHERRPSRVEALSAYIWSRFIASTKKKPSPNVMIHTVNLRTKFEPPLSAQSFGNIFRVAITVPSMDDGSNLVSQIRNSIRKIDNDYVRKLQAGEDLFEPTNQGDEKGETTPFIFTSLCRFPLYDADFGWGKPVWVSSARLSAKNLVVFMDTATGDGIEAWINLKEEDMAEFGSDEELLATLKSCMKLEVEVICKGMIKPSSPTPQQLRHYQLSLLDQQINSVYNHLVLFYPTKTNVQTHNINILDLHHFKLSVSQALTHFYPLAGRIKGNSFVDCNDEGIPFNEAQVKCRLSDLLHDPVPDELNKLYPFPLDDAKVLPMGIQLNTFDCGGIGIALCISHKIGDALSYFTFLNTWAAIARGDTKNVVLPEFVSAKLFPPRNISLPEPALETSEKNIATKRVVFSASKIEEIRAKYAADHERRPSRVEALSAYIWSRFIASTKKKPSPNVMIHTVNLRTKFEPPLSAQSFGNIFRVAITVPSMDDGSNLVSQIRNSIRKIDNDYVRKLQAGEDLFEPTNQGDEKGETTPFIFTSLCRFPLYDADFGWGKPVWVSSARLSAKNLVVFMDTATGDGIEAWINLKEEDMAEFGSDEELLATLKSC

pLDDT: mean 88.89, std 14.16, range [34.41, 98.81]

Solvent-accessible surface area (backbone atoms only — not comparable to full-atom values): 43221 Å² total; per-residue (Å²): 98,86,71,52,68,46,78,56,33,51,23,35,35,39,40,72,51,82,66,54,78,88,62,26,66,42,62,40,16,35,54,17,40,65,36,49,42,26,41,45,61,42,33,40,29,34,68,48,68,74,60,86,85,57,74,61,58,24,53,62,54,50,49,46,49,51,47,20,50,16,50,39,28,47,70,43,40,62,42,17,14,35,40,48,76,77,51,31,26,43,23,70,52,76,18,23,48,39,29,36,28,39,32,79,45,45,53,67,59,47,71,74,45,69,39,46,76,48,46,51,67,54,42,74,57,69,53,74,64,25,58,41,55,31,30,35,31,11,44,31,35,24,72,68,55,14,37,33,46,17,44,33,36,17,31,43,59,22,35,69,61,33,51,48,46,51,50,39,21,29,16,19,51,40,56,66,37,67,88,59,48,62,73,64,35,86,48,42,29,77,60,30,57,52,67,92,61,85,57,68,62,53,75,57,80,63,76,44,88,52,47,36,59,45,80,45,65,39,35,46,69,54,48,51,54,47,24,54,70,59,20,82,70,40,97,58,73,50,51,71,66,48,28,50,50,48,49,52,49,50,48,41,36,65,40,56,66,48,59,59,69,56,38,28,42,31,34,67,42,72,42,41,75,31,39,87,72,54,50,62,84,40,51,31,24,40,56,60,49,74,24,66,25,72,68,69,89,61,76,74,67,52,47,56,59,45,46,49,55,29,48,60,61,67,30,49,66,46,50,53,41,45,53,71,62,48,78,74,75,60,64,76,60,74,42,61,100,82,64,86,66,46,68,36,37,41,41,70,52,55,92,51,76,76,58,62,46,30,58,72,80,51,52,38,71,44,70,39,69,52,56,58,49,56,55,38,32,35,41,34,31,54,36,82,86,61,61,28,38,32,37,40,38,19,23,38,44,71,52,37,56,34,38,69,62,24,63,68,58,48,55,51,56,73,71,76,98,88,70,52,67,45,77,56,33,51,24,36,36,39,40,72,50,82,65,53,77,90,60,25,66,43,61,39,16,36,53,18,44,67,37,49,43,26,40,45,60,41,33,39,28,34,71,50,68,76,66,90,90,58,73,60,56,24,53,62,54,51,50,45,48,52,47,21,52,16,51,40,29,47,70,43,40,60,44,18,16,35,38,46,76,78,50,33,24,43,24,71,51,76,17,24,48,38,31,36,28,41,33,78,43,44,53,66,58,46,72,72,43,69,39,47,74,47,45,51,68,54,42,75,57,68,54,75,64,24,58,41,54,32,29,36,32,12,45,32,35,23,71,69,55,15,37,33,45,16,44,36,36,16,32,42,59,22,33,70,61,34,51,48,46,49,51,39,19,29,15,19,51,41,56,66,36,68,87,59,48,62,72,64,36,86,48,42,29,78,59,30,58,50,66,91,61,86,57,69,63,54,75,58,79,64,75,44,89,53,46,36,59,47,80,44,64,39,36,48,67,53,48,52,53,48,24,54,70,58,19,84,72,40,98,59,74,50,51,71,67,49,26,51,50,48,50,52,51,49,49,41,35,65,40,57,66,48,59,59,69,54,37,28,41,33,36,66,40,72,41,40,74,30,39,86,72,54,50,60,84,40,53,33,25,40,57,59,49,74,25,67,24,71,69,69,86,60,76,78,69,49,46,55,58,46,46,49,54,28,47,60,61,65,31,48,67,44,51,52,40,45,53,72,61,48,78,75,73,60,62,78,58,73,43,60,100,80,65,85,65,47,68,35,38,43,41,70,52,55,92,51,77,75,60,62,45,30,59,72,82,51,52,38,70,44,71,39,71,54,57,58,48,54,56,38,32,34,40,34,32,55,36,83,87,61,60,26,37,32,35,42,38,20,22,38,44,72,52,38,56,35,38,67,62,24,63,68,59,47,56,52,56,72,70,79